Protein AF-0000000083258641 (afdb_homodimer)

Organism: NCBI:txid94136

pLDDT: mean 94.97, std 6.14, range [57.84, 98.94]

Solvent-accessible surface area (backbone atoms only — not comparable to full-atom values): 43032 Å² total; per-residue (Å²): 120,83,40,76,45,72,62,49,78,90,45,39,58,60,50,49,53,38,41,35,68,48,48,63,89,75,48,71,87,46,71,68,48,45,52,50,50,36,51,49,49,52,53,47,54,74,60,33,81,53,48,47,50,34,28,32,27,50,96,89,34,81,43,25,35,32,33,39,34,64,39,39,26,16,57,82,71,40,71,39,57,28,37,34,49,31,72,75,25,49,28,83,92,47,65,92,65,58,49,67,53,53,50,52,50,46,53,55,50,56,37,41,76,70,70,32,21,35,34,35,35,62,42,98,45,61,52,62,44,36,73,55,30,30,7,62,45,52,56,40,36,37,32,34,22,41,24,65,16,32,50,71,66,83,48,52,87,46,56,41,78,59,53,68,90,48,41,60,46,55,33,52,36,48,41,58,43,27,59,74,33,33,39,20,54,63,67,57,57,67,82,48,48,63,54,62,70,36,85,62,37,43,42,42,27,29,46,54,98,91,36,47,41,19,38,37,34,30,29,74,37,76,43,82,90,48,99,39,92,71,35,27,26,36,41,48,77,45,80,49,54,72,46,56,67,30,46,37,25,53,27,22,55,48,20,69,39,43,88,43,31,60,35,33,37,44,65,44,67,61,91,61,52,58,76,55,30,61,38,40,51,42,78,76,82,44,65,44,88,90,49,14,41,34,25,34,39,29,15,47,26,52,25,31,23,56,60,25,62,62,55,39,43,53,74,40,39,82,41,65,32,69,56,27,77,48,29,39,26,35,39,31,46,34,91,65,48,61,89,46,36,44,78,45,34,37,37,24,56,66,8,26,39,40,72,53,77,92,70,86,51,79,35,40,36,40,34,39,35,13,60,47,32,17,28,74,53,25,57,46,53,52,57,55,36,45,58,58,65,57,42,47,60,76,46,78,86,45,46,65,58,55,24,52,32,49,59,59,95,59,51,35,40,79,86,80,86,114,121,84,41,76,46,71,60,50,79,89,43,39,57,59,50,48,53,38,41,35,70,50,48,61,90,76,48,70,87,44,72,66,50,46,51,50,48,34,52,49,50,52,52,47,54,73,61,34,81,53,48,47,50,33,26,32,26,50,96,88,35,82,45,26,36,32,34,38,34,64,39,39,27,16,57,79,70,39,72,38,59,27,38,33,49,31,72,74,24,49,29,83,90,48,63,93,65,57,50,67,54,52,50,53,50,46,53,54,49,56,37,42,76,71,68,31,23,36,33,36,35,62,44,98,46,60,51,62,43,34,74,56,30,30,8,61,46,50,55,40,36,38,32,35,22,41,24,67,16,32,50,70,67,85,46,52,88,45,57,41,77,60,51,69,90,48,40,62,47,55,34,52,35,48,39,59,43,27,59,74,34,34,39,20,54,64,67,56,56,69,82,48,46,62,54,61,71,36,84,63,37,42,42,40,29,30,47,56,99,91,38,46,40,18,37,37,33,30,30,72,38,76,44,82,92,47,98,39,93,71,35,27,26,36,42,48,76,44,79,50,55,72,46,58,65,29,47,37,24,53,26,21,52,48,20,69,39,45,88,42,32,59,35,34,36,44,63,43,71,62,92,61,54,58,76,54,30,60,40,41,51,42,79,76,82,45,64,45,88,91,48,14,41,36,25,34,39,30,15,49,24,50,26,32,22,56,60,25,62,63,56,38,42,52,74,39,39,83,40,67,32,70,56,28,76,46,30,39,28,36,38,30,44,35,90,67,49,61,89,45,34,45,79,45,34,38,36,25,57,65,7,27,38,40,73,52,77,93,69,85,51,79,36,41,34,40,34,38,36,14,59,48,32,17,28,74,53,25,57,45,54,51,56,54,37,44,58,61,65,57,42,48,61,75,46,78,86,44,46,66,57,56,24,51,34,49,58,58,94,60,49,35,41,77,86,79,87,113

Nearest PDB structures (foldseek):
  3n7z-assembly1_D  TM=8.815E-01  e=1.428E-33  Bacillus anthracis str. Sterne
  3n7z-assembly1_A  TM=8.718E-01  e=1.428E-33  Bacillus anthracis str. Sterne
  3n7z-assembly1_B  TM=8.649E-01  e=2.625E-33  Bacillus anthracis str. Sterne
  3n7z-assembly1_E  TM=8.563E-01  e=6.953E-33  Bacillus anthracis str. Sterne
  2ozg-assembly1_A  TM=8.378E-01  e=2.884E-30  Trichormus variabilis

Secondary structure (DSSP, 8-state):
--EEEEPPGGGHHHHHHHHHHH-TTS---SHHHHHHHHHHHHHHHHH-TTEEEEEEEETTEEEEEEEEEEEEEEETTEEEEEEEEEEEEE-GGGTTSSHHHHHHHHHHHHHHHTT--EEEEE-SSHHHHHHTTPEE---EEEEEE-GGGS---S--TTEEEPPGGGHHHHHHHHHHHHTTSTTPBP--GGGGHHHHH-TTEEEEEEEETTEEEEEEEEEEEE-SS-S-TT-EEEEEEEEEESSHHHHHHHHHHHHTTTTTEEEEEEEE--TTGGGTSS----SS--EETTTEEEEEEEEE-EEEEES-HHHHHHHTTT---TT--EEEEEEEE-SS-GGG-EEEEEEEETTEEEEESSPPPSEEEEEEHHHHHHHHTTSS-HHHHHHTT-EEES-GGGHHHHHHHH--S---------/--EEEEPPGGGHHHHHHHHHHH-TTS---SHHHHHHHHHHHHHHHHH-TTEEEEEEEETTEEEEEEEEEEEEEEETTEEEEEEEEEEEEE-GGGTTSSHHHHHHHHHHHHHHHTT--EEEEE-SSHHHHHHTTPEE---EEEEEE-GGGS---S--TTEEEPPGGGHHHHHHHHHHHHTTSTTPBP--GGGGHHHHH-TTEEEEEEEETTEEEEEEEEEEEE-SS-S-TT-EEEEEEEEEESSHHHHHHHHHHHHTTTTTEEEEEEEE--TTGGGTSS----SS--EETTTEEEEEEEEE-EEEEES-HHHHHHHTTTS--TT--EEEEEEEE-SS-GGG-EEEEEEEETTEEEEESSPPPSEEEEEEHHHHHHHHTTSS-HHHHHHTT-EEES-GGGHHHHHHHH--S---------

Sequence (836 aa):
MHEVRQIREEEYRDNVILHEQAYTSNPASSEEEIEKLVKQEKEFLSQAEGVVPYGVFKNNKLIGSMKLFDFEMNVFGQFLPTGGLSSVGVDLLHKKERVAKSLVDFYLDYFDQRGYALAALYAFRPDFYYQMGFGYGLKKDVYTVAPHAFPNFKHKENLEFITQEEGQTIVDCYNSFAAQKHGLMKKSFFQYKRAFEKFDIKVVGVKKKDKLTGYAIFSFRARQETNNFLSSNIIVHEFVYTDKDALQQLSTFFHSQKDQVHRISFPTQDETIHHFFTDARDGSDELINFVYHQTNRSGLGLMYRIINVKRFFEQLSKHNFNNANYTITFQVTDSMYSNNAGDVTVKFTNGKPTVIQGAKADSTVTIDISDLSSLVLGVIDFKKLHLYDKVAISNEEHVSTINEIFYTRHKPISMTNFMHEVRQIREEEYRDNVILHEQAYTSNPASSEEEIEKLVKQEKEFLSQAEGVVPYGVFKNNKLIGSMKLFDFEMNVFGQFLPTGGLSSVGVDLLHKKERVAKSLVDFYLDYFDQRGYALAALYAFRPDFYYQMGFGYGLKKDVYTVAPHAFPNFKHKENLEFITQEEGQTIVDCYNSFAAQKHGLMKKSFFQYKRAFEKFDIKVVGVKKKDKLTGYAIFSFRARQETNNFLSSNIIVHEFVYTDKDALQQLSTFFHSQKDQVHRISFPTQDETIHHFFTDARDGSDELINFVYHQTNRSGLGLMYRIINVKRFFEQLSKHNFNNANYTITFQVTDSMYSNNAGDVTVKFTNGKPTVIQGAKADSTVTIDISDLSSLVLGVIDFKKLHLYDKVAISNEEHVSTINEIFYTRHKPISMTNF

Radius of gyration: 28.77 Å; Cα contacts (8 Å, |Δi|>4): 1889; chains: 2; bounding box: 66×82×76 Å

Structure (mmCIF, N/CA/C/O backbone):
data_AF-0000000083258641-model_v1
#
loop_
_entity.id
_entity.type
_entity.pdbx_description
1 polymer 'N-acetyltransferase domain-containing protein'
#
loop_
_atom_site.group_PDB
_atom_site.id
_atom_site.type_symbol
_atom_site.label_atom_id
_atom_site.label_alt_id
_atom_site.label_comp_id
_atom_site.label_asym_id
_atom_site.label_entity_id
_atom_site.label_seq_id
_atom_site.pdbx_PDB_ins_code
_atom_site.Cartn_x
_atom_site.Cartn_y
_atom_site.Cartn_z
_atom_site.occupancy
_atom_site.B_iso_or_equiv
_atom_site.auth_seq_id
_atom_site.auth_comp_id
_atom_site.auth_asym_id
_atom_site.auth_atom_id
_atom_site.pdbx_PDB_model_num
ATOM 1 N N . MET A 1 1 ? -18.062 31.938 28.578 1 81.81 1 MET A N 1
ATOM 2 C CA . MET A 1 1 ? -17.859 31.938 27.141 1 81.81 1 MET A CA 1
ATOM 3 C C . MET A 1 1 ? -16.391 31.703 26.797 1 81.81 1 MET A C 1
ATOM 5 O O . MET A 1 1 ? -15.5 32.188 27.5 1 81.81 1 MET A O 1
ATOM 9 N N . HIS A 1 2 ? -16.016 30.812 25.906 1 91.38 2 HIS A N 1
ATOM 10 C CA . HIS A 1 2 ? -14.648 30.531 25.484 1 91.38 2 HIS A CA 1
ATOM 11 C C . HIS A 1 2 ? -14.047 31.703 24.719 1 91.38 2 HIS A C 1
ATOM 13 O O . HIS A 1 2 ? -14.703 32.281 23.844 1 91.38 2 HIS A O 1
ATOM 19 N N . GLU A 1 3 ? -12.977 32.188 25.188 1 95.56 3 GLU A N 1
ATOM 20 C CA . GLU A 1 3 ? -12.188 33.125 24.438 1 95.56 3 GLU A CA 1
ATOM 21 C C . GLU A 1 3 ? -10.945 32.469 23.828 1 95.56 3 GLU A C 1
ATOM 23 O O . GLU A 1 3 ? -10.172 31.828 24.547 1 95.56 3 GLU A O 1
ATOM 28 N N . VAL A 1 4 ? -10.852 32.594 22.531 1 97.62 4 VAL A N 1
ATOM 29 C CA . VAL A 1 4 ? -9.656 32.031 21.875 1 97.62 4 VAL A CA 1
ATOM 30 C C . VAL A 1 4 ? -8.727 33.188 21.469 1 97.62 4 VAL A C 1
ATOM 32 O O . VAL A 1 4 ? -9.133 34.094 20.734 1 97.62 4 VAL A O 1
ATOM 35 N N . ARG A 1 5 ? -7.523 33.156 21.906 1 97.56 5 ARG A N 1
ATOM 36 C CA . ARG A 1 5 ? -6.547 34.188 21.547 1 97.56 5 ARG A CA 1
ATOM 37 C C . ARG A 1 5 ? -5.125 33.656 21.656 1 97.56 5 ARG A C 1
ATOM 39 O O . ARG A 1 5 ? -4.906 32.562 22.172 1 97.56 5 ARG A O 1
ATOM 46 N N . GLN A 1 6 ? -4.215 34.438 21.141 1 97.75 6 GLN A N 1
ATOM 47 C CA . GLN A 1 6 ? -2.805 34.062 21.203 1 97.75 6 GLN A CA 1
ATOM 48 C C . GLN A 1 6 ? -2.307 34 22.641 1 97.75 6 GLN A C 1
ATOM 50 O O . GLN A 1 6 ? -2.67 34.844 23.469 1 97.75 6 GLN A O 1
ATOM 55 N N . ILE A 1 7 ? -1.55 33.031 22.906 1 97.69 7 ILE A N 1
ATOM 56 C CA . ILE A 1 7 ? -0.953 32.875 24.234 1 97.69 7 ILE A CA 1
ATOM 57 C C . ILE A 1 7 ? 0.224 33.844 24.375 1 97.69 7 ILE A C 1
ATOM 59 O O . ILE A 1 7 ? 1.103 33.906 23.5 1 97.69 7 ILE A O 1
ATOM 63 N N . ARG A 1 8 ? 0.27 34.562 25.453 1 95.94 8 ARG A N 1
ATOM 64 C CA . ARG A 1 8 ? 1.342 35.531 25.719 1 95.94 8 ARG A CA 1
ATOM 65 C C . ARG A 1 8 ? 2.518 34.844 26.422 1 95.94 8 ARG A C 1
ATOM 67 O O . ARG A 1 8 ? 2.355 33.812 27.031 1 95.94 8 ARG A O 1
ATOM 74 N N . GLU A 1 9 ? 3.637 35.5 26.25 1 94.75 9 GLU A N 1
ATOM 75 C CA . GLU A 1 9 ? 4.859 34.906 26.797 1 94.75 9 GLU A CA 1
ATOM 76 C C . GLU A 1 9 ? 4.715 34.625 28.281 1 94.75 9 GLU A C 1
ATOM 78 O O . GLU A 1 9 ? 5.215 33.594 28.766 1 94.75 9 GLU A O 1
ATOM 83 N N . GLU A 1 10 ? 4.051 35.5 29.016 1 94.25 10 GLU A N 1
ATOM 84 C CA . GLU A 1 10 ? 3.881 35.344 30.453 1 94.25 10 GLU A CA 1
ATOM 85 C C . GLU A 1 10 ? 3.012 34.125 30.781 1 94.25 10 GLU A C 1
ATOM 87 O O . GLU A 1 10 ? 2.977 33.688 31.922 1 94.25 10 GLU A O 1
ATOM 92 N N . GLU A 1 11 ? 2.312 33.625 29.797 1 96.44 11 GLU A N 1
ATOM 93 C CA . GLU A 1 11 ? 1.386 32.5 29.984 1 96.44 11 GLU A CA 1
ATOM 94 C C . GLU A 1 11 ? 1.999 31.188 29.516 1 96.44 11 GLU A C 1
ATOM 96 O O . GLU A 1 11 ? 1.343 30.141 29.562 1 96.44 11 GLU A O 1
ATOM 101 N N . TYR A 1 12 ? 3.232 31.172 29.094 1 96.44 12 TYR A N 1
ATOM 102 C CA . TYR A 1 12 ? 3.881 29.984 28.547 1 96.44 12 TYR A CA 1
ATOM 103 C C . TYR A 1 12 ? 4.008 28.891 29.609 1 96.44 12 TYR A C 1
ATOM 105 O O . TYR A 1 12 ? 3.928 27.703 29.312 1 96.44 12 TYR A O 1
ATOM 113 N N . ARG A 1 13 ? 4.277 29.297 30.812 1 95.31 13 ARG A N 1
ATOM 114 C CA . ARG A 1 13 ? 4.352 28.328 31.891 1 95.31 13 ARG A CA 1
ATOM 115 C C . ARG A 1 13 ? 3.041 27.562 32.031 1 95.31 13 ARG A C 1
ATOM 117 O O . ARG A 1 13 ? 3.039 26.328 32.125 1 95.31 13 ARG A O 1
ATOM 124 N N . ASP A 1 14 ? 1.938 28.281 32.062 1 95.19 14 ASP A N 1
ATOM 125 C CA . ASP A 1 14 ? 0.624 27.656 32.156 1 95.19 14 ASP A CA 1
ATOM 126 C C . ASP A 1 14 ? 0.399 26.719 30.953 1 95.19 14 ASP A C 1
ATOM 128 O O . ASP A 1 14 ? -0.189 25.641 31.109 1 95.19 14 ASP A O 1
ATOM 132 N N . ASN A 1 15 ? 0.787 27.172 29.812 1 96.06 15 ASN A N 1
ATOM 133 C CA . ASN A 1 15 ? 0.654 26.375 28.594 1 96.06 15 ASN A CA 1
ATOM 134 C C . ASN A 1 15 ? 1.445 25.078 28.703 1 96.06 15 ASN A C 1
ATOM 136 O O . ASN A 1 15 ? 0.958 24.016 28.297 1 96.06 15 ASN A O 1
ATOM 140 N N . VAL A 1 16 ? 2.686 25.156 29.156 1 94.81 16 VAL A N 1
ATOM 141 C CA . VAL A 1 16 ? 3.533 23.969 29.312 1 94.81 16 VAL A CA 1
ATOM 142 C C . VAL A 1 16 ? 2.879 23 30.297 1 94.81 16 VAL A C 1
ATOM 144 O O . VAL A 1 16 ? 2.822 21.797 30.031 1 94.81 16 VAL A O 1
ATOM 147 N N . ILE A 1 17 ? 2.393 23.5 31.375 1 93 17 ILE A N 1
ATOM 148 C CA . ILE A 1 17 ? 1.742 22.672 32.375 1 93 17 ILE A CA 1
ATOM 149 C C . ILE A 1 17 ? 0.52 21.984 31.766 1 93 17 ILE A C 1
ATOM 151 O O . ILE A 1 17 ? 0.32 20.781 31.953 1 93 17 ILE A O 1
ATOM 155 N N . LEU A 1 18 ? -0.275 22.766 31.094 1 93.75 18 LEU A N 1
ATOM 156 C CA . LEU A 1 18 ? -1.451 22.219 30.422 1 93.75 18 LEU A CA 1
ATOM 157 C C . LEU A 1 18 ? -1.065 21.094 29.469 1 93.75 18 LEU A C 1
ATOM 159 O O . LEU A 1 18 ? -1.713 20.047 29.453 1 93.75 18 LEU A O 1
ATOM 163 N N . HIS A 1 19 ? -0.051 21.312 28.719 1 91.69 19 HIS A N 1
ATOM 164 C CA . HIS A 1 19 ? 0.397 20.312 27.734 1 91.69 19 HIS A CA 1
ATOM 165 C C . HIS A 1 19 ? 0.865 19.047 28.422 1 91.69 19 HIS A C 1
ATOM 167 O O . HIS A 1 19 ? 0.573 17.938 27.969 1 91.69 19 HIS A O 1
ATOM 173 N N . GLU A 1 20 ? 1.601 19.234 29.5 1 88.81 20 GLU A N 1
ATOM 174 C CA . GLU A 1 20 ? 2.09 18.078 30.25 1 88.81 20 GLU A CA 1
ATOM 175 C C . GLU A 1 20 ? 0.935 17.266 30.828 1 88.81 20 GLU A C 1
ATOM 177 O O . GLU A 1 20 ? 1.03 16.047 30.953 1 88.81 20 GLU A O 1
ATOM 182 N N . GLN A 1 21 ? -0.081 17.953 31.156 1 86.38 21 GLN A N 1
ATOM 183 C CA . GLN A 1 21 ? -1.247 17.281 31.719 1 86.38 21 GLN A CA 1
ATOM 184 C C . GLN A 1 21 ? -2.09 16.609 30.641 1 86.38 21 GLN A C 1
ATOM 186 O O . GLN A 1 21 ? -2.777 15.625 30.906 1 86.38 21 GLN A O 1
ATOM 191 N N . ALA A 1 22 ? -2.068 17.172 29.516 1 87.06 22 ALA A N 1
ATOM 192 C CA . ALA A 1 22 ? -2.84 16.641 28.391 1 87.06 22 ALA A CA 1
ATOM 193 C C . ALA A 1 22 ? -2.131 15.453 27.766 1 87.06 22 ALA A C 1
ATOM 195 O O . ALA A 1 22 ? -2.781 14.508 27.297 1 87.06 22 ALA A O 1
ATOM 196 N N . TYR A 1 23 ? -0.836 15.5 27.688 1 82.5 23 TYR A N 1
ATOM 197 C CA . TYR A 1 23 ? -0.007 14.438 27.141 1 82.5 23 TYR A CA 1
ATOM 198 C C . TYR A 1 23 ? 0.801 13.758 28.25 1 82.5 23 TYR A C 1
ATOM 200 O O . TYR A 1 23 ? 1.944 14.133 28.5 1 82.5 23 TYR A O 1
ATOM 208 N N . THR A 1 24 ? 0.355 12.711 28.766 1 74.19 24 THR A N 1
ATOM 209 C CA . THR A 1 24 ? 0.8 12.203 30.047 1 74.19 24 THR A CA 1
ATOM 210 C C . THR A 1 24 ? 1.831 11.094 29.875 1 74.19 24 THR A C 1
ATOM 212 O O . THR A 1 24 ? 2.264 10.477 30.844 1 74.19 24 THR A O 1
ATOM 215 N N . SER A 1 25 ? 2.211 10.859 28.641 1 69.94 25 SER A N 1
ATOM 216 C CA . SER A 1 25 ? 3.105 9.719 28.438 1 69.94 25 SER A CA 1
ATOM 217 C C . SER A 1 25 ? 4.445 9.945 29.125 1 69.94 25 SER A C 1
ATOM 219 O O . SER A 1 25 ? 5.02 9.016 29.703 1 69.94 25 SER A O 1
ATOM 221 N N . ASN A 1 26 ? 5.031 11.234 29.109 1 69.25 26 ASN A N 1
ATOM 222 C CA . ASN A 1 26 ? 6.277 11.594 29.781 1 69.25 26 ASN A CA 1
ATOM 223 C C . ASN A 1 26 ? 6.168 12.953 30.469 1 69.25 26 ASN A C 1
ATOM 225 O O . ASN A 1 26 ? 6.82 13.914 30.047 1 69.25 26 ASN A O 1
ATOM 229 N N . PRO A 1 27 ? 5.457 12.898 31.594 1 73.81 27 PRO A N 1
ATOM 230 C CA . PRO A 1 27 ? 5.23 14.203 32.219 1 73.81 27 PRO A CA 1
ATOM 231 C C . PRO A 1 27 ? 6.426 14.672 33.031 1 73.81 27 PRO A C 1
ATOM 233 O O . PRO A 1 27 ? 7.184 13.852 33.562 1 73.81 27 PRO A O 1
ATOM 236 N N . ALA A 1 28 ? 6.551 15.961 32.938 1 82.75 28 ALA A N 1
ATOM 237 C CA . ALA A 1 28 ? 7.52 16.578 33.844 1 82.75 28 ALA A CA 1
ATOM 238 C C . ALA A 1 28 ? 7.23 16.203 35.312 1 82.75 28 ALA A C 1
ATOM 240 O O . ALA A 1 28 ? 6.07 16.125 35.719 1 82.75 28 ALA A O 1
ATOM 241 N N . SER A 1 29 ? 8.32 15.906 36 1 84.62 29 SER A N 1
ATOM 242 C CA . SER A 1 29 ? 8.141 15.398 37.375 1 84.62 29 SER A CA 1
ATOM 243 C C . SER A 1 29 ? 8.555 16.438 38.406 1 84.62 29 SER A C 1
ATOM 245 O O . SER A 1 29 ? 8.398 16.219 39.594 1 84.62 29 SER A O 1
ATOM 247 N N . SER A 1 30 ? 9.125 17.547 37.906 1 89.44 30 SER A N 1
ATOM 248 C CA . SER A 1 30 ? 9.625 18.547 38.844 1 89.44 30 SER A CA 1
ATOM 249 C C . SER A 1 30 ? 9.445 19.953 38.281 1 89.44 30 SER A C 1
ATOM 251 O O . SER A 1 30 ? 9.219 20.141 37.094 1 89.44 30 SER A O 1
ATOM 253 N N . GLU A 1 31 ? 9.578 20.875 39.219 1 91.62 31 GLU A N 1
ATOM 254 C CA . GLU A 1 31 ? 9.523 22.281 38.844 1 91.62 31 GLU A CA 1
ATOM 255 C C . GLU A 1 31 ? 10.68 22.656 37.938 1 91.62 31 GLU A C 1
ATOM 257 O O . GLU A 1 31 ? 10.516 23.484 37.031 1 91.62 31 GLU A O 1
ATOM 262 N N . GLU A 1 32 ? 11.773 22.062 38.188 1 92.31 32 GLU A N 1
ATOM 263 C CA . GLU A 1 32 ? 12.945 22.328 37.344 1 92.31 32 GLU A CA 1
ATOM 264 C C . GLU A 1 32 ? 12.711 21.875 35.906 1 92.31 32 GLU A C 1
ATOM 266 O O . GLU A 1 32 ? 13.117 22.547 34.969 1 92.31 32 GLU A O 1
ATOM 271 N N . GLU A 1 33 ? 12.07 20.781 35.781 1 92.44 33 GLU A N 1
ATOM 272 C CA . GLU A 1 33 ? 11.758 20.266 34.438 1 92.44 33 GLU A CA 1
ATOM 273 C C . GLU A 1 33 ? 10.766 21.172 33.719 1 92.44 33 GLU A C 1
ATOM 275 O O . GLU A 1 33 ? 10.891 21.406 32.531 1 92.44 33 GLU A O 1
ATOM 280 N N . ILE A 1 34 ? 9.844 21.641 34.5 1 93.38 34 ILE A N 1
ATOM 281 C CA . ILE A 1 34 ? 8.852 22.547 33.938 1 93.38 34 ILE A CA 1
ATOM 282 C C . ILE A 1 34 ? 9.539 23.812 33.438 1 93.38 34 ILE A C 1
ATOM 284 O O . ILE A 1 34 ? 9.266 24.297 32.344 1 93.38 34 ILE A O 1
ATOM 288 N N . GLU A 1 35 ? 10.414 24.328 34.25 1 94.31 35 GLU A N 1
ATOM 289 C CA . GLU A 1 35 ? 11.133 25.531 33.844 1 94.31 35 GLU A CA 1
ATOM 290 C C . GLU A 1 35 ? 11.969 25.297 32.594 1 94.31 35 GLU A C 1
ATOM 292 O O . GLU A 1 35 ? 12.07 26.188 31.75 1 94.31 35 GLU A O 1
ATOM 297 N N . LYS A 1 36 ? 12.562 24.188 32.562 1 93.69 36 LYS A N 1
ATOM 298 C CA . LYS A 1 36 ? 13.336 23.828 31.391 1 93.69 36 LYS A CA 1
ATOM 299 C C . LYS A 1 36 ? 12.453 23.781 30.141 1 93.69 36 LYS A C 1
ATOM 301 O O . LYS A 1 36 ? 12.828 24.266 29.078 1 93.69 36 LYS A O 1
ATOM 306 N N . LEU A 1 37 ? 11.344 23.203 30.297 1 93.75 37 LEU A N 1
ATOM 307 C CA . LEU A 1 37 ? 10.398 23.078 29.188 1 93.75 37 LEU A CA 1
ATOM 308 C C . LEU A 1 37 ? 9.898 24.453 28.75 1 93.75 37 LEU A C 1
ATOM 310 O O . LEU A 1 37 ? 9.703 24.688 27.562 1 93.75 37 LEU A O 1
ATOM 314 N N . VAL A 1 38 ? 9.633 25.297 29.703 1 95.5 38 VAL A N 1
ATOM 315 C CA . VAL A 1 38 ? 9.195 26.641 29.391 1 95.5 38 VAL A CA 1
ATOM 316 C C . VAL A 1 38 ? 10.266 27.359 28.578 1 95.5 38 VAL A C 1
ATOM 318 O O . VAL A 1 38 ? 9.961 28.047 27.594 1 95.5 38 VAL A O 1
ATOM 321 N N . LYS A 1 39 ? 11.508 27.219 28.984 1 94.38 39 LYS A N 1
ATOM 322 C CA . LYS A 1 39 ? 12.617 27.828 28.25 1 94.38 39 LYS A CA 1
ATOM 323 C C . LYS A 1 39 ? 12.719 27.266 26.844 1 94.38 39 LYS A C 1
ATOM 325 O O . LYS A 1 39 ? 12.945 28.016 25.891 1 94.38 39 LYS A O 1
ATOM 330 N N . GLN A 1 40 ? 12.555 26.031 26.734 1 91.25 40 GLN A N 1
ATOM 331 C CA . GLN A 1 40 ? 12.602 25.375 25.422 1 91.25 40 GLN A CA 1
ATOM 332 C C . GLN A 1 40 ? 11.477 25.891 24.516 1 91.25 40 GLN A C 1
ATOM 334 O O . GLN A 1 40 ? 11.68 26.109 23.328 1 91.25 40 GLN A O 1
ATOM 339 N N . GLU A 1 41 ? 10.32 26 25.109 1 92.38 41 GLU A N 1
ATOM 340 C CA . GLU A 1 41 ? 9.164 26.5 24.359 1 92.38 41 GLU A CA 1
ATOM 341 C C . GLU A 1 41 ? 9.414 27.922 23.859 1 92.38 41 GLU A C 1
ATOM 343 O O . GLU A 1 41 ? 9.109 28.234 22.703 1 92.38 41 GLU A O 1
ATOM 348 N N . LYS A 1 42 ? 9.93 28.719 24.703 1 93.88 42 LYS A N 1
ATOM 349 C CA . LYS A 1 42 ? 10.258 30.094 24.328 1 93.88 42 LYS A CA 1
ATOM 350 C C . LYS A 1 42 ? 11.273 30.125 23.188 1 93.88 42 LYS A C 1
ATOM 352 O O . LYS A 1 42 ? 11.117 30.891 22.219 1 93.88 42 LYS A O 1
ATOM 357 N N . GLU A 1 43 ? 12.242 29.328 23.328 1 91.25 43 GLU A N 1
ATOM 358 C CA . GLU A 1 43 ? 13.281 29.25 22.312 1 91.25 43 GLU A CA 1
ATOM 359 C C . GLU A 1 43 ? 12.711 28.766 20.969 1 91.25 43 GLU A C 1
ATOM 361 O O . GLU A 1 43 ? 13.016 29.328 19.922 1 91.25 43 GLU A O 1
ATOM 366 N N . PHE A 1 44 ? 11.969 27.781 21.078 1 90.44 44 PHE A N 1
ATOM 367 C CA . PHE A 1 44 ? 11.344 27.219 19.891 1 90.44 44 PHE A CA 1
ATOM 368 C C . PHE A 1 44 ? 10.5 28.266 19.172 1 90.44 44 PHE A C 1
ATOM 370 O O . PHE A 1 44 ? 10.664 28.5 17.969 1 90.44 44 PHE A O 1
ATOM 377 N N . LEU A 1 45 ? 9.617 28.938 19.891 1 92.62 45 LEU A N 1
ATOM 378 C CA . LEU A 1 45 ? 8.68 29.891 19.312 1 92.62 45 LEU A CA 1
ATOM 379 C C . LEU A 1 45 ? 9.406 31.125 18.781 1 92.62 45 LEU A C 1
ATOM 381 O O . LEU A 1 45 ? 8.945 31.766 17.844 1 92.62 45 LEU A O 1
ATOM 385 N N . SER A 1 46 ? 10.555 31.391 19.375 1 90.94 46 SER A N 1
ATOM 386 C CA . SER A 1 46 ? 11.336 32.531 18.922 1 90.94 46 SER A CA 1
ATOM 387 C C . SER A 1 46 ? 12.023 32.25 17.594 1 90.94 46 SER A C 1
ATOM 389 O O . SER A 1 46 ? 12.328 33.156 16.828 1 90.94 46 SER A O 1
ATOM 391 N N . GLN A 1 47 ? 12.227 30.984 17.312 1 89 47 GLN A N 1
ATOM 392 C CA . GLN A 1 47 ? 12.992 30.594 16.141 1 89 47 GLN A CA 1
ATOM 393 C C . GLN A 1 47 ? 12.07 30.109 15.016 1 89 47 GLN A C 1
ATOM 395 O O . GLN A 1 47 ? 12.445 30.141 13.844 1 89 47 GLN A O 1
ATOM 400 N N . ALA A 1 48 ? 11 29.625 15.438 1 90.38 48 ALA A N 1
ATOM 401 C CA . ALA A 1 48 ? 10.109 28.984 14.477 1 90.38 48 ALA A CA 1
ATOM 402 C C . ALA A 1 48 ? 9.188 30 13.82 1 90.38 48 ALA A C 1
ATOM 404 O O . ALA A 1 48 ? 8.047 30.203 14.258 1 90.38 48 ALA A O 1
ATOM 405 N N . GLU A 1 49 ? 9.633 30.484 12.727 1 88.25 49 GLU A N 1
ATOM 406 C CA . GLU A 1 49 ? 8.781 31.406 11.984 1 88.25 49 GLU A CA 1
ATOM 407 C C . GLU A 1 49 ? 7.52 30.719 11.477 1 88.25 49 GLU A C 1
ATOM 409 O O . GLU A 1 49 ? 7.582 29.594 10.961 1 88.25 49 GLU A O 1
ATOM 414 N N . GLY A 1 50 ? 6.414 31.328 11.672 1 92.44 50 GLY A N 1
ATOM 415 C CA . GLY A 1 50 ? 5.16 30.797 11.172 1 92.44 50 GLY A CA 1
ATOM 416 C C . GLY A 1 50 ? 4.484 29.859 12.148 1 92.44 50 GLY A C 1
ATOM 417 O O . GLY A 1 50 ? 3.596 29.094 11.766 1 92.44 50 GLY A O 1
ATOM 418 N N . VAL A 1 51 ? 4.977 29.766 13.391 1 96.06 51 VAL A N 1
ATOM 419 C CA . VAL A 1 51 ? 4.34 28.984 14.445 1 96.06 51 VAL A CA 1
ATOM 420 C C . VAL A 1 51 ? 3.793 29.906 15.523 1 96.06 51 VAL A C 1
ATOM 422 O O . VAL A 1 51 ? 4.535 30.703 16.109 1 96.06 51 VAL A O 1
ATOM 425 N N . VAL A 1 52 ? 2.553 29.812 15.828 1 96.81 52 VAL A N 1
ATOM 426 C CA . VAL A 1 52 ? 1.931 30.688 16.812 1 96.81 52 VAL A CA 1
ATOM 427 C C . VAL A 1 52 ? 1.069 29.875 17.766 1 96.81 52 VAL A C 1
ATOM 429 O O . VAL A 1 52 ? 0.205 29.094 17.328 1 96.81 52 VAL A O 1
ATOM 432 N N . PRO A 1 53 ? 1.332 29.984 19.031 1 97.75 53 PRO A N 1
ATOM 433 C CA . PRO A 1 53 ? 0.476 29.297 20 1 97.75 53 PRO A CA 1
ATOM 434 C C . PRO A 1 53 ? -0.813 30.062 20.297 1 97.75 53 PRO A C 1
ATOM 436 O O . PRO A 1 53 ? -0.792 31.297 20.406 1 97.75 53 PRO A O 1
ATOM 439 N N . TYR A 1 54 ? -1.893 29.391 20.344 1 98.25 54 TYR A N 1
ATOM 440 C CA . TYR A 1 54 ? -3.191 29.938 20.719 1 98.25 54 TYR A CA 1
ATOM 441 C C . TYR A 1 54 ? -3.805 29.156 21.875 1 98.25 54 TYR A C 1
ATOM 443 O O . TYR A 1 54 ? -3.494 27.969 22.062 1 98.25 54 TYR A O 1
ATOM 451 N N . GLY A 1 55 ? -4.629 29.812 22.672 1 98 55 GLY A N 1
ATOM 452 C CA . GLY A 1 55 ? -5.285 29.188 23.812 1 98 55 GLY A CA 1
ATOM 453 C C . GLY A 1 55 ? -6.762 29.531 23.891 1 98 55 GLY A C 1
ATOM 454 O O . GLY A 1 55 ? -7.223 30.5 23.297 1 98 55 GLY A O 1
ATOM 455 N N . VAL A 1 56 ? -7.469 28.609 24.516 1 98 56 VAL A N 1
ATOM 456 C CA . VAL A 1 56 ? -8.828 28.891 24.969 1 98 56 VAL A CA 1
ATOM 457 C C . VAL A 1 56 ? -8.805 29.328 26.422 1 98 56 VAL A C 1
ATOM 459 O O . VAL A 1 56 ? -8.227 28.656 27.281 1 98 56 VAL A O 1
ATOM 462 N N . PHE A 1 57 ? -9.453 30.484 26.688 1 97.19 57 PHE A N 1
ATOM 463 C CA . PHE A 1 57 ? -9.477 31.047 28.031 1 97.19 57 PHE A CA 1
ATOM 464 C C . PHE A 1 57 ? -10.906 31.125 28.562 1 97.19 57 PHE A C 1
ATOM 466 O O . PHE A 1 57 ? -11.828 31.469 27.828 1 97.19 57 PHE A O 1
ATOM 473 N N . LYS A 1 58 ? -11.102 30.672 29.719 1 95.25 58 LYS A N 1
ATOM 474 C CA . LYS A 1 58 ? -12.32 30.844 30.5 1 95.25 58 LYS A CA 1
ATOM 475 C C . LYS A 1 58 ? -12.047 31.594 31.797 1 95.25 58 LYS A C 1
ATOM 477 O O . LYS A 1 58 ? -11.266 31.125 32.625 1 95.25 58 LYS A O 1
ATOM 482 N N . ASN A 1 59 ? -12.68 32.75 32.094 1 92.25 59 ASN A N 1
ATOM 483 C CA . ASN A 1 59 ? -12.406 33.594 33.25 1 92.25 59 ASN A CA 1
ATOM 484 C C . ASN A 1 59 ? -10.914 33.875 33.406 1 92.25 59 ASN A C 1
ATOM 486 O O . ASN A 1 59 ? -10.359 33.688 34.5 1 92.25 59 ASN A O 1
ATOM 490 N N . ASN A 1 60 ? -10.219 34.094 32.312 1 92 60 ASN A N 1
ATOM 491 C CA . ASN A 1 60 ? -8.812 34.469 32.219 1 92 60 ASN A CA 1
ATOM 492 C C . ASN A 1 60 ? -7.887 33.312 32.562 1 92 60 ASN A C 1
ATOM 494 O O . ASN A 1 60 ? -6.695 33.531 32.812 1 92 60 ASN A O 1
ATOM 498 N N . LYS A 1 61 ? -8.438 32.156 32.594 1 94.75 61 LYS A N 1
ATOM 499 C CA . LYS A 1 61 ? -7.621 30.969 32.812 1 94.75 61 LYS A CA 1
ATOM 500 C C . LYS A 1 61 ? -7.488 30.141 31.562 1 94.75 61 LYS A C 1
ATOM 502 O O . LYS A 1 61 ? -8.469 29.906 30.859 1 94.75 61 LYS A O 1
ATOM 507 N N . LEU A 1 62 ? -6.242 29.734 31.266 1 97.38 62 LEU A N 1
ATOM 508 C CA . LEU A 1 62 ? -5.98 28.891 30.094 1 97.38 62 LEU A CA 1
ATOM 509 C C . LEU A 1 62 ? -6.543 27.484 30.312 1 97.38 62 LEU A C 1
ATOM 511 O O . LEU A 1 62 ? -6.125 26.781 31.234 1 97.38 62 LEU A O 1
ATOM 515 N N . ILE A 1 63 ? -7.52 27.031 29.453 1 97.44 63 ILE A N 1
ATOM 516 C CA . ILE A 1 63 ? -8.141 25.734 29.672 1 97.44 63 ILE A CA 1
ATOM 517 C C . ILE A 1 63 ? -7.922 24.844 28.453 1 97.44 63 ILE A C 1
ATOM 519 O O . ILE A 1 63 ? -8.297 23.672 28.469 1 97.44 63 ILE A O 1
ATOM 523 N N . GLY A 1 64 ? -7.375 25.281 27.438 1 97.69 64 GLY A N 1
ATOM 524 C CA . GLY A 1 64 ? -6.977 24.562 26.234 1 97.69 64 GLY A CA 1
ATOM 525 C C . GLY A 1 64 ? -5.945 25.297 25.406 1 97.69 64 GLY A C 1
ATOM 526 O O . GLY A 1 64 ? -5.809 26.516 25.531 1 97.69 64 GLY A O 1
ATOM 527 N N . SER A 1 65 ? -5.207 24.625 24.609 1 97.75 65 SER A N 1
ATOM 528 C CA . SER A 1 65 ? -4.191 25.281 23.797 1 97.75 65 SER A CA 1
ATOM 529 C C . SER A 1 65 ? -3.906 24.5 22.516 1 97.75 65 SER A C 1
ATOM 531 O O . SER A 1 65 ? -4.301 23.328 22.406 1 97.75 65 SER A O 1
ATOM 533 N N . MET A 1 66 ? -3.322 25.125 21.531 1 97.88 66 MET A N 1
ATOM 534 C CA . MET A 1 66 ? -2.854 24.547 20.266 1 97.88 66 MET A CA 1
ATOM 535 C C . MET A 1 66 ? -1.715 25.375 19.688 1 97.88 66 MET A C 1
ATOM 537 O O . MET A 1 66 ? -1.41 26.469 20.188 1 97.88 66 MET A O 1
ATOM 541 N N . LYS A 1 67 ? -1.074 24.844 18.75 1 97.81 67 LYS A N 1
ATOM 542 C CA . LYS A 1 67 ? -0.122 25.578 17.922 1 97.81 67 LYS A CA 1
ATOM 543 C C . LYS A 1 67 ? -0.544 25.562 16.453 1 97.81 67 LYS A C 1
ATOM 545 O O . LYS A 1 67 ? -0.973 24.531 15.938 1 97.81 67 LYS A O 1
ATOM 550 N N . LEU A 1 68 ? -0.512 26.703 15.828 1 98.56 68 LEU A N 1
ATOM 551 C CA . LEU A 1 68 ? -0.798 26.844 14.406 1 98.56 68 LEU A CA 1
ATOM 552 C C . LEU A 1 68 ? 0.49 27 13.602 1 98.56 68 LEU A C 1
ATOM 554 O O . LEU A 1 68 ? 1.416 27.688 14.047 1 98.56 68 LEU A O 1
ATOM 558 N N . PHE A 1 69 ? 0.596 26.297 12.547 1 98.06 69 PHE A N 1
ATOM 559 C CA . PHE A 1 69 ? 1.761 26.328 11.672 1 98.06 69 PHE A CA 1
ATOM 560 C C . PHE A 1 69 ? 1.394 26.875 10.305 1 98.06 69 PHE A C 1
ATOM 562 O O . PHE A 1 69 ? 0.382 26.484 9.719 1 98.06 69 PHE A O 1
ATOM 569 N N . ASP A 1 70 ? 2.215 27.797 9.812 1 97.69 70 ASP A N 1
ATOM 570 C CA . ASP A 1 70 ? 2.102 28.328 8.453 1 97.69 70 ASP A CA 1
ATOM 571 C C . ASP A 1 70 ? 3.018 27.562 7.496 1 97.69 70 ASP A C 1
ATOM 573 O O . ASP A 1 70 ? 4.203 27.891 7.383 1 97.69 70 ASP A O 1
ATOM 577 N N . PHE A 1 71 ? 2.443 26.656 6.684 1 98.06 71 PHE A N 1
ATOM 578 C CA . PHE A 1 71 ? 3.236 25.844 5.77 1 98.06 71 PHE A CA 1
ATOM 579 C C . PHE A 1 71 ? 2.986 26.25 4.324 1 98.06 71 PHE A C 1
ATOM 581 O O . PHE A 1 71 ? 2.014 26.953 4.027 1 98.06 71 PHE A O 1
ATOM 588 N N . GLU A 1 72 ? 3.91 25.969 3.488 1 98.31 72 GLU A N 1
ATOM 589 C CA . GLU A 1 72 ? 3.734 25.906 2.039 1 98.31 72 GLU A CA 1
ATOM 590 C C . GLU A 1 72 ? 3.865 24.484 1.529 1 98.31 72 GLU A C 1
ATOM 592 O O . GLU A 1 72 ? 4.941 23.875 1.613 1 98.31 72 GLU A O 1
ATOM 597 N N . MET A 1 73 ? 2.852 23.938 1.023 1 98.69 73 MET A N 1
ATOM 598 C CA . MET A 1 73 ? 2.836 22.562 0.559 1 98.69 73 MET A CA 1
ATOM 599 C C . MET A 1 73 ? 2.816 22.5 -0.965 1 98.69 73 MET A C 1
ATOM 601 O O . MET A 1 73 ? 2.068 23.234 -1.611 1 98.69 73 MET A O 1
ATOM 605 N N . ASN A 1 74 ? 3.68 21.656 -1.562 1 98.75 74 ASN A N 1
ATOM 606 C CA . ASN A 1 74 ? 3.619 21.406 -3 1 98.75 74 ASN A CA 1
ATOM 607 C C . ASN A 1 74 ? 2.352 20.641 -3.387 1 98.75 74 ASN A C 1
ATOM 609 O O . ASN A 1 74 ? 2.18 19.484 -3.014 1 98.75 74 ASN A O 1
ATOM 613 N N . VAL A 1 75 ? 1.459 21.297 -4.066 1 98.56 75 VAL A N 1
ATOM 614 C CA . VAL A 1 75 ? 0.254 20.672 -4.602 1 98.56 75 VAL A CA 1
ATOM 615 C C . VAL A 1 75 ? 0.323 20.641 -6.129 1 98.56 75 VAL A C 1
ATOM 617 O O . VAL A 1 75 ? 0.06 21.656 -6.789 1 98.56 75 VAL A O 1
ATOM 620 N N . PHE A 1 76 ? 0.656 19.469 -6.664 1 97.38 76 PHE A N 1
ATOM 621 C CA . PHE A 1 76 ? 0.774 19.234 -8.094 1 97.38 76 PHE A CA 1
ATOM 622 C C . PHE A 1 76 ? 1.743 20.219 -8.734 1 97.38 76 PHE A C 1
ATOM 624 O O . PHE A 1 76 ? 1.466 20.766 -9.805 1 97.38 76 PHE A O 1
ATOM 631 N N . GLY A 1 77 ? 2.826 20.562 -8.023 1 96.25 77 GLY A N 1
ATOM 632 C CA . GLY A 1 77 ? 3.898 21.344 -8.609 1 96.25 77 GLY A CA 1
ATOM 633 C C . GLY A 1 77 ? 3.871 22.812 -8.18 1 96.25 77 GLY A C 1
ATOM 634 O O . GLY A 1 77 ? 4.793 23.562 -8.484 1 96.25 77 GLY A O 1
ATOM 635 N N . GLN A 1 78 ? 2.824 23.156 -7.426 1 96.12 78 GLN A N 1
ATOM 636 C CA . GLN A 1 78 ? 2.701 24.531 -6.918 1 96.12 78 GLN A CA 1
ATOM 637 C C . GLN A 1 78 ? 2.621 24.531 -5.395 1 96.12 78 GLN A C 1
ATOM 639 O O . GLN A 1 78 ? 1.868 23.766 -4.801 1 96.12 78 GLN A O 1
ATOM 644 N N . PHE A 1 79 ? 3.432 25.422 -4.828 1 97.81 79 PHE A N 1
ATOM 645 C CA . PHE A 1 79 ? 3.354 25.516 -3.375 1 97.81 79 PHE A CA 1
ATOM 646 C C . PHE A 1 79 ? 2.16 26.375 -2.957 1 97.81 79 PHE A C 1
ATOM 648 O O . PHE A 1 79 ? 2.053 27.531 -3.35 1 97.81 79 PHE A O 1
ATOM 655 N N . LEU A 1 80 ? 1.273 25.828 -2.193 1 98 80 LEU A N 1
ATOM 656 C CA . LEU A 1 80 ? 0.107 26.516 -1.649 1 98 80 LEU A CA 1
ATOM 657 C C . LEU A 1 80 ? 0.242 26.703 -0.143 1 98 80 LEU A C 1
ATOM 659 O O . LEU A 1 80 ? 0.743 25.828 0.557 1 98 80 LEU A O 1
ATOM 663 N N . PRO A 1 81 ? -0.241 27.875 0.294 1 98.19 81 PRO A N 1
ATOM 664 C CA . PRO A 1 81 ? -0.307 28.016 1.751 1 98.19 81 PRO A CA 1
ATOM 665 C C . PRO A 1 81 ? -1.195 26.953 2.398 1 98.19 81 PRO A C 1
ATOM 667 O O . PRO A 1 81 ? -2.291 26.672 1.906 1 98.19 81 PRO A O 1
ATOM 670 N N . THR A 1 82 ? -0.701 26.297 3.447 1 98.62 82 THR A N 1
ATOM 671 C CA . THR A 1 82 ? -1.384 25.219 4.145 1 98.62 82 THR A CA 1
ATOM 672 C C . THR A 1 82 ? -1.268 25.391 5.656 1 98.62 82 THR A C 1
ATOM 674 O O . THR A 1 82 ? -0.161 25.469 6.191 1 98.62 82 THR A O 1
ATOM 677 N N . GLY A 1 83 ? -2.402 25.484 6.301 1 98.75 83 GLY A N 1
ATOM 678 C CA . GLY A 1 83 ? -2.404 25.672 7.742 1 98.75 83 GLY A CA 1
ATOM 679 C C . GLY A 1 83 ? -2.287 24.359 8.516 1 98.75 83 GLY A C 1
ATOM 680 O O . GLY A 1 83 ? -3.057 23.438 8.281 1 98.75 83 GLY A O 1
ATOM 681 N N . GLY A 1 84 ? -1.325 24.312 9.398 1 98.62 84 GLY A N 1
ATOM 682 C CA . GLY A 1 84 ? -1.145 23.141 10.242 1 98.62 84 GLY A CA 1
ATOM 683 C C . GLY A 1 84 ? -1.647 23.344 11.656 1 98.62 84 GLY A C 1
ATOM 684 O O . GLY A 1 84 ? -1.536 24.438 12.211 1 98.62 84 GLY A O 1
ATOM 685 N N . LEU A 1 85 ? -2.16 22.297 12.234 1 98.38 85 LEU A N 1
ATOM 686 C CA . LEU A 1 85 ? -2.617 22.281 13.625 1 98.38 85 LEU A CA 1
ATOM 687 C C . LEU A 1 85 ? -1.85 21.234 14.438 1 98.38 85 LEU A C 1
ATOM 689 O O . LEU A 1 85 ? -1.704 20.094 14.008 1 98.38 85 LEU A O 1
ATOM 693 N N . SER A 1 86 ? -1.334 21.641 15.555 1 96.5 86 SER A N 1
ATOM 694 C CA . SER A 1 86 ? -0.607 20.719 16.422 1 96.5 86 SER A CA 1
ATOM 695 C C . SER A 1 86 ? -0.849 21.031 17.891 1 96.5 86 SER A C 1
ATOM 697 O O . SER A 1 86 ? -1.415 22.078 18.219 1 96.5 86 SER A O 1
ATOM 699 N N . SER A 1 87 ? -0.506 20.078 18.766 1 94.88 87 SER A N 1
ATOM 700 C CA . SER A 1 87 ? -0.403 20.25 20.203 1 94.88 87 SER A CA 1
ATOM 701 C C . SER A 1 87 ? -1.736 20.672 20.812 1 94.88 87 SER A C 1
ATOM 703 O O . SER A 1 87 ? -1.784 21.594 21.641 1 94.88 87 SER A O 1
ATOM 705 N N . VAL A 1 88 ? -2.766 20.062 20.312 1 95.12 88 VAL A N 1
ATOM 706 C CA . VAL A 1 88 ? -4.074 20.359 20.891 1 95.12 88 VAL A CA 1
ATOM 707 C C . VAL A 1 88 ? -4.172 19.75 22.297 1 95.12 88 VAL A C 1
ATOM 709 O O . VAL A 1 88 ? -4.051 18.531 22.453 1 95.12 88 VAL A O 1
ATOM 712 N N . GLY A 1 89 ? -4.277 20.547 23.281 1 94.88 89 GLY A N 1
ATOM 713 C CA . GLY A 1 89 ? -4.434 20.125 24.656 1 94.88 89 GLY A CA 1
ATOM 714 C C . GLY A 1 89 ? -5.613 20.766 25.359 1 94.88 89 GLY A C 1
ATOM 715 O O . GLY A 1 89 ? -5.898 21.938 25.156 1 94.88 89 GLY A O 1
ATOM 716 N N . VAL A 1 90 ? -6.301 19.969 26.109 1 94.88 90 VAL A N 1
ATOM 717 C CA . VAL A 1 90 ? -7.434 20.438 26.891 1 94.88 90 VAL A CA 1
ATOM 718 C C . VAL A 1 90 ? -7.199 20.125 28.375 1 94.88 90 VAL A C 1
ATOM 720 O O . VAL A 1 90 ? -6.727 19.047 28.719 1 94.88 90 VAL A O 1
ATOM 723 N N . ASP A 1 91 ? -7.469 21.094 29.125 1 94.06 91 ASP A N 1
ATOM 724 C CA . ASP A 1 91 ? -7.363 20.922 30.562 1 94.06 91 ASP A CA 1
ATOM 725 C C . ASP A 1 91 ? -8.258 19.781 31.062 1 94.06 91 ASP A C 1
ATOM 727 O O . ASP A 1 91 ? -9.406 19.656 30.625 1 94.06 91 ASP A O 1
ATOM 731 N N . LEU A 1 92 ? -7.738 19.062 32.031 1 90.88 92 LEU A N 1
ATOM 732 C CA . LEU A 1 92 ? -8.391 17.844 32.5 1 90.88 92 LEU A CA 1
ATOM 733 C C . LEU A 1 92 ? -9.758 18.172 33.094 1 90.88 92 LEU A C 1
ATOM 735 O O . LEU A 1 92 ? -10.688 17.375 32.969 1 90.88 92 LEU A O 1
ATOM 739 N N . LEU A 1 93 ? -9.891 19.25 33.688 1 91.75 93 LEU A N 1
ATOM 740 C CA . LEU A 1 93 ? -11.117 19.625 34.406 1 91.75 93 LEU A CA 1
ATOM 741 C C . LEU A 1 93 ? -12.156 20.141 33.406 1 91.75 93 LEU A C 1
ATOM 743 O O . LEU A 1 93 ? -13.328 20.297 33.781 1 91.75 93 LEU A O 1
ATOM 747 N N . HIS A 1 94 ? -11.742 20.375 32.219 1 92.38 94 HIS A N 1
ATOM 748 C CA . HIS A 1 94 ? -12.648 21.031 31.281 1 92.38 94 HIS A CA 1
ATOM 749 C C . HIS A 1 94 ? -12.898 20.156 30.047 1 92.38 94 HIS A C 1
ATOM 751 O O . HIS A 1 94 ? -13.281 20.656 29 1 92.38 94 HIS A O 1
ATOM 757 N N . LYS A 1 95 ? -12.633 18.906 30.203 1 89.94 95 LYS A N 1
ATOM 758 C CA . LYS A 1 95 ? -12.953 17.938 29.156 1 89.94 95 LYS A CA 1
ATOM 759 C C . LYS A 1 95 ? -14.453 17.891 28.891 1 89.94 95 LYS A C 1
ATOM 761 O O . LYS A 1 95 ? -15.258 18.047 29.812 1 89.94 95 LYS A O 1
ATOM 766 N N . LYS A 1 96 ? -14.859 17.719 27.672 1 89.75 96 LYS A N 1
ATOM 767 C CA . LYS A 1 96 ? -16.25 17.609 27.234 1 89.75 96 LYS A CA 1
ATOM 768 C C . LYS A 1 96 ? -16.984 18.938 27.391 1 89.75 96 LYS A C 1
ATOM 770 O O . LYS A 1 96 ? -18.203 18.953 27.484 1 89.75 96 LYS A O 1
ATOM 775 N N . GLU A 1 97 ? -16.266 19.984 27.5 1 93.25 97 GLU A N 1
ATOM 776 C CA . GLU A 1 97 ? -16.859 21.312 27.547 1 93.25 97 GLU A CA 1
ATOM 777 C C . GLU A 1 97 ? -16.656 22.031 26.219 1 93.25 97 GLU A C 1
ATOM 779 O O . GLU A 1 97 ? -16.625 23.266 26.172 1 93.25 97 GLU A O 1
ATOM 784 N N . ARG A 1 98 ? -16.375 21.312 25.109 1 93 98 ARG A N 1
ATOM 785 C CA . ARG A 1 98 ? -16.25 21.812 23.75 1 93 98 ARG A CA 1
ATOM 786 C C . ARG A 1 98 ? -15.031 22.703 23.594 1 93 98 ARG A C 1
ATOM 788 O O . ARG A 1 98 ? -15.039 23.641 22.797 1 93 98 ARG A O 1
ATOM 795 N N . VAL A 1 99 ? -14.062 22.5 24.453 1 95.25 99 VAL A N 1
ATOM 796 C CA . VAL A 1 99 ? -12.828 23.281 24.375 1 95.25 99 VAL A CA 1
ATOM 797 C C . VAL A 1 99 ? -12.086 22.953 23.078 1 95.25 99 VAL A C 1
ATOM 799 O O . VAL A 1 99 ? -11.711 23.844 22.328 1 95.25 99 VAL A O 1
ATOM 802 N N . ALA A 1 100 ? -11.898 21.672 22.766 1 93.5 100 ALA A N 1
ATOM 803 C CA . ALA A 1 100 ? -11.227 21.25 21.531 1 93.5 100 ALA A CA 1
ATOM 804 C C . ALA A 1 100 ? -11.961 21.75 20.297 1 93.5 100 ALA A C 1
ATOM 806 O O . ALA A 1 100 ? -11.344 22.156 19.312 1 93.5 100 ALA A O 1
ATOM 807 N N . LYS A 1 101 ? -13.227 21.703 20.359 1 93.5 101 LYS A N 1
ATOM 808 C CA . LYS A 1 101 ? -14.023 22.203 19.25 1 93.5 101 LYS A CA 1
ATOM 809 C C . LYS A 1 101 ? -13.758 23.688 19 1 93.5 101 LYS A C 1
ATOM 811 O O . LYS A 1 101 ? -13.625 24.125 17.859 1 93.5 101 LYS A O 1
ATOM 816 N N . SER A 1 102 ? -13.719 24.438 20.109 1 95.62 102 SER A N 1
ATOM 817 C CA . SER A 1 102 ? -13.422 25.859 20 1 95.62 102 SER A CA 1
ATOM 818 C C . SER A 1 102 ? -12.07 26.094 19.328 1 95.62 102 SER A C 1
ATOM 820 O O . SER A 1 102 ? -11.922 27.016 18.531 1 95.62 102 SER A O 1
ATOM 822 N N . LEU A 1 103 ? -11.141 25.281 19.688 1 97.12 103 LEU A N 1
ATOM 823 C CA . LEU A 1 103 ? -9.812 25.406 19.109 1 97.12 103 LEU A CA 1
ATOM 824 C C . LEU A 1 103 ? -9.844 25.109 17.609 1 97.12 103 LEU A C 1
ATOM 826 O O . LEU A 1 103 ? -9.328 25.891 16.812 1 97.12 103 LEU A O 1
ATOM 830 N N . VAL A 1 104 ? -10.484 24.047 17.172 1 96.5 104 VAL A N 1
ATOM 831 C CA . VAL A 1 104 ? -10.508 23.641 15.766 1 96.5 104 VAL A CA 1
ATOM 832 C C . VAL A 1 104 ? -11.312 24.625 14.945 1 96.5 104 VAL A C 1
ATOM 834 O O . VAL A 1 104 ? -10.93 24.969 13.82 1 96.5 104 VAL A O 1
ATOM 837 N N . ASP A 1 105 ? -12.438 25.094 15.531 1 96.19 105 ASP A N 1
ATOM 838 C CA . ASP A 1 105 ? -13.219 26.125 14.852 1 96.19 105 ASP A CA 1
ATOM 839 C C . ASP A 1 105 ? -12.367 27.359 14.57 1 96.19 105 ASP A C 1
ATOM 841 O O . ASP A 1 105 ? -12.398 27.906 13.469 1 96.19 105 ASP A O 1
ATOM 845 N N . PHE A 1 106 ? -11.68 27.781 15.586 1 97.56 106 PHE A N 1
ATOM 846 C CA . PHE A 1 106 ? -10.82 28.953 15.43 1 97.56 106 PHE A CA 1
ATOM 847 C C . PHE A 1 106 ? -9.742 28.703 14.391 1 97.56 106 PHE A C 1
ATOM 849 O O . PHE A 1 106 ? -9.492 29.547 13.523 1 97.56 106 PHE A O 1
ATOM 856 N N . TYR A 1 107 ? -9.086 27.547 14.508 1 98.31 107 TYR A N 1
ATOM 857 C CA . TYR A 1 107 ? -8.047 27.109 13.586 1 98.31 107 TYR A CA 1
ATOM 858 C C . TYR A 1 107 ? -8.516 27.234 12.141 1 98.31 107 TYR A C 1
ATOM 860 O O . TYR A 1 107 ? -7.82 27.812 11.297 1 98.31 107 TYR A O 1
ATOM 868 N N . LEU A 1 108 ? -9.703 26.703 11.773 1 98.31 108 LEU A N 1
ATOM 869 C CA . LEU A 1 108 ? -10.242 26.734 10.422 1 98.31 108 LEU A CA 1
ATOM 870 C C . LEU A 1 108 ? -10.562 28.172 9.992 1 98.31 108 LEU A C 1
ATOM 872 O O . LEU A 1 108 ? -10.188 28.594 8.898 1 98.31 108 LEU A O 1
ATOM 876 N N . ASP A 1 109 ? -11.219 28.891 10.867 1 97.94 109 ASP A N 1
ATOM 877 C CA . ASP A 1 109 ? -11.57 30.266 10.578 1 97.94 109 ASP A CA 1
ATOM 878 C C . ASP A 1 109 ? -10.32 31.125 10.398 1 97.94 109 ASP A C 1
ATOM 880 O O . ASP A 1 109 ? -10.266 31.969 9.492 1 97.94 109 ASP A O 1
ATOM 884 N N . TYR A 1 110 ? -9.336 30.953 11.266 1 98.19 110 TYR A N 1
ATOM 885 C CA . TYR A 1 110 ? -8.078 31.688 11.258 1 98.19 110 TYR A CA 1
ATOM 886 C C . TYR A 1 110 ? -7.41 31.625 9.891 1 98.19 110 TYR A C 1
ATOM 888 O O . TYR A 1 110 ? -7.039 32.656 9.32 1 98.19 110 TYR A O 1
ATOM 896 N N . PHE A 1 111 ? -7.285 30.469 9.359 1 98.56 111 PHE A N 1
ATOM 897 C CA . PHE A 1 111 ? -6.582 30.297 8.094 1 98.56 111 PHE A CA 1
ATOM 898 C C . PHE A 1 111 ? -7.473 30.688 6.922 1 98.56 111 PHE A C 1
ATOM 900 O O . PHE A 1 111 ? -6.992 31.203 5.914 1 98.56 111 PHE A O 1
ATOM 907 N N . ASP A 1 112 ? -8.781 30.406 7.02 1 98.5 112 ASP A N 1
ATOM 908 C CA . ASP A 1 112 ? -9.703 30.844 5.98 1 98.5 112 ASP A CA 1
ATOM 909 C C . ASP A 1 112 ? -9.633 32.344 5.789 1 98.5 112 ASP A C 1
ATOM 911 O O . ASP A 1 112 ? -9.516 32.844 4.66 1 98.5 112 ASP A O 1
ATOM 915 N N . GLN A 1 113 ? -9.664 33.094 6.871 1 98.06 113 GLN A N 1
ATOM 916 C CA . GLN A 1 113 ? -9.633 34.562 6.828 1 98.06 113 GLN A CA 1
ATOM 917 C C . GLN A 1 113 ? -8.32 35.062 6.242 1 98.06 113 GLN A C 1
ATOM 919 O O . GLN A 1 113 ? -8.258 36.188 5.73 1 98.06 113 GLN A O 1
ATOM 924 N N . ARG A 1 114 ? -7.348 34.312 6.316 1 97.75 114 ARG A N 1
ATOM 925 C CA . ARG A 1 114 ? -6.027 34.688 5.828 1 97.75 114 ARG A CA 1
ATOM 926 C C . ARG A 1 114 ? -5.824 34.219 4.387 1 97.75 114 ARG A C 1
ATOM 928 O O . ARG A 1 114 ? -4.727 34.375 3.84 1 97.75 114 ARG A O 1
ATOM 935 N N . GLY A 1 115 ? -6.77 33.625 3.824 1 97.94 115 GLY A N 1
ATOM 936 C CA . GLY A 1 115 ? -6.746 33.281 2.406 1 97.94 115 GLY A CA 1
ATOM 937 C C . GLY A 1 115 ? -6.234 31.891 2.121 1 97.94 115 GLY A C 1
ATOM 938 O O . GLY A 1 115 ? -5.941 31.547 0.973 1 97.94 115 GLY A O 1
ATOM 939 N N . TYR A 1 116 ? -6.098 31.078 3.154 1 98.38 116 TYR A N 1
ATOM 940 C CA . TYR A 1 116 ? -5.68 29.688 2.936 1 98.38 116 TYR A CA 1
ATOM 941 C C . TYR A 1 116 ? -6.84 28.844 2.424 1 98.38 116 TYR A C 1
ATOM 943 O O . TYR A 1 116 ? -8 29.125 2.744 1 98.38 116 TYR A O 1
ATOM 951 N N . ALA A 1 117 ? -6.547 27.844 1.591 1 98.12 117 ALA A N 1
ATOM 952 C CA . ALA A 1 117 ? -7.586 26.922 1.136 1 98.12 117 ALA A CA 1
ATOM 953 C C . ALA A 1 117 ? -7.391 25.531 1.744 1 98.12 117 ALA A C 1
ATOM 955 O O . ALA A 1 117 ? -8.305 24.703 1.729 1 98.12 117 ALA A O 1
ATOM 956 N N . LEU A 1 118 ? -6.176 25.281 2.295 1 98.5 118 LEU A N 1
ATOM 957 C CA . LEU A 1 118 ? -5.836 23.938 2.77 1 98.5 118 LEU A CA 1
ATOM 958 C C . LEU A 1 118 ? -5.379 23.984 4.227 1 98.5 118 LEU A C 1
ATOM 960 O O . LEU A 1 118 ? -4.715 24.922 4.645 1 98.5 118 LEU A O 1
ATOM 964 N N . ALA A 1 119 ? -5.766 22.969 4.918 1 98.62 119 ALA A N 1
ATOM 965 C CA . ALA A 1 119 ? -5.352 22.719 6.293 1 98.62 119 ALA A CA 1
ATOM 966 C C . ALA A 1 119 ? -4.891 21.266 6.477 1 98.62 119 ALA A C 1
ATOM 968 O O . ALA A 1 119 ? -5.223 20.406 5.664 1 98.62 119 ALA A O 1
ATOM 969 N N . ALA A 1 120 ? -4.047 21.031 7.461 1 98.69 120 ALA A N 1
ATOM 970 C CA . ALA A 1 120 ? -3.518 19.703 7.707 1 98.69 120 ALA A CA 1
ATOM 971 C C . ALA A 1 120 ? -3.264 19.469 9.195 1 98.69 120 ALA A C 1
ATOM 973 O O . ALA A 1 120 ? -2.998 20.422 9.938 1 98.69 120 ALA A O 1
ATOM 974 N N . LEU A 1 121 ? -3.34 18.266 9.633 1 98.38 121 LEU A N 1
ATOM 975 C CA . LEU A 1 121 ? -2.996 17.891 11 1 98.38 121 LEU A CA 1
ATOM 976 C C . LEU A 1 121 ? -2.676 16.406 11.094 1 98.38 121 LEU A C 1
ATOM 978 O O . LEU A 1 121 ? -2.986 15.641 10.172 1 98.38 121 LEU A O 1
ATOM 982 N N . TYR A 1 122 ? -1.915 16.016 12.117 1 96.94 122 TYR A N 1
ATOM 983 C CA . TYR A 1 122 ? -1.826 14.625 12.531 1 96.94 122 TYR A CA 1
ATOM 984 C C . TYR A 1 122 ? -2.898 14.289 13.562 1 96.94 122 TYR A C 1
ATOM 986 O O . TYR A 1 122 ? -3.039 14.992 14.562 1 96.94 122 TYR A O 1
ATOM 994 N N . ALA A 1 123 ? -3.604 13.234 13.328 1 94 123 ALA A N 1
ATOM 995 C CA . ALA A 1 123 ? -4.766 12.914 14.156 1 94 123 ALA A CA 1
ATOM 996 C C . ALA A 1 123 ? -4.391 11.961 15.289 1 94 123 ALA A C 1
ATOM 998 O O . ALA A 1 123 ? -3.729 10.945 15.055 1 94 123 ALA A O 1
ATOM 999 N N . PHE A 1 124 ? -4.758 12.258 16.531 1 89.56 124 PHE A N 1
ATOM 1000 C CA . PHE A 1 124 ? -4.641 11.281 17.609 1 89.56 124 PHE A CA 1
ATOM 1001 C C . PHE A 1 124 ? -5.598 10.117 17.391 1 89.56 124 PHE A C 1
ATOM 1003 O O . PHE A 1 124 ? -5.352 9.008 17.859 1 89.56 124 PHE A O 1
ATOM 1010 N N . ARG A 1 125 ? -6.613 10.398 16.609 1 91.81 125 ARG A N 1
ATOM 1011 C CA . ARG A 1 125 ? -7.633 9.445 16.203 1 91.81 125 ARG A CA 1
ATOM 1012 C C . ARG A 1 125 ? -8.188 9.805 14.82 1 91.81 125 ARG A C 1
ATOM 1014 O O . ARG A 1 125 ? -9.086 10.633 14.711 1 91.81 125 ARG A O 1
ATOM 1021 N N . PRO A 1 126 ? -7.801 9.062 13.789 1 95.88 126 PRO A N 1
ATOM 1022 C CA . PRO A 1 126 ? -8.148 9.445 12.414 1 95.88 126 PRO A CA 1
ATOM 1023 C C . PRO A 1 126 ? -9.656 9.453 12.172 1 95.88 126 PRO A C 1
ATOM 1025 O O . PRO A 1 126 ? -10.164 10.352 11.492 1 95.88 126 PRO A O 1
ATOM 1028 N N . ASP A 1 127 ? -10.438 8.477 12.695 1 94.69 127 ASP A N 1
ATOM 1029 C CA . ASP A 1 127 ? -11.875 8.398 12.469 1 94.69 127 ASP A CA 1
ATOM 1030 C C . ASP A 1 127 ? -12.586 9.609 13.062 1 94.69 127 ASP A C 1
ATOM 1032 O O . ASP A 1 127 ? -13.555 10.109 12.477 1 94.69 127 ASP A O 1
ATOM 1036 N N . PHE A 1 128 ? -12.078 10.102 14.188 1 93.56 128 PHE A N 1
ATOM 1037 C CA . PHE A 1 128 ? -12.641 11.266 14.852 1 93.56 128 PHE A CA 1
ATOM 1038 C C . PHE A 1 128 ? -12.492 12.508 13.984 1 93.56 128 PHE A C 1
ATOM 1040 O O . PHE A 1 128 ? -13.461 13.234 13.758 1 93.56 128 PHE A O 1
ATOM 1047 N N . TYR A 1 129 ? -11.32 12.734 13.5 1 96.19 129 TYR A N 1
ATOM 1048 C CA . TYR A 1 129 ? -11.07 13.938 12.711 1 96.19 129 TYR A CA 1
ATOM 1049 C C . TYR A 1 129 ? -11.703 13.828 11.336 1 96.19 129 TYR A C 1
ATOM 1051 O O . TYR A 1 129 ? -12.039 14.836 10.711 1 96.19 129 TYR A O 1
ATOM 1059 N N . TYR A 1 130 ? -11.852 12.57 10.844 1 97.62 130 TYR A N 1
ATOM 1060 C CA . TYR A 1 130 ? -12.609 12.375 9.609 1 97.62 130 TYR A CA 1
ATOM 1061 C C . TYR A 1 130 ? -14.016 12.938 9.734 1 97.62 130 TYR A C 1
ATOM 1063 O O . TYR A 1 130 ? -14.508 13.602 8.812 1 97.62 130 TYR A O 1
ATOM 1071 N N . GLN A 1 131 ? -14.633 12.773 10.891 1 95 131 GLN A N 1
ATOM 1072 C CA . GLN A 1 131 ? -15.977 13.289 11.141 1 95 131 GLN A CA 1
ATOM 1073 C C . GLN A 1 131 ? -15.969 14.812 11.227 1 95 131 GLN A C 1
ATOM 1075 O O . GLN A 1 131 ? -17 15.461 11.039 1 95 131 GLN A O 1
ATOM 1080 N N . MET A 1 132 ? -14.805 15.352 11.477 1 95.75 132 MET A N 1
ATOM 1081 C CA . MET A 1 132 ? -14.672 16.812 11.531 1 95.75 132 MET A CA 1
ATOM 1082 C C . MET A 1 132 ? -14.359 17.375 10.156 1 95.75 132 MET A C 1
ATOM 1084 O O . MET A 1 132 ? -14.156 18.594 10.016 1 95.75 132 MET A O 1
ATOM 1088 N N . GLY A 1 133 ? -14.273 16.547 9.188 1 97.88 133 GLY A N 1
ATOM 1089 C CA . GLY A 1 133 ? -14.117 17 7.812 1 97.88 133 GLY A CA 1
ATOM 1090 C C . G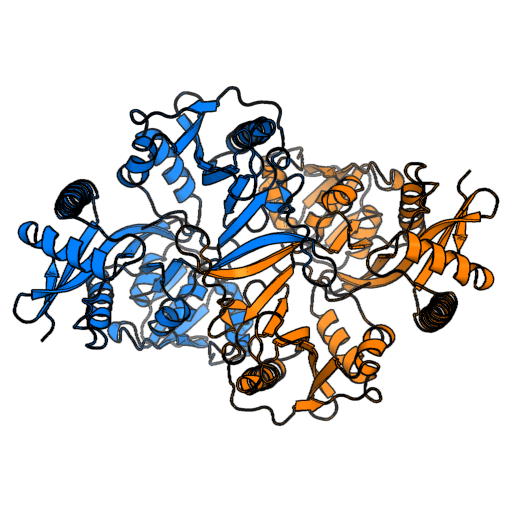LY A 1 133 ? -12.703 16.828 7.285 1 97.88 133 GLY A C 1
ATOM 1091 O O . GLY A 1 133 ? -12.398 17.281 6.176 1 97.88 133 GLY A O 1
ATOM 1092 N N . PHE A 1 134 ? -11.805 16.234 8.055 1 98.56 134 PHE A N 1
ATOM 1093 C CA . PHE A 1 134 ? -10.445 16 7.574 1 98.56 134 PHE A CA 1
ATOM 1094 C C . PHE A 1 134 ? -10.367 14.688 6.801 1 98.56 134 PHE A C 1
ATOM 1096 O O . PHE A 1 134 ? -10.766 13.641 7.309 1 98.56 134 PHE A O 1
ATOM 1103 N N . GLY A 1 135 ? -9.891 14.758 5.562 1 98.75 135 GLY A N 1
ATOM 1104 C CA . GLY A 1 135 ? -9.711 13.562 4.746 1 98.75 135 GLY A CA 1
ATOM 1105 C C . GLY A 1 135 ? -8.375 12.883 4.973 1 98.75 135 GLY A C 1
ATOM 1106 O O . GLY A 1 135 ? -7.418 13.516 5.418 1 98.75 135 GLY A O 1
ATOM 1107 N N . TYR A 1 136 ? -8.336 11.625 4.684 1 98.69 136 TYR A N 1
ATOM 1108 C CA . TYR A 1 136 ? -7.105 10.859 4.855 1 98.69 136 TYR A CA 1
ATOM 1109 C C . TYR A 1 136 ? -6.051 11.289 3.842 1 98.69 136 TYR A C 1
ATOM 1111 O O . TYR A 1 136 ? -6.371 11.586 2.691 1 98.69 136 TYR A O 1
ATOM 1119 N N . GLY A 1 137 ? -4.824 11.383 4.27 1 98.38 137 GLY A N 1
ATOM 1120 C CA . GLY A 1 137 ? -3.686 11.391 3.365 1 98.38 137 GLY A CA 1
ATOM 1121 C C . GLY A 1 137 ? -3.203 9.992 3.01 1 98.38 137 GLY A C 1
ATOM 1122 O O . GLY A 1 137 ? -3.875 9 3.307 1 98.38 137 GLY A O 1
ATOM 1123 N N . LEU A 1 138 ? -2.109 9.977 2.312 1 98 138 LEU A N 1
ATOM 1124 C CA . LEU A 1 138 ? -1.521 8.688 1.939 1 98 138 LEU A CA 1
ATOM 1125 C C . LEU A 1 138 ? -1 7.953 3.17 1 98 138 LEU A C 1
ATOM 1127 O O . LEU A 1 138 ? -0.409 8.57 4.062 1 98 138 LEU A O 1
ATOM 1131 N N . LYS A 1 139 ? -1.228 6.664 3.225 1 97.75 139 LYS A N 1
ATOM 1132 C CA . LYS A 1 139 ? -0.649 5.859 4.297 1 97.75 139 LYS A CA 1
ATOM 1133 C C . LYS A 1 139 ? 0.876 5.898 4.254 1 97.75 139 LYS A C 1
ATOM 1135 O O . LYS A 1 139 ? 1.464 6.172 3.205 1 97.75 139 LYS A O 1
ATOM 1140 N N . LYS A 1 140 ? 1.439 5.648 5.402 1 97.81 140 LYS A N 1
ATOM 1141 C CA . LYS A 1 140 ? 2.889 5.508 5.508 1 97.81 140 LYS A CA 1
ATOM 1142 C C . LYS A 1 140 ? 3.273 4.078 5.883 1 97.81 140 LYS A C 1
ATOM 1144 O O . LYS A 1 140 ? 2.633 3.461 6.734 1 97.81 140 LYS A O 1
ATOM 1149 N N . ASP A 1 141 ? 4.309 3.559 5.191 1 97.88 141 ASP A N 1
ATOM 1150 C CA . ASP A 1 141 ? 4.859 2.242 5.492 1 97.88 141 ASP A CA 1
ATOM 1151 C C . ASP A 1 141 ? 6.121 2.355 6.344 1 97.88 141 ASP A C 1
ATOM 1153 O O . ASP A 1 141 ? 6.852 3.346 6.254 1 97.88 141 ASP A O 1
ATOM 1157 N N . VAL A 1 142 ? 6.34 1.379 7.156 1 97.94 142 VAL A N 1
ATOM 1158 C CA . VAL A 1 142 ? 7.637 1.22 7.801 1 97.94 142 VAL A CA 1
ATOM 1159 C C . VAL A 1 142 ? 8.18 -0.182 7.531 1 97.94 142 VAL A C 1
ATOM 1161 O O . VAL A 1 142 ? 7.551 -1.179 7.891 1 97.94 142 VAL A O 1
ATOM 1164 N N . TYR A 1 143 ? 9.289 -0.233 6.852 1 98.25 143 TYR A N 1
ATOM 1165 C CA . TYR A 1 143 ? 10.031 -1.469 6.637 1 98.25 143 TYR A CA 1
ATOM 1166 C C . TYR A 1 143 ? 11.078 -1.676 7.727 1 98.25 143 TYR A C 1
ATOM 1168 O O . TYR A 1 143 ? 11.594 -0.709 8.289 1 98.25 143 TYR A O 1
ATOM 1176 N N . THR A 1 144 ? 11.336 -2.85 8.117 1 97.44 144 THR A N 1
ATOM 1177 C CA . THR A 1 144 ? 12.438 -3.264 8.977 1 97.44 144 THR A CA 1
ATOM 1178 C C . THR A 1 144 ? 13.305 -4.312 8.281 1 97.44 144 THR A C 1
ATOM 1180 O O . THR A 1 144 ? 12.969 -5.5 8.281 1 97.44 144 THR A O 1
ATOM 1183 N N . VAL A 1 145 ? 14.398 -3.883 7.715 1 98.06 145 VAL A N 1
ATOM 1184 C CA . VAL A 1 145 ? 15.172 -4.754 6.84 1 98.06 145 VAL A CA 1
ATOM 1185 C C . VAL A 1 145 ? 16.578 -4.918 7.398 1 98.06 145 VAL A C 1
ATOM 1187 O O . VAL A 1 145 ? 17.031 -4.113 8.211 1 98.06 145 VAL A O 1
ATOM 1190 N N . ALA A 1 146 ? 17.234 -5.98 7.008 1 97.56 146 ALA A N 1
ATOM 1191 C CA . ALA A 1 146 ? 18.656 -6.121 7.301 1 97.56 146 ALA A CA 1
ATOM 1192 C C . ALA A 1 146 ? 19.484 -5.113 6.508 1 97.56 146 ALA A C 1
ATOM 1194 O O . ALA A 1 146 ? 19.109 -4.738 5.391 1 97.56 146 ALA A O 1
ATOM 1195 N N . PRO A 1 147 ? 20.594 -4.688 7.066 1 97.62 147 PRO A N 1
ATOM 1196 C CA . PRO A 1 147 ? 21.422 -3.717 6.34 1 97.62 147 PRO A CA 1
ATOM 1197 C C . PRO A 1 147 ? 21.812 -4.207 4.949 1 97.62 147 PRO A C 1
ATOM 1199 O O . PRO A 1 147 ? 21.828 -3.428 3.994 1 97.62 147 PRO A O 1
ATOM 1202 N N . HIS A 1 148 ? 22.109 -5.492 4.824 1 97 148 HIS A N 1
ATOM 1203 C CA . HIS A 1 148 ? 22.562 -6.016 3.547 1 97 148 HIS A CA 1
ATOM 1204 C C . HIS A 1 148 ? 21.438 -6.07 2.527 1 97 148 HIS A C 1
ATOM 1206 O O . HIS A 1 148 ? 21.656 -6.398 1.359 1 97 148 HIS A O 1
ATOM 1212 N N . ALA A 1 149 ? 20.172 -5.816 2.986 1 97.94 149 ALA A N 1
ATOM 1213 C CA . ALA A 1 149 ? 19.062 -5.688 2.041 1 97.94 149 ALA A CA 1
ATOM 1214 C C . ALA A 1 149 ? 19.234 -4.449 1.168 1 97.94 149 ALA A C 1
ATOM 1216 O O . ALA A 1 149 ? 18.672 -4.379 0.07 1 97.94 149 ALA A O 1
ATOM 1217 N N . PHE A 1 150 ? 19.875 -3.387 1.713 1 98.5 150 PHE A N 1
ATOM 1218 C CA . PHE A 1 150 ? 20.25 -2.268 0.853 1 98.5 150 PHE A CA 1
ATOM 1219 C C . PHE A 1 150 ? 21.266 -2.699 -0.19 1 98.5 150 PHE A C 1
ATOM 1221 O O . PHE A 1 150 ? 22.312 -3.26 0.152 1 98.5 150 PHE A O 1
ATOM 1228 N N . PRO A 1 151 ? 21 -2.428 -1.444 1 98.44 151 PRO A N 1
ATOM 1229 C CA . PRO A 1 151 ? 21.984 -2.793 -2.465 1 98.44 151 PRO A CA 1
ATOM 1230 C C . PRO A 1 151 ? 23.328 -2.102 -2.262 1 98.44 151 PRO A C 1
ATOM 1232 O O . PRO A 1 151 ? 23.375 -0.929 -1.878 1 98.44 151 PRO A O 1
ATOM 1235 N N . ASN A 1 152 ? 24.375 -2.855 -2.48 1 98.31 152 ASN A N 1
ATOM 1236 C CA . ASN A 1 152 ? 25.734 -2.312 -2.496 1 98.31 152 ASN A CA 1
ATOM 1237 C C . ASN A 1 152 ? 26.141 -1.872 -3.898 1 98.31 152 ASN A C 1
ATOM 1239 O O . ASN A 1 152 ? 26.375 -2.709 -4.77 1 98.31 152 ASN A O 1
ATOM 1243 N N . PHE A 1 153 ? 26.219 -0.604 -4.145 1 98 153 PHE A N 1
ATOM 1244 C CA . PHE A 1 153 ? 26.562 -0.091 -5.461 1 98 153 PHE A CA 1
ATOM 1245 C C . PHE A 1 153 ? 28.062 0.162 -5.566 1 98 153 PHE A C 1
ATOM 1247 O O . PHE A 1 153 ? 28.531 0.76 -6.539 1 98 153 PHE A O 1
ATOM 1254 N N . LYS A 1 154 ? 28.781 -0.174 -4.523 1 97.06 154 LYS A N 1
ATOM 1255 C CA . LYS A 1 154 ? 30.234 -0.277 -4.473 1 97.06 154 LYS A CA 1
ATOM 1256 C C . LYS A 1 154 ? 30.891 1.101 -4.551 1 97.06 154 LYS A C 1
ATOM 1258 O O . LYS A 1 154 ? 32 1.235 -5.055 1 97.06 154 LYS A O 1
ATOM 1263 N N . HIS A 1 155 ? 30.188 2.158 -4.227 1 95.62 155 HIS A N 1
ATOM 1264 C CA . HIS A 1 155 ? 30.812 3.479 -4.145 1 95.62 155 HIS A CA 1
ATOM 1265 C C . HIS A 1 155 ? 30.094 4.359 -3.129 1 95.62 155 HIS A C 1
ATOM 1267 O O . HIS A 1 155 ? 28.875 4.234 -2.939 1 95.62 155 HIS A O 1
ATOM 1273 N N . LYS A 1 156 ? 30.766 5.109 -2.381 1 95.25 156 LYS A N 1
ATOM 1274 C CA . LYS A 1 156 ? 30.281 6.055 -1.384 1 95.25 156 LYS A CA 1
ATOM 1275 C C . LYS A 1 156 ? 31.281 7.168 -1.131 1 95.25 156 LYS A C 1
ATOM 1277 O O . LYS A 1 156 ? 31.469 7.605 0.008 1 95.25 156 LYS A O 1
ATOM 1282 N N . GLU A 1 157 ? 32 7.59 -2.166 1 95.06 157 GLU A N 1
ATOM 1283 C CA . GLU A 1 157 ? 33.156 8.477 -2.066 1 95.06 157 GLU A CA 1
ATOM 1284 C C . GLU A 1 157 ? 32.719 9.898 -1.689 1 95.06 157 GLU A C 1
ATOM 1286 O O . GLU A 1 157 ? 33.531 10.68 -1.181 1 95.06 157 GLU A O 1
ATOM 1291 N N . ASN A 1 158 ? 31.484 10.242 -1.941 1 96.31 158 ASN A N 1
ATOM 1292 C CA . ASN A 1 158 ? 31.047 11.617 -1.698 1 96.31 158 ASN A CA 1
ATOM 1293 C C . ASN A 1 158 ? 30.266 11.727 -0.39 1 96.31 158 ASN A C 1
ATOM 1295 O O . ASN A 1 158 ? 29.688 12.773 -0.101 1 96.31 158 ASN A O 1
ATOM 1299 N N . LEU A 1 159 ? 30.234 10.656 0.396 1 96.88 159 LEU A N 1
ATOM 1300 C CA . LEU A 1 159 ? 29.5 10.656 1.66 1 96.88 159 LEU A CA 1
ATOM 1301 C C . LEU A 1 159 ? 30.281 11.414 2.734 1 96.88 159 LEU A C 1
ATOM 1303 O O . LEU A 1 159 ? 31.484 11.242 2.861 1 96.88 159 LEU A O 1
ATOM 1307 N N . GLU A 1 160 ? 29.609 12.242 3.445 1 96 160 GLU A N 1
ATOM 1308 C CA . GLU A 1 160 ? 30.188 12.945 4.586 1 96 160 GLU A CA 1
ATOM 1309 C C . GLU A 1 160 ? 29.156 13.156 5.688 1 96 160 GLU A C 1
ATOM 1311 O O . GLU A 1 160 ? 27.953 13.141 5.422 1 96 160 GLU A O 1
ATOM 1316 N N . PHE A 1 161 ? 29.688 13.266 6.895 1 95.69 161 PHE A N 1
ATOM 1317 C CA . PHE A 1 161 ? 28.812 13.734 7.965 1 95.69 161 PHE A CA 1
ATOM 1318 C C . PHE A 1 161 ? 28.5 15.219 7.801 1 95.69 161 PHE A C 1
ATOM 1320 O O . PHE A 1 161 ? 29.391 16.016 7.48 1 95.69 161 PHE A O 1
ATOM 1327 N N . ILE A 1 162 ? 27.281 15.531 7.934 1 95.06 162 ILE A N 1
ATOM 1328 C CA . ILE A 1 162 ? 26.875 16.922 7.836 1 95.06 162 ILE A CA 1
ATOM 1329 C C . ILE A 1 162 ? 26.812 17.547 9.227 1 95.06 162 ILE A C 1
ATOM 1331 O O . ILE A 1 162 ? 26.203 16.969 10.141 1 95.06 162 ILE A O 1
ATOM 1335 N N . THR A 1 163 ? 27.422 18.688 9.383 1 91.44 163 THR A N 1
ATOM 1336 C CA . THR A 1 163 ? 27.469 19.375 10.68 1 91.44 163 THR A CA 1
ATOM 1337 C C . THR A 1 163 ? 26.391 20.453 10.758 1 91.44 163 THR A C 1
ATOM 1339 O O . THR A 1 163 ? 25.75 20.781 9.758 1 91.44 163 THR A O 1
ATOM 1342 N N . GLN A 1 164 ? 26.203 20.953 11.945 1 91.69 164 GLN A N 1
ATOM 1343 C CA . GLN A 1 164 ? 25.203 21.984 12.188 1 91.69 164 GLN A CA 1
ATOM 1344 C C . GLN A 1 164 ? 25.484 23.234 11.344 1 91.69 164 GLN A C 1
ATOM 1346 O O . GLN A 1 164 ? 24.562 23.891 10.875 1 91.69 164 GLN A O 1
ATOM 1351 N N . GLU A 1 165 ? 26.766 23.516 11.125 1 91.38 165 GLU A N 1
ATOM 1352 C CA . GLU A 1 165 ? 27.172 24.672 10.336 1 91.38 165 GLU A CA 1
ATOM 1353 C C . GLU A 1 165 ? 26.688 24.547 8.891 1 91.38 165 GLU A C 1
ATOM 1355 O O . GLU A 1 165 ? 26.469 25.562 8.219 1 91.38 165 GLU A O 1
ATOM 1360 N N . GLU A 1 166 ? 26.484 23.391 8.492 1 90.69 166 GLU A N 1
ATOM 1361 C CA . GLU A 1 166 ? 26.047 23.141 7.121 1 90.69 166 GLU A CA 1
ATOM 1362 C C . GLU A 1 166 ? 24.547 22.875 7.066 1 90.69 166 GLU A C 1
ATOM 1364 O O . GLU A 1 166 ? 24.047 22.297 6.094 1 90.69 166 GLU A O 1
ATOM 1369 N N . GLY A 1 167 ? 23.922 23.219 8.109 1 90.81 167 GLY A N 1
ATOM 1370 C CA . GLY A 1 167 ? 22.5 22.922 8.242 1 90.81 167 GLY A CA 1
ATOM 1371 C C . GLY A 1 167 ? 21.672 23.469 7.094 1 90.81 167 GLY A C 1
ATOM 1372 O O . GLY A 1 167 ? 20.703 22.828 6.672 1 90.81 167 GLY A O 1
ATOM 1373 N N . GLN A 1 168 ? 22.078 24.578 6.523 1 93.56 168 GLN A N 1
ATOM 1374 C CA . GLN A 1 168 ? 21.328 25.188 5.438 1 93.56 168 GLN A CA 1
ATOM 1375 C C . GLN A 1 168 ? 21.359 24.328 4.184 1 93.56 168 GLN A C 1
ATOM 1377 O O . GLN A 1 168 ? 20.391 24.297 3.414 1 93.56 168 GLN A O 1
ATOM 1382 N N . THR A 1 169 ? 22.422 23.594 3.971 1 95.44 169 THR A N 1
ATOM 1383 C CA . THR A 1 169 ? 22.531 22.75 2.787 1 95.44 169 THR A CA 1
ATOM 1384 C C . THR A 1 169 ? 21.484 21.641 2.822 1 95.44 169 THR A C 1
ATOM 1386 O O . THR A 1 169 ? 20.984 21.203 1.776 1 95.44 169 THR A O 1
ATOM 1389 N N . ILE A 1 170 ? 21.109 21.172 4.039 1 96.62 170 ILE A N 1
ATOM 1390 C CA . ILE A 1 170 ? 20.062 20.156 4.18 1 96.62 170 ILE A CA 1
ATOM 1391 C C . ILE A 1 170 ? 18.719 20.75 3.787 1 96.62 170 ILE A C 1
ATOM 1393 O O . ILE A 1 170 ? 17.938 20.125 3.07 1 96.62 170 ILE A O 1
ATOM 1397 N N . VAL A 1 171 ? 18.469 21.984 4.199 1 97.06 171 VAL A N 1
ATOM 1398 C CA . VAL A 1 171 ? 17.234 22.672 3.887 1 97.06 171 VAL A CA 1
ATOM 1399 C C . VAL A 1 171 ? 17.109 22.844 2.375 1 97.06 171 VAL A C 1
ATOM 1401 O O . VAL A 1 171 ? 16.047 22.578 1.804 1 97.06 171 VAL A O 1
ATOM 1404 N N . ASP A 1 172 ? 18.203 23.25 1.753 1 97.88 172 ASP A N 1
ATOM 1405 C CA . ASP A 1 172 ? 18.203 23.469 0.309 1 97.88 172 ASP A CA 1
ATOM 1406 C C . ASP A 1 172 ? 17.938 22.156 -0.439 1 97.88 172 ASP A C 1
ATOM 1408 O O . ASP A 1 172 ? 17.156 22.125 -1.386 1 97.88 172 ASP A O 1
ATOM 1412 N N . CYS A 1 173 ? 18.625 21.125 0.029 1 98.19 173 CYS A N 1
ATOM 1413 C CA . CYS A 1 173 ? 18.438 19.812 -0.585 1 98.19 173 CYS A CA 1
ATOM 1414 C C . CYS A 1 173 ? 17 19.344 -0.449 1 98.19 173 CYS A C 1
ATOM 1416 O O . CYS A 1 173 ? 16.375 18.953 -1.436 1 98.19 173 CYS A O 1
ATOM 1418 N N . TYR A 1 174 ? 16.484 19.453 0.729 1 98.44 174 TYR A N 1
ATOM 1419 C CA . TYR A 1 174 ? 15.109 19.016 0.989 1 98.44 174 TYR A CA 1
ATOM 1420 C C . TYR A 1 174 ? 14.125 19.812 0.148 1 98.44 174 TYR A C 1
ATOM 1422 O O . TYR A 1 174 ? 13.227 19.25 -0.473 1 98.44 174 TYR A O 1
ATOM 1430 N N . ASN A 1 175 ? 14.25 21.094 0.146 1 98.44 175 ASN A N 1
ATOM 1431 C CA . ASN A 1 175 ? 13.273 21.938 -0.546 1 98.44 175 ASN A CA 1
ATOM 1432 C C . ASN A 1 175 ? 13.352 21.75 -2.059 1 98.44 175 ASN A C 1
ATOM 1434 O O . ASN A 1 175 ? 12.336 21.875 -2.752 1 98.44 175 ASN A O 1
ATOM 1438 N N . SER A 1 176 ? 14.57 21.453 -2.572 1 97.94 176 SER A N 1
ATOM 1439 C CA . SER A 1 176 ? 14.68 21.062 -3.973 1 97.94 176 SER A CA 1
ATOM 1440 C C . SER A 1 176 ? 13.922 19.766 -4.242 1 97.94 176 SER A C 1
ATOM 1442 O O . SER A 1 176 ? 13.234 19.656 -5.258 1 97.94 176 SER A O 1
ATOM 1444 N N . PHE A 1 177 ? 14.07 18.859 -3.369 1 98.06 177 PHE A N 1
ATOM 1445 C CA . PHE A 1 177 ? 13.328 17.594 -3.428 1 98.06 177 PHE A CA 1
ATOM 1446 C C . PHE A 1 177 ? 11.828 17.844 -3.322 1 98.06 177 PHE A C 1
ATOM 1448 O O . PHE A 1 177 ? 11.055 17.312 -4.117 1 98.06 177 PHE A O 1
ATOM 1455 N N . ALA A 1 178 ? 11.406 18.656 -2.379 1 98.56 178 ALA A N 1
ATOM 1456 C CA . ALA A 1 178 ? 10.008 18.969 -2.107 1 98.56 178 ALA A CA 1
ATOM 1457 C C . ALA A 1 178 ? 9.352 19.641 -3.309 1 98.56 178 ALA A C 1
ATOM 1459 O O . ALA A 1 178 ? 8.164 19.438 -3.568 1 98.56 178 ALA A O 1
ATOM 1460 N N . ALA A 1 179 ? 10.102 20.391 -4.055 1 98.06 179 ALA A N 1
ATOM 1461 C CA . ALA A 1 179 ? 9.578 21.109 -5.215 1 98.06 179 ALA A CA 1
ATOM 1462 C C . ALA A 1 179 ? 9.148 20.141 -6.309 1 98.06 179 ALA A C 1
ATOM 1464 O O . ALA A 1 179 ? 8.336 20.484 -7.172 1 98.06 179 ALA A O 1
ATOM 1465 N N . GLN A 1 180 ? 9.625 18.922 -6.191 1 96.81 180 GLN A N 1
ATOM 1466 C CA . GLN A 1 180 ? 9.352 17.953 -7.25 1 96.81 180 GLN A CA 1
ATOM 1467 C C . GLN A 1 180 ? 8.367 16.891 -6.781 1 96.81 180 GLN A C 1
ATOM 1469 O O . GLN A 1 180 ? 8.055 15.961 -7.527 1 96.81 180 GLN A O 1
ATOM 1474 N N . LYS A 1 181 ? 7.922 17.016 -5.578 1 97.69 181 LYS A N 1
ATOM 1475 C CA . LYS A 1 181 ? 7.086 15.953 -5.016 1 97.69 181 LYS A CA 1
ATOM 1476 C C . LYS A 1 181 ? 5.773 16.516 -4.484 1 97.69 181 LYS A C 1
ATOM 1478 O O . LYS A 1 181 ? 5.77 17.344 -3.578 1 97.69 181 LYS A O 1
ATOM 1483 N N . HIS A 1 182 ? 4.676 16 -5.008 1 98.19 182 HIS A N 1
ATOM 1484 C CA . HIS A 1 182 ? 3.332 16.344 -4.551 1 98.19 182 HIS A CA 1
ATOM 1485 C C . HIS A 1 182 ? 3.141 15.984 -3.082 1 98.19 182 HIS A C 1
ATOM 1487 O O . HIS A 1 182 ? 3.498 14.875 -2.658 1 98.19 182 HIS A O 1
ATOM 1493 N N . GLY A 1 183 ? 2.736 16.953 -2.254 1 98.62 183 GLY A N 1
ATOM 1494 C CA . GLY A 1 183 ? 2.367 16.734 -0.867 1 98.62 183 GLY A CA 1
ATOM 1495 C C . GLY A 1 183 ? 3.408 17.219 0.119 1 98.62 183 GLY A C 1
ATOM 1496 O O . GLY A 1 183 ? 3.111 17.406 1.301 1 98.62 183 GLY A O 1
ATOM 1497 N N . LEU A 1 184 ? 4.652 17.406 -0.284 1 98.69 184 LEU A N 1
ATOM 1498 C CA . LEU A 1 184 ? 5.703 17.812 0.651 1 98.69 184 LEU A CA 1
ATOM 1499 C C . LEU A 1 184 ? 5.598 19.281 0.993 1 98.69 184 LEU A C 1
ATOM 1501 O O . LEU A 1 184 ? 5.301 20.109 0.123 1 98.69 184 LEU A O 1
ATOM 1505 N N . MET A 1 185 ? 5.836 19.609 2.215 1 98.56 185 MET A N 1
ATOM 1506 C CA . MET A 1 185 ? 5.863 20.984 2.709 1 98.56 185 MET A CA 1
ATOM 1507 C C . MET A 1 185 ? 7.297 21.5 2.818 1 98.56 185 MET A C 1
ATOM 1509 O O . MET A 1 185 ? 8.195 20.75 3.217 1 98.56 185 MET A O 1
ATOM 1513 N N . LYS A 1 186 ? 7.492 22.734 2.504 1 98 186 LYS A N 1
ATOM 1514 C CA . LYS A 1 186 ? 8.812 23.344 2.693 1 98 186 LYS A CA 1
ATOM 1515 C C . LYS A 1 186 ? 9.242 23.266 4.156 1 98 186 LYS A C 1
ATOM 1517 O O . LYS A 1 186 ? 8.398 23.281 5.059 1 98 186 LYS A O 1
ATOM 1522 N N . LYS A 1 187 ? 10.531 23.188 4.277 1 97 187 LYS A N 1
ATOM 1523 C CA . LYS A 1 187 ? 11.102 23.203 5.621 1 97 187 LYS A CA 1
ATOM 1524 C C . LYS A 1 187 ? 12.102 24.344 5.777 1 97 187 LYS A C 1
ATOM 1526 O O . LYS A 1 187 ? 12.617 24.875 4.789 1 97 187 LYS A O 1
ATOM 1531 N N . SER A 1 188 ? 12.25 24.812 6.98 1 94.69 188 SER A N 1
ATOM 1532 C CA . SER A 1 188 ? 13.305 25.75 7.387 1 94.69 188 SER A CA 1
ATOM 1533 C C . SER A 1 188 ? 14.289 25.078 8.344 1 94.69 188 SER A C 1
ATOM 1535 O O . SER A 1 188 ? 14.086 23.922 8.742 1 94.69 188 SER A O 1
ATOM 1537 N N . PHE A 1 189 ? 15.312 25.75 8.602 1 92.81 189 PHE A N 1
ATOM 1538 C CA . PHE A 1 189 ? 16.406 25.156 9.367 1 92.81 189 PHE A CA 1
ATOM 1539 C C . PHE A 1 189 ? 15.93 24.766 10.766 1 92.81 189 PHE A C 1
ATOM 1541 O O . PHE A 1 189 ? 16.438 23.812 11.352 1 92.81 189 PHE A O 1
ATOM 1548 N N . PHE A 1 190 ? 14.977 25.453 11.328 1 90.06 190 PHE A N 1
ATOM 1549 C CA . PHE A 1 190 ? 14.555 25.172 12.695 1 90.06 190 PHE A CA 1
ATOM 1550 C C . PHE A 1 190 ? 14.062 23.75 12.836 1 90.06 190 PHE A C 1
ATOM 1552 O O . PHE A 1 190 ? 14.188 23.141 13.906 1 90.06 190 PHE A O 1
ATOM 1559 N N . GLN A 1 191 ? 13.547 23.156 11.758 1 92.06 191 GLN A N 1
ATOM 1560 C CA . GLN A 1 191 ? 13.031 21.781 11.797 1 92.06 191 GLN A CA 1
ATOM 1561 C C . GLN A 1 191 ? 14.164 20.766 11.852 1 92.06 191 GLN A C 1
ATOM 1563 O O . GLN A 1 191 ? 13.93 19.578 12.102 1 92.06 191 GLN A O 1
ATOM 1568 N N . TYR A 1 192 ? 15.398 21.188 11.602 1 93.25 192 TYR A N 1
ATOM 1569 C CA . TYR A 1 192 ? 16.547 20.281 11.586 1 93.25 192 TYR A CA 1
ATOM 1570 C C . TYR A 1 192 ? 17.422 20.5 12.812 1 93.25 192 TYR A C 1
ATOM 1572 O O . TYR A 1 192 ? 18.359 19.719 13.062 1 93.25 192 TYR A O 1
ATOM 1580 N N . LYS A 1 193 ? 17.141 21.531 13.57 1 89.94 193 LYS A N 1
ATOM 1581 C CA . LYS A 1 193 ? 18 21.906 14.695 1 89.94 193 LYS A CA 1
ATOM 1582 C C . LYS A 1 193 ? 18.188 20.734 15.656 1 89.94 193 LYS A C 1
ATOM 1584 O O . LYS A 1 193 ? 19.312 20.453 16.078 1 89.94 193 LYS A O 1
ATOM 1589 N N . ARG A 1 194 ? 17.109 20.094 15.961 1 87.19 194 ARG A N 1
ATOM 1590 C CA . ARG A 1 194 ? 17.156 19 16.922 1 87.19 194 ARG A CA 1
ATOM 1591 C C . ARG A 1 194 ? 18.078 17.891 16.438 1 87.19 194 ARG A C 1
ATOM 1593 O O . ARG A 1 194 ? 18.75 17.234 17.25 1 87.19 194 ARG A O 1
ATOM 1600 N N . ALA A 1 195 ? 18.094 17.656 15.172 1 90.81 195 ALA A N 1
ATOM 1601 C CA . ALA A 1 195 ? 18.922 16.578 14.602 1 90.81 195 ALA A CA 1
ATOM 1602 C C . ALA A 1 195 ? 20.391 16.844 14.859 1 90.81 195 ALA A C 1
ATOM 1604 O O . ALA A 1 195 ? 21.188 15.891 14.977 1 90.81 195 ALA A O 1
ATOM 1605 N N . PHE A 1 196 ? 20.75 18.078 15.062 1 91 196 PHE A N 1
ATOM 1606 C CA . PHE A 1 196 ? 22.156 18.422 15.25 1 91 196 PHE A CA 1
ATOM 1607 C C . PHE A 1 196 ? 22.484 18.609 16.734 1 91 196 PHE A C 1
ATOM 1609 O O . PHE A 1 196 ? 23.641 18.625 17.125 1 91 196 PHE A O 1
ATOM 1616 N N . GLU A 1 197 ? 21.438 18.734 17.5 1 88.25 197 GLU A N 1
ATOM 1617 C CA . GLU A 1 197 ? 21.641 18.938 18.922 1 88.25 197 GLU A CA 1
ATOM 1618 C C . GLU A 1 197 ? 21.781 17.594 19.656 1 88.25 197 GLU A C 1
ATOM 1620 O O . GLU A 1 197 ? 22.406 17.531 20.719 1 88.25 197 GLU A O 1
ATOM 1625 N N . LYS A 1 198 ? 21.234 16.625 19.125 1 87.81 198 LYS A N 1
ATOM 1626 C CA . LYS A 1 198 ? 21.297 15.32 19.766 1 87.81 198 LYS A CA 1
ATOM 1627 C C . LYS A 1 198 ? 22.453 14.492 19.234 1 87.81 198 LYS A C 1
ATOM 1629 O O . LYS A 1 198 ? 22.578 14.289 18.031 1 87.81 198 LYS A O 1
ATOM 1634 N N . PHE A 1 199 ? 23.156 13.906 20.141 1 84.94 199 PHE A N 1
ATOM 1635 C CA . PHE A 1 199 ? 24.359 13.188 19.781 1 84.94 199 PHE A CA 1
ATOM 1636 C C . PHE A 1 199 ? 24.016 11.828 19.172 1 84.94 199 PHE A C 1
ATOM 1638 O O . PHE A 1 199 ? 24.812 11.258 18.422 1 84.94 199 PHE A O 1
ATOM 1645 N N . ASP A 1 200 ? 22.906 11.352 19.484 1 88 200 ASP A N 1
ATOM 1646 C CA . ASP A 1 200 ? 22.547 10.016 19.016 1 88 200 ASP A CA 1
ATOM 1647 C C . ASP A 1 200 ? 21.953 10.07 17.609 1 88 200 ASP A C 1
ATOM 1649 O O . ASP A 1 200 ? 21.766 9.039 16.969 1 88 200 ASP A O 1
ATOM 1653 N N . ILE A 1 201 ? 21.688 11.234 17.141 1 94.56 201 ILE A N 1
ATOM 1654 C CA . ILE A 1 201 ? 21.203 11.391 15.781 1 94.56 201 ILE A CA 1
ATOM 1655 C C . ILE A 1 201 ? 22.359 11.711 14.844 1 94.56 201 ILE A C 1
ATOM 1657 O O . ILE A 1 201 ? 23.219 12.531 15.172 1 94.56 201 ILE A O 1
ATOM 1661 N N . LYS A 1 202 ? 22.406 11 13.789 1 95.56 202 LYS A N 1
ATOM 1662 C CA . LYS A 1 202 ? 23.438 11.195 12.781 1 95.56 202 LYS A CA 1
ATOM 1663 C C . LYS A 1 202 ? 22.859 11.719 11.477 1 95.56 202 LYS A C 1
ATOM 1665 O O . LYS A 1 202 ? 21.734 11.359 11.109 1 95.56 202 LYS A O 1
ATOM 1670 N N . VAL A 1 203 ? 23.578 12.609 10.867 1 96.81 203 VAL A N 1
ATOM 1671 C CA . VAL A 1 203 ? 23.219 13.141 9.555 1 96.81 203 VAL A CA 1
ATOM 1672 C C . VAL A 1 203 ? 24.344 12.852 8.562 1 96.81 203 VAL A C 1
ATOM 1674 O O . VAL A 1 203 ? 25.453 13.367 8.703 1 96.81 203 VAL A O 1
ATOM 1677 N N . VAL A 1 204 ? 24.047 11.984 7.609 1 97.5 204 VAL A N 1
ATOM 1678 C CA . VAL A 1 204 ? 25 11.672 6.551 1 97.5 204 VAL A CA 1
ATOM 1679 C C . VAL A 1 204 ? 24.484 12.18 5.211 1 97.5 204 VAL A C 1
ATOM 1681 O O . VAL A 1 204 ? 23.281 12.086 4.93 1 97.5 204 VAL A O 1
ATOM 1684 N N . GLY A 1 205 ? 25.328 12.82 4.391 1 97.88 205 GLY A N 1
ATOM 1685 C CA . GLY A 1 205 ? 24.906 13.391 3.121 1 97.88 205 GLY A CA 1
ATOM 1686 C C . GLY A 1 205 ? 25.875 13.109 1.991 1 97.88 205 GLY A C 1
ATOM 1687 O O . GLY A 1 205 ? 27.031 12.758 2.232 1 97.88 205 GLY A O 1
ATOM 1688 N N . VAL A 1 206 ? 25.328 13.094 0.812 1 98.38 206 VAL A N 1
ATOM 1689 C CA . VAL A 1 206 ? 26.109 13.008 -0.417 1 98.38 206 VAL A CA 1
ATOM 1690 C C . VAL A 1 206 ? 26.328 14.406 -0.981 1 98.38 206 VAL A C 1
ATOM 1692 O O . VAL A 1 206 ? 25.391 15.086 -1.379 1 98.38 206 VAL A O 1
ATOM 1695 N N . LYS A 1 207 ? 27.578 14.812 -1.031 1 95.94 207 LYS A N 1
ATOM 1696 C CA . LYS A 1 207 ? 27.922 16.156 -1.463 1 95.94 207 LYS A CA 1
ATOM 1697 C C . LYS A 1 207 ? 28.719 16.125 -2.768 1 95.94 207 LYS A C 1
ATOM 1699 O O . LYS A 1 207 ? 29.719 15.406 -2.881 1 95.94 207 LYS A O 1
ATOM 1704 N N . LYS A 1 208 ? 28.188 16.797 -3.793 1 91.44 208 LYS A N 1
ATOM 1705 C CA . LYS A 1 208 ? 28.859 17 -5.07 1 91.44 208 LYS A CA 1
ATOM 1706 C C . LYS A 1 208 ? 29.125 18.484 -5.324 1 91.44 208 LYS A C 1
ATOM 1708 O O . LYS A 1 208 ? 28.188 19.281 -5.43 1 91.44 208 LYS A O 1
ATOM 1713 N N . LYS A 1 209 ? 30.406 18.891 -5.609 1 87.75 209 LYS A N 1
ATOM 1714 C CA . LYS A 1 209 ? 30.797 20.266 -5.879 1 87.75 209 LYS A CA 1
ATOM 1715 C C . LYS A 1 209 ? 30.141 21.234 -4.887 1 87.75 209 LYS A C 1
ATOM 1717 O O . LYS A 1 209 ? 29.516 22.203 -5.285 1 87.75 209 LYS A O 1
ATOM 1722 N N . ASP A 1 210 ? 30.016 20.969 -3.582 1 85.06 210 ASP A N 1
ATOM 1723 C CA . ASP A 1 210 ? 29.562 21.781 -2.457 1 85.06 210 ASP A CA 1
ATOM 1724 C C . ASP A 1 210 ? 28.047 21.812 -2.381 1 85.06 210 ASP A C 1
ATOM 1726 O O . ASP A 1 210 ? 27.469 22.656 -1.686 1 85.06 210 ASP A O 1
ATOM 1730 N N . LYS A 1 211 ? 27.406 21 -3.17 1 94.75 211 LYS A N 1
ATOM 1731 C CA . LYS A 1 211 ? 25.953 20.875 -3.115 1 94.75 211 LYS A CA 1
ATOM 1732 C C . LYS A 1 211 ? 25.547 19.516 -2.574 1 94.75 211 LYS A C 1
ATOM 1734 O O . LYS A 1 211 ? 26.062 18.484 -3.014 1 94.75 211 LYS A O 1
ATOM 1739 N N . LEU A 1 212 ? 24.719 19.578 -1.584 1 97.5 212 LEU A N 1
ATOM 1740 C CA . LEU A 1 212 ? 24.156 18.344 -1.051 1 97.5 212 LEU A CA 1
ATOM 1741 C C . LEU A 1 212 ? 23.062 17.797 -1.973 1 97.5 212 LEU A C 1
ATOM 1743 O O . LEU A 1 212 ? 22.109 18.5 -2.291 1 97.5 212 LEU A O 1
ATOM 1747 N N . THR A 1 213 ? 23.172 16.531 -2.479 1 97.81 213 THR A N 1
ATOM 1748 C CA . THR A 1 213 ? 22.219 15.961 -3.42 1 97.81 213 THR A CA 1
ATOM 1749 C C . THR A 1 213 ? 21.391 14.867 -2.754 1 97.81 213 THR A C 1
ATOM 1751 O O . THR A 1 213 ? 20.422 14.367 -3.336 1 97.81 213 THR A O 1
ATOM 1754 N N . GLY A 1 214 ? 21.703 14.453 -1.588 1 98.31 214 GLY A N 1
ATOM 1755 C CA . GLY A 1 214 ? 20.953 13.5 -0.777 1 98.31 214 GLY A CA 1
ATOM 1756 C C . GLY A 1 214 ? 21.469 13.414 0.649 1 98.31 214 GLY A C 1
ATOM 1757 O O . GLY A 1 214 ? 22.594 13.828 0.942 1 98.31 214 GLY A O 1
ATOM 1758 N N . TYR A 1 215 ? 20.656 12.945 1.52 1 98.56 215 TYR A N 1
ATOM 1759 C CA . TYR A 1 215 ? 21.078 12.773 2.906 1 98.56 215 TYR A CA 1
ATOM 1760 C C . TYR A 1 215 ? 20.156 11.797 3.635 1 98.56 215 TYR A C 1
ATOM 1762 O O . TYR A 1 215 ? 19.078 11.477 3.148 1 98.56 215 TYR A O 1
ATOM 1770 N N . ALA A 1 216 ? 20.641 11.297 4.734 1 98.5 216 ALA A N 1
ATOM 1771 C CA . ALA A 1 216 ? 19.859 10.492 5.676 1 98.5 216 ALA A CA 1
ATOM 1772 C C . ALA A 1 216 ? 20.062 10.984 7.105 1 98.5 216 ALA A C 1
ATOM 1774 O O . ALA A 1 216 ? 21.188 11.312 7.508 1 98.5 216 ALA A O 1
ATOM 1775 N N . ILE A 1 217 ? 19.016 11.156 7.785 1 97.81 217 ILE A N 1
ATOM 1776 C CA . ILE A 1 217 ? 19.016 11.391 9.227 1 97.81 217 ILE A CA 1
ATOM 1777 C C . ILE A 1 217 ? 18.578 10.117 9.953 1 97.81 217 ILE A C 1
ATOM 1779 O O . ILE A 1 217 ? 17.531 9.555 9.648 1 97.81 217 ILE A O 1
ATOM 1783 N N . PHE A 1 218 ? 19.391 9.633 10.844 1 97 218 PHE A N 1
ATOM 1784 C CA . PHE A 1 218 ? 19.094 8.359 11.5 1 97 218 PHE A CA 1
ATOM 1785 C C . PHE A 1 218 ? 19.703 8.305 12.891 1 97 218 PHE A C 1
ATOM 1787 O O . PHE A 1 218 ? 20.531 9.156 13.25 1 97 218 PHE A O 1
ATOM 1794 N N . SER A 1 219 ? 19.266 7.398 13.711 1 95.56 219 SER A N 1
ATOM 1795 C CA . SER A 1 219 ? 19.812 7.145 15.031 1 95.56 219 SER A CA 1
ATOM 1796 C C . SER A 1 219 ? 20 5.652 15.281 1 95.56 219 SER A C 1
ATOM 1798 O O . SER A 1 219 ? 19.422 4.824 14.578 1 95.56 219 SER A O 1
ATOM 1800 N N . PHE A 1 220 ? 20.844 5.34 16.203 1 91.75 220 PHE A N 1
ATOM 1801 C CA . PHE A 1 220 ? 21.047 3.965 16.656 1 91.75 220 PHE A CA 1
ATOM 1802 C C . PHE A 1 220 ? 20.156 3.654 17.859 1 91.75 220 PHE A C 1
ATOM 1804 O O . PHE A 1 220 ? 19.922 4.52 18.703 1 91.75 220 PHE A O 1
ATOM 1811 N N . ARG A 1 221 ? 19.609 2.533 17.812 1 88.44 221 ARG A N 1
ATOM 1812 C CA . ARG A 1 221 ? 18.812 2.057 18.938 1 88.44 221 ARG A CA 1
ATOM 1813 C C . ARG A 1 221 ? 19.281 0.673 19.391 1 88.44 221 ARG A C 1
ATOM 1815 O O . ARG A 1 221 ? 19.609 -0.176 18.547 1 88.44 221 ARG A O 1
ATOM 1822 N N . ALA A 1 222 ? 19.297 0.489 20.672 1 80.94 222 ALA A N 1
ATOM 1823 C CA . ALA A 1 222 ? 19.656 -0.812 21.234 1 80.94 222 ALA A CA 1
ATOM 1824 C C . ALA A 1 222 ? 18.594 -1.861 20.906 1 80.94 222 ALA A C 1
ATOM 1826 O O . ALA A 1 222 ? 17.406 -1.542 20.797 1 80.94 222 ALA A O 1
ATOM 1827 N N . ARG A 1 223 ? 19.125 -3.064 20.719 1 77 223 ARG A N 1
ATOM 1828 C CA . ARG A 1 223 ? 18.219 -4.18 20.516 1 77 223 ARG A CA 1
ATOM 1829 C C . ARG A 1 223 ? 17.562 -4.602 21.828 1 77 223 ARG A C 1
ATOM 1831 O O . ARG A 1 223 ? 18.266 -4.957 22.781 1 77 223 ARG A O 1
ATOM 1838 N N . GLN A 1 224 ? 16.422 -4.277 21.984 1 64.25 224 GLN A N 1
ATOM 1839 C CA . GLN A 1 224 ? 15.781 -4.566 23.266 1 64.25 224 GLN A CA 1
ATOM 1840 C C . GLN A 1 224 ? 15.664 -6.07 23.484 1 64.25 224 GLN A C 1
ATOM 1842 O O . GLN A 1 224 ? 15.734 -6.539 24.625 1 64.25 224 GLN A O 1
ATOM 1847 N N . GLU A 1 225 ? 15.562 -6.82 22.484 1 58.53 225 GLU A N 1
ATOM 1848 C CA . GLU A 1 225 ? 15.188 -8.227 22.609 1 58.53 225 GLU A CA 1
ATOM 1849 C C . GLU A 1 225 ? 16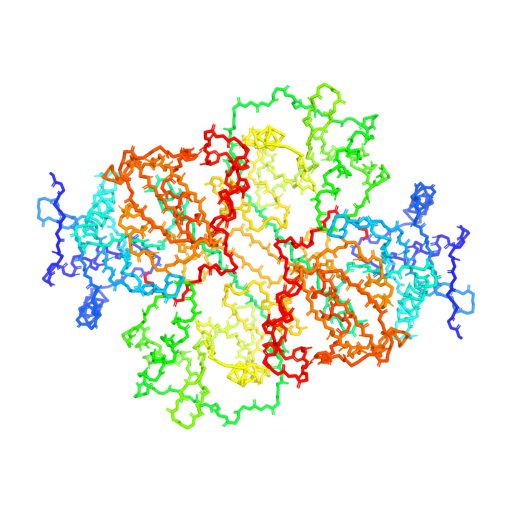.422 -9.102 22.828 1 58.53 225 GLU A C 1
ATOM 1851 O O . GLU A 1 225 ? 16.297 -10.281 23.172 1 58.53 225 GLU A O 1
ATOM 1856 N N . THR A 1 226 ? 17.656 -8.438 22.672 1 61 226 THR A N 1
ATOM 1857 C CA . THR A 1 226 ? 18.844 -9.297 22.75 1 61 226 THR A CA 1
ATOM 1858 C C . THR A 1 226 ? 19.875 -8.703 23.703 1 61 226 THR A C 1
ATOM 1860 O O . THR A 1 226 ? 19.969 -7.484 23.859 1 61 226 THR A O 1
ATOM 1863 N N . ASN A 1 227 ? 20.406 -9.547 24.406 1 60.78 227 ASN A N 1
ATOM 1864 C CA . ASN A 1 227 ? 21.531 -9.172 25.266 1 60.78 227 ASN A CA 1
ATOM 1865 C C . ASN A 1 227 ? 22.828 -9.031 24.469 1 60.78 227 ASN A C 1
ATOM 1867 O O . ASN A 1 227 ? 23.781 -9.789 24.688 1 60.78 227 ASN A O 1
ATOM 1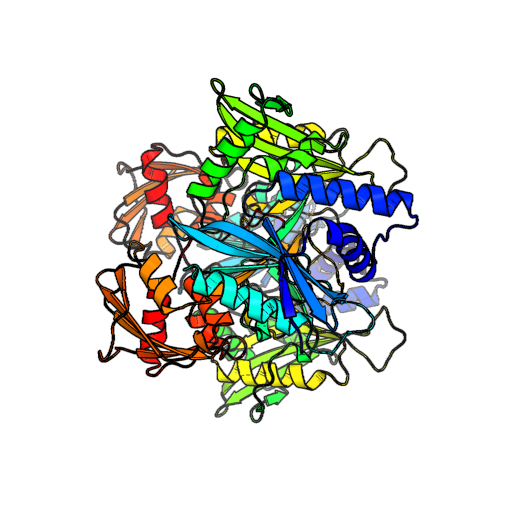871 N N . ASN A 1 228 ? 22.734 -8.383 23.391 1 61.62 228 ASN A N 1
ATOM 1872 C CA . ASN A 1 228 ? 23.891 -8.141 22.531 1 61.62 228 ASN A CA 1
ATOM 1873 C C . ASN A 1 228 ? 24.141 -6.652 22.328 1 61.62 228 ASN A C 1
ATOM 1875 O O . ASN A 1 228 ? 23.578 -6.035 21.422 1 61.62 228 ASN A O 1
ATOM 1879 N N . PHE A 1 229 ? 24.984 -6.141 23.203 1 66.94 229 PHE A N 1
ATOM 1880 C CA . PHE A 1 229 ? 25.281 -4.711 23.172 1 66.94 229 PHE A CA 1
ATOM 1881 C C . PHE A 1 229 ? 26.094 -4.344 21.938 1 66.94 229 PHE A C 1
ATOM 1883 O O . PHE A 1 229 ? 26.25 -3.164 21.625 1 66.94 229 PHE A O 1
ATOM 1890 N N . LEU A 1 230 ? 26.516 -5.367 21.25 1 68.25 230 LEU A N 1
ATOM 1891 C CA . LEU A 1 230 ? 27.328 -5.121 20.062 1 68.25 230 LEU A CA 1
ATOM 1892 C C . LEU A 1 230 ? 26.453 -4.992 18.812 1 68.25 230 LEU A C 1
ATOM 1894 O O . LEU A 1 230 ? 26.953 -4.684 17.734 1 68.25 230 LEU A O 1
ATOM 1898 N N . SER A 1 231 ? 25.219 -5.258 19.031 1 75.19 231 SER A N 1
ATOM 1899 C CA . SER A 1 231 ? 24.297 -5.211 17.906 1 75.19 231 SER A CA 1
ATOM 1900 C C . SER A 1 231 ? 23.203 -4.184 18.141 1 75.19 231 SER A C 1
ATOM 1902 O O . SER A 1 231 ? 22.578 -4.164 19.203 1 75.19 231 SER A O 1
ATOM 1904 N N . SER A 1 232 ? 23.156 -3.234 17.234 1 89.31 232 SER A N 1
ATOM 1905 C CA . SER A 1 232 ? 22.172 -2.17 17.344 1 89.31 232 SER A CA 1
ATOM 1906 C C . SER A 1 232 ? 21.219 -2.16 16.141 1 89.31 232 SER A C 1
ATOM 1908 O O . SER A 1 232 ? 21.391 -2.951 15.211 1 89.31 232 SER A O 1
ATOM 1910 N N . ASN A 1 233 ? 20.203 -1.502 16.266 1 94.06 233 ASN A N 1
ATOM 1911 C CA . ASN A 1 233 ? 19.312 -1.199 15.156 1 94.06 233 ASN A CA 1
ATOM 1912 C C . ASN A 1 233 ? 19.438 0.256 14.719 1 94.06 233 ASN A C 1
ATOM 1914 O O . ASN A 1 233 ? 19.906 1.103 15.484 1 94.06 233 ASN A O 1
ATOM 1918 N N . ILE A 1 234 ? 19.203 0.498 13.492 1 95.81 234 ILE A N 1
ATOM 1919 C CA . ILE A 1 234 ? 19.141 1.864 12.984 1 95.81 234 ILE A CA 1
ATOM 1920 C C . ILE A 1 234 ? 17.688 2.246 12.727 1 95.81 234 ILE A C 1
ATOM 1922 O O . ILE A 1 234 ? 16.906 1.445 12.203 1 95.81 234 ILE A O 1
ATOM 1926 N N . ILE A 1 235 ? 17.297 3.395 13.172 1 96.38 235 ILE A N 1
ATOM 1927 C CA . ILE A 1 235 ? 16.031 4.012 12.82 1 96.38 235 ILE A CA 1
ATOM 1928 C C . ILE A 1 235 ? 16.281 5.191 11.875 1 96.38 235 ILE A C 1
ATOM 1930 O O . ILE A 1 235 ? 16.922 6.168 12.25 1 96.38 235 ILE A O 1
ATOM 1934 N N . VAL A 1 236 ? 15.797 5.102 10.68 1 97.75 236 VAL A N 1
ATOM 1935 C CA . VAL A 1 236 ? 15.891 6.215 9.742 1 97.75 236 VAL A CA 1
ATOM 1936 C C . VAL A 1 236 ? 14.758 7.203 9.992 1 97.75 236 VAL A C 1
ATOM 1938 O O . VAL A 1 236 ? 13.586 6.812 10.047 1 97.75 236 VAL A O 1
ATOM 1941 N N . HIS A 1 237 ? 15.094 8.461 10.133 1 96.94 237 HIS A N 1
ATOM 1942 C CA . HIS A 1 237 ? 14.102 9.5 10.383 1 96.94 237 HIS A CA 1
ATOM 1943 C C . HIS A 1 237 ? 13.734 10.227 9.094 1 96.94 237 HIS A C 1
ATOM 1945 O O . HIS A 1 237 ? 12.594 10.664 8.922 1 96.94 237 HIS A O 1
ATOM 1951 N N . GLU A 1 238 ? 14.656 10.414 8.273 1 97.75 238 GLU A N 1
ATOM 1952 C CA . GLU A 1 238 ? 14.453 11.086 6.992 1 97.75 238 GLU A CA 1
ATOM 1953 C C . GLU A 1 238 ? 15.438 10.578 5.945 1 97.75 238 GLU A C 1
ATOM 1955 O O . GLU A 1 238 ? 16.609 10.344 6.25 1 97.75 238 GLU A O 1
ATOM 1960 N N . PHE A 1 239 ? 15.055 10.344 4.762 1 98.38 239 PHE A N 1
ATOM 1961 C CA . PHE A 1 239 ? 15.828 9.812 3.646 1 98.38 239 PHE A CA 1
ATOM 1962 C C . PHE A 1 239 ? 15.484 10.539 2.354 1 98.38 239 PHE A C 1
ATOM 1964 O O . PHE A 1 239 ? 14.406 10.352 1.797 1 98.38 239 PHE A O 1
ATOM 1971 N N . VAL A 1 240 ? 16.359 11.422 1.863 1 98.5 240 VAL A N 1
ATOM 1972 C CA . VAL A 1 240 ? 16.109 12.297 0.723 1 98.5 240 VAL A CA 1
ATOM 1973 C C . VAL A 1 240 ? 17.219 12.117 -0.319 1 98.5 240 VAL A C 1
ATOM 1975 O O . VAL A 1 240 ? 18.391 12.008 0.028 1 98.5 240 VAL A O 1
ATOM 1978 N N . TYR A 1 241 ? 16.891 12 -1.58 1 98.12 241 TYR A N 1
ATOM 1979 C CA . TYR A 1 241 ? 17.844 11.977 -2.691 1 98.12 241 TYR A CA 1
ATOM 1980 C C . TYR A 1 241 ? 17.266 12.703 -3.906 1 98.12 241 TYR A C 1
ATOM 1982 O O . TYR A 1 241 ? 16.094 12.539 -4.238 1 98.12 241 TYR A O 1
ATOM 1990 N N . THR A 1 242 ? 18.031 13.562 -4.559 1 96.81 242 THR A N 1
ATOM 1991 C CA . THR A 1 242 ? 17.578 14.336 -5.707 1 96.81 242 THR A CA 1
ATOM 1992 C C . THR A 1 242 ? 18.047 13.695 -7.012 1 96.81 242 THR A C 1
ATOM 1994 O O . THR A 1 242 ? 17.625 14.109 -8.094 1 96.81 242 THR A O 1
ATOM 1997 N N . ASP A 1 243 ? 18.906 12.68 -6.934 1 95 243 ASP A N 1
ATOM 1998 C CA . ASP A 1 243 ? 19.344 11.977 -8.133 1 95 243 ASP A CA 1
ATOM 1999 C C . ASP A 1 243 ? 19.734 10.531 -7.816 1 95 243 ASP A C 1
ATOM 2001 O O . ASP A 1 243 ? 19.781 10.141 -6.648 1 95 243 ASP A O 1
ATOM 2005 N N . LYS A 1 244 ? 19.969 9.766 -8.836 1 96.44 244 LYS A N 1
ATOM 2006 C CA . LYS A 1 244 ? 20.25 8.336 -8.758 1 96.44 244 LYS A CA 1
ATOM 2007 C C . LYS A 1 244 ? 21.547 8.086 -7.988 1 96.44 244 LYS A C 1
ATOM 2009 O O . LYS A 1 244 ? 21.625 7.16 -7.172 1 96.44 244 LYS A O 1
ATOM 2014 N N . ASP A 1 245 ? 22.531 8.867 -8.219 1 97.31 245 ASP A N 1
ATOM 2015 C CA . ASP A 1 245 ? 23.844 8.711 -7.578 1 97.31 245 ASP A CA 1
ATOM 2016 C C . ASP A 1 245 ? 23.719 8.859 -6.062 1 97.31 245 ASP A C 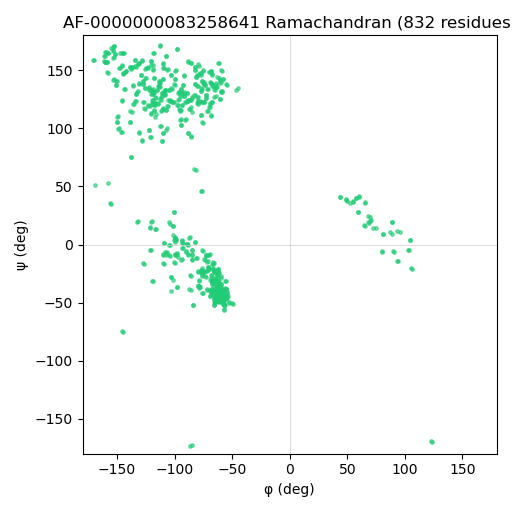1
ATOM 2018 O O . ASP A 1 245 ? 24.344 8.094 -5.312 1 97.31 245 ASP A O 1
ATOM 2022 N N . ALA A 1 246 ? 22.984 9.867 -5.582 1 98.19 246 ALA A N 1
ATOM 2023 C CA . ALA A 1 246 ? 22.766 10.062 -4.152 1 98.19 246 ALA A CA 1
ATOM 2024 C C . ALA A 1 246 ? 22.109 8.844 -3.52 1 98.19 246 ALA A C 1
ATOM 2026 O O . ALA A 1 246 ? 22.531 8.375 -2.461 1 98.19 246 ALA A O 1
ATOM 2027 N N . LEU A 1 247 ? 21.094 8.281 -4.168 1 98.56 247 LEU A N 1
ATOM 2028 C CA . LEU A 1 247 ? 20.422 7.074 -3.68 1 98.56 247 LEU A CA 1
ATOM 2029 C C . LEU A 1 247 ? 21.406 5.918 -3.574 1 98.56 247 LEU A C 1
ATOM 2031 O O . LEU A 1 247 ? 21.438 5.203 -2.568 1 98.56 247 LEU A O 1
ATOM 2035 N N . GLN A 1 248 ? 22.25 5.754 -4.559 1 98.62 248 GLN A N 1
ATOM 2036 C CA . GLN A 1 248 ? 23.203 4.648 -4.613 1 98.62 248 GLN A CA 1
ATOM 2037 C C . GLN A 1 248 ? 24.219 4.742 -3.479 1 98.62 248 GLN A C 1
ATOM 2039 O O . GLN A 1 248 ? 24.484 3.754 -2.789 1 98.62 248 GLN A O 1
ATOM 2044 N N . GLN A 1 249 ? 24.766 5.934 -3.287 1 98.56 249 GLN A N 1
ATOM 2045 C CA . GLN A 1 249 ? 25.781 6.105 -2.262 1 98.56 249 GLN A CA 1
ATOM 2046 C C . GLN A 1 249 ? 25.188 5.934 -0.864 1 98.56 249 GLN A C 1
ATOM 2048 O O . GLN A 1 249 ? 25.812 5.309 0.003 1 98.56 249 GLN A O 1
ATOM 2053 N N . LEU A 1 250 ? 24.016 6.461 -0.649 1 98.75 250 LEU A N 1
ATOM 2054 C CA . LEU A 1 250 ? 23.344 6.277 0.635 1 98.75 250 LEU A CA 1
ATOM 2055 C C . LEU A 1 250 ? 23.016 4.805 0.873 1 98.75 250 LEU A C 1
ATOM 2057 O O . LEU A 1 250 ? 23.141 4.312 1.996 1 98.75 250 LEU A O 1
ATOM 2061 N N . SER A 1 251 ? 22.609 4.105 -0.182 1 98.81 251 SER A N 1
ATOM 2062 C CA . SER A 1 251 ? 22.344 2.674 -0.083 1 98.81 251 SER A CA 1
ATOM 2063 C C . SER A 1 251 ? 23.594 1.912 0.34 1 98.81 251 SER A C 1
ATOM 2065 O O . SER A 1 251 ? 23.547 1.08 1.249 1 98.81 251 SER A O 1
ATOM 2067 N N . THR A 1 252 ? 24.672 2.199 -0.322 1 98.62 252 THR A N 1
ATOM 2068 C CA . THR A 1 252 ? 25.953 1.56 0.003 1 98.62 252 THR A CA 1
ATOM 2069 C C . THR A 1 252 ? 26.344 1.842 1.45 1 98.62 252 THR A C 1
ATOM 2071 O O . THR A 1 252 ? 26.859 0.961 2.143 1 98.62 252 THR A O 1
ATOM 2074 N N . PHE A 1 253 ? 26.125 3.059 1.923 1 98.31 253 PHE A N 1
ATOM 2075 C CA . PHE A 1 253 ? 26.391 3.416 3.311 1 98.31 253 PHE A CA 1
ATOM 2076 C C . PHE A 1 253 ? 25.641 2.5 4.262 1 98.31 253 PHE A C 1
ATOM 2078 O O . PHE A 1 253 ? 26.234 1.892 5.156 1 98.31 253 PHE A O 1
ATOM 2085 N N . PHE A 1 254 ? 24.297 2.336 4.09 1 98.44 254 PHE A N 1
ATOM 2086 C CA . PHE A 1 254 ? 23.5 1.51 4.984 1 98.44 254 PHE A CA 1
ATOM 2087 C C . PHE A 1 254 ? 23.875 0.04 4.852 1 98.44 254 PHE A C 1
ATOM 2089 O O . PHE A 1 254 ? 23.938 -0.686 5.848 1 98.44 254 PHE A O 1
ATOM 2096 N N . HIS A 1 255 ? 24.156 -0.393 3.631 1 98.5 255 HIS A N 1
ATOM 2097 C CA . HIS A 1 255 ? 24.641 -1.753 3.406 1 98.5 255 HIS A CA 1
ATOM 2098 C C . HIS A 1 255 ? 25.875 -2.053 4.258 1 98.5 255 HIS A C 1
ATOM 2100 O O . HIS A 1 255 ? 25.984 -3.139 4.824 1 98.5 255 HIS A O 1
ATOM 2106 N N . SER A 1 256 ? 26.734 -1.112 4.348 1 96.94 256 SER A N 1
ATOM 2107 C CA . SER A 1 256 ? 28.047 -1.298 4.969 1 96.94 256 SER A CA 1
ATOM 2108 C C . SER A 1 256 ? 27.938 -1.337 6.488 1 96.94 256 SER A C 1
ATOM 2110 O O . SER A 1 256 ? 28.922 -1.599 7.18 1 96.94 256 SER A O 1
ATOM 2112 N N . GLN A 1 257 ? 26.703 -1.101 7.004 1 95.38 257 GLN A N 1
ATOM 2113 C CA . GLN A 1 257 ? 26.547 -1.129 8.453 1 95.38 257 GLN A CA 1
ATOM 2114 C C . GLN A 1 257 ? 26.266 -2.545 8.945 1 95.38 257 GLN A C 1
ATOM 2116 O O . GLN A 1 257 ? 25.969 -2.748 10.125 1 95.38 257 GLN A O 1
ATOM 2121 N N . LYS A 1 258 ? 26.297 -3.564 8.172 1 92.88 258 LYS A N 1
ATOM 2122 C CA . LYS A 1 258 ? 25.797 -4.918 8.414 1 92.88 258 LYS A CA 1
ATOM 2123 C C . LYS A 1 258 ? 26.578 -5.598 9.531 1 92.88 258 LYS A C 1
ATOM 2125 O O . LYS A 1 258 ? 26.078 -6.52 10.172 1 92.88 258 LYS A O 1
ATOM 2130 N N . ASP A 1 259 ? 27.797 -5.191 9.82 1 89.5 259 ASP A N 1
ATOM 2131 C CA . ASP A 1 259 ? 28.625 -5.852 10.828 1 89.5 259 ASP A CA 1
ATOM 2132 C C . ASP A 1 259 ? 28.172 -5.477 12.234 1 89.5 259 ASP A C 1
ATOM 2134 O O . ASP A 1 259 ? 28.422 -6.223 13.188 1 89.5 259 ASP A O 1
ATOM 2138 N N . GLN A 1 260 ? 27.469 -4.344 12.359 1 88.81 260 GLN A N 1
ATOM 2139 C CA . GLN A 1 260 ? 27.141 -3.859 13.695 1 88.81 260 GLN A CA 1
ATOM 2140 C C . GLN A 1 260 ? 25.641 -3.617 13.844 1 88.81 260 GLN A C 1
ATOM 2142 O O . GLN A 1 260 ? 25.141 -3.43 14.953 1 88.81 260 GLN A O 1
ATOM 2147 N N . VAL A 1 261 ? 24.969 -3.543 12.781 1 93.62 261 VAL A N 1
ATOM 2148 C CA . VAL A 1 261 ? 23.547 -3.223 12.805 1 93.62 261 VAL A CA 1
ATOM 2149 C C . VAL A 1 261 ? 22.734 -4.465 12.445 1 93.62 261 VAL A C 1
ATOM 2151 O O . VAL A 1 261 ? 23.031 -5.152 11.469 1 93.62 261 VAL A O 1
ATOM 2154 N N . HIS A 1 262 ? 21.734 -4.797 13.25 1 94.06 262 HIS A N 1
ATOM 2155 C CA . HIS A 1 262 ? 20.891 -5.957 13.031 1 94.06 262 HIS A CA 1
ATOM 2156 C C . HIS A 1 262 ? 19.766 -5.637 12.047 1 94.06 262 HIS A C 1
ATOM 2158 O O . HIS A 1 262 ? 19.562 -6.363 11.07 1 94.06 262 HIS A O 1
ATOM 2164 N N . ARG A 1 263 ? 19.031 -4.578 12.305 1 96.31 263 ARG A N 1
ATOM 2165 C CA . ARG A 1 263 ? 17.938 -4.176 11.438 1 96.31 263 ARG A CA 1
ATOM 2166 C C . ARG A 1 263 ? 17.906 -2.66 11.25 1 96.31 263 ARG A C 1
ATOM 2168 O O . ARG A 1 263 ? 18.391 -1.917 12.109 1 96.31 263 ARG A O 1
ATOM 2175 N N . ILE A 1 264 ? 17.391 -2.25 10.156 1 97.62 264 ILE A N 1
ATOM 2176 C CA . ILE A 1 264 ? 17.156 -0.843 9.852 1 97.62 264 ILE A CA 1
ATOM 2177 C C . ILE A 1 264 ? 15.664 -0.596 9.656 1 97.62 264 ILE A C 1
ATOM 2179 O O . ILE A 1 264 ? 15.039 -1.184 8.773 1 97.62 264 ILE A O 1
ATOM 2183 N N . SER A 1 265 ? 15.078 0.207 10.547 1 97.31 265 SER A N 1
ATOM 2184 C CA . SER A 1 265 ? 13.711 0.679 10.391 1 97.31 265 SER A CA 1
ATOM 2185 C C . SER A 1 265 ? 13.625 1.82 9.383 1 97.31 265 SER A C 1
ATOM 2187 O O . SER A 1 265 ? 14.297 2.846 9.539 1 97.31 265 SER A O 1
ATOM 2189 N N . PHE A 1 266 ? 12.836 1.693 8.359 1 97.81 266 PHE A N 1
ATOM 2190 C CA . PHE A 1 266 ? 12.82 2.605 7.223 1 97.81 266 PHE A CA 1
ATOM 2191 C C . PHE A 1 266 ? 11.398 3.047 6.902 1 97.81 266 PHE A C 1
ATOM 2193 O O . PHE A 1 266 ? 10.688 2.367 6.16 1 97.81 266 PHE A O 1
ATOM 2200 N N . PRO A 1 267 ? 10.938 4.219 7.375 1 97.69 267 PRO A N 1
ATOM 2201 C CA . PRO A 1 267 ? 9.633 4.77 7.004 1 97.69 267 PRO A CA 1
ATOM 2202 C C . PRO A 1 267 ? 9.617 5.348 5.594 1 97.69 267 PRO A C 1
ATOM 2204 O O . PRO A 1 267 ? 10.586 5.984 5.172 1 97.69 267 PRO A O 1
ATOM 2207 N N . THR A 1 268 ? 8.562 5.098 4.855 1 97.81 268 THR A N 1
ATOM 2208 C CA . THR A 1 268 ? 8.5 5.602 3.488 1 97.81 268 THR A CA 1
ATOM 2209 C C . THR A 1 268 ? 7.062 5.629 2.982 1 97.81 268 THR A C 1
ATOM 2211 O O . THR A 1 268 ? 6.188 4.969 3.547 1 97.81 268 THR A O 1
ATOM 2214 N N . GLN A 1 269 ? 6.758 6.426 2.012 1 97.5 269 GLN A N 1
ATOM 2215 C CA . GLN A 1 269 ? 5.496 6.414 1.277 1 97.5 269 GLN A CA 1
ATOM 2216 C C . GLN A 1 269 ? 5.719 6.074 -0.194 1 97.5 269 GLN A C 1
ATOM 2218 O O . GLN A 1 269 ? 4.867 6.355 -1.037 1 97.5 269 GLN A O 1
ATOM 2223 N N . ASP A 1 270 ? 6.969 5.582 -0.475 1 96.69 270 ASP A N 1
ATOM 2224 C CA . ASP A 1 270 ? 7.215 4.938 -1.763 1 96.69 270 ASP A CA 1
ATOM 2225 C C . ASP A 1 270 ? 6.637 3.525 -1.791 1 96.69 270 ASP A C 1
ATOM 2227 O O . ASP A 1 270 ? 7.18 2.615 -1.16 1 96.69 270 ASP A O 1
ATOM 2231 N N . GLU A 1 271 ? 5.613 3.297 -2.57 1 95.12 271 GLU A N 1
ATOM 2232 C CA . GLU A 1 271 ? 4.852 2.053 -2.562 1 95.12 271 GLU A CA 1
ATOM 2233 C C . GLU A 1 271 ? 5.645 0.912 -3.191 1 95.12 271 GLU A C 1
ATOM 2235 O O . GLU A 1 271 ? 5.254 -0.253 -3.094 1 95.12 271 GLU A O 1
ATOM 2240 N N . THR A 1 272 ? 6.793 1.179 -3.82 1 97.12 272 THR A N 1
ATOM 2241 C CA . THR A 1 272 ? 7.496 0.14 -4.562 1 97.12 272 THR A CA 1
ATOM 2242 C C . THR A 1 272 ? 8.914 -0.048 -4.016 1 97.12 272 THR A C 1
ATOM 2244 O O . THR A 1 272 ? 9.758 -0.67 -4.664 1 97.12 272 THR A O 1
ATOM 2247 N N . ILE A 1 273 ? 9.195 0.49 -2.803 1 98.25 273 ILE A N 1
ATOM 2248 C CA . ILE A 1 273 ? 10.547 0.509 -2.256 1 98.25 273 ILE A CA 1
ATOM 2249 C C . ILE A 1 273 ? 11.039 -0.92 -2.047 1 98.25 273 ILE A C 1
ATOM 2251 O O . ILE A 1 273 ? 12.25 -1.171 -2.029 1 98.25 273 ILE A O 1
ATOM 2255 N N . HIS A 1 274 ? 10.125 -1.893 -1.907 1 98.38 274 HIS A N 1
ATOM 2256 C CA . HIS A 1 274 ? 10.531 -3.279 -1.703 1 98.38 274 HIS A CA 1
ATOM 2257 C C . HIS A 1 274 ? 11.227 -3.838 -2.939 1 98.38 274 HIS A C 1
ATOM 2259 O O . HIS A 1 274 ? 11.969 -4.82 -2.85 1 98.38 274 HIS A O 1
ATOM 2265 N N . HIS A 1 275 ? 11.047 -3.26 -4.129 1 98.44 275 HIS A N 1
ATOM 2266 C CA . HIS A 1 275 ? 11.773 -3.648 -5.336 1 98.44 275 HIS A CA 1
ATOM 2267 C C . HIS A 1 275 ? 13.227 -3.186 -5.277 1 98.44 275 HIS A C 1
ATOM 2269 O O . HIS A 1 275 ? 14.062 -3.672 -6.035 1 98.44 275 HIS A O 1
ATOM 2275 N N . PHE A 1 276 ? 13.508 -2.15 -4.449 1 98.38 276 PHE A N 1
ATOM 2276 C CA . PHE A 1 276 ? 14.859 -1.625 -4.289 1 98.38 276 PHE A CA 1
ATOM 2277 C C . PHE A 1 276 ? 15.703 -2.553 -3.42 1 98.38 276 PHE A C 1
ATOM 2279 O O . PHE A 1 276 ? 16.859 -2.828 -3.738 1 98.38 276 PHE A O 1
ATOM 2286 N N . PHE A 1 277 ? 15.086 -3.07 -2.318 1 98.44 277 PHE A N 1
ATOM 2287 C CA . PHE A 1 277 ? 15.797 -3.938 -1.383 1 98.44 277 PHE A CA 1
ATOM 2288 C C . PHE A 1 277 ? 16.094 -5.289 -2.018 1 98.44 277 PHE A C 1
ATOM 2290 O O . PHE A 1 277 ? 15.273 -5.82 -2.775 1 98.44 277 PHE A O 1
ATOM 2297 N N . THR A 1 278 ? 17.188 -5.906 -1.633 1 97.56 278 THR A N 1
ATOM 2298 C CA . THR A 1 278 ? 17.484 -7.258 -2.088 1 97.56 278 THR A CA 1
ATOM 2299 C C . THR A 1 278 ? 16.641 -8.281 -1.349 1 97.56 278 THR A C 1
ATOM 2301 O O . THR A 1 278 ? 16.391 -9.375 -1.86 1 97.56 278 THR A O 1
ATOM 2304 N N . ASP A 1 279 ? 16.25 -7.949 -0.186 1 97.44 279 ASP A N 1
ATOM 2305 C CA . ASP A 1 279 ? 15.352 -8.734 0.653 1 97.44 279 ASP A CA 1
ATOM 2306 C C . ASP A 1 279 ? 14.516 -7.836 1.563 1 97.44 279 ASP A C 1
ATOM 2308 O O . ASP A 1 279 ? 15.031 -7.285 2.539 1 97.44 279 ASP A O 1
ATOM 2312 N N . ALA A 1 280 ? 13.234 -7.73 1.317 1 97.62 280 ALA A N 1
ATOM 2313 C CA . ALA A 1 280 ? 12.398 -6.773 2.031 1 97.62 280 ALA A CA 1
ATOM 2314 C C . ALA A 1 280 ? 11.75 -7.414 3.256 1 97.62 280 ALA A C 1
ATOM 2316 O O . ALA A 1 280 ? 11.039 -6.75 4.012 1 97.62 280 ALA A O 1
ATOM 2317 N N . ARG A 1 281 ? 11.945 -8.789 3.529 1 96.75 281 ARG A N 1
ATOM 2318 C CA . ARG A 1 281 ? 11.352 -9.445 4.684 1 96.75 281 ARG A CA 1
ATOM 2319 C C . ARG A 1 281 ? 11.828 -8.812 5.984 1 96.75 281 ARG A C 1
ATOM 2321 O O . ARG A 1 281 ? 13 -8.469 6.117 1 96.75 281 ARG A O 1
ATOM 2328 N N . ASP A 1 282 ? 11 -8.672 6.934 1 95.25 282 ASP A N 1
ATOM 2329 C CA . ASP A 1 282 ? 11.297 -7.887 8.125 1 95.25 282 ASP A CA 1
ATOM 2330 C C . ASP A 1 282 ? 11.953 -8.742 9.203 1 95.25 282 ASP A C 1
ATOM 2332 O O . ASP A 1 282 ? 12.203 -8.273 10.312 1 95.25 282 ASP A O 1
ATOM 2336 N N . GLY A 1 283 ? 12.172 -10 8.961 1 91.31 283 GLY A N 1
ATOM 2337 C CA . GLY A 1 283 ? 12.859 -10.875 9.898 1 91.31 283 GLY A CA 1
ATOM 2338 C C . GLY A 1 283 ? 11.922 -11.562 10.875 1 91.31 283 GLY A C 1
ATOM 2339 O O . GLY A 1 283 ? 12.344 -12.43 11.641 1 91.31 283 GLY A O 1
ATOM 2340 N N . SER A 1 284 ? 10.594 -11.211 10.859 1 89.75 284 SER A N 1
ATOM 2341 C CA . SER A 1 284 ? 9.633 -11.805 11.789 1 89.75 284 SER A CA 1
ATOM 2342 C C . SER A 1 284 ? 9.266 -13.227 11.375 1 89.75 284 SER A C 1
ATOM 2344 O O . SER A 1 284 ? 8.758 -14 12.188 1 89.75 284 SER A O 1
ATOM 2346 N N . ASP A 1 285 ? 9.438 -13.508 10.109 1 87.75 285 ASP A N 1
ATOM 2347 C CA . ASP A 1 285 ? 9.039 -14.781 9.508 1 87.75 285 ASP A CA 1
ATOM 2348 C C . ASP A 1 285 ? 7.52 -14.953 9.555 1 87.75 285 ASP A C 1
ATOM 2350 O O . ASP A 1 285 ? 7.008 -16.062 9.398 1 87.75 285 ASP A O 1
ATOM 2354 N N . GLU A 1 286 ? 6.863 -13.859 9.773 1 90.25 286 GLU A N 1
ATOM 2355 C CA . GLU A 1 286 ? 5.402 -13.898 9.773 1 90.25 286 GLU A CA 1
ATOM 2356 C C . GLU A 1 286 ? 4.855 -13.992 8.352 1 90.25 286 GLU A C 1
ATOM 2358 O O . GLU A 1 286 ? 5.363 -13.328 7.441 1 90.25 286 GLU A O 1
ATOM 2363 N N . LEU A 1 287 ? 3.838 -14.82 8.25 1 90.56 287 LEU A N 1
ATOM 2364 C CA . LEU A 1 287 ? 3.162 -14.953 6.965 1 90.56 287 LEU A CA 1
ATOM 2365 C C . LEU A 1 287 ? 1.76 -14.359 7.023 1 90.56 287 LEU A C 1
ATOM 2367 O O . LEU A 1 287 ? 1.021 -14.586 7.984 1 90.56 287 LEU A O 1
ATOM 2371 N N . ILE A 1 288 ? 1.442 -13.562 6.109 1 88.31 288 ILE A N 1
ATOM 2372 C CA . ILE A 1 288 ? 0.076 -13.148 5.812 1 88.31 288 ILE A CA 1
ATOM 2373 C C . ILE A 1 288 ? -0.581 -14.164 4.883 1 88.31 288 ILE A C 1
ATOM 2375 O O . ILE A 1 288 ? -0.022 -14.508 3.84 1 88.31 288 ILE A O 1
ATOM 2379 N N . ASN A 1 289 ? -1.701 -14.805 5.406 1 86.06 289 ASN A N 1
ATOM 2380 C CA . ASN A 1 289 ? -2.354 -15.828 4.598 1 86.06 289 ASN A CA 1
ATOM 2381 C C . ASN A 1 289 ? -2.566 -15.359 3.164 1 86.06 289 ASN A C 1
ATOM 2383 O O . ASN A 1 289 ? -2.969 -14.219 2.932 1 86.06 289 ASN A O 1
ATOM 2387 N N . PHE A 1 290 ? -2.18 -16.297 2.451 1 86.25 290 PHE A N 1
ATOM 2388 C CA . PHE A 1 290 ? -1.844 -17.719 2.348 1 86.25 290 PHE A CA 1
ATOM 2389 C C . PHE A 1 290 ? -0.332 -17.906 2.334 1 86.25 290 PHE A C 1
ATOM 2391 O O . PHE A 1 290 ? 0.2 -18.719 3.098 1 86.25 290 PHE A O 1
ATOM 2398 N N . VAL A 1 291 ? 0.55 -17.188 1.725 1 92.06 291 VAL A N 1
ATOM 2399 C CA . VAL A 1 291 ? 2.004 -17.297 1.675 1 92.06 291 VAL A CA 1
ATOM 2400 C C . VAL A 1 291 ? 2.609 -15.938 1.293 1 92.06 291 VAL A C 1
ATOM 2402 O O . VAL A 1 291 ? 3.428 -15.859 0.373 1 92.06 291 VAL A O 1
ATOM 2405 N N . TYR A 1 292 ? 2.236 -14.977 2.012 1 96.12 292 TYR A N 1
ATOM 2406 C CA . TYR A 1 292 ? 2.844 -13.656 1.871 1 96.12 292 TYR A CA 1
ATOM 2407 C C . TYR A 1 292 ? 3.764 -13.352 3.049 1 96.12 292 TYR A C 1
ATOM 2409 O O . TYR A 1 292 ? 3.324 -13.344 4.199 1 96.12 292 TYR A O 1
ATOM 2417 N N . HIS A 1 293 ? 4.988 -13.156 2.74 1 97 293 HIS A N 1
ATOM 2418 C CA . HIS A 1 293 ? 5.977 -12.859 3.771 1 97 293 HIS A CA 1
ATOM 2419 C C . HIS A 1 293 ? 5.898 -11.391 4.191 1 97 293 HIS A C 1
ATOM 2421 O O . HIS A 1 293 ? 6.016 -10.492 3.355 1 97 293 HIS A O 1
ATOM 2427 N N . GLN A 1 294 ? 5.703 -11.172 5.453 1 97.75 294 GLN A N 1
ATOM 2428 C CA . GLN A 1 294 ? 5.543 -9.805 5.941 1 97.75 294 GLN A CA 1
ATOM 2429 C C . GLN A 1 294 ? 6.77 -8.961 5.617 1 97.75 294 GLN A C 1
ATOM 2431 O O . GLN A 1 294 ? 7.902 -9.391 5.844 1 97.75 294 GLN A O 1
ATOM 2436 N N . THR A 1 295 ? 6.543 -7.758 5.066 1 97.94 295 THR A N 1
ATOM 2437 C CA . THR A 1 295 ? 7.637 -6.859 4.699 1 97.94 295 THR A CA 1
ATOM 2438 C C . THR A 1 295 ? 7.535 -5.543 5.461 1 97.94 295 THR A C 1
ATOM 2440 O O . THR A 1 295 ? 8.547 -4.887 5.715 1 97.94 295 THR A O 1
ATOM 2443 N N . ASN A 1 296 ? 6.367 -5.105 5.77 1 97.88 296 ASN A N 1
ATOM 2444 C CA . ASN A 1 296 ? 6.199 -3.799 6.395 1 97.88 296 ASN A CA 1
ATOM 2445 C C . ASN A 1 296 ? 4.855 -3.693 7.113 1 97.88 296 ASN A C 1
ATOM 2447 O O . ASN A 1 296 ? 3.99 -4.555 6.949 1 97.88 296 ASN A O 1
ATOM 2451 N N . ARG A 1 297 ? 4.762 -2.717 7.91 1 97.44 297 ARG A N 1
ATOM 2452 C CA . ARG A 1 297 ? 3.521 -2.24 8.516 1 97.44 297 ARG A CA 1
ATOM 2453 C C . ARG A 1 297 ? 3.115 -0.887 7.941 1 97.44 297 ARG A C 1
ATOM 2455 O O . ARG A 1 297 ? 3.967 -0.12 7.484 1 97.44 297 ARG A O 1
ATOM 2462 N N . SER A 1 298 ? 1.819 -0.646 7.949 1 97.44 298 SER A N 1
ATOM 2463 C CA . SER A 1 298 ? 1.313 0.597 7.375 1 97.44 298 SER A CA 1
ATOM 2464 C C . SER A 1 298 ? 0.344 1.29 8.328 1 97.44 298 SER A C 1
ATOM 2466 O O . SER A 1 298 ? -0.224 0.652 9.219 1 97.44 298 SER A O 1
ATOM 2468 N N . GLY A 1 299 ? 0.205 2.615 8.156 1 97.5 299 GLY A N 1
ATOM 2469 C CA . GLY A 1 299 ? -0.705 3.346 9.023 1 97.5 299 GLY A CA 1
ATOM 2470 C C . GLY A 1 299 ? -1.178 4.656 8.43 1 97.5 299 GLY A C 1
ATOM 2471 O O . GLY A 1 299 ? -0.618 5.129 7.438 1 97.5 299 GLY A O 1
ATOM 2472 N N . LEU A 1 300 ? -2.223 5.215 9.016 1 97 300 LEU A N 1
ATOM 2473 C CA . LEU A 1 300 ? -2.787 6.52 8.688 1 97 300 LEU A CA 1
ATOM 2474 C C . LEU A 1 300 ? -2.328 7.574 9.695 1 97 300 LEU A C 1
ATOM 2476 O O . LEU A 1 300 ? -2.248 7.301 10.891 1 97 300 LEU A O 1
ATOM 2480 N N . GLY A 1 301 ? -1.982 8.75 9.188 1 95.94 301 GLY A N 1
ATOM 2481 C CA . GLY A 1 301 ? -1.526 9.781 10.109 1 95.94 301 GLY A CA 1
ATOM 2482 C C . GLY A 1 301 ? -1.926 11.18 9.68 1 95.94 301 GLY A C 1
ATOM 2483 O O . GLY A 1 301 ? -2.941 11.711 10.141 1 95.94 301 GLY A O 1
ATOM 2484 N N . LEU A 1 302 ? -1.263 11.68 8.688 1 97.81 302 LEU A N 1
ATOM 2485 C CA . LEU A 1 302 ? -1.527 13.039 8.227 1 97.81 302 LEU A CA 1
ATOM 2486 C C . LEU A 1 302 ? -2.855 13.109 7.48 1 97.81 302 LEU A C 1
ATOM 2488 O O . LEU A 1 302 ? -3.145 12.258 6.641 1 97.81 302 LEU A O 1
ATOM 2492 N N . MET A 1 303 ? -3.693 14.016 7.863 1 98.62 303 MET A N 1
ATOM 2493 C CA . MET A 1 303 ? -4.98 14.266 7.219 1 98.62 303 MET A CA 1
ATOM 2494 C C . MET A 1 303 ? -5.039 15.68 6.66 1 98.62 303 MET A C 1
ATOM 2496 O O . MET A 1 303 ? -4.352 16.578 7.156 1 98.62 303 MET A O 1
ATOM 2500 N N . TYR A 1 304 ? -5.793 15.852 5.637 1 98.75 304 TYR A N 1
ATOM 2501 C CA . TYR A 1 304 ? -5.938 17.141 4.953 1 98.75 304 TYR A CA 1
ATOM 2502 C C . TYR A 1 304 ? -7.391 17.609 4.973 1 98.75 304 TYR A C 1
ATOM 2504 O O . TYR A 1 304 ? -8.312 16.781 5.039 1 98.75 304 TYR A O 1
ATOM 2512 N N . ARG A 1 305 ? -7.527 18.875 4.883 1 98.69 305 ARG A N 1
ATOM 2513 C CA . ARG A 1 305 ? -8.867 19.453 4.801 1 98.69 305 ARG A CA 1
ATOM 2514 C C . ARG A 1 305 ? -8.875 20.703 3.918 1 98.69 305 ARG A C 1
ATOM 2516 O O . ARG A 1 305 ? -8.102 21.625 4.145 1 98.69 305 ARG A O 1
ATOM 2523 N N . ILE A 1 306 ? -9.703 20.672 2.934 1 98.81 306 ILE A N 1
ATOM 2524 C CA . ILE A 1 306 ? -10.008 21.906 2.217 1 98.81 306 ILE A CA 1
ATOM 2525 C C . ILE A 1 306 ? -10.922 22.781 3.064 1 98.81 306 ILE A C 1
ATOM 2527 O O . ILE A 1 306 ? -12 22.344 3.477 1 98.81 306 ILE A O 1
ATOM 2531 N N . ILE A 1 307 ? -10.508 23.953 3.33 1 98.31 307 ILE A N 1
ATOM 2532 C CA . ILE A 1 307 ? -11.32 24.781 4.219 1 98.31 307 ILE A CA 1
ATOM 2533 C C . ILE A 1 307 ? -12.062 25.844 3.404 1 98.31 307 ILE A C 1
ATOM 2535 O O . ILE A 1 307 ? -12.93 26.531 3.928 1 98.31 307 ILE A O 1
ATOM 2539 N N . ASN A 1 308 ? -11.758 25.984 2.168 1 98.62 308 ASN A N 1
ATOM 2540 C CA . ASN A 1 308 ? -12.43 26.828 1.19 1 98.62 308 ASN A CA 1
ATOM 2541 C C . ASN A 1 308 ? -12.352 26.25 -0.214 1 98.62 308 ASN A C 1
ATOM 2543 O O . ASN A 1 308 ? -11.344 26.406 -0.902 1 98.62 308 ASN A O 1
ATOM 2547 N N . VAL A 1 309 ? -13.422 25.594 -0.66 1 98.69 309 VAL A N 1
ATOM 2548 C CA . VAL A 1 309 ? -13.422 24.812 -1.892 1 98.69 309 VAL A CA 1
ATOM 2549 C C . VAL A 1 309 ? -13.242 25.734 -3.092 1 98.69 309 VAL A C 1
ATOM 2551 O O . VAL A 1 309 ? -12.445 25.453 -3.992 1 98.69 309 VAL A O 1
ATOM 2554 N N . LYS A 1 310 ? -13.938 26.875 -3.094 1 98.19 310 LYS A N 1
ATOM 2555 C CA . LYS A 1 310 ? -13.812 27.844 -4.176 1 98.19 310 LYS A CA 1
ATOM 2556 C C . LYS A 1 310 ? -12.367 28.297 -4.336 1 98.19 310 LYS A C 1
ATOM 2558 O O . LYS A 1 310 ? -11.805 28.219 -5.426 1 98.19 310 LYS A O 1
ATOM 2563 N N . ARG A 1 311 ? -11.828 28.797 -3.266 1 98.5 311 ARG A N 1
ATOM 2564 C CA . ARG A 1 311 ? -10.461 29.312 -3.273 1 98.5 311 ARG A CA 1
ATOM 2565 C C . ARG A 1 311 ? -9.469 28.219 -3.668 1 98.5 311 ARG A C 1
ATOM 2567 O O . ARG A 1 311 ? -8.469 28.5 -4.336 1 98.5 311 ARG A O 1
ATOM 2574 N N . PHE A 1 312 ? -9.695 27 -3.236 1 98.5 312 PHE A N 1
ATOM 2575 C CA . PHE A 1 312 ? -8.805 25.891 -3.564 1 98.5 312 PHE A CA 1
ATOM 2576 C C . PHE A 1 312 ? -8.664 25.734 -5.074 1 98.5 312 PHE A C 1
ATOM 2578 O O . PHE A 1 312 ? -7.547 25.688 -5.594 1 98.5 312 PHE A O 1
ATOM 2585 N N . PHE A 1 313 ? -9.789 25.656 -5.766 1 98.44 313 PHE A N 1
ATOM 2586 C CA . PHE A 1 313 ? -9.75 25.484 -7.211 1 98.44 313 PHE A CA 1
ATOM 2587 C C . PHE A 1 313 ? -9.195 26.719 -7.895 1 98.44 313 PHE A C 1
ATOM 2589 O O . PHE A 1 313 ? -8.523 26.625 -8.922 1 98.44 313 PHE A O 1
ATOM 2596 N N . GLU A 1 314 ? -9.461 27.891 -7.312 1 98.12 314 GLU A N 1
ATOM 2597 C CA . GLU A 1 314 ? -8.883 29.109 -7.852 1 98.12 314 GLU A CA 1
ATOM 2598 C C . GLU A 1 314 ? -7.363 29.109 -7.746 1 98.12 314 GLU A C 1
ATOM 2600 O O . GLU A 1 314 ? -6.668 29.531 -8.672 1 98.12 314 GLU A O 1
ATOM 2605 N N . GLN A 1 315 ? -6.883 28.641 -6.629 1 97.75 315 GLN A N 1
ATOM 2606 C CA . GLN A 1 315 ? -5.441 28.609 -6.395 1 97.75 315 GLN A CA 1
ATOM 2607 C C . GLN A 1 315 ? -4.77 27.547 -7.266 1 97.75 315 GLN A C 1
ATOM 2609 O O . GLN A 1 315 ? -3.559 27.609 -7.492 1 97.75 315 GLN A O 1
ATOM 2614 N N . LEU A 1 316 ? -5.531 26.594 -7.773 1 97.25 316 LEU A N 1
ATOM 2615 C CA . LEU A 1 316 ? -4.996 25.562 -8.648 1 97.25 316 LEU A CA 1
ATOM 2616 C C . LEU A 1 316 ? -5.297 25.875 -10.109 1 97.25 316 LEU A C 1
ATOM 2618 O O . LEU A 1 316 ? -5.363 24.969 -10.938 1 97.25 316 LEU A O 1
ATOM 2622 N N . SER A 1 317 ? -5.426 27.094 -10.438 1 96.19 317 SER A N 1
ATOM 2623 C CA . SER A 1 317 ? -5.867 27.516 -11.766 1 96.19 317 SER A CA 1
ATOM 2624 C C . SER A 1 317 ? -4.879 27.078 -12.844 1 96.19 317 SER A C 1
ATOM 2626 O O . SER A 1 317 ? -5.25 26.938 -14.008 1 96.19 317 SER A O 1
ATOM 2628 N N . LYS A 1 318 ? -3.619 26.828 -12.461 1 95.5 318 LYS A N 1
ATOM 2629 C CA . LYS A 1 318 ? -2.598 26.469 -13.445 1 95.5 318 LYS A CA 1
ATOM 2630 C C . LYS A 1 318 ? -2.475 24.953 -13.578 1 95.5 318 LYS A C 1
ATOM 2632 O O . LYS A 1 318 ? -1.81 24.469 -14.492 1 95.5 318 LYS A O 1
ATOM 2637 N N . HIS A 1 319 ? -3.064 24.234 -12.664 1 96.88 319 HIS A N 1
ATOM 2638 C CA . HIS A 1 319 ? -2.994 22.781 -12.734 1 96.88 319 HIS A CA 1
ATOM 2639 C C . HIS A 1 319 ? -3.885 22.234 -13.852 1 96.88 319 HIS A C 1
ATOM 2641 O O . HIS A 1 319 ? -4.996 22.719 -14.055 1 96.88 319 HIS A O 1
ATOM 2647 N N . ASN A 1 320 ? -3.379 21.281 -14.586 1 98.12 320 ASN A N 1
ATOM 2648 C CA . ASN A 1 320 ? -4.148 20.641 -15.648 1 98.12 320 ASN A CA 1
ATOM 2649 C C . ASN A 1 320 ? -4.824 19.375 -15.148 1 98.12 320 ASN A C 1
ATOM 2651 O O . ASN A 1 320 ? -4.156 18.359 -14.906 1 98.12 320 ASN A O 1
ATOM 2655 N N . PHE A 1 321 ? -6.09 19.391 -14.984 1 98.25 321 PHE A N 1
ATOM 2656 C CA . PHE A 1 321 ? -6.883 18.234 -14.586 1 98.25 321 PHE A CA 1
ATOM 2657 C C . PHE A 1 321 ? -7.203 17.375 -15.797 1 98.25 321 PHE A C 1
ATOM 2659 O O . PHE A 1 321 ? -8.367 17.234 -16.172 1 98.25 321 PHE A O 1
ATOM 2666 N N . ASN A 1 322 ? -6.18 16.781 -16.422 1 97.88 322 ASN A N 1
ATOM 2667 C CA . ASN A 1 322 ? -6.199 15.789 -17.484 1 97.88 322 ASN A CA 1
ATOM 2668 C C . ASN A 1 322 ? -6.961 16.281 -18.703 1 97.88 322 ASN A C 1
ATOM 2670 O O . ASN A 1 322 ? -7.797 15.57 -19.25 1 97.88 322 ASN A O 1
ATOM 2674 N N . ASN A 1 323 ? -6.797 17.547 -19.062 1 98.25 323 ASN A N 1
ATOM 2675 C CA . ASN A 1 323 ? -7.324 18.188 -20.266 1 98.25 323 ASN A CA 1
ATOM 2676 C C . ASN A 1 323 ? -8.844 18.109 -20.328 1 98.25 323 ASN A C 1
ATOM 2678 O O . ASN A 1 323 ? -9.43 18.062 -21.406 1 98.25 323 ASN A O 1
ATOM 2682 N N . ALA A 1 324 ? -9.477 18.047 -19.172 1 98.38 324 ALA A N 1
ATOM 2683 C CA . ALA A 1 324 ? -10.922 17.875 -19.094 1 98.38 324 ALA A CA 1
ATOM 2684 C C . ALA A 1 324 ? -11.648 19.109 -19.641 1 98.38 324 ALA A C 1
ATOM 2686 O O . ALA A 1 324 ? -11.188 20.234 -19.469 1 98.38 324 ALA A O 1
ATOM 2687 N N . ASN A 1 325 ? -12.688 18.938 -20.438 1 98.56 325 ASN A N 1
ATOM 2688 C CA . ASN A 1 325 ? -13.727 19.906 -20.75 1 98.56 325 ASN A CA 1
ATOM 2689 C C . ASN A 1 325 ? -15.07 19.5 -20.156 1 98.56 325 ASN A C 1
ATOM 2691 O O . ASN A 1 325 ? -15.828 18.75 -20.766 1 98.56 325 ASN A O 1
ATOM 2695 N N . TYR A 1 326 ? -15.234 19.953 -18.953 1 98.12 326 TYR A N 1
ATOM 2696 C CA . TYR A 1 326 ? -16.344 19.453 -18.141 1 98.12 326 TYR A CA 1
ATOM 2697 C C . TYR A 1 326 ? -16.703 20.422 -17.031 1 98.12 326 TYR A C 1
ATOM 2699 O O . TYR A 1 326 ? -15.844 21.172 -16.547 1 98.12 326 TYR A O 1
ATOM 2707 N N . THR A 1 327 ? -17.938 20.516 -16.641 1 98.44 327 THR A N 1
ATOM 2708 C CA . THR A 1 327 ? -18.391 21.359 -15.539 1 98.44 327 THR A CA 1
ATOM 2709 C C . THR A 1 327 ? -19.016 20.516 -14.438 1 98.44 327 THR A C 1
ATOM 2711 O O . THR A 1 327 ? -19.953 19.75 -14.688 1 98.44 327 THR A O 1
ATOM 2714 N N . ILE A 1 328 ? -18.531 20.625 -13.242 1 98.5 328 ILE A N 1
ATOM 2715 C CA . ILE A 1 328 ? -19.047 19.891 -12.094 1 98.5 328 ILE A CA 1
ATOM 2716 C C . ILE A 1 328 ? -19.562 20.875 -11.039 1 98.5 328 ILE A C 1
ATOM 2718 O O . ILE A 1 328 ? -18.875 21.844 -10.695 1 98.5 328 ILE A O 1
ATOM 2722 N N . THR A 1 329 ? -20.75 20.703 -10.547 1 98.62 329 THR A N 1
ATOM 2723 C CA . THR A 1 329 ? -21.188 21.328 -9.312 1 98.62 329 THR A CA 1
ATOM 2724 C C . THR A 1 329 ? -20.984 20.391 -8.125 1 98.62 329 THR A C 1
ATOM 2726 O O . THR A 1 329 ? -21.609 19.328 -8.047 1 98.62 329 THR A O 1
ATOM 2729 N N . PHE A 1 330 ? -20.125 20.797 -7.242 1 98.56 330 PHE A N 1
ATOM 2730 C CA . PHE A 1 330 ? -19.969 20.078 -5.98 1 98.56 330 PHE A CA 1
ATOM 2731 C C . PHE A 1 330 ? -20.938 20.594 -4.938 1 98.56 330 PHE A C 1
ATOM 2733 O O . PHE A 1 330 ? -20.938 21.766 -4.598 1 98.56 330 PHE A O 1
ATOM 2740 N N . GLN A 1 331 ? -21.812 19.766 -4.52 1 98.44 331 GLN A N 1
ATOM 2741 C CA . GLN A 1 331 ? -22.609 20.031 -3.324 1 98.44 331 GLN A CA 1
ATOM 2742 C C . GLN A 1 331 ? -21.891 19.531 -2.07 1 98.44 331 GLN A 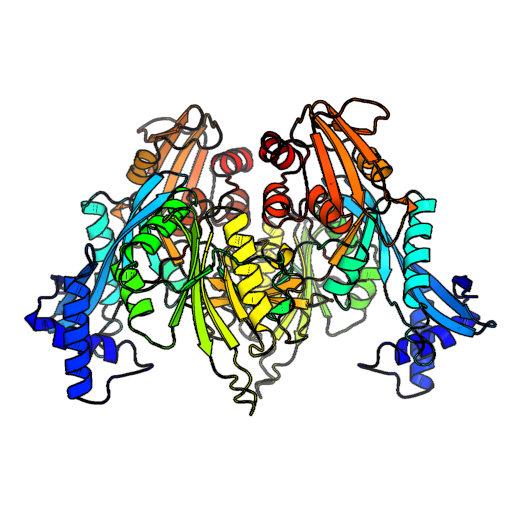C 1
ATOM 2744 O O . GLN A 1 331 ? -22.047 18.375 -1.688 1 98.44 331 GLN A O 1
ATOM 2749 N N . VAL A 1 332 ? -21.203 20.438 -1.438 1 98.75 332 VAL A N 1
ATOM 2750 C CA . VAL A 1 332 ? -20.266 20.094 -0.374 1 98.75 332 VAL A CA 1
ATOM 2751 C C . VAL A 1 332 ? -20.984 20.109 0.974 1 98.75 332 VAL A C 1
ATOM 2753 O O . VAL A 1 332 ? -21.609 21.109 1.336 1 98.75 332 VAL A O 1
ATOM 2756 N N . THR A 1 333 ? -20.938 19 1.652 1 98.44 333 THR A N 1
ATOM 2757 C CA . THR A 1 333 ? -21.359 18.953 3.051 1 98.44 333 THR A CA 1
ATOM 2758 C C . THR A 1 333 ? -20.156 19.188 3.975 1 98.44 333 THR A C 1
ATOM 2760 O O . THR A 1 333 ? -19.109 18.562 3.801 1 98.44 333 THR A O 1
ATOM 2763 N N . ASP A 1 334 ? -20.312 20.078 4.91 1 97.75 334 ASP A N 1
ATOM 2764 C CA . ASP A 1 334 ? -19.297 20.406 5.91 1 97.75 334 ASP A CA 1
ATOM 2765 C C . ASP A 1 334 ? -19.953 20.75 7.25 1 97.75 334 ASP A C 1
ATOM 2767 O O . ASP A 1 334 ? -20.297 21.906 7.496 1 97.75 334 ASP A O 1
ATOM 2771 N N . SER A 1 335 ? -20.016 19.797 8.109 1 94.12 335 SER A N 1
ATOM 2772 C CA . SER A 1 335 ? -20.75 19.984 9.359 1 94.12 335 SER A CA 1
ATOM 2773 C C . SER A 1 335 ? -19.938 20.766 10.375 1 94.12 335 SER A C 1
ATOM 2775 O O . SER A 1 335 ? -20.484 21.391 11.273 1 94.12 335 SER A O 1
ATOM 2777 N N . MET A 1 336 ? -18.656 20.766 10.266 1 95.12 336 MET A N 1
ATOM 2778 C CA . MET A 1 336 ? -17.781 21.422 11.227 1 95.12 336 MET A CA 1
ATOM 2779 C C . MET A 1 336 ? -17.594 22.891 10.883 1 95.12 336 MET A C 1
ATOM 2781 O O . MET A 1 336 ? -17.5 23.734 11.773 1 95.12 336 MET A O 1
ATOM 2785 N N . TYR A 1 337 ? -17.484 23.188 9.625 1 97.06 337 TYR A N 1
ATOM 2786 C CA . TYR A 1 337 ? -17.219 24.547 9.148 1 97.06 337 TYR A CA 1
ATOM 2787 C C . TYR A 1 337 ? -18.234 24.953 8.086 1 97.06 337 TYR A C 1
ATOM 2789 O O . TYR A 1 337 ? -17.953 24.859 6.891 1 97.06 337 TYR A O 1
ATOM 2797 N N . SER A 1 338 ? -19.297 25.516 8.484 1 95.88 338 SER A N 1
ATOM 2798 C CA . SER A 1 338 ? -20.453 25.781 7.641 1 95.88 338 SER A CA 1
ATOM 2799 C C . SER A 1 338 ? -20.109 26.75 6.516 1 95.88 338 SER A C 1
ATOM 2801 O O . SER A 1 338 ? -20.734 26.719 5.449 1 95.88 338 SER A O 1
ATOM 2803 N N . ASN A 1 339 ? -19.109 27.578 6.75 1 95.56 339 ASN A N 1
ATOM 2804 C CA . ASN A 1 339 ? -18.703 28.547 5.734 1 95.56 339 ASN A CA 1
ATOM 2805 C C . ASN A 1 339 ? -18.203 27.859 4.465 1 95.56 339 ASN A C 1
ATOM 2807 O O . ASN A 1 339 ? -18.141 28.469 3.4 1 95.56 339 ASN A O 1
ATOM 2811 N N . ASN A 1 340 ? -17.812 26.656 4.598 1 97 340 ASN A N 1
ATOM 2812 C CA . ASN A 1 340 ? -17.266 25.906 3.477 1 97 340 ASN A CA 1
ATOM 2813 C C . ASN A 1 340 ? -18.312 25 2.832 1 97 340 ASN A C 1
ATOM 2815 O O . ASN A 1 340 ? -18.047 24.359 1.815 1 97 340 ASN A O 1
ATOM 2819 N N . ALA A 1 341 ? -19.484 24.859 3.402 1 97.69 341 ALA A N 1
ATOM 2820 C CA . ALA A 1 341 ? -20.578 24.047 2.871 1 97.69 341 ALA A CA 1
ATOM 2821 C C . ALA A 1 341 ? -21.312 24.766 1.741 1 97.69 341 ALA A C 1
ATOM 2823 O O . ALA A 1 341 ? -21.297 26 1.68 1 97.69 341 ALA A O 1
ATOM 2824 N N . GLY A 1 342 ? -21.922 24 0.859 1 96.81 342 GLY A N 1
ATOM 2825 C CA . GLY A 1 342 ? -22.719 24.594 -0.204 1 96.81 342 GLY A CA 1
ATOM 2826 C C . GLY A 1 342 ? -22.266 24.172 -1.591 1 96.81 342 GLY A C 1
ATOM 2827 O O . GLY A 1 342 ? -21.484 23.234 -1.735 1 96.81 342 GLY A O 1
ATOM 2828 N N . ASP A 1 343 ? -22.812 24.844 -2.557 1 97.38 343 ASP A N 1
ATOM 2829 C CA . ASP A 1 343 ? -22.547 24.484 -3.947 1 97.38 343 ASP A CA 1
ATOM 2830 C C . ASP A 1 343 ? -21.359 25.266 -4.496 1 97.38 343 ASP A C 1
ATOM 2832 O O . ASP A 1 343 ? -21.266 26.484 -4.305 1 97.38 343 ASP A O 1
ATOM 2836 N N . VAL A 1 344 ? -20.422 24.609 -5.039 1 98.12 344 VAL A N 1
ATOM 2837 C CA . VAL A 1 344 ? -19.328 25.203 -5.805 1 98.12 344 VAL A CA 1
ATOM 2838 C C . VAL A 1 344 ? -19.297 24.594 -7.207 1 98.12 344 VAL A C 1
ATOM 2840 O O . VAL A 1 344 ? -19.141 23.391 -7.363 1 98.12 344 VAL A O 1
ATOM 2843 N N . THR A 1 345 ? -19.453 25.406 -8.172 1 98.5 345 THR A N 1
ATOM 2844 C CA . THR A 1 345 ? -19.406 24.938 -9.555 1 98.5 345 THR A CA 1
ATOM 2845 C C . THR A 1 345 ? -18.047 25.25 -10.18 1 98.5 345 THR A C 1
ATOM 2847 O O . THR A 1 345 ? -17.609 26.391 -10.195 1 98.5 345 THR A O 1
ATOM 2850 N N . VAL A 1 346 ? -17.375 24.219 -10.656 1 98.56 346 VAL A N 1
ATOM 2851 C CA . VAL A 1 346 ? -16.062 24.344 -11.273 1 98.56 346 VAL A CA 1
ATOM 2852 C C . VAL A 1 346 ? -16.125 23.922 -12.734 1 98.56 346 VAL A C 1
ATOM 2854 O O . VAL A 1 346 ? -16.547 22.797 -13.047 1 98.56 346 VAL A O 1
ATOM 2857 N N . LYS A 1 347 ? -15.773 24.797 -13.602 1 98.19 347 LYS A N 1
ATOM 2858 C CA . LYS A 1 347 ? -15.648 24.5 -15.031 1 98.19 347 LYS A CA 1
ATOM 2859 C C . LYS A 1 347 ? -14.195 24.203 -15.406 1 98.19 347 LYS A C 1
ATOM 2861 O O . LYS A 1 347 ? -13.305 25.016 -15.141 1 98.19 347 LYS A O 1
ATOM 2866 N N . PHE A 1 348 ? -14.016 23.031 -15.898 1 98.25 348 PHE A N 1
ATOM 2867 C CA . PHE A 1 348 ? -12.703 22.672 -16.438 1 98.25 348 PHE A CA 1
ATOM 2868 C C . PHE A 1 348 ? -12.648 22.938 -17.938 1 98.25 348 PHE A C 1
ATOM 2870 O O . PHE A 1 348 ? -13.492 22.438 -18.703 1 98.25 348 PHE A O 1
ATOM 2877 N N . THR A 1 349 ? -11.789 23.75 -18.344 1 98.25 349 THR A N 1
ATOM 2878 C CA . THR A 1 349 ? -11.539 24.031 -19.766 1 98.25 349 THR A CA 1
ATOM 2879 C C . THR A 1 349 ? -10.117 23.609 -20.141 1 98.25 349 THR A C 1
ATOM 2881 O O . THR A 1 349 ? -9.148 24.234 -19.719 1 98.25 349 THR A O 1
ATOM 2884 N N . ASN A 1 350 ? -9.984 22.578 -20.969 1 98.25 350 ASN A N 1
ATOM 2885 C CA . ASN A 1 350 ? -8.68 21.984 -21.281 1 98.25 350 ASN A CA 1
ATOM 2886 C C . ASN A 1 350 ? -7.887 21.688 -20.016 1 98.25 350 ASN A C 1
ATOM 2888 O O . ASN A 1 350 ? -6.707 22.016 -19.922 1 98.25 350 ASN A O 1
ATOM 2892 N N . GLY A 1 351 ? -8.602 21.266 -19.016 1 98.44 351 GLY A N 1
ATOM 2893 C CA . GLY A 1 351 ? -7.992 20.812 -17.781 1 98.44 351 GLY A CA 1
ATOM 2894 C C . GLY A 1 351 ? -7.887 21.922 -16.734 1 98.44 351 GLY A C 1
ATOM 2895 O O . GLY A 1 351 ? -7.656 21.641 -15.555 1 98.44 351 GLY A O 1
ATOM 2896 N N . LYS A 1 352 ? -8.07 23.219 -17.109 1 98.44 352 LYS A N 1
ATOM 2897 C CA . LYS A 1 352 ? -7.895 24.328 -16.188 1 98.44 352 LYS A CA 1
ATOM 2898 C C . LYS A 1 352 ? -9.195 24.641 -15.445 1 98.44 352 LYS A C 1
ATOM 2900 O O . LYS A 1 352 ? -10.227 24.891 -16.062 1 98.44 352 LYS A O 1
ATOM 2905 N N . PRO A 1 353 ? -9.109 24.625 -14.141 1 98.38 353 PRO A N 1
ATOM 2906 C CA . PRO A 1 353 ? -10.336 24.844 -13.367 1 98.38 353 PRO A CA 1
ATOM 2907 C C . PRO A 1 353 ? -10.672 26.328 -13.219 1 98.38 353 PRO A C 1
ATOM 2909 O O . PRO A 1 353 ? -9.766 27.156 -13.023 1 98.38 353 PRO A O 1
ATOM 2912 N N . THR A 1 354 ? -11.906 26.703 -13.352 1 97.94 354 THR A N 1
ATOM 2913 C CA . THR A 1 354 ? -12.453 28.016 -13.047 1 97.94 354 THR A CA 1
ATOM 2914 C C . THR A 1 354 ? -13.75 27.891 -12.25 1 97.94 354 THR A C 1
ATOM 2916 O O . THR A 1 354 ? -14.648 27.125 -12.625 1 97.94 354 THR A O 1
ATOM 2919 N N . VAL A 1 355 ? -13.805 28.594 -11.18 1 98.12 355 VAL A N 1
ATOM 2920 C CA . VAL A 1 355 ? -15.047 28.609 -10.406 1 98.12 355 VAL A CA 1
ATOM 2921 C C . VAL A 1 355 ? -16.047 29.562 -11.07 1 98.12 355 VAL A C 1
ATOM 2923 O O . VAL A 1 355 ? -15.719 30.719 -11.352 1 98.12 355 VAL A O 1
ATOM 2926 N N . ILE A 1 356 ? -17.188 29 -11.297 1 96.19 356 ILE A N 1
ATOM 2927 C CA . ILE A 1 356 ? -18.188 29.828 -11.984 1 96.19 356 ILE A CA 1
ATOM 2928 C C . ILE A 1 356 ? -19.5 29.812 -11.203 1 96.19 356 ILE A C 1
ATOM 2930 O O . ILE A 1 356 ? -19.703 28.969 -10.344 1 96.19 356 ILE A O 1
ATOM 2934 N N . GLN A 1 357 ? -20.297 30.828 -11.461 1 90.56 357 GLN A N 1
ATOM 2935 C CA . GLN A 1 357 ? -21.609 30.953 -10.828 1 90.56 357 GLN A CA 1
ATOM 2936 C C . GLN A 1 357 ? -22.719 30.812 -11.852 1 90.56 357 GLN A C 1
ATOM 2938 O O . GLN A 1 357 ? -22.609 31.312 -12.977 1 90.56 357 GLN A O 1
ATOM 2943 N N . GLY A 1 358 ? -23.734 30.125 -11.508 1 81.06 358 GLY A N 1
ATOM 2944 C CA . GLY A 1 358 ? -24.984 30.125 -12.25 1 81.06 358 GLY A CA 1
ATOM 2945 C C . GLY A 1 358 ? -24.953 29.234 -13.469 1 81.06 358 GLY A C 1
ATOM 2946 O O . GLY A 1 358 ? -25.953 29.078 -14.164 1 81.06 358 GLY A O 1
ATOM 2947 N N . ALA A 1 359 ? -23.797 28.625 -13.875 1 80.38 359 ALA A N 1
ATOM 2948 C CA . ALA A 1 359 ? -23.719 27.797 -15.086 1 80.38 359 ALA A CA 1
ATOM 2949 C C . ALA A 1 359 ? -24.328 26.422 -14.844 1 80.38 359 ALA A C 1
ATOM 2951 O O . ALA A 1 359 ? -24.344 25.938 -13.711 1 80.38 359 ALA A O 1
ATOM 2952 N N . LYS A 1 360 ? -24.938 25.953 -15.953 1 90.81 360 LYS A N 1
ATOM 2953 C CA . LYS A 1 360 ? -25.438 24.578 -15.891 1 90.81 360 LYS A CA 1
ATOM 2954 C C . LYS A 1 360 ? -24.297 23.578 -15.852 1 90.81 360 LYS A C 1
ATOM 2956 O O . LYS A 1 360 ? -23.406 23.609 -16.703 1 90.81 360 LYS A O 1
ATOM 2961 N N . ALA A 1 361 ? -24.234 22.781 -14.836 1 96.31 361 ALA A N 1
ATOM 2962 C CA . ALA A 1 361 ? -23.188 21.781 -14.688 1 96.31 361 ALA A CA 1
ATOM 2963 C C . ALA A 1 361 ? -23.5 20.531 -15.508 1 96.31 361 ALA A C 1
ATOM 2965 O O . ALA A 1 361 ? -24.672 20.203 -15.719 1 96.31 361 ALA A O 1
ATOM 2966 N N . ASP A 1 362 ? -22.469 19.891 -16.078 1 97.88 362 ASP A N 1
ATOM 2967 C CA . ASP A 1 362 ? -22.609 18.594 -16.719 1 97.88 362 ASP A CA 1
ATOM 2968 C C . ASP A 1 362 ? -23.031 17.531 -15.703 1 97.88 362 ASP A C 1
ATOM 2970 O O . ASP A 1 362 ? -23.797 16.625 -16.031 1 97.88 362 ASP A O 1
ATOM 2974 N N . SER A 1 363 ? -22.5 17.594 -14.461 1 97.94 363 SER A N 1
ATOM 2975 C CA . SER A 1 363 ? -22.844 16.703 -13.359 1 97.94 363 SER A CA 1
ATOM 2976 C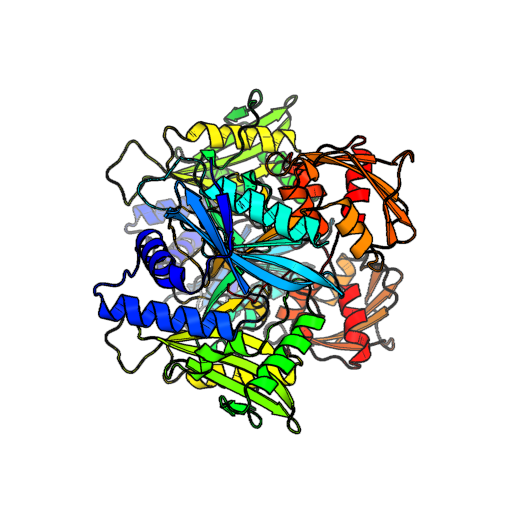 C . SER A 1 363 ? -22.828 17.422 -12.023 1 97.94 363 SER A C 1
ATOM 2978 O O . SER A 1 363 ? -22.094 18.406 -11.859 1 97.94 363 SER A O 1
ATOM 2980 N N . THR A 1 364 ? -23.641 17.031 -11.18 1 98.31 364 THR A N 1
ATOM 2981 C CA . THR A 1 364 ? -23.625 17.453 -9.781 1 98.31 364 THR A CA 1
ATOM 2982 C C . THR A 1 364 ? -23.172 16.312 -8.867 1 98.31 364 THR A C 1
ATOM 2984 O O . THR A 1 364 ? -23.641 15.188 -8.984 1 98.31 364 THR A O 1
ATOM 2987 N N . VAL A 1 365 ? -22.219 16.609 -8.055 1 98.69 365 VAL A N 1
ATOM 2988 C CA . VAL A 1 365 ? -21.688 15.625 -7.113 1 98.69 365 VAL A CA 1
ATOM 2989 C C . VAL A 1 365 ? -21.938 16.078 -5.68 1 98.69 365 VAL A C 1
ATOM 2991 O O . VAL A 1 365 ? -21.547 17.188 -5.293 1 98.69 365 VAL A O 1
ATOM 2994 N N . THR A 1 366 ? -22.672 15.297 -4.891 1 98.81 366 THR A N 1
ATOM 2995 C CA . THR A 1 366 ? -22.812 15.516 -3.455 1 98.81 366 THR A CA 1
ATOM 2996 C C . THR A 1 366 ? -21.703 14.789 -2.689 1 98.81 366 THR A C 1
ATOM 2998 O O . THR A 1 366 ? -21.547 13.578 -2.824 1 98.81 366 THR A O 1
ATOM 3001 N N . ILE A 1 367 ? -20.953 15.531 -1.906 1 98.81 367 ILE A N 1
ATOM 3002 C CA . ILE A 1 367 ? -19.766 14.938 -1.317 1 98.81 367 ILE A CA 1
ATOM 3003 C C . ILE A 1 367 ? -19.422 15.648 -0.01 1 98.81 367 ILE A C 1
ATOM 3005 O O . ILE A 1 367 ? -19.625 16.859 0.116 1 98.81 367 ILE A O 1
ATOM 3009 N N . ASP A 1 368 ? -18.969 14.859 0.97 1 98.81 368 ASP A N 1
ATOM 3010 C CA . ASP A 1 368 ? -18.453 15.438 2.211 1 98.81 368 ASP A CA 1
ATOM 3011 C C . ASP A 1 368 ? -17.062 16.031 2.008 1 98.81 368 ASP A C 1
ATOM 3013 O O . ASP A 1 368 ? -16.281 15.516 1.215 1 98.81 368 ASP A O 1
ATOM 3017 N N . ILE A 1 369 ? -16.734 17.047 2.756 1 98.88 369 ILE A N 1
ATOM 3018 C CA . ILE A 1 369 ? -15.484 17.781 2.58 1 98.88 369 ILE A CA 1
ATOM 3019 C C . ILE A 1 369 ? -14.297 16.859 2.844 1 98.88 369 ILE A C 1
ATOM 3021 O O . ILE A 1 369 ? -13.25 16.984 2.207 1 98.88 369 ILE A O 1
ATOM 3025 N N . SER A 1 370 ? -14.398 15.844 3.799 1 98.75 370 SER A N 1
ATOM 3026 C CA . SER A 1 370 ? -13.328 14.891 4.062 1 98.75 370 SER A CA 1
ATOM 3027 C C . SER A 1 370 ? -12.977 14.094 2.812 1 98.75 370 SER A C 1
ATOM 3029 O O . SER A 1 370 ? -11.812 14.008 2.426 1 98.75 370 SER A O 1
ATOM 3031 N N . ASP A 1 371 ? -14 13.578 2.143 1 98.81 371 ASP A N 1
ATOM 3032 C CA . ASP A 1 371 ? -13.797 12.766 0.943 1 98.81 371 ASP A CA 1
ATOM 3033 C C . ASP A 1 371 ? -13.352 13.633 -0.234 1 98.81 371 ASP A C 1
ATOM 3035 O O . ASP A 1 371 ? -12.523 13.219 -1.045 1 98.81 371 ASP A O 1
ATOM 3039 N N . LEU A 1 372 ? -13.93 14.844 -0.33 1 98.94 372 LEU A N 1
ATOM 3040 C CA . LEU A 1 372 ? -13.516 15.75 -1.397 1 98.94 372 LEU A CA 1
ATOM 3041 C C . LEU A 1 372 ? -12.031 16.078 -1.291 1 98.94 372 LEU A C 1
ATOM 3043 O O . LEU A 1 372 ? -11.32 16.094 -2.299 1 98.94 372 LEU A O 1
ATOM 3047 N N . SER A 1 373 ? -11.578 16.344 -0.063 1 98.88 373 SER A N 1
ATOM 3048 C CA . SER A 1 373 ? -10.172 16.672 0.151 1 98.88 373 SER A CA 1
ATOM 3049 C C . SER A 1 373 ? -9.266 15.539 -0.329 1 98.88 373 SER A C 1
ATOM 3051 O O . SER A 1 373 ? -8.305 15.773 -1.06 1 98.88 373 SER A O 1
ATOM 3053 N N . SER A 1 374 ? -9.57 14.297 0.064 1 98.81 374 SER A N 1
ATOM 3054 C CA . SER A 1 374 ? -8.781 13.141 -0.354 1 98.81 374 SER A CA 1
ATOM 3055 C C . SER A 1 374 ? -8.844 12.945 -1.865 1 98.81 374 SER A C 1
ATOM 3057 O O . SER A 1 374 ? -7.84 12.602 -2.494 1 98.81 374 SER A O 1
ATOM 3059 N N . LEU A 1 375 ? -10.016 13.203 -2.449 1 98.81 375 LEU A N 1
ATOM 3060 C CA . LEU A 1 375 ? -10.211 13.016 -3.883 1 98.81 375 LEU A CA 1
ATOM 3061 C C . LEU A 1 375 ? -9.359 13.992 -4.684 1 98.81 375 LEU A C 1
ATOM 3063 O O . LEU A 1 375 ? -8.562 13.578 -5.535 1 98.81 375 LEU A O 1
ATOM 3067 N N . VAL A 1 376 ? -9.445 15.273 -4.387 1 98.5 376 VAL A N 1
ATOM 3068 C CA . VAL A 1 376 ? -8.844 16.281 -5.246 1 98.5 376 VAL A CA 1
ATOM 3069 C C . VAL A 1 376 ? -7.328 16.297 -5.047 1 98.5 376 VAL A C 1
ATOM 3071 O O . VAL A 1 376 ? -6.582 16.734 -5.934 1 98.5 376 VAL A O 1
ATOM 3074 N N . LEU A 1 377 ? -6.898 15.805 -3.891 1 98.56 377 LEU A N 1
ATOM 3075 C CA . LEU A 1 377 ? -5.461 15.711 -3.666 1 98.56 377 LEU A CA 1
ATOM 3076 C C . LEU A 1 377 ? -4.902 14.422 -4.258 1 98.56 377 LEU A C 1
ATOM 3078 O O . LEU A 1 377 ? -3.689 14.195 -4.227 1 98.56 377 LEU A O 1
ATOM 3082 N N . GLY A 1 378 ? -5.715 13.578 -4.762 1 98.06 378 GLY A N 1
ATOM 3083 C CA . GLY A 1 378 ? -5.262 12.398 -5.484 1 98.06 378 GLY A CA 1
ATOM 3084 C C . GLY A 1 378 ? -5.039 11.195 -4.582 1 98.06 378 GLY A C 1
ATOM 3085 O O . GLY A 1 378 ? -4.348 10.25 -4.961 1 98.06 378 GLY A O 1
ATOM 3086 N N . VAL A 1 379 ? -5.617 11.164 -3.373 1 98.44 379 VAL A N 1
ATOM 3087 C CA . VAL A 1 379 ? -5.398 10.078 -2.42 1 98.44 379 VAL A CA 1
ATOM 3088 C C . VAL A 1 379 ? -6.266 8.883 -2.793 1 98.44 379 VAL A C 1
ATOM 3090 O O . VAL A 1 379 ? -5.836 7.73 -2.664 1 98.44 379 VAL A O 1
ATOM 3093 N N . ILE A 1 380 ? -7.465 9.141 -3.301 1 98.38 380 ILE A N 1
ATOM 3094 C CA . ILE A 1 380 ? -8.414 8.094 -3.66 1 98.38 380 ILE A CA 1
ATOM 3095 C C . ILE A 1 380 ? -9.148 8.477 -4.938 1 98.38 380 ILE A C 1
ATOM 3097 O O . ILE A 1 380 ? -9.406 9.656 -5.184 1 98.38 380 ILE A O 1
ATOM 3101 N N . ASP A 1 381 ? -9.539 7.516 -5.719 1 98.06 381 ASP A N 1
ATOM 3102 C CA . ASP A 1 381 ? -10.234 7.727 -6.984 1 98.06 381 ASP A CA 1
ATOM 3103 C C . ASP A 1 381 ? -11.727 7.957 -6.762 1 98.06 381 ASP A C 1
ATOM 3105 O O . ASP A 1 381 ? -12.312 7.41 -5.824 1 98.06 381 ASP A O 1
ATOM 3109 N N . PHE A 1 382 ? -12.328 8.695 -7.691 1 98.75 382 PHE A N 1
ATOM 3110 C CA . PHE A 1 382 ? -13.758 8.969 -7.621 1 98.75 382 PHE A CA 1
ATOM 3111 C C . PHE A 1 382 ? -14.562 7.68 -7.715 1 98.75 382 PHE A C 1
ATOM 3113 O O . PHE A 1 382 ? -15.57 7.516 -7.023 1 98.75 382 PHE A O 1
ATOM 3120 N N . LYS A 1 383 ? -14.148 6.758 -8.547 1 98.19 383 LYS A N 1
ATOM 3121 C CA . LYS A 1 383 ? -14.844 5.488 -8.711 1 98.19 383 LYS A CA 1
ATOM 3122 C C . LYS A 1 383 ? -14.914 4.723 -7.391 1 98.19 383 LYS A C 1
ATOM 3124 O O . LYS A 1 383 ? -15.93 4.102 -7.078 1 98.19 383 LYS A O 1
ATOM 3129 N N . LYS A 1 384 ? -13.844 4.762 -6.637 1 98.25 384 LYS A N 1
ATOM 3130 C CA . LYS A 1 384 ? -13.812 4.082 -5.344 1 98.25 384 LYS A CA 1
ATOM 3131 C C . LYS A 1 384 ? -14.727 4.77 -4.34 1 98.25 384 LYS A C 1
ATOM 3133 O O . LYS A 1 384 ? -15.453 4.102 -3.6 1 98.25 384 LYS A O 1
ATOM 3138 N N . LEU A 1 385 ? -14.656 6.059 -4.309 1 98.75 385 LEU A N 1
ATOM 3139 C CA . LEU A 1 385 ? -15.57 6.781 -3.43 1 98.75 385 LEU A CA 1
ATOM 3140 C C . LEU A 1 385 ? -17.016 6.445 -3.762 1 98.75 385 LEU A C 1
ATOM 3142 O O . LEU A 1 385 ? -17.844 6.258 -2.859 1 98.75 385 LEU A O 1
ATOM 3146 N N . HIS A 1 386 ? -17.312 6.438 -5.078 1 98.69 386 HIS A N 1
ATOM 3147 C CA . HIS A 1 386 ? -18.656 6.082 -5.531 1 98.69 386 HIS A CA 1
ATOM 3148 C C . HIS A 1 386 ? -19.016 4.668 -5.086 1 98.69 386 HIS A C 1
ATOM 3150 O O . HIS A 1 386 ? -20.109 4.453 -4.535 1 98.69 386 HIS A O 1
ATOM 3156 N N . LEU A 1 387 ? -18.094 3.754 -5.262 1 97.94 387 LEU A N 1
ATOM 3157 C CA . LEU A 1 387 ? -18.297 2.363 -4.871 1 97.94 387 LEU A CA 1
ATOM 3158 C C . LEU A 1 387 ? -18.547 2.25 -3.371 1 97.94 387 LEU A C 1
ATOM 3160 O O . LEU A 1 387 ? -19.391 1.455 -2.936 1 97.94 387 LEU A O 1
ATOM 3164 N N . TYR A 1 388 ? -17.828 3.027 -2.559 1 98.12 388 TYR A N 1
ATOM 3165 C CA . TYR A 1 388 ? -17.906 2.965 -1.104 1 98.12 388 TYR A CA 1
ATOM 3166 C C . TYR A 1 388 ? -19.094 3.779 -0.588 1 98.12 388 TYR A C 1
ATOM 3168 O O . TYR A 1 388 ? -19.266 3.938 0.623 1 98.12 388 TYR A O 1
ATOM 3176 N N . ASP A 1 389 ? -19.891 4.363 -1.508 1 97.75 389 ASP A N 1
ATOM 3177 C CA . ASP A 1 389 ? -21.094 5.121 -1.188 1 97.75 389 ASP A CA 1
ATOM 3178 C C . ASP A 1 389 ? -20.75 6.395 -0.417 1 97.75 389 ASP A C 1
ATOM 3180 O O . ASP A 1 389 ? -21.5 6.797 0.482 1 97.75 389 ASP A O 1
ATOM 3184 N N . LYS A 1 390 ? -19.625 6.973 -0.798 1 98.06 390 LYS A N 1
ATOM 3185 C CA . LYS A 1 390 ? -19.188 8.195 -0.136 1 98.06 390 LYS A CA 1
ATOM 3186 C C . LYS A 1 390 ? -19.562 9.43 -0.947 1 98.06 390 LYS A C 1
ATOM 3188 O O . LYS A 1 390 ? -19.422 10.555 -0.472 1 98.06 390 LYS A O 1
ATOM 3193 N N . VAL A 1 391 ? -20.031 9.227 -2.174 1 98.38 391 VAL A N 1
ATOM 3194 C CA . VAL A 1 391 ? -20.438 10.328 -3.037 1 98.38 391 VAL A CA 1
ATOM 3195 C C . VAL A 1 391 ? -21.734 9.961 -3.766 1 98.38 391 VAL A C 1
ATOM 3197 O O . VAL A 1 391 ? -22.016 8.781 -3.959 1 98.38 391 VAL A O 1
ATOM 3200 N N . ALA A 1 392 ? -22.5 10.93 -4.094 1 98.19 392 ALA A N 1
ATOM 3201 C CA . ALA A 1 392 ? -23.641 10.805 -4.992 1 98.19 392 ALA A CA 1
ATOM 3202 C C . ALA A 1 392 ? -23.453 11.672 -6.234 1 98.19 392 ALA A C 1
ATOM 3204 O O . ALA A 1 392 ? -22.875 12.758 -6.16 1 98.19 392 ALA A O 1
ATOM 3205 N N . ILE A 1 393 ? -23.875 11.211 -7.355 1 98.38 393 ILE A N 1
ATOM 3206 C CA . ILE A 1 393 ? -23.719 11.922 -8.617 1 98.38 393 ILE A CA 1
ATOM 3207 C C . ILE A 1 393 ? -25.062 12 -9.336 1 98.38 393 ILE A C 1
ATOM 3209 O O . ILE A 1 393 ? -25.875 11.078 -9.258 1 98.38 393 ILE A O 1
ATOM 3213 N N . SER A 1 394 ? -25.297 13.07 -10.031 1 97.81 394 SER A N 1
ATOM 3214 C CA . SER A 1 394 ? -26.578 13.328 -10.695 1 97.81 394 SER A CA 1
ATOM 3215 C C . SER A 1 394 ? -26.797 12.367 -11.859 1 97.81 394 SER A C 1
ATOM 3217 O O . SER A 1 394 ? -27.938 12.07 -12.227 1 97.81 394 SER A O 1
ATOM 3219 N N . ASN A 1 395 ? -25.703 11.953 -12.461 1 96.94 395 ASN A N 1
ATOM 3220 C CA . ASN A 1 395 ? -25.766 11.023 -13.586 1 96.94 395 ASN A CA 1
ATOM 3221 C C . ASN A 1 395 ? -24.703 9.945 -13.484 1 96.94 395 ASN A C 1
ATOM 3223 O O . ASN A 1 395 ? -23.516 10.211 -13.727 1 96.94 395 ASN A O 1
ATOM 3227 N N . GLU A 1 396 ? -25.109 8.695 -13.305 1 96.75 396 GLU A N 1
ATOM 3228 C CA . GLU A 1 396 ? -24.219 7.559 -13.078 1 96.75 396 GLU A CA 1
ATOM 3229 C C . GLU A 1 396 ? -23.312 7.324 -14.281 1 96.75 396 GLU A C 1
ATOM 3231 O O . GLU A 1 396 ? -22.203 6.805 -14.141 1 96.75 396 GLU A O 1
ATOM 3236 N N . GLU A 1 397 ? -23.719 7.762 -15.414 1 97.12 397 GLU A N 1
ATOM 3237 C CA . GLU A 1 397 ? -22.953 7.531 -16.641 1 97.12 397 GLU A CA 1
ATOM 3238 C C . GLU A 1 397 ? -21.688 8.375 -16.656 1 97.12 397 GLU A C 1
ATOM 3240 O O . GLU A 1 397 ? -20.781 8.133 -17.469 1 97.12 397 GLU A O 1
ATOM 3245 N N . HIS A 1 398 ? -21.625 9.367 -15.766 1 98.06 398 HIS A N 1
ATOM 3246 C CA . HIS A 1 398 ? -20.516 10.305 -15.789 1 98.06 398 HIS A CA 1
ATOM 3247 C C . HIS A 1 398 ? -19.469 9.938 -14.75 1 98.06 398 HIS A C 1
ATOM 3249 O O . HIS A 1 398 ? -18.453 10.633 -14.602 1 98.06 398 HIS A O 1
ATOM 3255 N N . VAL A 1 399 ? -19.609 8.812 -14.023 1 98.44 399 VAL A N 1
ATOM 3256 C CA . VAL A 1 399 ? -18.672 8.398 -12.984 1 98.44 399 VAL A CA 1
ATOM 3257 C C . VAL A 1 399 ? -17.266 8.258 -13.562 1 98.44 399 VAL A C 1
ATOM 3259 O O . VAL A 1 399 ? -16.297 8.773 -13 1 98.44 399 VAL A O 1
ATOM 3262 N N . SER A 1 400 ? -17.141 7.617 -14.68 1 98 400 SER A N 1
ATOM 3263 C CA . SER A 1 400 ? -15.844 7.402 -15.305 1 98 400 SER A CA 1
ATOM 3264 C C . SER A 1 400 ? -15.211 8.719 -15.734 1 98 400 SER A C 1
ATOM 3266 O O . SER A 1 400 ? -14 8.898 -15.625 1 98 400 SER A O 1
ATOM 3268 N N . THR A 1 401 ? -16.062 9.625 -16.234 1 98.38 401 THR A N 1
ATOM 3269 C CA . THR A 1 401 ? -15.578 10.922 -16.672 1 98.38 401 THR A CA 1
ATOM 3270 C C . THR A 1 401 ? -14.977 11.695 -15.508 1 98.38 401 THR A C 1
ATOM 3272 O O . THR A 1 401 ? -13.852 12.203 -15.594 1 98.38 401 THR A O 1
ATOM 3275 N N . ILE A 1 402 ? -15.68 11.75 -14.414 1 98.69 402 ILE A N 1
ATOM 3276 C CA . ILE A 1 402 ? -15.203 12.492 -13.25 1 98.69 402 ILE A CA 1
ATOM 3277 C C . ILE A 1 402 ? -13.961 11.812 -12.688 1 98.69 402 ILE A C 1
ATOM 3279 O O . ILE A 1 402 ? -13.016 12.484 -12.258 1 98.69 402 ILE A O 1
ATOM 3283 N N . ASN A 1 403 ? -13.984 10.492 -12.68 1 98.69 403 ASN A N 1
ATOM 3284 C CA . ASN A 1 403 ? -12.805 9.75 -12.25 1 98.69 403 ASN A CA 1
ATOM 3285 C C . ASN A 1 403 ? -11.562 10.172 -13.031 1 98.69 403 ASN A C 1
ATOM 3287 O O . ASN A 1 403 ? -10.5 10.398 -12.445 1 98.69 403 ASN A O 1
ATOM 3291 N N . GLU A 1 404 ? -11.664 10.32 -14.336 1 98.25 404 GLU A N 1
ATOM 3292 C CA . GLU A 1 404 ? -10.539 10.695 -15.188 1 98.25 404 GLU A CA 1
ATOM 3293 C C . GLU A 1 404 ? -10.078 12.117 -14.898 1 98.25 404 GLU A C 1
ATOM 3295 O O . GLU A 1 404 ? -8.875 12.406 -14.953 1 98.25 404 GLU A O 1
ATOM 3300 N N . ILE A 1 405 ? -10.992 12.953 -14.57 1 98.69 405 ILE A N 1
ATOM 3301 C CA . ILE A 1 405 ? -10.664 14.352 -14.32 1 98.69 405 ILE A CA 1
ATOM 3302 C C . ILE A 1 405 ? -9.695 14.453 -13.141 1 98.69 405 ILE A C 1
ATOM 3304 O O . ILE A 1 405 ? -8.695 15.172 -13.211 1 98.69 405 ILE A O 1
ATOM 3308 N N . PHE A 1 406 ? -9.875 13.672 -12.086 1 98.38 406 PHE A N 1
ATOM 3309 C CA . PHE A 1 406 ? -9.117 13.859 -10.859 1 98.38 406 PHE A CA 1
ATOM 3310 C C . PHE A 1 406 ? -8.023 12.805 -10.734 1 98.38 406 PHE A C 1
ATOM 3312 O O . PHE A 1 406 ? -7.254 12.82 -9.766 1 98.38 406 PHE A O 1
ATOM 3319 N N . TYR A 1 407 ? -7.945 11.922 -11.695 1 97.31 407 TYR A N 1
ATOM 3320 C CA . TYR A 1 407 ? -6.934 10.875 -11.617 1 97.31 407 TYR A CA 1
ATOM 3321 C C . TYR A 1 407 ? -5.531 11.461 -11.656 1 97.31 407 TYR A C 1
ATOM 3323 O O . TYR A 1 407 ? -5.262 12.391 -12.43 1 97.31 407 TYR A O 1
ATOM 3331 N N . THR A 1 408 ? -4.66 10.992 -10.797 1 96.31 408 THR A N 1
ATOM 3332 C CA . THR A 1 408 ? -3.252 11.367 -10.812 1 96.31 408 THR A CA 1
ATOM 3333 C C . THR A 1 408 ? -2.371 10.18 -10.438 1 96.31 408 THR A C 1
ATOM 3335 O O . THR A 1 408 ? -2.789 9.312 -9.664 1 96.31 408 THR A O 1
ATOM 3338 N N . ARG A 1 409 ? -1.147 10.102 -10.992 1 92.88 409 ARG A N 1
ATOM 3339 C CA . ARG A 1 409 ? -0.142 9.094 -10.672 1 92.88 409 ARG A CA 1
ATOM 3340 C C . ARG A 1 409 ? 0.673 9.5 -9.445 1 92.88 409 ARG A C 1
ATOM 3342 O O . ARG A 1 409 ? 1.393 8.688 -8.867 1 92.88 409 ARG A O 1
ATOM 3349 N N . HIS A 1 410 ? 0.52 10.742 -9.094 1 93.38 410 HIS A N 1
ATOM 3350 C CA . HIS A 1 410 ? 1.322 11.312 -8.008 1 93.38 410 HIS A CA 1
ATOM 3351 C C . HIS A 1 410 ? 0.484 11.523 -6.754 1 93.38 410 HIS A C 1
ATOM 3353 O O . HIS A 1 410 ? -0.218 12.531 -6.633 1 93.38 410 HIS A O 1
ATOM 3359 N N . LYS A 1 411 ? 0.621 10.609 -5.84 1 97.06 411 LYS A N 1
ATOM 3360 C CA . LYS A 1 411 ? -0.075 10.75 -4.566 1 97.06 411 LYS A CA 1
ATOM 3361 C C . LYS A 1 411 ? 0.699 11.664 -3.615 1 97.06 411 LYS A C 1
ATOM 3363 O O . LYS A 1 411 ? 1.926 11.75 -3.695 1 97.06 411 LYS A O 1
ATOM 3368 N N . PRO A 1 412 ? 0.007 12.352 -2.738 1 98.31 412 PRO A N 1
ATOM 3369 C CA . PRO A 1 412 ? 0.713 13.258 -1.828 1 98.31 412 PRO A CA 1
ATOM 3370 C C . PRO A 1 412 ? 1.493 12.516 -0.746 1 98.31 412 PRO A C 1
ATOM 3372 O O . PRO A 1 412 ? 0.934 11.664 -0.051 1 98.31 412 PRO A O 1
ATOM 3375 N N . ILE A 1 413 ? 2.771 12.812 -0.636 1 98.12 413 ILE A N 1
ATOM 3376 C CA . ILE A 1 413 ? 3.57 12.25 0.445 1 98.12 413 ILE A CA 1
ATOM 3377 C C . ILE A 1 413 ? 3.883 13.328 1.476 1 98.12 413 ILE A C 1
ATOM 3379 O O . ILE A 1 413 ? 3.656 14.516 1.226 1 98.12 413 ILE A O 1
ATOM 3383 N N . SER A 1 414 ? 4.281 12.938 2.666 1 97.5 414 SER A N 1
ATOM 3384 C CA . SER A 1 414 ? 4.609 13.883 3.727 1 97.5 414 SER A CA 1
ATOM 3385 C C . SER A 1 414 ? 5.891 13.484 4.449 1 97.5 414 SER A C 1
ATOM 3387 O O . SER A 1 414 ? 6.125 12.305 4.695 1 97.5 414 SER A O 1
ATOM 3389 N N . MET A 1 415 ? 6.773 14.469 4.75 1 97.06 415 MET A N 1
ATOM 3390 C CA . MET A 1 415 ? 8 14.266 5.516 1 97.06 415 MET A CA 1
ATOM 3391 C C . MET A 1 415 ? 8.148 15.328 6.598 1 97.06 415 MET A C 1
ATOM 3393 O O . MET A 1 415 ? 9.258 15.578 7.078 1 97.06 415 MET A O 1
ATOM 3397 N N . THR A 1 416 ? 6.992 15.969 6.926 1 96.31 416 THR A N 1
ATOM 3398 C CA . THR A 1 416 ? 7.012 17.031 7.93 1 96.31 416 THR A CA 1
ATOM 3399 C C . THR A 1 416 ? 6.297 16.578 9.203 1 96.31 416 THR A C 1
ATOM 3401 O O . THR A 1 416 ? 5.098 16.297 9.18 1 96.31 416 THR A O 1
ATOM 3404 N N . ASN A 1 417 ? 7.09 16.531 10.211 1 94 417 ASN A N 1
ATOM 3405 C CA . ASN A 1 417 ? 6.531 16.25 11.523 1 94 417 ASN A CA 1
ATOM 3406 C C . ASN A 1 417 ? 6.262 17.516 12.312 1 94 417 ASN A C 1
ATOM 3408 O O . ASN A 1 417 ? 7.152 18.359 12.461 1 94 417 ASN A O 1
ATOM 3412 N N . PHE A 1 418 ? 5.059 17.703 12.773 1 93.31 418 PHE A N 1
ATOM 3413 C CA . PHE A 1 418 ? 4.758 18.891 13.562 1 93.31 418 PHE A CA 1
ATOM 3414 C C . PHE A 1 418 ? 3.676 18.594 14.594 1 93.31 418 PHE A C 1
ATOM 3416 O O . PHE A 1 418 ? 2.943 17.609 14.469 1 93.31 418 PHE A O 1
ATOM 3423 N N . MET B 1 1 ? 22.062 -39.469 -12.398 1 81.44 1 MET B N 1
ATOM 3424 C CA . MET B 1 1 ? 21.391 -38.438 -13.188 1 81.44 1 MET B CA 1
ATOM 3425 C C . MET B 1 1 ? 19.938 -38.25 -12.75 1 81.44 1 MET B C 1
ATOM 3427 O O . MET B 1 1 ? 19.266 -39.25 -12.414 1 81.44 1 MET B O 1
ATOM 3431 N N . HIS B 1 2 ? 19.453 -37.062 -12.477 1 90.88 2 HIS B N 1
ATOM 3432 C CA . HIS B 1 2 ? 18.078 -36.781 -12.07 1 90.88 2 HIS B CA 1
ATOM 3433 C C . HIS B 1 2 ? 17.094 -37.062 -13.211 1 90.88 2 HIS B C 1
ATOM 3435 O O . HIS B 1 2 ? 17.344 -36.688 -14.352 1 90.88 2 HIS B O 1
ATOM 3441 N N . GLU B 1 3 ? 16.188 -37.906 -12.945 1 95.25 3 GLU B N 1
ATOM 3442 C CA . GLU B 1 3 ? 15.062 -38.094 -13.859 1 95.25 3 GLU B CA 1
ATOM 3443 C C . GLU B 1 3 ? 13.812 -37.406 -13.336 1 95.25 3 GLU B C 1
ATOM 3445 O O . GLU B 1 3 ? 13.398 -37.625 -12.195 1 95.25 3 GLU B O 1
ATOM 3450 N N . VAL B 1 4 ? 13.289 -36.5 -14.164 1 97.5 4 VAL B N 1
ATOM 3451 C CA . VAL B 1 4 ? 12.039 -35.875 -13.781 1 97.5 4 VAL B CA 1
ATOM 3452 C C . VAL B 1 4 ? 10.883 -36.438 -14.578 1 97.5 4 VAL B C 1
ATOM 3454 O O . VAL B 1 4 ? 10.898 -36.438 -15.812 1 97.5 4 VAL B O 1
ATOM 3457 N N . ARG B 1 5 ? 9.891 -36.938 -13.922 1 97.56 5 ARG B N 1
ATOM 3458 C CA . ARG B 1 5 ? 8.711 -37.5 -14.594 1 97.56 5 ARG B CA 1
ATOM 3459 C C . ARG B 1 5 ? 7.488 -37.406 -13.688 1 97.56 5 ARG B C 1
ATOM 3461 O O . ARG B 1 5 ? 7.605 -37.125 -12.492 1 97.56 5 ARG B O 1
ATOM 3468 N N . GLN B 1 6 ? 6.359 -37.688 -14.273 1 97.69 6 GLN B N 1
ATOM 3469 C CA . GLN B 1 6 ? 5.105 -37.719 -13.531 1 97.69 6 GLN B CA 1
ATOM 3470 C C . GLN B 1 6 ? 5.098 -38.812 -12.477 1 97.69 6 GLN B C 1
ATOM 3472 O O . GLN B 1 6 ? 5.574 -39.906 -12.719 1 97.69 6 GLN B O 1
ATOM 3477 N N . ILE B 1 7 ? 4.605 -38.469 -11.352 1 97.69 7 ILE B N 1
ATOM 3478 C CA . ILE B 1 7 ? 4.477 -39.438 -10.273 1 97.69 7 ILE B CA 1
ATOM 3479 C C . ILE B 1 7 ? 3.273 -40.344 -10.539 1 97.69 7 ILE B C 1
ATOM 3481 O O . ILE B 1 7 ? 2.176 -39.844 -10.82 1 97.69 7 ILE B O 1
ATOM 3485 N N . ARG B 1 8 ? 3.469 -41.625 -10.414 1 95.94 8 ARG B N 1
ATOM 3486 C CA . ARG B 1 8 ? 2.404 -42.594 -10.633 1 95.94 8 ARG B CA 1
ATOM 3487 C C . ARG B 1 8 ? 1.618 -42.844 -9.352 1 95.94 8 ARG B C 1
ATOM 3489 O O . ARG B 1 8 ? 2.115 -42.594 -8.25 1 95.94 8 ARG B O 1
ATOM 3496 N N . GLU B 1 9 ? 0.426 -43.312 -9.555 1 94.62 9 GLU B N 1
ATOM 3497 C CA . GLU B 1 9 ? -0.469 -43.5 -8.414 1 94.62 9 GLU B CA 1
ATOM 3498 C C . GLU B 1 9 ? 0.175 -44.375 -7.355 1 94.62 9 GLU B C 1
ATOM 3500 O O . GLU B 1 9 ? 0.003 -44.156 -6.156 1 94.62 9 GLU B O 1
ATOM 3505 N N . GLU B 1 10 ? 0.913 -45.406 -7.781 1 94.19 10 GLU B N 1
ATOM 3506 C CA . GLU B 1 10 ? 1.546 -46.344 -6.855 1 94.19 10 GLU B CA 1
ATOM 3507 C C . GLU B 1 10 ? 2.637 -45.656 -6.039 1 94.19 10 GLU B C 1
ATOM 3509 O O . GLU B 1 10 ? 3.1 -46.219 -5.035 1 94.19 10 GLU B O 1
ATOM 3514 N N . GLU B 1 11 ? 3.055 -44.5 -6.469 1 96.44 11 GLU B N 1
ATOM 3515 C CA . GLU B 1 11 ? 4.148 -43.75 -5.824 1 96.44 11 GLU B CA 1
ATOM 3516 C C . GLU B 1 11 ? 3.619 -42.656 -4.934 1 96.44 11 GLU B C 1
ATOM 3518 O O . GLU B 1 11 ? 4.398 -41.906 -4.344 1 96.44 11 GLU B O 1
ATOM 3523 N N . TYR B 1 12 ? 2.32 -42.5 -4.789 1 96.44 12 TYR B N 1
ATOM 3524 C CA . TYR B 1 12 ? 1.715 -41.406 -4.035 1 96.44 12 TYR B CA 1
ATOM 3525 C C . TYR B 1 12 ? 2.084 -41.5 -2.557 1 96.44 12 TYR B C 1
ATOM 3527 O O . TYR B 1 12 ? 2.236 -40.469 -1.887 1 96.44 12 TYR B O 1
ATOM 3535 N N . ARG B 1 13 ? 2.152 -42.688 -2.062 1 95.31 13 ARG B N 1
ATOM 3536 C CA . ARG B 1 13 ? 2.559 -42.844 -0.67 1 95.31 13 ARG B CA 1
ATOM 3537 C C . ARG B 1 13 ? 3.945 -42.25 -0.435 1 95.31 13 ARG B C 1
ATOM 3539 O O . ARG B 1 13 ? 4.152 -41.5 0.527 1 95.31 13 ARG B O 1
ATOM 3546 N N . ASP B 1 14 ? 4.887 -42.625 -1.283 1 95.19 14 ASP B N 1
ATOM 3547 C CA . ASP B 1 14 ? 6.234 -42.062 -1.187 1 95.19 14 ASP B CA 1
ATOM 3548 C C . ASP B 1 14 ? 6.207 -40.531 -1.281 1 95.19 14 ASP B C 1
ATOM 3550 O O . ASP B 1 14 ? 6.961 -39.844 -0.584 1 95.19 14 ASP B O 1
ATOM 3554 N N . ASN B 1 15 ? 5.426 -40.062 -2.184 1 96.12 15 ASN B N 1
ATOM 3555 C CA . ASN B 1 15 ? 5.289 -38.594 -2.357 1 96.12 15 ASN B CA 1
ATOM 3556 C C . ASN B 1 15 ? 4.762 -37.938 -1.092 1 96.12 15 ASN B C 1
ATOM 3558 O O . ASN B 1 15 ? 5.25 -36.875 -0.699 1 96.12 15 ASN B O 1
ATOM 3562 N N . VAL B 1 16 ? 3.727 -38.5 -0.489 1 94.88 16 VAL B N 1
ATOM 3563 C CA . VAL B 1 16 ? 3.154 -37.969 0.744 1 94.88 16 VAL B CA 1
ATOM 3564 C C . VAL B 1 16 ? 4.215 -37.969 1.843 1 94.88 16 VAL B C 1
ATOM 3566 O O . VAL B 1 16 ? 4.363 -36.969 2.559 1 94.88 16 VAL B O 1
ATOM 3569 N N . ILE B 1 17 ? 4.934 -39.031 1.958 1 93.12 17 ILE B N 1
ATOM 3570 C CA . ILE B 1 17 ? 5.98 -39.125 2.969 1 93.12 17 ILE B CA 1
ATOM 3571 C C . ILE B 1 17 ? 7.035 -38.031 2.727 1 93.12 17 ILE B C 1
ATOM 3573 O O . ILE B 1 17 ? 7.453 -37.344 3.66 1 93.12 17 ILE B O 1
ATOM 3577 N N . LEU B 1 18 ? 7.461 -37.938 1.504 1 93.81 18 LEU B N 1
ATOM 3578 C CA . LEU B 1 18 ? 8.43 -36.906 1.13 1 93.81 18 LEU B CA 1
ATOM 3579 C C . LEU B 1 18 ? 7.938 -35.531 1.521 1 93.81 18 LEU B C 1
ATOM 3581 O O . LEU B 1 18 ? 8.695 -34.719 2.086 1 93.81 18 LEU B O 1
ATOM 3585 N N . HIS B 1 19 ? 6.715 -35.25 1.23 1 91.88 19 HIS B N 1
ATOM 3586 C CA . HIS B 1 19 ? 6.133 -33.938 1.519 1 91.88 19 HIS B CA 1
ATOM 3587 C C . HIS B 1 19 ? 6.09 -33.688 3.02 1 91.88 19 HIS B C 1
ATOM 3589 O O . HIS B 1 19 ? 6.375 -32.562 3.467 1 91.88 19 HIS B O 1
ATOM 3595 N N . GLU B 1 20 ? 5.703 -34.719 3.746 1 89.06 20 GLU B N 1
ATOM 3596 C CA . GLU B 1 20 ? 5.645 -34.594 5.199 1 89.06 20 GLU B CA 1
ATOM 3597 C C . GLU B 1 20 ? 7.023 -34.312 5.785 1 89.06 20 GLU B C 1
ATOM 3599 O O . GLU B 1 20 ? 7.148 -33.594 6.793 1 89.06 20 GLU B O 1
ATOM 3604 N N . GLN B 1 21 ? 7.988 -34.844 5.16 1 86.5 21 GLN B N 1
ATOM 3605 C CA . GLN B 1 21 ? 9.359 -34.656 5.629 1 86.5 21 GLN B CA 1
ATOM 3606 C C . GLN B 1 21 ? 9.906 -33.281 5.207 1 86.5 21 GLN B C 1
ATOM 3608 O O . GLN B 1 21 ? 10.773 -32.719 5.883 1 86.5 21 GLN B O 1
ATOM 3613 N N . ALA B 1 22 ? 9.453 -32.844 4.121 1 87.31 22 ALA B N 1
ATOM 3614 C CA . ALA B 1 22 ? 9.906 -31.547 3.602 1 87.31 22 ALA B CA 1
ATOM 3615 C C . ALA B 1 22 ? 9.219 -30.391 4.324 1 87.31 22 ALA B C 1
ATOM 3617 O O . ALA B 1 22 ? 9.82 -29.344 4.547 1 87.31 22 ALA B O 1
ATOM 3618 N N . TYR B 1 23 ? 7.973 -30.562 4.652 1 83.06 23 TYR B N 1
ATOM 3619 C CA . TYR B 1 23 ? 7.176 -29.578 5.379 1 83.06 23 TYR B CA 1
ATOM 3620 C C . TYR B 1 23 ? 6.863 -30.047 6.789 1 83.06 23 TYR B C 1
ATOM 3622 O O . TYR B 1 23 ? 5.824 -30.672 7.023 1 83.06 23 TYR B O 1
ATOM 3630 N N . THR B 1 24 ? 7.594 -29.672 7.734 1 74.38 24 THR B N 1
ATOM 3631 C CA . THR B 1 24 ? 7.656 -30.359 9.023 1 74.38 24 THR B CA 1
ATOM 3632 C C . THR B 1 24 ? 6.793 -29.641 10.055 1 74.38 24 THR B C 1
ATOM 3634 O O . THR B 1 24 ? 6.789 -30.016 11.234 1 74.38 24 THR B O 1
ATOM 3637 N N . SER B 1 25 ? 6.07 -28.625 9.609 1 70.19 25 SER B N 1
ATOM 3638 C CA . SER B 1 25 ? 5.332 -27.859 10.609 1 70.19 25 SER B CA 1
ATOM 3639 C C . SER B 1 25 ? 4.266 -28.719 11.281 1 70.19 25 SER B C 1
ATOM 3641 O O . SER B 1 25 ? 4.051 -28.609 12.492 1 70.19 25 SER B O 1
ATOM 3643 N N . ASN B 1 26 ? 3.51 -29.641 10.508 1 69.25 26 ASN B N 1
ATOM 3644 C CA . ASN B 1 26 ? 2.506 -30.547 11.039 1 69.25 26 ASN B CA 1
ATOM 3645 C C . ASN B 1 26 ? 2.623 -31.938 10.406 1 69.25 26 ASN B C 1
ATOM 3647 O O . ASN B 1 26 ? 1.737 -32.375 9.664 1 69.25 26 ASN B O 1
ATOM 3651 N N . PRO B 1 27 ? 3.66 -32.625 10.883 1 73.88 27 PRO B N 1
ATOM 3652 C CA . PRO B 1 27 ? 3.877 -33.906 10.227 1 73.88 27 PRO B CA 1
ATOM 3653 C C . PRO B 1 27 ? 2.939 -35 10.75 1 73.88 27 PRO B C 1
ATOM 3655 O O . PRO B 1 27 ? 2.506 -34.969 11.898 1 73.88 27 PRO B O 1
ATOM 3658 N N . ALA B 1 28 ? 2.621 -35.812 9.781 1 82.69 28 ALA B N 1
ATOM 3659 C CA . ALA B 1 28 ? 1.893 -37 10.172 1 82.69 28 ALA B CA 1
ATOM 3660 C C . ALA B 1 28 ? 2.652 -37.781 11.242 1 82.69 28 ALA B C 1
ATOM 3662 O O . ALA B 1 28 ? 3.879 -37.875 11.195 1 82.69 28 ALA B O 1
ATOM 3663 N N . SER B 1 29 ? 1.877 -38.25 12.219 1 84.5 29 SER B N 1
ATOM 3664 C CA . SER B 1 29 ? 2.516 -38.906 13.367 1 84.5 29 SER B CA 1
ATOM 3665 C C . SER B 1 29 ? 2.326 -40.406 13.344 1 84.5 29 SER B C 1
ATOM 3667 O O . SER B 1 29 ? 2.857 -41.125 14.195 1 84.5 29 SER B O 1
ATOM 3669 N N . SER B 1 30 ? 1.505 -40.875 12.383 1 89.25 30 SER B N 1
ATOM 3670 C CA . SER B 1 30 ? 1.199 -42.281 12.359 1 89.25 30 SER B CA 1
ATOM 3671 C C . SER B 1 30 ? 0.998 -42.781 10.93 1 89.25 30 SER B C 1
ATOM 3673 O O . SER B 1 30 ? 0.824 -42 10.008 1 89.25 30 SER B O 1
ATOM 3675 N N . GLU B 1 31 ? 1.045 -44.125 10.852 1 91.56 31 GLU B N 1
ATOM 3676 C CA . GLU B 1 31 ? 0.785 -44.75 9.562 1 91.56 31 GLU B CA 1
ATOM 3677 C C . GLU B 1 31 ? -0.644 -44.5 9.094 1 91.56 31 GLU B C 1
ATOM 3679 O O . GLU B 1 31 ? -0.894 -44.344 7.898 1 91.56 31 GLU B O 1
ATOM 3684 N N . GLU B 1 32 ? -1.519 -44.438 10.016 1 92.25 32 GLU B N 1
ATOM 3685 C CA . GLU B 1 32 ? -2.918 -44.188 9.695 1 92.25 32 GLU B CA 1
ATOM 3686 C C . GLU B 1 32 ? -3.088 -42.781 9.094 1 92.25 32 GLU B C 1
ATOM 3688 O O . GLU B 1 32 ? -3.859 -42.594 8.156 1 92.25 32 GLU B O 1
ATOM 3693 N N . GLU B 1 33 ? -2.373 -41.875 9.625 1 92.44 33 GLU B N 1
ATOM 3694 C CA . GLU B 1 33 ? -2.426 -40.531 9.109 1 92.44 33 GLU B CA 1
ATOM 3695 C C . GLU B 1 33 ? -1.847 -40.438 7.703 1 92.44 33 GLU B C 1
ATOM 3697 O O . GLU B 1 33 ? -2.373 -39.719 6.852 1 92.44 33 GLU B O 1
ATOM 3702 N N . ILE B 1 34 ? -0.802 -41.156 7.539 1 93.38 34 ILE B N 1
ATOM 3703 C CA . ILE B 1 34 ? -0.179 -41.188 6.219 1 93.38 34 ILE B CA 1
ATOM 3704 C C . ILE B 1 34 ? -1.156 -41.781 5.199 1 93.38 34 ILE B C 1
ATOM 3706 O O . ILE B 1 34 ? -1.316 -41.219 4.105 1 93.38 34 ILE B O 1
ATOM 3710 N N . GLU B 1 35 ? -1.804 -42.812 5.578 1 94.38 35 GLU B N 1
ATOM 3711 C CA . GLU B 1 35 ? -2.773 -43.438 4.68 1 94.38 35 GLU B CA 1
ATOM 3712 C C . GLU B 1 35 ? -3.922 -42.5 4.359 1 94.38 35 GLU B C 1
ATOM 3714 O O . GLU B 1 35 ? -4.406 -42.469 3.229 1 94.38 35 GLU B O 1
ATOM 3719 N N . LYS B 1 36 ? -4.328 -41.812 5.352 1 93.81 36 LYS B N 1
ATOM 3720 C CA . LYS B 1 36 ? -5.379 -40.844 5.156 1 93.81 36 LYS B CA 1
ATOM 3721 C C . LYS B 1 36 ? -4.926 -39.75 4.184 1 93.81 36 LYS B C 1
ATOM 3723 O O . LYS B 1 36 ? -5.688 -39.344 3.301 1 93.81 36 LYS B O 1
ATOM 3728 N N . LEU B 1 37 ? -3.754 -39.312 4.352 1 93.81 37 LEU B N 1
ATOM 3729 C CA . LEU B 1 37 ? -3.197 -38.281 3.486 1 93.81 37 LEU B CA 1
ATOM 3730 C C . LEU B 1 37 ? -3.061 -38.781 2.053 1 93.81 37 LEU B C 1
ATOM 3732 O O . LEU B 1 37 ? -3.283 -38.031 1.103 1 93.81 37 LEU B O 1
ATOM 3736 N N . VAL B 1 38 ? -2.637 -40 1.917 1 95.62 38 VAL B N 1
ATOM 3737 C CA . VAL B 1 38 ? -2.516 -40.594 0.594 1 95.62 38 VAL B CA 1
ATOM 3738 C C . VAL B 1 38 ? -3.883 -40.625 -0.088 1 95.62 38 VAL B C 1
ATOM 3740 O O . VAL B 1 38 ? -4 -40.312 -1.272 1 95.62 38 VAL B O 1
ATOM 3743 N N . LYS B 1 39 ? -4.895 -41 0.644 1 94.44 39 LYS B N 1
ATOM 3744 C CA . LYS B 1 39 ? -6.254 -41.031 0.11 1 94.44 39 LYS B CA 1
ATOM 3745 C C . LYS B 1 39 ? -6.711 -39.625 -0.297 1 94.44 39 LYS B C 1
ATOM 3747 O O . LYS B 1 39 ? -7.332 -39.469 -1.348 1 94.44 39 LYS B O 1
ATOM 3752 N N . GLN B 1 40 ? -6.422 -38.719 0.501 1 91.25 40 GLN B N 1
ATOM 3753 C CA . GLN B 1 40 ? -6.773 -37.344 0.217 1 91.25 40 GLN B CA 1
ATOM 3754 C C . GLN B 1 40 ? -6.07 -36.844 -1.041 1 91.25 40 GLN B C 1
ATOM 3756 O O . GLN B 1 40 ? -6.668 -36.125 -1.853 1 91.25 40 GLN B O 1
ATOM 3761 N N . GLU B 1 41 ? -4.82 -37.188 -1.136 1 92.56 41 GLU B N 1
ATOM 3762 C CA . GLU B 1 41 ? -4.039 -36.781 -2.309 1 92.56 41 GLU B CA 1
ATOM 3763 C C . GLU B 1 41 ? -4.629 -37.375 -3.584 1 92.56 41 GLU B C 1
ATOM 3765 O O . GLU B 1 41 ? -4.754 -36.688 -4.598 1 92.56 41 GLU B O 1
ATOM 3770 N N . LYS B 1 42 ? -4.973 -38.625 -3.51 1 94 42 LYS B N 1
ATOM 3771 C CA . LYS B 1 42 ? -5.594 -39.281 -4.645 1 94 42 LYS B CA 1
ATOM 3772 C C . LYS B 1 42 ? -6.91 -38.625 -5.031 1 94 42 LYS B C 1
ATOM 3774 O O . LYS B 1 42 ? -7.168 -38.375 -6.215 1 94 42 LYS B O 1
ATOM 3779 N N . GLU B 1 43 ? -7.664 -38.344 -4.055 1 91.31 43 GLU B N 1
ATOM 3780 C CA . GLU B 1 43 ? -8.945 -37.688 -4.289 1 91.31 43 GLU B CA 1
ATOM 3781 C C . GLU B 1 43 ? -8.758 -36.312 -4.906 1 91.31 43 GLU B C 1
ATOM 3783 O O . GLU B 1 43 ? -9.453 -35.938 -5.859 1 91.31 43 GLU B O 1
ATOM 3788 N N . PHE B 1 44 ? -7.887 -35.625 -4.34 1 90.5 44 PHE B N 1
ATOM 3789 C CA . PHE B 1 44 ? -7.586 -34.281 -4.836 1 90.5 44 PHE B CA 1
ATOM 3790 C C . PHE B 1 44 ? -7.172 -34.312 -6.301 1 90.5 44 PHE B C 1
ATOM 3792 O O . PHE B 1 44 ? -7.734 -33.594 -7.133 1 90.5 44 PHE B O 1
ATOM 3799 N N . LEU B 1 45 ? -6.211 -35.156 -6.645 1 92.69 45 LEU B N 1
ATOM 3800 C CA . LEU B 1 45 ? -5.645 -35.219 -7.984 1 92.69 45 LEU B CA 1
ATOM 3801 C C . LEU B 1 45 ? -6.668 -35.75 -8.984 1 92.69 45 LEU B C 1
ATOM 3803 O O . LEU B 1 45 ? -6.613 -35.438 -10.172 1 92.69 45 LEU B O 1
ATOM 3807 N N . SER B 1 46 ? -7.602 -36.531 -8.477 1 91 46 SER B N 1
ATOM 3808 C CA . SER B 1 46 ? -8.641 -37.062 -9.352 1 91 46 SER B CA 1
ATOM 3809 C C . SER B 1 46 ? -9.664 -36 -9.703 1 91 46 SER B C 1
ATOM 3811 O O . SER B 1 46 ? -10.32 -36.062 -10.75 1 91 46 SER B O 1
ATOM 3813 N N . GLN B 1 47 ? -9.758 -35 -8.883 1 89 47 GLN B N 1
ATOM 3814 C CA . GLN B 1 47 ? -10.797 -33.969 -9.055 1 89 47 GLN B CA 1
ATOM 3815 C C . GLN B 1 47 ? -10.211 -32.688 -9.648 1 89 47 GLN B C 1
ATOM 3817 O O . GLN B 1 47 ? -10.93 -31.906 -10.266 1 89 47 GLN B O 1
ATOM 3822 N N . ALA B 1 48 ? -9 -32.531 -9.367 1 90.44 48 ALA B N 1
ATOM 3823 C CA . ALA B 1 48 ? -8.375 -31.25 -9.742 1 90.44 48 ALA B CA 1
ATOM 3824 C C . ALA B 1 48 ? -7.871 -31.297 -11.18 1 90.44 48 ALA B C 1
ATOM 3826 O O . ALA B 1 48 ? -6.711 -31.625 -11.43 1 90.44 48 ALA B O 1
ATOM 3827 N N . GLU B 1 49 ? -8.703 -30.859 -12.039 1 88.44 49 GLU B N 1
ATOM 3828 C CA . GLU B 1 49 ? -8.281 -30.797 -13.438 1 88.44 49 GLU B CA 1
ATOM 3829 C C . GLU B 1 49 ? -7.145 -29.781 -13.617 1 88.44 49 GLU B C 1
ATOM 3831 O O . GLU B 1 49 ? -7.195 -28.672 -13.078 1 88.44 49 GLU B O 1
ATOM 3836 N N . GLY B 1 50 ? -6.148 -30.172 -14.32 1 92.5 50 GLY B N 1
ATOM 3837 C CA . GLY B 1 50 ? -5.047 -29.281 -14.617 1 92.5 50 GLY B CA 1
ATOM 3838 C C . GLY B 1 50 ? -3.967 -29.281 -13.547 1 92.5 50 GLY B C 1
ATOM 3839 O O . GLY B 1 50 ? -3.141 -28.375 -13.484 1 92.5 50 GLY B O 1
ATOM 3840 N N . VAL B 1 51 ? -4.027 -30.219 -12.594 1 96.12 51 VAL B N 1
ATOM 3841 C CA . VAL B 1 51 ? -2.988 -30.391 -11.586 1 96.12 51 VAL B CA 1
ATOM 3842 C C . VAL B 1 51 ? -2.271 -31.719 -11.797 1 96.12 51 VAL B C 1
ATOM 3844 O O . VAL B 1 51 ? -2.904 -32.781 -11.812 1 96.12 51 VAL B O 1
ATOM 3847 N N . VAL B 1 52 ? -1.003 -31.688 -11.93 1 96.88 52 VAL B N 1
ATOM 3848 C CA . VAL B 1 52 ? -0.24 -32.906 -12.188 1 96.88 52 VAL B CA 1
ATOM 3849 C C . VAL B 1 52 ? 0.987 -32.969 -11.281 1 96.88 52 VAL B C 1
ATOM 3851 O O . VAL B 1 52 ? 1.775 -32 -11.242 1 96.88 52 VAL B O 1
ATOM 3854 N N . PRO B 1 53 ? 1.119 -34 -10.523 1 97.75 53 PRO B N 1
ATOM 3855 C CA . PRO B 1 53 ? 2.326 -34.156 -9.703 1 97.75 53 PRO B CA 1
ATOM 3856 C C . PRO B 1 53 ? 3.516 -34.688 -10.508 1 97.75 53 PRO B C 1
ATOM 3858 O O . PRO B 1 53 ? 3.355 -35.562 -11.336 1 97.75 53 PRO B O 1
ATOM 3861 N N . TYR B 1 54 ? 4.648 -34.125 -10.305 1 98.25 54 TYR B N 1
ATOM 3862 C CA . TYR B 1 54 ? 5.902 -34.562 -10.898 1 98.25 54 TYR B CA 1
ATOM 3863 C C . TYR B 1 54 ? 6.953 -34.812 -9.82 1 98.25 54 TYR B C 1
ATOM 3865 O O . TYR B 1 54 ? 6.891 -34.219 -8.734 1 98.25 54 TYR B O 1
ATOM 3873 N N . GLY B 1 55 ? 7.879 -35.719 -10.086 1 97.94 55 GLY B N 1
ATOM 3874 C CA . GLY B 1 55 ? 8.945 -36.062 -9.156 1 97.94 55 GLY B CA 1
ATOM 3875 C C . GLY B 1 55 ? 10.312 -36.125 -9.805 1 97.94 55 GLY B C 1
ATOM 3876 O O . GLY B 1 55 ? 10.414 -36.25 -11.031 1 97.94 55 GLY B O 1
ATOM 3877 N N . VAL B 1 56 ? 11.305 -35.875 -8.992 1 98 56 VAL B N 1
ATOM 3878 C CA . VAL B 1 56 ? 12.688 -36.188 -9.344 1 98 56 VAL B CA 1
ATOM 3879 C C . VAL B 1 56 ? 13.055 -37.562 -8.797 1 98 56 VAL B C 1
ATOM 3881 O O . VAL B 1 56 ? 12.875 -37.844 -7.609 1 98 56 VAL B O 1
ATOM 3884 N N . PHE B 1 57 ? 13.578 -38.438 -9.688 1 97.06 57 PHE B N 1
ATOM 3885 C CA . PHE B 1 57 ? 13.945 -39.781 -9.312 1 97.06 57 PHE B CA 1
ATOM 3886 C C . PHE B 1 57 ? 15.438 -40.031 -9.5 1 97.06 57 PHE B C 1
ATOM 3888 O O . PHE B 1 57 ? 16.016 -39.594 -10.484 1 97.06 57 PHE B O 1
ATOM 3895 N N . LYS B 1 58 ? 16.047 -40.562 -8.531 1 95 58 LYS B N 1
ATOM 3896 C CA . LYS B 1 58 ? 17.406 -41.062 -8.57 1 95 58 LYS B CA 1
ATOM 3897 C C . LYS B 1 58 ? 17.438 -42.562 -8.258 1 95 58 LYS B C 1
ATOM 3899 O O . LYS B 1 58 ? 17.047 -42.969 -7.168 1 95 58 LYS B O 1
ATOM 3904 N N . ASN B 1 59 ? 17.969 -43.469 -9.148 1 91.94 59 ASN B N 1
ATOM 3905 C CA . ASN B 1 59 ? 17.953 -44.906 -8.992 1 91.94 59 ASN B CA 1
ATOM 3906 C C . ASN B 1 59 ? 16.562 -45.438 -8.633 1 91.94 59 ASN B C 1
ATOM 3908 O O . ASN B 1 59 ? 16.406 -46.156 -7.668 1 91.94 59 ASN B O 1
ATOM 3912 N N . ASN B 1 60 ? 15.539 -44.844 -9.227 1 91.75 60 ASN B N 1
ATOM 3913 C CA . ASN B 1 60 ? 14.133 -45.25 -9.133 1 91.75 60 ASN B CA 1
ATOM 3914 C C . ASN B 1 60 ? 13.539 -44.875 -7.773 1 91.75 60 ASN B C 1
ATOM 3916 O O . ASN B 1 60 ? 12.469 -45.375 -7.41 1 91.75 60 ASN B O 1
ATOM 3920 N N . LYS B 1 61 ? 14.219 -44.062 -7.086 1 94.62 61 LYS B N 1
ATOM 3921 C CA . LYS B 1 61 ? 13.703 -43.562 -5.809 1 94.62 61 LYS B CA 1
ATOM 3922 C C . LYS B 1 61 ? 13.305 -42.094 -5.91 1 94.62 61 LYS B C 1
ATOM 3924 O O . LYS B 1 61 ? 14.039 -41.281 -6.465 1 94.62 61 LYS B O 1
ATOM 3929 N N . LEU B 1 62 ? 12.094 -41.781 -5.41 1 97.38 62 LEU B N 1
ATOM 3930 C CA . LEU B 1 62 ? 11.609 -40.406 -5.398 1 97.38 62 LEU B CA 1
ATOM 3931 C C . LEU B 1 62 ? 12.398 -39.562 -4.41 1 97.38 62 LEU B C 1
ATOM 3933 O O . LEU B 1 62 ? 12.398 -39.844 -3.207 1 97.38 62 LEU B O 1
ATOM 3937 N N . ILE B 1 63 ? 13.125 -38.469 -4.887 1 97.38 63 ILE B N 1
ATOM 3938 C CA . ILE B 1 63 ? 13.961 -37.719 -3.986 1 97.38 63 ILE B CA 1
ATOM 3939 C C . ILE B 1 63 ? 13.508 -36.25 -3.984 1 97.38 63 ILE B C 1
ATOM 3941 O O . ILE B 1 63 ? 14.031 -35.438 -3.229 1 97.38 63 ILE B O 1
ATOM 3945 N N . GLY B 1 64 ? 12.609 -35.875 -4.758 1 97.69 64 GLY B N 1
ATOM 3946 C CA . GLY B 1 64 ? 11.969 -34.562 -4.812 1 97.69 64 GLY B CA 1
ATOM 3947 C C . GLY B 1 64 ? 10.633 -34.594 -5.539 1 97.69 64 GLY B C 1
ATOM 3948 O O . GLY B 1 64 ? 10.367 -35.5 -6.328 1 97.69 64 GLY B O 1
ATOM 3949 N N . SER B 1 65 ? 9.797 -33.656 -5.289 1 97.75 65 SER B N 1
ATOM 3950 C CA . SER B 1 65 ? 8.492 -33.625 -5.945 1 97.75 65 SER B CA 1
ATOM 3951 C C . SER B 1 65 ? 7.941 -32.219 -6.035 1 97.75 65 SER B C 1
ATOM 3953 O O . SER B 1 65 ? 8.453 -31.297 -5.383 1 97.75 65 SER B O 1
ATOM 3955 N N . MET B 1 66 ? 6.996 -31.984 -6.914 1 97.94 66 MET B N 1
ATOM 3956 C CA . MET B 1 66 ? 6.246 -30.734 -7.094 1 97.94 66 MET B CA 1
ATOM 3957 C C . MET B 1 66 ? 4.875 -31.016 -7.699 1 97.94 66 MET B C 1
ATOM 3959 O O . MET B 1 66 ? 4.59 -32.156 -8.109 1 97.94 66 MET B O 1
ATOM 3963 N N . LYS B 1 67 ? 4.051 -30.062 -7.652 1 97.88 67 LYS B N 1
ATOM 3964 C CA . LYS B 1 67 ? 2.791 -30.078 -8.391 1 97.88 67 LYS B CA 1
ATOM 3965 C C . LYS B 1 67 ? 2.73 -28.922 -9.398 1 97.88 67 LYS B C 1
ATOM 3967 O O . LYS B 1 67 ? 3.119 -27.797 -9.086 1 97.88 67 LYS B O 1
ATOM 3972 N N . LEU B 1 68 ? 2.332 -29.219 -10.594 1 98.56 68 LEU B N 1
ATOM 3973 C CA . LEU B 1 68 ? 2.135 -28.219 -11.641 1 98.56 68 LEU B CA 1
ATOM 3974 C C . LEU B 1 68 ? 0.651 -27.922 -11.828 1 98.56 68 LEU B C 1
ATOM 3976 O O . LEU B 1 68 ? -0.181 -28.828 -11.789 1 98.56 68 LEU B O 1
ATOM 3980 N N . PHE B 1 69 ? 0.316 -26.672 -11.914 1 98.06 69 PHE B N 1
ATOM 3981 C CA . PHE B 1 69 ? -1.056 -26.219 -12.086 1 98.06 69 PHE B CA 1
ATOM 3982 C C . PHE B 1 69 ? -1.221 -25.516 -13.43 1 98.06 69 PHE B C 1
ATOM 3984 O O . PHE B 1 69 ? -0.395 -24.688 -13.812 1 98.06 69 PHE B O 1
ATOM 3991 N N . ASP B 1 70 ? -2.27 -25.875 -14.148 1 97.69 70 ASP B N 1
ATOM 3992 C CA . ASP B 1 70 ? -2.666 -25.203 -15.375 1 97.69 70 ASP B CA 1
ATOM 3993 C C . ASP B 1 70 ? -3.717 -24.125 -15.102 1 97.69 70 ASP B C 1
ATOM 3995 O O . ASP B 1 70 ? -4.91 -24.422 -15.023 1 97.69 70 ASP B O 1
ATOM 3999 N N . PHE B 1 71 ? -3.297 -22.844 -15.094 1 98.06 71 PHE B N 1
ATOM 4000 C CA . PHE B 1 71 ? -4.211 -21.75 -14.789 1 98.06 71 PHE B CA 1
ATOM 4001 C C . PHE B 1 71 ? -4.492 -20.922 -16.031 1 98.06 71 PHE B C 1
ATOM 4003 O O . PHE B 1 71 ? -3.768 -21.016 -17.031 1 98.06 71 PHE B O 1
ATOM 4010 N N . GLU B 1 72 ? -5.586 -20.266 -16.047 1 98.31 72 GLU B N 1
ATOM 4011 C CA . GLU B 1 72 ? -5.867 -19.125 -16.922 1 98.31 72 GLU B CA 1
ATOM 4012 C C . GLU B 1 72 ? -5.945 -17.828 -16.125 1 98.31 72 GLU B C 1
ATOM 4014 O O . GLU B 1 72 ? -6.84 -17.641 -15.305 1 98.31 72 GLU B O 1
ATOM 4019 N N . MET B 1 73 ? -5.078 -16.953 -16.359 1 98.69 73 MET B N 1
ATOM 4020 C CA . MET B 1 73 ? -5 -15.688 -15.617 1 98.69 73 MET B CA 1
ATOM 4021 C C . MET B 1 73 ? -5.449 -14.523 -16.484 1 98.69 73 MET B C 1
ATOM 4023 O O . MET B 1 73 ? -5.047 -14.414 -17.641 1 98.69 73 MET B O 1
ATOM 4027 N N . ASN B 1 74 ? -6.328 -13.641 -15.938 1 98.69 74 ASN B N 1
ATOM 4028 C CA . ASN B 1 74 ? -6.68 -12.414 -16.641 1 98.69 74 ASN B CA 1
ATOM 4029 C C . ASN B 1 74 ? -5.5 -11.445 -16.703 1 98.69 74 ASN B C 1
ATOM 4031 O O . ASN B 1 74 ? -5.055 -10.938 -15.672 1 98.69 74 ASN B O 1
ATOM 4035 N N . VAL B 1 75 ? -4.961 -11.242 -17.875 1 98.56 75 VAL B N 1
ATOM 4036 C CA . VAL B 1 75 ? -3.906 -10.266 -18.094 1 98.56 75 VAL B CA 1
ATOM 4037 C C . VAL B 1 75 ? -4.438 -9.125 -18.969 1 98.56 75 VAL B C 1
ATOM 4039 O O . VAL B 1 75 ? -4.551 -9.266 -20.188 1 98.56 75 VAL B O 1
ATOM 4042 N N . PHE B 1 76 ? -4.746 -8 -18.312 1 97.38 76 PHE B N 1
ATOM 4043 C CA . PHE B 1 76 ? -5.266 -6.797 -18.953 1 97.38 76 PHE B CA 1
ATOM 4044 C C . PHE B 1 76 ? -6.516 -7.109 -19.766 1 97.38 76 PHE B C 1
ATOM 4046 O O . PHE B 1 76 ? -6.668 -6.629 -20.891 1 97.38 76 PHE B O 1
ATOM 4053 N N . GLY B 1 77 ? -7.367 -8.023 -19.266 1 96.19 77 GLY B N 1
ATOM 4054 C CA . GLY B 1 77 ? -8.672 -8.258 -19.859 1 96.19 77 GLY B CA 1
ATOM 4055 C C . GLY B 1 77 ? -8.727 -9.531 -20.688 1 96.19 77 GLY B C 1
ATOM 4056 O O . GLY B 1 77 ? -9.797 -9.938 -21.141 1 96.19 77 GLY B O 1
ATOM 4057 N N . GLN B 1 78 ? -7.559 -10.172 -20.828 1 96.12 78 GLN B N 1
ATOM 4058 C CA . GLN B 1 78 ? -7.488 -11.43 -21.562 1 96.12 78 GLN B CA 1
ATOM 4059 C C . GLN B 1 78 ? -6.938 -12.555 -20.688 1 96.12 78 GLN B C 1
ATOM 4061 O O . GLN B 1 78 ? -5.934 -12.375 -20 1 96.12 78 GLN B O 1
ATOM 4066 N N . PHE B 1 79 ? -7.648 -13.68 -20.75 1 97.81 79 PHE B N 1
ATOM 4067 C CA . PHE B 1 79 ? -7.141 -14.812 -19.984 1 97.81 79 PHE B CA 1
ATOM 4068 C C . PHE B 1 79 ? -6.012 -15.508 -20.734 1 97.81 79 PHE B C 1
ATOM 4070 O O . PHE B 1 79 ? -6.199 -15.969 -21.875 1 97.81 79 PHE B O 1
ATOM 4077 N N . LEU B 1 80 ? -4.852 -15.586 -20.156 1 98 80 LEU B N 1
ATOM 4078 C CA . LEU B 1 80 ? -3.686 -16.266 -20.703 1 98 80 LEU B CA 1
ATOM 4079 C C . LEU B 1 80 ? -3.373 -17.531 -19.906 1 98 80 LEU B C 1
ATOM 4081 O O . LEU B 1 80 ? -3.504 -17.531 -18.672 1 98 80 LEU B O 1
ATOM 4085 N N . PRO B 1 81 ? -2.953 -18.562 -20.656 1 98.19 81 PRO B N 1
ATOM 4086 C CA . PRO B 1 81 ? -2.453 -19.703 -19.906 1 98.19 81 PRO B CA 1
ATOM 4087 C C . PRO B 1 81 ? -1.265 -19.359 -19.016 1 98.19 81 PRO B C 1
ATOM 4089 O O . PRO B 1 81 ? -0.348 -18.656 -19.453 1 98.19 81 PRO B O 1
ATOM 4092 N N . THR B 1 82 ? -1.304 -19.781 -17.75 1 98.62 82 THR B N 1
ATOM 4093 C CA . THR B 1 82 ? -0.287 -19.469 -16.75 1 98.62 82 THR B CA 1
ATOM 4094 C C . THR B 1 82 ? 0.052 -20.719 -15.938 1 98.62 82 THR B C 1
ATOM 4096 O O . THR B 1 82 ? -0.83 -21.328 -15.328 1 98.62 82 THR B O 1
ATOM 4099 N N . GLY B 1 83 ? 1.309 -21.094 -15.977 1 98.75 83 GLY B N 1
ATOM 4100 C CA . GLY B 1 83 ? 1.733 -22.281 -15.258 1 98.75 83 GLY B CA 1
ATOM 4101 C C . GLY B 1 83 ? 2.059 -22.031 -13.805 1 98.75 83 GLY B C 1
ATOM 4102 O O . GLY B 1 83 ? 2.854 -21.141 -13.492 1 98.75 83 GLY B O 1
ATOM 4103 N N . GLY B 1 84 ? 1.435 -22.781 -12.93 1 98.62 84 GLY B N 1
ATOM 4104 C CA . GLY B 1 84 ? 1.699 -22.656 -11.508 1 98.62 84 GLY B CA 1
ATOM 4105 C C . GLY B 1 84 ? 2.586 -23.766 -10.969 1 98.62 84 GLY B C 1
ATOM 4106 O O . GLY B 1 84 ? 2.502 -24.906 -11.414 1 98.62 84 GLY B O 1
ATOM 4107 N N . LEU B 1 85 ? 3.4 -23.422 -10.008 1 98.38 85 LEU B N 1
ATOM 4108 C CA . LEU B 1 85 ? 4.266 -24.359 -9.312 1 98.38 85 LEU B CA 1
ATOM 4109 C C . LEU B 1 85 ? 3.953 -24.391 -7.816 1 98.38 85 LEU B C 1
ATOM 4111 O O . LEU B 1 85 ? 3.842 -23.344 -7.188 1 98.38 85 LEU B O 1
ATOM 4115 N N . SER B 1 86 ? 3.762 -25.562 -7.273 1 96.56 86 SER B N 1
ATOM 4116 C CA . SER B 1 86 ? 3.49 -25.688 -5.848 1 96.56 86 SER B CA 1
ATOM 4117 C C . SER B 1 86 ? 4.125 -26.953 -5.273 1 96.56 86 SER B C 1
ATOM 4119 O O . SER B 1 86 ? 4.605 -27.812 -6.023 1 96.56 86 SER B O 1
ATOM 4121 N N . SER B 1 87 ? 4.215 -27.016 -3.945 1 94.94 87 SER B N 1
ATOM 4122 C CA . SER B 1 87 ? 4.543 -28.203 -3.174 1 94.94 87 SER B CA 1
ATOM 4123 C C . SER B 1 87 ? 5.918 -28.75 -3.547 1 94.94 87 SER B C 1
ATOM 4125 O O . SER B 1 87 ? 6.086 -29.953 -3.744 1 94.94 87 SER B O 1
ATOM 4127 N N . VAL B 1 88 ? 6.824 -27.828 -3.717 1 95.25 88 VAL B N 1
ATOM 4128 C CA . VAL B 1 88 ? 8.188 -28.266 -4 1 95.25 88 VAL B CA 1
ATOM 4129 C C . VAL B 1 88 ? 8.805 -28.875 -2.746 1 95.25 88 VAL B C 1
ATOM 4131 O O . VAL B 1 88 ? 8.914 -28.219 -1.712 1 95.25 88 VAL B O 1
ATOM 4134 N N . GLY B 1 89 ? 9.094 -30.125 -2.789 1 95 89 GLY B N 1
ATOM 4135 C CA . GLY B 1 89 ? 9.734 -30.844 -1.692 1 95 89 GLY B CA 1
ATOM 4136 C C . GLY B 1 89 ? 10.969 -31.609 -2.117 1 95 89 GLY B C 1
ATOM 4137 O O . GLY B 1 89 ? 11 -32.188 -3.201 1 95 89 GLY B O 1
ATOM 4138 N N . VAL B 1 90 ? 11.961 -31.531 -1.288 1 94.94 90 VAL B N 1
ATOM 4139 C CA . VAL B 1 90 ? 13.203 -32.281 -1.519 1 94.94 90 VAL B CA 1
ATOM 4140 C C . VAL B 1 90 ? 13.492 -33.188 -0.338 1 94.94 90 VAL B C 1
ATOM 4142 O O . VAL B 1 90 ? 13.32 -32.812 0.82 1 94.94 90 VAL B O 1
ATOM 4145 N N . ASP B 1 91 ? 13.844 -34.344 -0.673 1 94.06 91 ASP B N 1
ATOM 4146 C CA . ASP B 1 91 ? 14.219 -35.312 0.343 1 94.06 91 ASP B CA 1
ATOM 4147 C C . ASP B 1 91 ? 15.367 -34.812 1.2 1 94.06 91 ASP B C 1
ATOM 4149 O O . ASP B 1 91 ? 16.328 -34.219 0.68 1 94.06 91 ASP B O 1
ATOM 4153 N N . LEU B 1 92 ? 15.289 -35.125 2.469 1 91 92 LEU B N 1
ATOM 4154 C CA . LEU B 1 92 ? 16.234 -34.594 3.455 1 91 92 LEU B CA 1
ATOM 4155 C C . LEU B 1 92 ? 17.656 -35.031 3.143 1 91 92 LEU B C 1
ATOM 4157 O O . LEU B 1 92 ? 18.609 -34.281 3.371 1 91 92 LEU B O 1
ATOM 4161 N N . LEU B 1 93 ? 17.812 -36.156 2.65 1 91.94 93 LEU B N 1
ATOM 4162 C CA . LEU B 1 93 ? 19.125 -36.75 2.412 1 91.94 93 LEU B CA 1
ATOM 4163 C C . LEU B 1 93 ? 19.719 -36.219 1.112 1 91.94 93 LEU B C 1
ATOM 4165 O O . LEU B 1 93 ? 20.906 -36.406 0.843 1 91.94 93 LEU B O 1
ATOM 4169 N N . HIS B 1 94 ? 18.922 -35.562 0.354 1 92.44 94 HIS B N 1
ATOM 4170 C CA . HIS B 1 94 ? 19.375 -35.156 -0.973 1 92.44 94 HIS B CA 1
ATOM 4171 C C . HIS B 1 94 ? 19.344 -33.625 -1.128 1 92.44 94 HIS B C 1
ATOM 4173 O O . HIS B 1 94 ? 19.297 -33.125 -2.248 1 92.44 94 HIS B O 1
ATOM 4179 N N . LYS B 1 95 ? 19.344 -32.938 -0.028 1 90.06 95 LYS B N 1
ATOM 4180 C CA . LYS B 1 95 ? 19.453 -31.5 -0.04 1 90.06 95 LYS B CA 1
ATOM 4181 C C . LYS B 1 95 ? 20.781 -31.047 -0.63 1 90.06 95 LYS B C 1
ATOM 4183 O O . LYS B 1 95 ? 21.812 -31.719 -0.452 1 90.06 95 LYS B O 1
ATOM 4188 N N . LYS B 1 96 ? 20.797 -29.969 -1.338 1 90.06 96 LYS B N 1
ATOM 4189 C CA . LYS B 1 96 ? 21.969 -29.359 -1.953 1 90.06 96 LYS B CA 1
ATOM 4190 C C . LYS B 1 96 ? 22.516 -30.234 -3.07 1 90.06 96 LYS B C 1
ATOM 4192 O O . LYS B 1 96 ? 23.703 -30.156 -3.408 1 90.06 96 LYS B O 1
ATOM 4197 N N . GLU B 1 97 ? 21.734 -31.109 -3.564 1 93.19 97 GLU B N 1
ATOM 4198 C CA . GLU B 1 97 ? 22.109 -31.938 -4.715 1 93.19 97 GLU B CA 1
ATOM 4199 C C . GLU B 1 97 ? 21.406 -31.453 -5.984 1 93.19 97 GLU B C 1
ATOM 4201 O O . GLU B 1 97 ? 21.188 -32.25 -6.906 1 93.19 97 GLU B O 1
ATOM 4206 N N . ARG B 1 98 ? 20.875 -30.219 -6.012 1 92.94 98 ARG B N 1
ATOM 4207 C CA . ARG B 1 98 ? 20.266 -29.547 -7.16 1 92.94 98 ARG B CA 1
ATOM 4208 C C . ARG B 1 98 ? 18.938 -30.203 -7.531 1 92.94 98 ARG B C 1
ATOM 4210 O O . ARG B 1 98 ? 18.562 -30.234 -8.703 1 92.94 98 ARG B O 1
ATOM 4217 N N . VAL B 1 99 ? 18.359 -30.844 -6.574 1 95.19 99 VAL B N 1
ATOM 4218 C CA . VAL B 1 99 ? 17.062 -31.484 -6.797 1 95.19 99 VAL B CA 1
ATOM 4219 C C . VAL B 1 99 ? 16 -30.422 -7.094 1 95.19 99 VAL B C 1
ATOM 4221 O O . VAL B 1 99 ? 15.289 -30.516 -8.094 1 95.19 99 VAL B O 1
ATOM 4224 N N . ALA B 1 100 ? 15.906 -29.375 -6.289 1 93.5 100 ALA B N 1
ATOM 4225 C CA . ALA B 1 100 ? 14.953 -28.297 -6.5 1 93.5 100 ALA B CA 1
ATOM 4226 C C . ALA B 1 100 ? 15.188 -27.609 -7.836 1 93.5 100 ALA B C 1
ATOM 4228 O O . ALA B 1 100 ? 14.234 -27.234 -8.523 1 93.5 100 ALA B O 1
ATOM 4229 N N . LYS B 1 101 ? 16.391 -27.422 -8.164 1 93.5 101 LYS B N 1
ATOM 4230 C CA . LYS B 1 101 ? 16.719 -26.812 -9.445 1 93.5 101 LYS B CA 1
ATOM 4231 C C . LYS B 1 101 ? 16.188 -27.641 -10.602 1 93.5 101 LYS B C 1
ATOM 4233 O O . LYS B 1 101 ? 15.641 -27.094 -11.57 1 93.5 101 LYS B O 1
ATOM 4238 N N . SER B 1 102 ? 16.391 -28.953 -10.477 1 95.56 102 SER B N 1
ATOM 4239 C CA . SER B 1 102 ? 15.883 -29.859 -11.508 1 95.56 102 SER B CA 1
ATOM 4240 C C . SER B 1 102 ? 14.367 -29.719 -11.656 1 95.56 102 SER B C 1
ATOM 4242 O O . SER B 1 102 ? 13.844 -29.766 -12.773 1 95.56 102 SER B O 1
ATOM 4244 N N . LEU B 1 103 ? 13.727 -29.594 -10.562 1 97.12 103 LEU B N 1
ATOM 4245 C CA . LEU B 1 103 ? 12.273 -29.438 -10.578 1 97.12 103 LEU B CA 1
ATOM 4246 C C . LEU B 1 103 ? 11.883 -28.125 -11.273 1 97.12 103 LEU B C 1
ATOM 4248 O O . LEU B 1 103 ? 11.031 -28.141 -12.164 1 97.12 103 LEU B O 1
ATOM 4252 N N . VAL B 1 104 ? 12.5 -27.016 -10.945 1 96.44 104 VAL B N 1
ATOM 4253 C CA . VAL B 1 104 ? 12.141 -25.703 -11.477 1 96.44 104 VAL B CA 1
ATOM 4254 C C . VAL B 1 104 ? 12.5 -25.625 -12.961 1 96.44 104 VAL B C 1
ATOM 4256 O O . VAL B 1 104 ? 11.734 -25.094 -13.766 1 96.44 104 VAL B O 1
ATOM 4259 N N . ASP B 1 105 ? 13.656 -26.219 -13.305 1 96.06 105 ASP B N 1
ATOM 4260 C CA . ASP B 1 105 ? 14.031 -26.281 -14.711 1 96.06 105 ASP B CA 1
ATOM 4261 C C . ASP B 1 105 ? 12.969 -27 -15.531 1 96.06 105 ASP B C 1
ATOM 4263 O O . ASP B 1 105 ? 12.578 -26.547 -16.609 1 96.06 105 ASP B O 1
ATOM 4267 N N . PHE B 1 106 ? 12.586 -28.141 -15.031 1 97.5 106 PHE B N 1
ATOM 4268 C CA . PHE B 1 106 ? 11.562 -28.922 -15.719 1 97.5 106 PHE B CA 1
ATOM 4269 C C . PHE B 1 106 ? 10.258 -28.141 -15.812 1 97.5 106 PHE B C 1
ATOM 4271 O O . PHE B 1 106 ? 9.633 -28.094 -16.875 1 97.5 106 PHE B O 1
ATOM 4278 N N . TYR B 1 107 ? 9.852 -27.562 -14.688 1 98.31 107 TYR B N 1
ATOM 4279 C CA . TYR B 1 107 ? 8.648 -26.75 -14.594 1 98.31 107 TYR B CA 1
ATOM 4280 C C . TYR B 1 107 ? 8.617 -25.688 -15.688 1 98.31 107 TYR B C 1
ATOM 4282 O O . TYR B 1 107 ? 7.621 -25.547 -16.406 1 98.31 107 TYR B O 1
ATOM 4290 N N . LEU B 1 108 ? 9.695 -24.891 -15.891 1 98.31 108 LEU B N 1
ATOM 4291 C CA . LEU B 1 108 ? 9.773 -23.844 -16.891 1 98.31 108 LEU B CA 1
ATOM 4292 C C . LEU B 1 108 ? 9.734 -24.422 -18.297 1 98.31 108 LEU B C 1
ATOM 4294 O O . LEU B 1 108 ? 8.977 -23.938 -19.156 1 98.31 108 LEU B O 1
ATOM 4298 N N . ASP B 1 109 ? 10.516 -25.438 -18.516 1 97.94 109 ASP B N 1
ATOM 4299 C CA . ASP B 1 109 ? 10.555 -26.094 -19.812 1 97.94 109 ASP B CA 1
ATOM 4300 C C . ASP B 1 109 ? 9.203 -26.703 -20.172 1 97.94 109 ASP B C 1
ATOM 4302 O O . ASP B 1 109 ? 8.75 -26.594 -21.312 1 97.94 109 ASP B O 1
ATOM 4306 N N . TYR B 1 110 ? 8.586 -27.359 -19.219 1 98.19 110 TYR B N 1
ATOM 4307 C CA . TYR B 1 110 ? 7.297 -28.031 -19.375 1 98.19 110 TYR B CA 1
ATOM 4308 C C . TYR B 1 110 ? 6.25 -27.078 -19.938 1 98.19 110 TYR B C 1
ATOM 4310 O O . TYR B 1 110 ? 5.578 -27.391 -20.922 1 98.19 110 TYR B O 1
ATOM 4318 N N . PHE B 1 111 ? 6.133 -25.938 -19.359 1 98.56 111 PHE B N 1
ATOM 4319 C CA . PHE B 1 111 ? 5.102 -24.984 -19.766 1 98.56 111 PHE B CA 1
ATOM 4320 C C . PHE B 1 111 ? 5.52 -24.25 -21.031 1 98.56 111 PHE B C 1
ATOM 4322 O O . PHE B 1 111 ? 4.68 -23.922 -21.875 1 98.56 111 PHE B O 1
ATOM 4329 N N . ASP B 1 112 ? 6.82 -23.953 -21.188 1 98.5 112 ASP B N 1
ATOM 4330 C CA . ASP B 1 112 ? 7.305 -23.344 -22.422 1 98.5 112 ASP B CA 1
ATOM 4331 C C . ASP B 1 112 ? 6.957 -24.203 -23.625 1 98.5 112 ASP B C 1
ATOM 4333 O O . ASP B 1 112 ? 6.418 -23.703 -24.625 1 98.5 112 ASP B O 1
ATOM 4337 N N . GLN B 1 113 ? 7.211 -25.5 -23.531 1 98.12 113 GLN B N 1
ATOM 4338 C CA . GLN B 1 113 ? 6.961 -26.438 -24.625 1 98.12 113 GLN B CA 1
ATOM 4339 C C . GLN B 1 113 ? 5.473 -26.531 -24.953 1 98.12 113 GLN B C 1
ATOM 4341 O O . GLN B 1 113 ? 5.09 -26.906 -26.062 1 98.12 113 GLN B O 1
ATOM 4346 N N . ARG B 1 114 ? 4.695 -26.203 -24.016 1 97.75 114 ARG B N 1
ATOM 4347 C CA . ARG B 1 114 ? 3.246 -26.281 -24.188 1 97.75 114 ARG B CA 1
ATOM 4348 C C . ARG B 1 114 ? 2.668 -24.953 -24.641 1 97.75 114 ARG B C 1
ATOM 4350 O O . ARG B 1 114 ? 1.448 -24.781 -24.719 1 97.75 114 ARG B O 1
ATOM 4357 N N . GLY B 1 115 ? 3.469 -23.984 -24.828 1 97.94 115 GLY B N 1
ATOM 4358 C CA . GLY B 1 115 ? 3.047 -22.734 -25.438 1 97.94 115 GLY B CA 1
ATOM 4359 C C . GLY B 1 115 ? 2.68 -21.672 -24.406 1 97.94 115 GLY B C 1
ATOM 4360 O O . GLY B 1 115 ? 2.094 -20.641 -24.75 1 97.94 115 GLY B O 1
ATOM 4361 N N . TYR B 1 116 ? 2.994 -21.922 -23.141 1 98.44 116 TYR B N 1
ATOM 4362 C CA . TYR B 1 116 ? 2.734 -20.906 -22.125 1 98.44 116 TYR B CA 1
ATOM 4363 C C . TYR B 1 116 ? 3.787 -19.812 -22.156 1 98.44 116 TYR B C 1
ATOM 4365 O O . TYR B 1 116 ? 4.941 -20.062 -22.516 1 98.44 116 TYR B O 1
ATOM 4373 N N . ALA B 1 117 ? 3.391 -18.562 -21.828 1 98.19 117 ALA B N 1
ATOM 4374 C CA . ALA B 1 117 ? 4.355 -17.469 -21.734 1 98.19 117 ALA B CA 1
ATOM 4375 C C . ALA B 1 117 ? 4.562 -17.047 -20.281 1 98.19 117 ALA B C 1
ATOM 4377 O O . ALA B 1 117 ? 5.535 -16.359 -19.969 1 98.19 117 ALA B O 1
ATOM 4378 N N . LEU B 1 118 ? 3.631 -17.453 -19.391 1 98.5 118 LEU B N 1
ATOM 4379 C CA . LEU B 1 118 ? 3.65 -16.984 -18.016 1 98.5 118 LEU B CA 1
ATOM 4380 C C . LEU B 1 118 ? 3.672 -18.141 -17.031 1 98.5 118 LEU B C 1
ATOM 4382 O O . LEU B 1 118 ? 3.043 -19.172 -17.266 1 98.5 118 LEU B O 1
ATOM 4386 N N . ALA B 1 119 ? 4.395 -17.922 -15.992 1 98.56 119 ALA B N 1
ATOM 4387 C CA . ALA B 1 119 ? 4.473 -18.844 -14.852 1 98.56 119 ALA B CA 1
ATOM 4388 C C . ALA B 1 119 ? 4.301 -18.094 -13.539 1 98.56 119 ALA B C 1
ATOM 4390 O O . ALA B 1 119 ? 4.465 -16.875 -13.484 1 98.56 119 ALA B O 1
ATOM 4391 N N . ALA B 1 120 ? 3.85 -18.797 -12.5 1 98.69 120 ALA B N 1
ATOM 4392 C CA . ALA B 1 120 ? 3.621 -18.172 -11.203 1 98.69 120 ALA B CA 1
ATOM 4393 C C . ALA B 1 120 ? 3.873 -19.172 -10.07 1 98.69 120 ALA B C 1
ATOM 4395 O O . ALA B 1 120 ? 3.705 -20.375 -10.242 1 98.69 120 ALA B O 1
ATOM 4396 N N . LEU B 1 121 ? 4.262 -18.672 -8.938 1 98.38 121 LEU B N 1
ATOM 4397 C CA . LEU B 1 121 ? 4.418 -19.484 -7.738 1 98.38 121 LEU B CA 1
ATOM 4398 C C . LEU B 1 121 ? 4.363 -18.625 -6.484 1 98.38 121 LEU B C 1
ATOM 4400 O O . LEU B 1 121 ? 4.477 -17.391 -6.562 1 98.38 121 LEU B O 1
ATOM 4404 N N . TYR B 1 122 ? 4.016 -19.234 -5.355 1 97.06 122 TYR B N 1
ATOM 4405 C CA . TYR B 1 122 ? 4.27 -18.641 -4.047 1 97.06 122 TYR B CA 1
ATOM 4406 C C . TYR B 1 122 ? 5.641 -19.047 -3.521 1 97.06 122 TYR B C 1
ATOM 4408 O O . TYR B 1 122 ? 5.98 -20.234 -3.494 1 97.06 122 TYR B O 1
ATOM 4416 N N . ALA B 1 123 ? 6.395 -18.078 -3.088 1 94.12 123 ALA B N 1
ATOM 4417 C CA . ALA B 1 123 ? 7.789 -18.328 -2.723 1 94.12 123 ALA B CA 1
ATOM 4418 C C . ALA B 1 123 ? 7.926 -18.578 -1.226 1 94.12 123 ALA B C 1
ATOM 4420 O O . ALA B 1 123 ? 7.367 -17.844 -0.408 1 94.12 123 ALA B O 1
ATOM 4421 N N . PHE B 1 124 ? 8.617 -19.641 -0.817 1 89.75 124 PHE B N 1
ATOM 4422 C CA . PHE B 1 124 ? 8.984 -19.812 0.583 1 89.75 124 PHE B CA 1
ATOM 4423 C C . PHE B 1 124 ? 9.977 -18.734 1.017 1 89.75 124 PHE B C 1
ATOM 4425 O O . PHE B 1 124 ? 10.047 -18.391 2.197 1 89.75 124 PHE B O 1
ATOM 4432 N N . ARG B 1 125 ? 10.641 -18.203 0.032 1 91.94 125 ARG B N 1
ATOM 4433 C CA . ARG B 1 125 ? 11.602 -17.109 0.172 1 91.94 125 ARG B CA 1
ATOM 4434 C C . ARG B 1 125 ? 11.641 -16.25 -1.089 1 91.94 125 ARG B C 1
ATOM 4436 O O . ARG B 1 125 ? 12.344 -16.594 -2.051 1 91.94 125 ARG B O 1
ATOM 4443 N N . PRO B 1 126 ? 11.062 -15.062 -1.052 1 95.88 126 PRO B N 1
ATOM 4444 C CA . PRO B 1 126 ? 10.906 -14.25 -2.262 1 95.88 126 PRO B CA 1
ATOM 4445 C C . PRO B 1 126 ? 12.25 -13.859 -2.881 1 95.88 126 PRO B C 1
ATOM 4447 O O . PRO B 1 126 ? 12.391 -13.875 -4.105 1 95.88 126 PRO B O 1
ATOM 4450 N N . ASP B 1 127 ? 13.273 -13.477 -2.084 1 94.75 127 ASP B N 1
ATOM 4451 C CA . ASP B 1 127 ? 14.57 -13.055 -2.602 1 94.75 127 ASP B CA 1
ATOM 4452 C C . ASP B 1 127 ? 15.258 -14.188 -3.369 1 94.75 127 ASP B C 1
ATOM 4454 O O . ASP B 1 127 ? 15.914 -13.945 -4.383 1 94.75 127 ASP B O 1
ATOM 4458 N N . PHE B 1 128 ? 15.055 -15.414 -2.898 1 93.56 128 PHE B N 1
ATOM 4459 C CA . PHE B 1 128 ? 15.617 -16.594 -3.539 1 93.56 128 PHE B CA 1
ATOM 4460 C C . PHE B 1 128 ? 15.039 -16.797 -4.934 1 93.56 128 PHE B C 1
ATOM 4462 O O . PHE B 1 128 ? 15.773 -16.969 -5.902 1 93.56 128 PHE B O 1
ATOM 4469 N N . TYR B 1 129 ? 13.758 -16.766 -5.023 1 96.19 129 TYR B N 1
ATOM 4470 C CA . TYR B 1 129 ? 13.102 -17 -6.305 1 96.19 129 TYR B CA 1
ATOM 4471 C C . TYR B 1 129 ? 13.289 -15.812 -7.242 1 96.19 129 TYR B C 1
ATOM 4473 O O . TYR B 1 129 ? 13.258 -15.969 -8.469 1 96.19 129 TYR B O 1
ATOM 4481 N N . TYR B 1 130 ? 13.453 -14.602 -6.66 1 97.62 130 TYR B N 1
ATOM 4482 C CA . TYR B 1 130 ? 13.805 -13.453 -7.48 1 97.62 130 TYR B CA 1
ATOM 4483 C C . TYR B 1 130 ? 15.086 -13.711 -8.266 1 97.62 130 TYR B C 1
ATOM 4485 O O . TYR B 1 130 ? 15.164 -13.398 -9.461 1 97.62 130 TYR B O 1
ATOM 4493 N N . GLN B 1 131 ? 16.047 -14.375 -7.645 1 94.94 131 GLN B N 1
ATOM 4494 C CA . GLN B 1 131 ? 17.312 -14.703 -8.297 1 94.94 131 GLN B CA 1
ATOM 4495 C C . GLN B 1 131 ? 17.125 -15.766 -9.367 1 94.94 131 GLN B C 1
ATOM 4497 O O . GLN B 1 131 ? 17.938 -15.898 -10.281 1 94.94 131 GLN B O 1
ATOM 4502 N N . MET B 1 132 ? 16.031 -16.484 -9.258 1 95.75 132 MET B N 1
ATOM 4503 C CA . MET B 1 132 ? 15.711 -17.5 -10.258 1 95.75 132 MET B CA 1
ATOM 4504 C C . MET B 1 132 ? 14.906 -16.891 -11.414 1 95.75 132 MET B C 1
ATOM 4506 O O . MET B 1 132 ? 14.508 -17.609 -12.328 1 95.75 132 MET B O 1
ATOM 4510 N N . GLY B 1 133 ? 14.641 -15.633 -11.336 1 97.88 133 GLY B N 1
ATOM 4511 C CA . GLY B 1 133 ? 14 -14.945 -12.445 1 97.88 133 GLY B CA 1
ATOM 4512 C C . GLY B 1 133 ? 12.539 -14.648 -12.195 1 97.88 133 GLY B C 1
ATOM 4513 O O . GLY B 1 133 ? 11.836 -14.156 -13.086 1 97.88 133 GLY B O 1
ATOM 4514 N N . PHE B 1 134 ? 12.008 -14.953 -11.016 1 98.56 134 PHE B N 1
ATOM 4515 C CA . PHE B 1 134 ? 10.617 -14.641 -10.711 1 98.56 134 PHE B CA 1
ATOM 4516 C C . PHE B 1 134 ? 10.492 -13.219 -10.172 1 98.56 134 PHE B C 1
ATOM 4518 O O . PHE B 1 134 ? 11.18 -12.844 -9.219 1 98.56 134 PHE B O 1
ATOM 4525 N N . GLY B 1 135 ? 9.656 -12.406 -10.812 1 98.75 135 GLY B N 1
ATOM 4526 C CA . GLY B 1 135 ? 9.406 -11.047 -10.359 1 98.75 135 GLY B CA 1
ATOM 4527 C C . GLY B 1 135 ? 8.312 -10.961 -9.312 1 98.75 135 GLY B C 1
ATOM 4528 O O . GLY B 1 135 ? 7.457 -11.844 -9.219 1 98.75 135 GLY B O 1
ATOM 4529 N N . TYR B 1 136 ? 8.359 -9.93 -8.531 1 98.69 136 TYR B N 1
ATOM 4530 C CA . TYR B 1 136 ? 7.367 -9.734 -7.484 1 98.69 136 TYR B CA 1
ATOM 4531 C C . TYR B 1 136 ? 6 -9.422 -8.086 1 98.69 136 TYR B C 1
ATOM 4533 O O . TYR B 1 136 ? 5.898 -8.719 -9.086 1 98.69 136 TYR B O 1
ATOM 4541 N N . GLY B 1 137 ? 4.965 -9.992 -7.523 1 98.38 137 GLY B N 1
ATOM 4542 C CA . GLY B 1 137 ? 3.615 -9.484 -7.703 1 98.38 137 GLY B CA 1
ATOM 4543 C C . GLY B 1 137 ? 3.26 -8.375 -6.738 1 98.38 137 GLY B C 1
ATOM 4544 O O . GLY B 1 137 ? 4.133 -7.836 -6.055 1 98.38 137 GLY B O 1
ATOM 4545 N N . LEU B 1 138 ? 2.016 -8.008 -6.777 1 98 138 LEU B N 1
ATOM 4546 C CA . LEU B 1 138 ? 1.536 -6.969 -5.875 1 98 138 LEU B CA 1
ATOM 4547 C C . LEU B 1 138 ? 1.539 -7.461 -4.43 1 98 138 LEU B C 1
ATOM 4549 O O . LEU B 1 138 ? 1.176 -8.609 -4.16 1 98 138 LEU B O 1
ATOM 4553 N N . LYS B 1 139 ? 1.947 -6.613 -3.512 1 97.81 139 LYS B N 1
ATOM 4554 C CA . LYS B 1 139 ? 1.849 -6.957 -2.096 1 97.81 139 LYS B CA 1
ATOM 4555 C C . LYS B 1 139 ? 0.395 -7.172 -1.681 1 97.81 139 LYS B C 1
ATOM 4557 O O . LYS B 1 139 ? -0.522 -6.668 -2.334 1 97.81 139 LYS B O 1
ATOM 4562 N N . LYS B 1 140 ? 0.258 -7.93 -0.641 1 97.88 140 LYS B N 1
ATOM 4563 C CA . LYS B 1 140 ? -1.051 -8.117 -0.021 1 97.88 140 LYS B CA 1
ATOM 4564 C C . LYS B 1 140 ? -1.088 -7.52 1.381 1 97.88 140 LYS B C 1
ATOM 4566 O O . LYS B 1 140 ? -0.131 -7.652 2.146 1 97.88 140 LYS B O 1
ATOM 4571 N N . ASP B 1 141 ? -2.197 -6.82 1.674 1 97.88 141 ASP B N 1
ATOM 4572 C CA . ASP B 1 141 ? -2.434 -6.258 3 1 97.88 141 ASP B CA 1
ATOM 4573 C C . ASP B 1 141 ? -3.363 -7.148 3.816 1 97.88 141 ASP B C 1
ATOM 4575 O O . ASP B 1 141 ? -4.211 -7.848 3.258 1 97.88 141 ASP B O 1
ATOM 4579 N N . VAL B 1 142 ? -3.184 -7.129 5.094 1 98 142 VAL B N 1
ATOM 4580 C CA . VAL B 1 142 ? -4.184 -7.691 6 1 98 142 VAL B CA 1
ATOM 4581 C C . VAL B 1 142 ? -4.574 -6.648 7.043 1 98 142 VAL B C 1
ATOM 4583 O O . VAL B 1 142 ? -3.729 -6.168 7.801 1 98 142 VAL B O 1
ATOM 4586 N N . TYR B 1 143 ? -5.82 -6.27 7.02 1 98.31 143 TYR B N 1
ATOM 4587 C CA . TYR B 1 143 ? -6.41 -5.406 8.039 1 98.31 143 TYR B CA 1
ATOM 4588 C C . TYR B 1 143 ? -7.027 -6.227 9.164 1 98.31 143 TYR B C 1
ATOM 4590 O O . TYR B 1 143 ? -7.477 -7.355 8.945 1 98.31 143 TYR B O 1
ATOM 4598 N N . THR B 1 144 ? -6.98 -5.781 10.344 1 97.56 144 THR B N 1
ATOM 4599 C CA . THR B 1 144 ? -7.688 -6.309 11.508 1 97.56 144 THR B CA 1
ATOM 4600 C C . THR B 1 144 ? -8.57 -5.23 12.133 1 97.56 144 THR B C 1
ATOM 4602 O O . THR B 1 144 ? -8.086 -4.426 12.938 1 97.56 144 THR B O 1
ATOM 4605 N N . VAL B 1 145 ? -9.836 -5.254 11.805 1 98.12 145 VAL B N 1
ATOM 4606 C CA . VAL B 1 145 ? -10.703 -4.141 12.172 1 98.12 145 VAL B CA 1
ATOM 4607 C C . VAL B 1 145 ? -11.836 -4.648 13.062 1 98.12 145 VAL B C 1
ATOM 4609 O O . VAL B 1 145 ? -12.125 -5.848 13.086 1 98.12 145 VAL B O 1
ATOM 4612 N N . ALA B 1 146 ? -12.406 -3.748 13.82 1 97.56 146 ALA B N 1
ATOM 4613 C CA . ALA B 1 146 ? -13.641 -4.078 14.539 1 97.56 146 ALA B CA 1
ATOM 4614 C C . ALA B 1 146 ? -14.805 -4.273 13.57 1 97.56 146 ALA B C 1
ATOM 4616 O O . ALA B 1 146 ? -14.859 -3.637 12.516 1 97.56 146 ALA B O 1
ATOM 4617 N N . PRO B 1 147 ? -15.75 -5.125 13.93 1 97.56 147 PRO B N 1
ATOM 4618 C CA . PRO B 1 147 ? -16.891 -5.344 13.039 1 97.56 147 PRO B CA 1
ATOM 4619 C C . PRO B 1 147 ? -17.625 -4.051 12.695 1 97.56 147 PRO B C 1
ATOM 4621 O O . PRO B 1 147 ? -18.047 -3.857 11.555 1 97.56 147 PRO B O 1
ATOM 4624 N N . HIS B 1 148 ? -17.734 -3.154 13.664 1 97 148 HIS B N 1
ATOM 4625 C CA . HIS B 1 148 ? -18.5 -1.931 13.43 1 97 148 HIS B CA 1
ATOM 4626 C C . HIS B 1 148 ? -17.75 -0.981 12.508 1 97 148 HIS B C 1
ATOM 4628 O O . HIS B 1 148 ? -18.281 0.059 12.109 1 97 148 HIS B O 1
ATOM 4634 N N . ALA B 1 149 ? -16.453 -1.311 12.203 1 97.94 149 ALA B N 1
ATOM 4635 C CA . ALA B 1 149 ? -15.727 -0.535 11.203 1 97.94 149 ALA B CA 1
ATOM 4636 C C . ALA B 1 149 ? -16.328 -0.73 9.812 1 97.94 149 ALA B C 1
ATOM 4638 O O . ALA B 1 149 ? -16.156 0.115 8.93 1 97.94 149 ALA B O 1
ATOM 4639 N N . PHE B 1 150 ? -16.922 -1.922 9.555 1 98.5 150 PHE B N 1
ATOM 4640 C CA . PHE B 1 150 ? -17.688 -2.076 8.328 1 98.5 150 PHE B CA 1
ATOM 4641 C C . PHE B 1 150 ? -18.922 -1.168 8.344 1 98.5 150 PHE B C 1
ATOM 4643 O O . PHE B 1 150 ? -19.719 -1.205 9.281 1 98.5 150 PHE B O 1
ATOM 4650 N N . PRO B 1 151 ? -19.078 -0.375 7.309 1 98.44 151 PRO B N 1
ATOM 4651 C CA . PRO B 1 151 ? -20.266 0.48 7.277 1 98.44 151 PRO B CA 1
ATOM 4652 C C . PRO B 1 151 ? -21.578 -0.317 7.305 1 98.44 151 PRO B C 1
ATOM 4654 O O . PRO B 1 151 ? -21.656 -1.378 6.68 1 98.44 151 PRO B O 1
ATOM 4657 N N . ASN B 1 152 ? -22.516 0.192 8.055 1 98.38 152 ASN B N 1
ATOM 4658 C CA . ASN B 1 152 ? -23.875 -0.347 8.07 1 98.38 152 ASN B CA 1
ATOM 4659 C C . ASN B 1 152 ? -24.766 0.34 7.035 1 98.38 152 ASN B C 1
ATOM 4661 O O . ASN B 1 152 ? -25.125 1.503 7.203 1 98.38 152 ASN B O 1
ATOM 4665 N N . PHE B 1 153 ? -25.094 -0.33 5.977 1 98.06 153 PHE B N 1
ATOM 4666 C CA . PHE B 1 153 ? -25.906 0.258 4.918 1 98.06 153 PHE B CA 1
ATOM 4667 C C . PHE B 1 153 ? -27.391 -0.043 5.133 1 98.06 153 PHE B C 1
ATOM 4669 O O . PHE B 1 153 ? -28.203 0.208 4.254 1 98.06 153 PHE B O 1
ATOM 4676 N N . LYS B 1 154 ? -27.688 -0.688 6.23 1 97.06 154 LYS B N 1
ATOM 4677 C CA . LYS B 1 154 ? -29.031 -0.866 6.793 1 97.06 154 LYS B CA 1
ATOM 4678 C C . LYS B 1 154 ? -29.875 -1.811 5.934 1 97.06 154 LYS B C 1
ATOM 4680 O O . LYS B 1 154 ? -31.094 -1.697 5.891 1 97.06 154 LYS B O 1
ATOM 4685 N N . HIS B 1 155 ? -29.266 -2.637 5.117 1 95.62 155 HIS B N 1
ATOM 4686 C CA . HIS B 1 155 ? -30.016 -3.656 4.387 1 95.62 155 HIS B CA 1
ATOM 4687 C C . HIS B 1 155 ? -29.141 -4.883 4.117 1 95.62 155 HIS B C 1
ATOM 4689 O O . HIS B 1 155 ? -27.922 -4.762 3.938 1 95.62 155 HIS B O 1
ATOM 4695 N N . LYS B 1 156 ? -29.656 -6.043 4.211 1 95.25 156 LYS B N 1
ATOM 4696 C CA . LYS B 1 156 ? -29 -7.324 3.951 1 95.25 156 LYS B CA 1
ATOM 4697 C C . LYS B 1 156 ? -30.031 -8.398 3.598 1 95.25 156 LYS B C 1
ATOM 4699 O O . LYS B 1 156 ? -29.906 -9.547 4.016 1 95.25 156 LYS B O 1
ATOM 4704 N N . GLU B 1 157 ? -31.078 -8.008 2.889 1 95.12 157 GLU B N 1
ATOM 4705 C CA . GLU B 1 157 ? -32.25 -8.844 2.656 1 95.12 157 GLU B CA 1
ATOM 4706 C C . GLU B 1 157 ? -31.938 -9.992 1.703 1 95.12 157 GLU B C 1
ATOM 4708 O O . GLU B 1 157 ? -32.656 -11 1.684 1 95.12 157 GLU B O 1
ATOM 4713 N N . ASN B 1 158 ? -30.922 -9.852 0.915 1 96.38 158 ASN B N 1
ATOM 4714 C CA . ASN B 1 158 ? -30.625 -10.867 -0.09 1 96.38 158 ASN B CA 1
ATOM 4715 C C . ASN B 1 158 ? -29.516 -11.805 0.366 1 96.38 158 ASN B C 1
ATOM 4717 O O . ASN B 1 158 ? -29.031 -12.625 -0.415 1 96.38 158 ASN B O 1
ATOM 4721 N N . LEU B 1 159 ? -29.078 -11.672 1.615 1 96.94 159 LEU B N 1
ATOM 4722 C CA . LEU B 1 159 ? -28 -12.5 2.141 1 96.94 159 LEU B CA 1
ATOM 4723 C C . LEU B 1 159 ? -28.5 -13.898 2.469 1 96.94 159 LEU B C 1
ATOM 4725 O O . LEU B 1 159 ? -29.578 -14.055 3.049 1 96.94 159 LEU B O 1
ATOM 4729 N N . GLU B 1 160 ? -27.781 -14.875 2.076 1 96 160 GLU B N 1
ATOM 4730 C CA . GLU B 1 160 ? -28.062 -16.266 2.42 1 96 160 GLU B CA 1
ATOM 4731 C C . GLU B 1 160 ? -26.781 -17.062 2.594 1 96 160 GLU B C 1
ATOM 4733 O O . GLU B 1 160 ? -25.734 -16.688 2.068 1 96 160 GLU B O 1
ATOM 4738 N N . PHE B 1 161 ? -26.922 -18.109 3.398 1 95.62 161 PHE B N 1
ATOM 4739 C CA . PHE B 1 161 ? -25.844 -19.094 3.42 1 95.62 161 PHE B CA 1
ATOM 4740 C C . PHE B 1 161 ? -25.812 -19.891 2.129 1 95.62 161 PHE B C 1
ATOM 4742 O O . PHE B 1 161 ? -26.859 -20.312 1.626 1 95.62 161 PHE B O 1
ATOM 4749 N N . ILE B 1 162 ? -24.656 -20.031 1.597 1 95.06 162 ILE B N 1
ATOM 4750 C CA . ILE B 1 162 ? -24.516 -20.812 0.376 1 95.06 162 ILE B CA 1
ATOM 4751 C C . ILE B 1 162 ? -24.109 -22.234 0.729 1 95.06 162 ILE B C 1
ATOM 4753 O O . ILE B 1 162 ? -23.172 -22.453 1.512 1 95.06 162 ILE B O 1
ATOM 4757 N N . THR B 1 163 ? -24.797 -23.188 0.171 1 91.38 163 THR B N 1
ATOM 4758 C CA . THR B 1 163 ? -24.547 -24.594 0.455 1 91.38 163 THR B CA 1
ATOM 4759 C C . THR B 1 163 ? -23.656 -25.219 -0.629 1 91.38 163 THR B C 1
ATOM 4761 O O . THR B 1 163 ? -23.422 -24.609 -1.671 1 91.38 163 THR B O 1
ATOM 4764 N N . GLN B 1 164 ? -23.188 -26.406 -0.344 1 91.62 164 GLN B N 1
ATOM 4765 C CA . GLN B 1 164 ? -22.328 -27.109 -1.281 1 91.62 164 GLN B CA 1
ATOM 4766 C C . GLN B 1 164 ? -23.031 -27.344 -2.613 1 91.62 164 GLN B C 1
ATOM 4768 O O . GLN B 1 164 ? -22.406 -27.312 -3.672 1 91.62 164 GLN B O 1
ATOM 4773 N N . GLU B 1 165 ? -24.344 -27.562 -2.551 1 91.31 165 GLU B N 1
ATOM 4774 C CA . GLU B 1 165 ? -25.141 -27.797 -3.758 1 91.31 165 GLU B CA 1
ATOM 4775 C C . GLU B 1 165 ? -25.125 -26.578 -4.676 1 91.31 165 GLU B C 1
ATOM 4777 O O . GLU B 1 165 ? -25.266 -26.703 -5.895 1 91.31 165 GLU B O 1
ATOM 4782 N N . GLU B 1 166 ? -24.875 -25.484 -4.121 1 90.62 166 GLU B N 1
ATOM 4783 C CA . GLU B 1 166 ? -24.859 -24.234 -4.887 1 90.62 166 GLU B CA 1
ATOM 4784 C C . GLU B 1 166 ? -23.422 -23.812 -5.188 1 90.62 166 GLU B C 1
ATOM 4786 O O . GLU B 1 166 ? -23.172 -22.641 -5.512 1 90.62 166 GLU B O 1
ATOM 4791 N N . GLY B 1 167 ? -22.562 -24.719 -5.023 1 90.75 167 GLY B N 1
ATOM 4792 C CA . GLY B 1 167 ? -21.156 -24.422 -5.16 1 90.75 167 GLY B CA 1
ATOM 4793 C C . GLY B 1 167 ? -20.797 -23.812 -6.504 1 90.75 167 GLY B C 1
ATOM 4794 O O . GLY B 1 167 ? -19.938 -22.938 -6.594 1 90.75 167 GLY B O 1
ATOM 4795 N N . GLN B 1 168 ? -21.516 -24.172 -7.543 1 93.62 168 GLN B N 1
ATOM 4796 C CA . GLN B 1 168 ? -21.234 -23.672 -8.883 1 93.62 168 GLN B CA 1
ATOM 4797 C C . GLN B 1 168 ? -21.531 -22.172 -8.984 1 93.62 168 GLN B C 1
ATOM 4799 O O . GLN B 1 168 ? -20.859 -21.453 -9.727 1 93.62 168 GLN B O 1
ATOM 4804 N N . THR B 1 169 ? -22.5 -21.688 -8.242 1 95.44 169 THR B N 1
ATOM 4805 C CA . THR B 1 169 ? -22.844 -20.266 -8.289 1 95.44 169 THR B CA 1
ATOM 4806 C C . THR B 1 169 ? -21.688 -19.406 -7.773 1 95.44 169 THR B C 1
ATOM 4808 O O . THR B 1 169 ? -21.484 -18.281 -8.234 1 95.44 169 THR B O 1
ATOM 4811 N N . ILE B 1 170 ? -20.891 -19.953 -6.812 1 96.62 170 ILE B N 1
ATOM 4812 C CA . ILE B 1 170 ? -19.719 -19.25 -6.309 1 96.62 170 ILE B CA 1
ATOM 4813 C C . ILE B 1 170 ? -18.656 -19.156 -7.406 1 96.62 170 ILE B C 1
ATOM 4815 O O . ILE B 1 170 ? -18.047 -18.109 -7.613 1 96.62 170 ILE B O 1
ATOM 4819 N N . VAL B 1 171 ? -18.469 -20.25 -8.141 1 97.06 171 VAL B N 1
ATOM 4820 C CA . VAL B 1 171 ? -17.5 -20.297 -9.234 1 97.06 171 VAL B CA 1
ATOM 4821 C C . VAL B 1 171 ? -17.875 -19.266 -10.297 1 97.06 171 VAL B C 1
ATOM 4823 O O . VAL B 1 171 ? -17.016 -18.516 -10.773 1 97.06 171 VAL B O 1
ATOM 4826 N N . ASP B 1 172 ? -19.156 -19.219 -10.625 1 97.81 172 ASP B N 1
ATOM 4827 C CA . ASP B 1 172 ? -19.641 -18.297 -11.648 1 97.81 172 ASP B CA 1
ATOM 4828 C C . ASP B 1 172 ? -19.438 -16.844 -11.211 1 97.81 172 ASP B C 1
ATOM 4830 O O . ASP B 1 172 ? -18.984 -16.016 -12 1 97.81 172 ASP B O 1
ATOM 4834 N N . CYS B 1 173 ? -19.781 -16.609 -9.953 1 98.19 173 CYS B N 1
ATOM 4835 C CA . CYS B 1 173 ? -19.609 -15.258 -9.406 1 98.19 173 CYS B CA 1
ATOM 4836 C C . CYS B 1 173 ? -18.141 -14.844 -9.422 1 98.19 173 CYS B C 1
ATOM 4838 O O . CYS B 1 173 ? -17.812 -13.766 -9.914 1 98.19 173 CYS B O 1
ATOM 4840 N N . TYR B 1 174 ? -17.312 -15.719 -8.953 1 98.44 174 TYR B N 1
ATOM 4841 C CA . TYR B 1 174 ? -15.883 -15.438 -8.914 1 98.44 174 TYR B CA 1
ATOM 4842 C C . TYR B 1 174 ? -15.336 -15.203 -10.312 1 98.44 174 TYR B C 1
ATOM 4844 O O . TYR B 1 174 ? -14.594 -14.242 -10.547 1 98.44 174 TYR B O 1
ATOM 4852 N N . ASN B 1 175 ? -15.633 -16.062 -11.227 1 98.44 175 ASN B N 1
ATOM 4853 C CA . ASN B 1 175 ? -15.062 -15.961 -12.562 1 98.44 175 ASN B CA 1
ATOM 4854 C C . ASN B 1 175 ? -15.57 -14.727 -13.305 1 98.44 175 ASN B C 1
ATOM 4856 O O . ASN B 1 175 ? -14.852 -14.148 -14.117 1 98.44 175 ASN B O 1
ATOM 4860 N N . SER B 1 176 ? -16.828 -14.328 -13.016 1 97.88 176 SER B N 1
ATOM 4861 C CA . SER B 1 176 ? -17.312 -13.047 -13.523 1 97.88 176 SER B CA 1
ATOM 4862 C C . SER B 1 176 ? -16.5 -11.883 -12.969 1 97.88 176 SER B C 1
ATOM 4864 O O . SER B 1 176 ? -16.141 -10.961 -13.695 1 97.88 176 SER B O 1
ATOM 4866 N N . PHE B 1 177 ? -16.234 -11.961 -11.719 1 98.06 177 PHE B N 1
ATOM 4867 C CA . PHE B 1 177 ? -15.367 -10.984 -11.055 1 98.06 177 PHE B CA 1
ATOM 4868 C C . PHE B 1 177 ? -13.961 -11.008 -11.641 1 98.06 177 PHE B C 1
ATOM 4870 O O . PHE B 1 177 ? -13.398 -9.961 -11.969 1 98.06 177 PHE B O 1
ATOM 4877 N N . ALA B 1 178 ? -13.391 -12.18 -11.805 1 98.56 178 ALA B N 1
ATOM 4878 C CA . ALA B 1 178 ? -12.039 -12.383 -12.312 1 98.56 178 ALA B CA 1
ATOM 4879 C C . ALA B 1 178 ? -11.898 -11.852 -13.734 1 98.56 178 ALA B C 1
ATOM 4881 O O . ALA B 1 178 ? -10.828 -11.359 -14.117 1 98.56 178 ALA B O 1
ATOM 4882 N N . ALA B 1 179 ? -12.945 -11.898 -14.5 1 98.06 179 ALA B N 1
ATOM 4883 C CA . ALA B 1 179 ? -12.914 -11.438 -15.891 1 98.06 179 ALA B CA 1
ATOM 4884 C C . ALA B 1 179 ? -12.711 -9.93 -15.961 1 98.06 179 ALA B C 1
ATOM 4886 O O . ALA B 1 179 ? -12.273 -9.398 -16.984 1 98.06 179 ALA B O 1
ATOM 4887 N N . GLN B 1 180 ? -12.945 -9.281 -14.844 1 96.75 180 GLN B N 1
ATOM 4888 C CA . GLN B 1 180 ? -12.891 -7.828 -14.852 1 96.75 180 GLN B CA 1
ATOM 4889 C C . GLN B 1 180 ? -11.664 -7.328 -14.086 1 96.75 180 GLN B C 1
ATOM 4891 O O . GLN B 1 180 ? -11.469 -6.117 -13.945 1 96.75 180 GLN B O 1
ATOM 4896 N N . LYS B 1 181 ? -10.883 -8.234 -13.602 1 97.62 181 LYS B N 1
ATOM 4897 C CA . LYS B 1 181 ? -9.766 -7.828 -12.742 1 97.62 181 LYS B CA 1
ATOM 4898 C C . LYS B 1 181 ? -8.445 -8.406 -13.242 1 97.62 181 LYS B C 1
ATOM 4900 O O . LYS B 1 181 ? -8.289 -9.625 -13.312 1 97.62 181 LYS B O 1
ATOM 4905 N N . HIS B 1 182 ? -7.504 -7.52 -13.516 1 98.19 182 HIS B N 1
ATOM 4906 C CA . HIS B 1 182 ? -6.152 -7.895 -13.914 1 98.19 182 HIS B CA 1
ATOM 4907 C C . HIS B 1 182 ? -5.465 -8.711 -12.828 1 98.19 182 HIS B C 1
ATOM 4909 O O . HIS B 1 182 ? -5.512 -8.352 -11.648 1 98.19 182 HIS B O 1
ATOM 4915 N N . GLY B 1 183 ? -4.969 -9.906 -13.188 1 98.62 183 GLY B N 1
ATOM 4916 C CA . GLY B 1 183 ? -4.16 -10.734 -12.305 1 98.62 183 GLY B CA 1
ATOM 4917 C C . GLY B 1 183 ? -4.902 -11.938 -11.758 1 98.62 183 GLY B C 1
ATOM 4918 O O . GLY B 1 183 ? -4.285 -12.891 -11.289 1 98.62 183 GLY B O 1
ATOM 4919 N N . LEU B 1 184 ? -6.227 -11.938 -11.742 1 98.69 184 LEU B N 1
ATOM 4920 C CA . LEU B 1 184 ? -6.98 -13.039 -11.148 1 98.69 184 LEU B CA 1
ATOM 4921 C C . LEU B 1 184 ? -6.988 -14.25 -12.07 1 98.69 184 LEU B C 1
ATOM 4923 O O . LEU B 1 184 ? -7.098 -14.109 -13.289 1 98.69 184 LEU B O 1
ATOM 4927 N N . MET B 1 185 ? -6.879 -15.406 -11.508 1 98.56 185 MET B N 1
ATOM 4928 C CA . MET B 1 185 ? -6.945 -16.672 -12.219 1 98.56 185 MET B CA 1
ATOM 4929 C C . MET B 1 185 ? -8.328 -17.297 -12.086 1 98.56 185 MET B C 1
ATOM 4931 O O . MET B 1 185 ? -8.945 -17.234 -11.016 1 98.56 185 MET B O 1
ATOM 4935 N N . LYS B 1 186 ? -8.789 -17.922 -13.141 1 98 186 LYS B N 1
ATOM 4936 C CA . LYS B 1 186 ? -10.055 -18.641 -13.062 1 98 186 LYS B CA 1
ATOM 4937 C C . LYS B 1 186 ? -10 -19.734 -12 1 98 186 LYS B C 1
ATOM 4939 O O . LYS B 1 186 ? -8.93 -20.297 -11.742 1 98 186 LYS B O 1
ATOM 4944 N N . LYS B 1 187 ? -11.156 -19.969 -11.469 1 97 187 LYS B N 1
ATOM 4945 C CA . LYS B 1 187 ? -11.281 -21.047 -10.492 1 97 187 LYS B CA 1
ATOM 4946 C C . LYS B 1 187 ? -12.336 -22.062 -10.93 1 97 187 LYS B C 1
ATOM 4948 O O . LYS B 1 187 ? -13.203 -21.75 -11.75 1 97 187 LYS B O 1
ATOM 4953 N N . SER B 1 188 ? -12.18 -23.281 -10.508 1 94.69 188 SER B N 1
ATOM 4954 C CA . SER B 1 188 ? -13.172 -24.328 -10.625 1 94.69 188 SER B CA 1
ATOM 4955 C C . SER B 1 188 ? -13.711 -24.75 -9.258 1 94.69 188 SER B C 1
ATOM 4957 O O . SER B 1 188 ? -13.234 -24.266 -8.227 1 94.69 188 SER B O 1
ATOM 4959 N N . PHE B 1 189 ? -14.695 -25.531 -9.281 1 92.81 189 PHE B N 1
ATOM 4960 C CA . PHE B 1 189 ? -15.391 -25.859 -8.047 1 92.81 189 PHE B CA 1
ATOM 4961 C C . PHE B 1 189 ? -14.461 -26.578 -7.074 1 92.81 189 PHE B C 1
ATOM 4963 O O . PHE B 1 189 ? -14.617 -26.453 -5.859 1 92.81 189 PHE B O 1
ATOM 4970 N N . PHE B 1 190 ? -13.484 -27.297 -7.547 1 90 190 PHE B N 1
ATOM 4971 C CA . PHE B 1 190 ? -12.617 -28.078 -6.664 1 90 190 PHE B CA 1
ATOM 4972 C C . PHE B 1 190 ? -11.914 -27.156 -5.672 1 90 190 PHE B C 1
ATOM 4974 O O . PHE B 1 190 ? -11.617 -27.562 -4.547 1 90 190 PHE B O 1
ATOM 4981 N N . GLN B 1 191 ? -11.672 -25.906 -6.035 1 92.06 191 GLN B N 1
ATOM 4982 C CA . GLN B 1 191 ? -10.977 -24.953 -5.168 1 92.06 191 GLN B CA 1
ATOM 4983 C C . GLN B 1 191 ? -11.875 -24.484 -4.031 1 92.06 191 GLN B C 1
ATOM 4985 O O . GLN B 1 191 ? -11.406 -23.859 -3.082 1 92.06 191 GLN B O 1
ATOM 4990 N N . TYR B 1 192 ? -13.172 -24.75 -4.102 1 93.25 192 TYR B N 1
ATOM 4991 C CA . TYR B 1 192 ? -14.117 -24.312 -3.084 1 93.25 192 TYR B CA 1
ATOM 4992 C C . TYR B 1 192 ? -14.602 -25.484 -2.238 1 93.25 192 TYR B C 1
ATOM 4994 O O . TYR B 1 192 ? -15.289 -25.297 -1.233 1 93.25 192 TYR B O 1
ATOM 5002 N N . LYS B 1 193 ? -14.242 -26.688 -2.627 1 89.88 193 LYS B N 1
ATOM 5003 C CA . LYS B 1 193 ? -14.75 -27.891 -1.964 1 89.88 193 LYS B CA 1
ATOM 5004 C C . LYS B 1 193 ? -14.469 -27.844 -0.465 1 89.88 193 LYS B C 1
ATOM 5006 O O . LYS B 1 193 ? -15.352 -28.125 0.347 1 89.88 193 LYS B O 1
ATOM 5011 N N . ARG B 1 194 ? -13.273 -27.5 -0.157 1 87.06 194 ARG B N 1
ATOM 5012 C CA . ARG B 1 194 ? -12.852 -27.484 1.24 1 87.06 194 ARG B CA 1
ATOM 5013 C C . ARG B 1 194 ? -13.711 -26.531 2.062 1 87.06 194 ARG B C 1
ATOM 5015 O O . ARG B 1 194 ? -13.992 -26.797 3.232 1 87.06 194 ARG B O 1
ATOM 5022 N N . ALA B 1 195 ? -14.086 -25.438 1.484 1 90.69 195 ALA B N 1
ATOM 5023 C CA . ALA B 1 195 ? -14.883 -24.438 2.182 1 90.69 195 ALA B CA 1
ATOM 5024 C C . ALA B 1 195 ? -16.234 -25 2.615 1 90.69 195 ALA B C 1
ATOM 5026 O O . ALA B 1 195 ? -16.797 -24.578 3.623 1 90.69 195 ALA B O 1
ATOM 5027 N N . PHE B 1 196 ? -16.688 -26.016 1.938 1 90.94 196 PHE B N 1
ATOM 5028 C CA . PHE B 1 196 ? -18 -26.594 2.234 1 90.94 196 PHE B CA 1
ATOM 5029 C C . PHE B 1 196 ? -17.859 -27.844 3.086 1 90.94 196 PHE B C 1
ATOM 5031 O O . PHE B 1 196 ? -18.844 -28.312 3.674 1 90.94 196 PHE B O 1
ATOM 5038 N N . GLU B 1 197 ? -16.656 -28.344 3.123 1 88.06 197 GLU B N 1
ATOM 5039 C CA . GLU B 1 197 ? -16.422 -29.578 3.893 1 88.06 197 GLU B CA 1
ATOM 5040 C C . GLU B 1 197 ? -16.156 -29.25 5.359 1 88.06 197 GLU B C 1
ATOM 5042 O O . GLU B 1 197 ? -16.391 -30.094 6.234 1 88.06 197 GLU B O 1
ATOM 5047 N N . LYS B 1 198 ? -15.68 -28.141 5.59 1 87.69 198 LYS B N 1
ATOM 5048 C CA . LYS B 1 198 ? -15.336 -27.766 6.957 1 87.69 198 LYS B CA 1
ATOM 5049 C C . LYS B 1 198 ? -16.469 -27 7.621 1 87.69 198 LYS B C 1
ATOM 5051 O O . LYS B 1 198 ? -16.953 -26 7.086 1 87.69 198 LYS B O 1
ATOM 5056 N N . PHE B 1 199 ? -16.75 -27.391 8.812 1 84.5 199 PHE B N 1
ATOM 5057 C CA . PHE B 1 199 ? -17.891 -26.812 9.508 1 84.5 199 PHE B CA 1
ATOM 5058 C C . PHE B 1 199 ? -17.562 -25.422 10.039 1 84.5 199 PHE B C 1
ATOM 5060 O O . PHE B 1 199 ? -18.453 -24.609 10.273 1 84.5 199 PHE B O 1
ATOM 5067 N N . ASP B 1 200 ? -16.344 -25.188 10.227 1 87.88 200 ASP B N 1
ATOM 5068 C CA . ASP B 1 200 ? -15.953 -23.922 10.82 1 87.88 200 ASP B CA 1
ATOM 5069 C C . ASP B 1 200 ? -15.836 -22.828 9.75 1 87.88 200 ASP B C 1
ATOM 5071 O O . ASP B 1 200 ? -15.695 -21.641 10.078 1 87.88 200 ASP B O 1
ATOM 5075 N N . ILE B 1 201 ? -15.93 -23.203 8.531 1 94.5 201 ILE B N 1
ATOM 5076 C CA . ILE B 1 201 ? -15.914 -22.234 7.449 1 94.5 201 ILE B CA 1
ATOM 5077 C C . ILE B 1 201 ? -17.344 -21.906 7.016 1 94.5 201 ILE B C 1
ATOM 5079 O O . ILE B 1 201 ? -18.172 -22.812 6.875 1 94.5 201 ILE B O 1
ATOM 5083 N N . LYS B 1 202 ? -17.609 -20.672 6.926 1 95.5 202 LYS B N 1
ATOM 5084 C CA . LYS B 1 202 ? -18.922 -20.203 6.504 1 95.5 202 LYS B CA 1
ATOM 5085 C C . LYS B 1 202 ? -18.859 -19.5 5.156 1 95.5 202 LYS B C 1
ATOM 5087 O O . LYS B 1 202 ? -17.859 -18.828 4.848 1 95.5 202 LYS B O 1
ATOM 5092 N N . VAL B 1 203 ? -19.844 -19.75 4.359 1 96.81 203 VAL B N 1
ATOM 5093 C CA . VAL B 1 203 ? -20 -19.062 3.074 1 96.81 203 VAL B CA 1
ATOM 5094 C C . VAL B 1 203 ? -21.328 -18.312 3.043 1 96.81 203 VAL B C 1
ATOM 5096 O O . VAL B 1 203 ? -22.391 -18.906 3.09 1 96.81 203 VAL B O 1
ATOM 5099 N N . VAL B 1 204 ? -21.219 -16.984 3.016 1 97.5 204 VAL B N 1
ATOM 5100 C CA . VAL B 1 204 ? -22.406 -16.141 2.91 1 97.5 204 VAL B CA 1
ATOM 5101 C C . VAL B 1 204 ? -22.391 -15.414 1.567 1 97.5 204 VAL B C 1
ATOM 5103 O O . VAL B 1 204 ? -21.344 -14.969 1.097 1 97.5 204 VAL B O 1
ATOM 5106 N N . GLY B 1 205 ? -23.547 -15.344 0.869 1 97.88 205 GLY B N 1
ATOM 5107 C CA . GLY B 1 205 ? -23.625 -14.719 -0.442 1 97.88 205 GLY B CA 1
ATOM 5108 C C . GLY B 1 205 ? -24.859 -13.836 -0.605 1 97.88 205 GLY B C 1
ATOM 5109 O O . GLY B 1 205 ? -25.812 -13.945 0.163 1 97.88 205 GLY B O 1
ATOM 5110 N N . VAL B 1 206 ? -24.703 -12.875 -1.463 1 98.38 206 VAL B N 1
ATOM 5111 C CA . VAL B 1 206 ? -25.797 -12.016 -1.891 1 98.38 206 VAL B CA 1
ATOM 5112 C C . VAL B 1 206 ? -26.391 -12.555 -3.191 1 98.38 206 VAL B C 1
ATOM 5114 O O . VAL B 1 206 ? -25.734 -12.562 -4.227 1 98.38 206 VAL B O 1
ATOM 5117 N N . LYS B 1 207 ? -27.625 -12.969 -3.133 1 95.94 207 LYS B N 1
ATOM 5118 C CA . LYS B 1 207 ? -28.297 -13.586 -4.277 1 95.94 207 LYS B CA 1
ATOM 5119 C C . LYS B 1 207 ? -29.438 -12.727 -4.781 1 95.94 207 LYS B C 1
ATOM 5121 O O . LYS B 1 207 ? -30.297 -12.312 -4.004 1 95.94 207 LYS B O 1
ATOM 5126 N N . LYS B 1 208 ? -29.359 -12.328 -6.047 1 91.56 208 LYS B N 1
ATOM 5127 C CA . LYS B 1 208 ? -30.438 -11.617 -6.742 1 91.56 208 LYS B CA 1
ATOM 5128 C C . LYS B 1 208 ? -30.969 -12.438 -7.914 1 91.56 208 LYS B C 1
ATOM 5130 O O . LYS B 1 208 ? -30.234 -12.734 -8.859 1 91.56 208 LYS B O 1
ATOM 5135 N N . LYS B 1 209 ? -32.312 -12.688 -8 1 87.75 209 LYS B N 1
ATOM 5136 C CA . LYS B 1 209 ? -32.938 -13.453 -9.062 1 87.75 209 LYS B CA 1
ATOM 5137 C C . LYS B 1 209 ? -32.156 -14.719 -9.391 1 87.75 209 LYS B C 1
ATOM 5139 O O . LYS B 1 209 ? -31.828 -14.969 -10.547 1 87.75 209 LYS B O 1
ATOM 5144 N N . ASP B 1 210 ? -31.594 -15.508 -8.461 1 85.06 210 ASP B N 1
ATOM 5145 C CA . ASP B 1 210 ? -30.938 -16.797 -8.539 1 85.06 210 ASP B CA 1
ATOM 5146 C C . ASP B 1 210 ? -29.484 -16.656 -8.992 1 85.06 210 ASP B C 1
ATOM 5148 O O . ASP B 1 210 ? -28.844 -17.641 -9.383 1 85.06 210 ASP B O 1
ATOM 5152 N N . LYS B 1 211 ? -29.031 -15.445 -9.047 1 94.75 211 LYS B N 1
ATOM 5153 C CA . LYS B 1 211 ? -27.625 -15.188 -9.375 1 94.75 211 LYS B CA 1
ATOM 5154 C C . LYS B 1 211 ? -26.875 -14.625 -8.172 1 94.75 211 LYS B C 1
ATOM 5156 O O . LYS B 1 211 ? -27.359 -13.703 -7.512 1 94.75 211 LYS B O 1
ATOM 5161 N N . LEU B 1 212 ? -25.797 -15.281 -7.879 1 97.5 212 LEU B N 1
ATOM 5162 C CA . LEU B 1 212 ? -24.922 -14.773 -6.824 1 97.5 212 LEU B CA 1
ATOM 5163 C C . LEU B 1 212 ? -24.109 -13.578 -7.312 1 97.5 212 LEU B C 1
ATOM 5165 O O . LEU B 1 212 ? -23.406 -13.672 -8.32 1 97.5 212 LEU B O 1
ATOM 5169 N N . THR B 1 213 ? -24.188 -12.391 -6.648 1 97.81 213 THR B N 1
ATOM 5170 C CA . THR B 1 213 ? -23.5 -11.18 -7.09 1 97.81 213 THR B CA 1
ATOM 5171 C C . THR B 1 213 ? -22.359 -10.828 -6.137 1 97.81 213 THR B C 1
ATOM 5173 O O . THR B 1 213 ? -21.578 -9.93 -6.414 1 97.81 213 THR B O 1
ATOM 5176 N N . GLY B 1 214 ? -22.234 -11.469 -5.047 1 98.31 214 GLY B N 1
ATOM 5177 C CA . GLY B 1 214 ? -21.141 -11.336 -4.09 1 98.31 214 GLY B CA 1
ATOM 5178 C C . GLY B 1 214 ? -21.172 -12.398 -3.008 1 98.31 214 GLY B C 1
ATOM 5179 O O . GLY B 1 214 ? -22.188 -13.055 -2.791 1 98.31 214 GLY B O 1
ATOM 5180 N N . TYR B 1 215 ? -20.062 -12.625 -2.389 1 98.56 215 TYR B N 1
ATOM 5181 C CA . TYR B 1 215 ? -20 -13.594 -1.301 1 98.56 215 TYR B CA 1
ATOM 5182 C C . TYR B 1 215 ? -18.781 -13.359 -0.432 1 98.56 215 TYR B C 1
ATOM 5184 O O . TYR B 1 215 ? -17.859 -12.633 -0.825 1 98.56 215 TYR B O 1
ATOM 5192 N N . ALA B 1 216 ? -18.812 -13.914 0.739 1 98.5 216 ALA B N 1
ATOM 5193 C CA . ALA B 1 216 ? -17.672 -13.969 1.654 1 98.5 216 ALA B CA 1
ATOM 5194 C C . ALA B 1 216 ? -17.484 -15.375 2.213 1 98.5 216 ALA B C 1
ATOM 5196 O O . ALA B 1 216 ? -18.469 -16.047 2.557 1 98.5 216 ALA B O 1
ATOM 5197 N N . ILE B 1 217 ? -16.312 -15.844 2.166 1 97.75 217 ILE B N 1
ATOM 5198 C CA . ILE B 1 217 ? -15.906 -17.062 2.857 1 97.75 217 ILE B CA 1
ATOM 5199 C C . ILE B 1 217 ? -15.086 -16.703 4.094 1 97.75 217 ILE B C 1
ATOM 5201 O O . ILE B 1 217 ? -14.109 -15.953 4.008 1 97.75 217 ILE B O 1
ATOM 5205 N N . PHE B 1 218 ? -15.508 -17.156 5.234 1 96.94 218 PHE B N 1
ATOM 5206 C CA . PHE B 1 218 ? -14.828 -16.766 6.465 1 96.94 218 PHE B CA 1
ATOM 5207 C C . PHE B 1 218 ? -14.969 -17.844 7.531 1 96.94 218 PHE B C 1
ATOM 5209 O O . PHE B 1 218 ? -15.742 -18.781 7.367 1 96.94 218 PHE B O 1
ATOM 5216 N N . SER B 1 219 ? -14.156 -17.781 8.562 1 95.44 219 SER B N 1
ATOM 5217 C CA . SER B 1 219 ? -14.227 -18.688 9.711 1 95.44 219 SER B CA 1
ATOM 5218 C C . SER B 1 219 ? -14.109 -17.906 11.023 1 95.44 219 SER B C 1
ATOM 5220 O O . SER B 1 219 ? -13.664 -16.766 11.039 1 95.44 219 SER B O 1
ATOM 5222 N N . PHE B 1 220 ? -14.578 -18.516 12.062 1 91.62 220 PHE B N 1
ATOM 5223 C CA . PHE B 1 220 ? -14.43 -17.969 13.414 1 91.62 220 PHE B CA 1
ATOM 5224 C C . PHE B 1 220 ? -13.18 -18.531 14.078 1 91.62 220 PHE B C 1
ATOM 5226 O O . PHE B 1 220 ? -12.812 -19.688 13.867 1 91.62 220 PHE B O 1
ATOM 5233 N N . ARG B 1 221 ? -12.516 -17.672 14.711 1 88.25 221 ARG B N 1
ATOM 5234 C CA . ARG B 1 221 ? -11.352 -18.078 15.492 1 88.25 221 ARG B CA 1
ATOM 5235 C C . ARG B 1 221 ? -11.445 -17.562 16.922 1 88.25 221 ARG B C 1
ATOM 5237 O O . ARG B 1 221 ? -11.891 -16.438 17.156 1 88.25 221 ARG B O 1
ATOM 5244 N N . ALA B 1 222 ? -11.039 -18.391 17.828 1 80.19 222 ALA B N 1
ATOM 5245 C CA . ALA B 1 222 ? -11.023 -18 19.234 1 80.19 222 ALA B CA 1
ATOM 5246 C C . ALA B 1 222 ? -9.984 -16.906 19.484 1 80.19 222 ALA B C 1
ATOM 5248 O O . ALA B 1 222 ? -8.945 -16.875 18.828 1 80.19 222 ALA B O 1
ATOM 5249 N N . ARG B 1 223 ? -10.375 -16.062 20.438 1 76.31 223 ARG B N 1
ATOM 5250 C CA . ARG B 1 223 ? -9.414 -15.047 20.859 1 76.31 223 ARG B CA 1
ATOM 5251 C C . ARG B 1 223 ? -8.336 -15.648 21.75 1 76.31 223 ARG B C 1
ATOM 5253 O O . ARG B 1 223 ? -8.641 -16.25 22.781 1 76.31 223 ARG B O 1
ATOM 5260 N N . GLN B 1 224 ? -7.258 -15.797 21.234 1 63.97 224 GLN B N 1
ATOM 5261 C CA . GLN B 1 224 ? -6.211 -16.453 22 1 63.97 224 GLN B CA 1
ATOM 5262 C C . GLN B 1 224 ? -5.82 -15.625 23.219 1 63.97 224 GLN B C 1
ATOM 5264 O O . GLN B 1 224 ? -5.469 -16.172 24.266 1 63.97 224 GLN B O 1
ATOM 5269 N N . GLU B 1 225 ? -5.938 -14.367 23.141 1 57.84 225 GLU B N 1
ATOM 5270 C CA . GLU B 1 225 ? -5.344 -13.492 24.156 1 57.84 225 GLU B CA 1
ATOM 5271 C C . GLU B 1 225 ? -6.305 -13.258 25.312 1 57.84 225 GLU B C 1
ATOM 5273 O O . GLU B 1 225 ? -5.91 -12.727 26.359 1 57.84 225 GLU B O 1
ATOM 5278 N N . THR B 1 226 ? -7.625 -13.758 25.109 1 60.31 226 THR B N 1
ATOM 5279 C CA . THR B 1 226 ? -8.586 -13.43 26.156 1 60.31 226 THR B CA 1
ATOM 5280 C C . THR B 1 226 ? -9.352 -14.664 26.609 1 60.31 226 THR B C 1
ATOM 5282 O O . THR B 1 226 ? -9.586 -15.578 25.812 1 60.31 226 THR B O 1
ATOM 5285 N N . ASN B 1 227 ? -9.5 -14.727 27.812 1 59.78 227 ASN B N 1
ATOM 5286 C CA . ASN B 1 227 ? -10.344 -15.766 28.391 1 59.78 227 ASN B CA 1
ATOM 5287 C C . ASN B 1 227 ? -11.828 -15.438 28.219 1 59.78 227 ASN B C 1
ATOM 5289 O O . ASN B 1 227 ? -12.539 -15.258 29.219 1 59.78 227 ASN B O 1
ATOM 5293 N N . ASN B 1 228 ? -12.172 -15.047 27.078 1 60.69 228 ASN B N 1
ATOM 5294 C CA . ASN B 1 228 ? -13.555 -14.734 26.75 1 60.69 228 ASN B CA 1
ATOM 5295 C C . ASN B 1 228 ? -14.086 -15.602 25.609 1 60.69 228 ASN B C 1
ATOM 5297 O O . ASN B 1 228 ? -13.922 -15.266 24.438 1 60.69 228 ASN B O 1
ATOM 5301 N N . PHE B 1 229 ? -14.688 -16.688 26.031 1 64.94 229 PHE B N 1
ATOM 5302 C CA . PHE B 1 229 ? -15.18 -17.641 25.047 1 64.94 229 PHE B CA 1
ATOM 5303 C C . PHE B 1 229 ? -16.375 -17.078 24.281 1 64.94 229 PHE B C 1
ATOM 5305 O O . PHE B 1 229 ? -16.797 -17.656 23.281 1 64.94 229 PHE B O 1
ATOM 5312 N N . LEU B 1 230 ? -16.844 -15.953 24.766 1 67.5 230 LEU B N 1
ATOM 5313 C CA . LEU B 1 230 ? -18 -15.352 24.125 1 67.5 230 LEU B CA 1
ATOM 5314 C C . LEU B 1 230 ? -17.578 -14.391 23.016 1 67.5 230 LEU B C 1
ATOM 5316 O O . LEU B 1 230 ? -18.422 -13.859 22.281 1 67.5 230 LEU B O 1
ATOM 5320 N N . SER B 1 231 ? -16.312 -14.219 22.953 1 74.69 231 SER B N 1
ATOM 5321 C CA . SER B 1 231 ? -15.789 -13.289 21.953 1 74.69 231 SER B CA 1
ATOM 5322 C C . SER B 1 231 ? -14.828 -13.984 21 1 74.69 231 SER B C 1
ATOM 5324 O O . SER B 1 231 ? -13.906 -14.68 21.422 1 74.69 231 SER B O 1
ATOM 5326 N N . SER B 1 232 ? -15.211 -13.953 19.734 1 89 232 SER B N 1
ATOM 5327 C CA . SER B 1 232 ? -14.406 -14.602 18.703 1 89 232 SER B CA 1
ATOM 5328 C C . SER B 1 232 ? -13.891 -13.586 17.688 1 89 232 SER B C 1
ATOM 5330 O O . SER B 1 232 ? -14.219 -12.398 17.766 1 89 232 SER B O 1
ATOM 5332 N N . ASN B 1 233 ? -12.984 -13.969 16.969 1 94.06 233 ASN B N 1
ATOM 5333 C CA . ASN B 1 233 ? -12.531 -13.219 15.797 1 94.06 233 ASN B CA 1
ATOM 5334 C C . ASN B 1 233 ? -13 -13.867 14.5 1 94.06 233 ASN B C 1
ATOM 5336 O O . ASN B 1 233 ? -13.32 -15.055 14.477 1 94.06 233 ASN B O 1
ATOM 5340 N N . ILE B 1 234 ? -13.188 -13.078 13.516 1 95.75 234 ILE B N 1
ATOM 5341 C CA . ILE B 1 234 ? -13.477 -13.594 12.18 1 95.75 234 ILE B CA 1
ATOM 5342 C C . ILE B 1 234 ? -12.242 -13.453 11.289 1 95.75 234 ILE B C 1
ATOM 5344 O O . ILE B 1 234 ? -11.562 -12.422 11.328 1 95.75 234 ILE B O 1
ATOM 5348 N N . ILE B 1 235 ? -11.914 -14.484 10.594 1 96.38 235 ILE B N 1
ATOM 5349 C CA . ILE B 1 235 ? -10.914 -14.445 9.531 1 96.38 235 ILE B CA 1
ATOM 5350 C C . ILE B 1 235 ? -11.609 -14.562 8.172 1 96.38 235 ILE B C 1
ATOM 5352 O O . ILE B 1 235 ? -12.242 -15.578 7.875 1 96.38 235 ILE B O 1
ATOM 5356 N N . VAL B 1 236 ? -11.523 -13.547 7.375 1 97.81 236 VAL B N 1
ATOM 5357 C CA . VAL B 1 236 ? -12.062 -13.594 6.023 1 97.81 236 VAL B CA 1
ATOM 5358 C C . VAL B 1 236 ? -11.062 -14.266 5.09 1 97.81 236 VAL B C 1
ATOM 5360 O O . VAL B 1 236 ? -9.883 -13.891 5.051 1 97.81 236 VAL B O 1
ATOM 5363 N N . HIS B 1 237 ? -11.516 -15.25 4.344 1 96.94 237 HIS B N 1
ATOM 5364 C CA . HIS B 1 237 ? -10.664 -15.977 3.418 1 96.94 237 HIS B CA 1
ATOM 5365 C C . HIS B 1 237 ? -10.82 -15.453 1.994 1 96.94 237 HIS B C 1
ATOM 5367 O O . HIS B 1 237 ? -9.859 -15.453 1.219 1 96.94 237 HIS B O 1
ATOM 5373 N N . GLU B 1 238 ? -11.961 -15.094 1.651 1 97.75 238 GLU B N 1
ATOM 5374 C CA . GLU B 1 238 ? -12.266 -14.562 0.328 1 97.75 238 GLU B CA 1
ATOM 5375 C C . GLU B 1 238 ? -13.445 -13.594 0.382 1 97.75 238 GLU B C 1
ATOM 5377 O O . GLU B 1 238 ? -14.414 -13.828 1.104 1 97.75 238 GLU B O 1
ATOM 5382 N N . PHE B 1 239 ? -13.414 -12.508 -0.268 1 98.38 239 PHE B N 1
ATOM 5383 C CA . PHE B 1 239 ? -14.414 -11.445 -0.303 1 98.38 239 PHE B CA 1
ATOM 5384 C C . PHE B 1 239 ? -14.594 -10.914 -1.723 1 98.38 239 PHE B C 1
ATOM 5386 O O . PHE B 1 239 ? -13.719 -10.234 -2.254 1 98.38 239 PHE B O 1
ATOM 5393 N N . VAL B 1 240 ? -15.703 -11.266 -2.396 1 98.5 240 VAL B N 1
ATOM 5394 C CA . VAL B 1 240 ? -15.945 -10.969 -3.803 1 98.5 240 VAL B CA 1
ATOM 5395 C C . VAL B 1 240 ? -17.281 -10.242 -3.953 1 98.5 240 VAL B C 1
ATOM 5397 O O . VAL B 1 240 ? -18.266 -10.586 -3.297 1 98.5 240 VAL B O 1
ATOM 5400 N N . TYR B 1 241 ? -17.359 -9.18 -4.723 1 98.12 241 TYR B N 1
ATOM 5401 C CA . TYR B 1 241 ? -18.578 -8.477 -5.078 1 98.12 241 TYR B CA 1
ATOM 5402 C C . TYR B 1 241 ? -18.516 -7.969 -6.516 1 98.12 241 TYR B C 1
ATOM 5404 O O . TYR B 1 241 ? -17.5 -7.453 -6.957 1 98.12 241 TYR B O 1
ATOM 5412 N N . THR B 1 242 ? -19.562 -8.164 -7.297 1 96.81 242 THR B N 1
ATOM 5413 C CA . THR B 1 242 ? -19.609 -7.758 -8.695 1 96.81 242 THR B CA 1
ATOM 5414 C C . THR B 1 242 ? -20.359 -6.445 -8.859 1 96.81 242 THR B C 1
ATOM 5416 O O . THR B 1 242 ? -20.375 -5.859 -9.945 1 96.81 242 THR B O 1
ATOM 5419 N N . ASP B 1 243 ? -21 -5.953 -7.801 1 95 243 ASP B N 1
ATOM 5420 C CA . ASP B 1 243 ? -21.688 -4.668 -7.859 1 95 243 ASP B CA 1
ATOM 5421 C C . ASP B 1 243 ? -21.75 -4.008 -6.484 1 95 243 ASP B C 1
ATOM 5423 O O . ASP B 1 243 ? -21.375 -4.621 -5.48 1 95 243 ASP B O 1
ATOM 5427 N N . LYS B 1 244 ? -22.172 -2.781 -6.445 1 96.5 244 LYS B N 1
ATOM 5428 C CA . LYS B 1 244 ? -22.219 -1.945 -5.25 1 96.5 244 LYS B CA 1
ATOM 5429 C C . LYS B 1 244 ? -23.156 -2.531 -4.199 1 96.5 244 LYS B C 1
ATOM 5431 O O . LYS B 1 244 ? -22.828 -2.537 -3.008 1 96.5 244 LYS B O 1
ATOM 5436 N N . ASP B 1 245 ? -24.266 -3.014 -4.605 1 97.31 245 ASP B N 1
ATOM 5437 C CA . ASP B 1 245 ? -25.266 -3.57 -3.701 1 97.31 245 ASP B CA 1
ATOM 5438 C C . ASP B 1 245 ? -24.703 -4.77 -2.939 1 97.31 245 ASP B C 1
ATOM 5440 O O . ASP B 1 245 ? -24.938 -4.914 -1.737 1 97.31 245 ASP B O 1
ATOM 5444 N N . ALA B 1 246 ? -24.016 -5.684 -3.627 1 98.19 246 ALA B N 1
ATOM 5445 C CA . ALA B 1 246 ? -23.391 -6.84 -2.984 1 98.19 246 ALA B CA 1
ATOM 5446 C C . ALA B 1 246 ? -22.406 -6.41 -1.909 1 98.19 246 ALA B C 1
ATOM 5448 O O . ALA B 1 246 ? -22.406 -6.949 -0.8 1 98.19 246 ALA B O 1
ATOM 5449 N N . LEU B 1 247 ? -21.562 -5.41 -2.203 1 98.56 247 LEU B N 1
ATOM 5450 C CA . LEU B 1 247 ? -20.609 -4.883 -1.228 1 98.56 247 LEU B CA 1
ATOM 5451 C C . LEU B 1 247 ? -21.344 -4.34 -0.002 1 98.56 247 LEU B C 1
ATOM 5453 O O . LEU B 1 247 ? -20.953 -4.617 1.133 1 98.56 247 LEU B O 1
ATOM 5457 N N . GLN B 1 248 ? -22.422 -3.629 -0.209 1 98.62 248 GLN B N 1
ATOM 5458 C CA . GLN B 1 248 ? -23.172 -2.998 0.872 1 98.62 248 GLN B CA 1
ATOM 5459 C C . GLN B 1 248 ? -23.781 -4.043 1.797 1 98.62 248 GLN B C 1
ATOM 5461 O O . GLN B 1 248 ? -23.672 -3.939 3.02 1 98.62 248 GLN B O 1
ATOM 5466 N N . GLN B 1 249 ? -24.406 -5.047 1.195 1 98.62 249 GLN B N 1
ATOM 5467 C CA . GLN B 1 249 ? -25.062 -6.066 2 1 98.62 249 GLN B CA 1
ATOM 5468 C C . GLN B 1 249 ? -24.047 -6.898 2.781 1 98.62 249 GLN B C 1
ATOM 5470 O O . GLN B 1 249 ? -24.266 -7.219 3.951 1 98.62 249 GLN B O 1
ATOM 5475 N N . LEU B 1 250 ? -22.953 -7.242 2.148 1 98.75 250 LEU B N 1
ATOM 5476 C CA . LEU B 1 250 ? -21.906 -7.977 2.846 1 98.75 250 LEU B CA 1
ATOM 5477 C C . LEU B 1 250 ? -21.312 -7.137 3.975 1 98.75 250 LEU B C 1
ATOM 5479 O O . LEU B 1 250 ? -21.016 -7.66 5.051 1 98.75 250 LEU B O 1
ATOM 5483 N N . SER B 1 251 ? -21.156 -5.836 3.729 1 98.81 251 SER B N 1
ATOM 5484 C CA . SER B 1 251 ? -20.672 -4.93 4.766 1 98.81 251 SER B CA 1
ATOM 5485 C C . SER B 1 251 ? -21.609 -4.922 5.969 1 98.81 251 SER B C 1
ATOM 5487 O O . SER B 1 251 ? -21.156 -5.043 7.113 1 98.81 251 SER B O 1
ATOM 5489 N N . THR B 1 252 ? -22.875 -4.781 5.703 1 98.62 252 THR B N 1
ATOM 5490 C CA . THR B 1 252 ? -23.875 -4.781 6.766 1 98.62 252 THR B CA 1
ATOM 5491 C C . THR B 1 252 ? -23.828 -6.094 7.543 1 98.62 252 THR B C 1
ATOM 5493 O O . THR B 1 252 ? -23.969 -6.102 8.766 1 98.62 252 THR B O 1
ATOM 5496 N N . PHE B 1 253 ? -23.641 -7.207 6.859 1 98.31 253 PHE B N 1
ATOM 5497 C CA . PHE B 1 253 ? -23.516 -8.508 7.508 1 98.31 253 PHE B CA 1
ATOM 5498 C C . PHE B 1 253 ? -22.375 -8.5 8.516 1 98.31 253 PHE B C 1
ATOM 5500 O O . PHE B 1 253 ? -22.578 -8.844 9.68 1 98.31 253 PHE B O 1
ATOM 5507 N N . PHE B 1 254 ? -21.156 -8.07 8.117 1 98.44 254 PHE B N 1
ATOM 5508 C CA . PHE B 1 254 ? -20 -8.078 9.016 1 98.44 254 PHE B CA 1
ATOM 5509 C C . PHE B 1 254 ? -20.188 -7.066 10.141 1 98.44 254 PHE B C 1
ATOM 5511 O O . PHE B 1 254 ? -19.828 -7.332 11.289 1 98.44 254 PHE B O 1
ATOM 5518 N N . HIS B 1 255 ? -20.781 -5.922 9.82 1 98.5 255 HIS B N 1
AT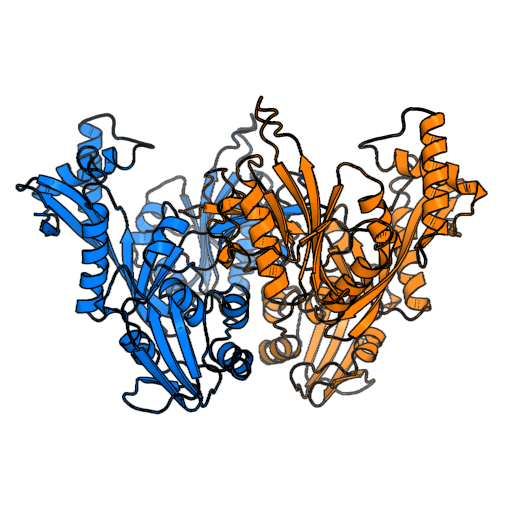OM 5519 C CA . HIS B 1 255 ? -21.109 -4.93 10.844 1 98.5 255 HIS B CA 1
ATOM 5520 C C . HIS B 1 255 ? -21.953 -5.539 11.953 1 98.5 255 HIS B C 1
ATOM 5522 O O . HIS B 1 255 ? -21.719 -5.273 13.133 1 98.5 255 HIS B O 1
ATOM 5528 N N . SER B 1 256 ? -22.875 -6.344 11.578 1 96.94 256 SER B N 1
ATOM 5529 C CA . SER B 1 256 ? -23.891 -6.867 12.492 1 96.94 256 SER B CA 1
ATOM 5530 C C . SER B 1 256 ? -23.312 -7.945 13.398 1 96.94 256 SER B C 1
ATOM 5532 O O . SER B 1 256 ? -23.984 -8.422 14.32 1 96.94 256 SER B O 1
ATOM 5534 N N . GLN B 1 257 ? -22.031 -8.32 13.148 1 95.38 257 GLN B N 1
ATOM 5535 C CA . GLN B 1 257 ? -21.422 -9.344 13.984 1 95.38 257 GLN B CA 1
ATOM 5536 C C . GLN B 1 257 ? -20.797 -8.734 15.234 1 95.38 257 GLN B C 1
ATOM 5538 O O . GLN B 1 257 ? -20.125 -9.43 16 1 95.38 257 GLN B O 1
ATOM 5543 N N . LYS B 1 258 ? -20.938 -7.492 15.531 1 93 258 LYS B N 1
ATOM 5544 C CA . LYS B 1 258 ? -20.203 -6.707 16.516 1 93 258 LYS B CA 1
ATOM 5545 C C . LYS B 1 258 ? -20.484 -7.199 17.938 1 93 258 LYS B C 1
ATOM 5547 O O . LYS B 1 258 ? -19.672 -6.992 18.844 1 93 258 LYS B O 1
ATOM 5552 N N . ASP B 1 259 ? -21.594 -7.844 18.188 1 89.44 259 ASP B N 1
ATOM 5553 C CA . ASP B 1 259 ? -21.953 -8.266 19.531 1 89.44 259 ASP B CA 1
ATOM 5554 C C . ASP B 1 259 ? -21.156 -9.5 19.953 1 89.44 259 ASP B C 1
ATOM 5556 O O . ASP B 1 259 ? -21 -9.758 21.156 1 89.44 259 ASP B O 1
ATOM 5560 N N . GLN B 1 260 ? -20.609 -10.242 18.969 1 88.69 260 GLN B N 1
ATOM 5561 C CA . GLN B 1 260 ? -19.969 -11.508 19.312 1 88.69 260 GLN B CA 1
ATOM 5562 C C . GLN B 1 260 ? -18.547 -11.562 18.75 1 88.69 260 GLN B C 1
ATOM 5564 O O . GLN B 1 260 ? -17.766 -12.445 19.125 1 88.69 260 GLN B O 1
ATOM 5569 N N . VAL B 1 261 ? -18.25 -10.719 17.859 1 93.44 261 VAL B N 1
ATOM 5570 C CA . VAL B 1 261 ? -16.953 -10.75 17.203 1 93.44 261 VAL B CA 1
ATOM 5571 C C . VAL B 1 261 ? -16.125 -9.547 17.656 1 93.44 261 VAL B C 1
ATOM 5573 O O . VAL B 1 261 ? -16.609 -8.422 17.672 1 93.44 261 VAL B O 1
ATOM 5576 N N . HIS B 1 262 ? -14.891 -9.781 18.062 1 93.94 262 HIS B N 1
ATOM 5577 C CA . HIS B 1 262 ? -13.992 -8.727 18.531 1 93.94 262 HIS B CA 1
ATOM 5578 C C . HIS B 1 262 ? -13.289 -8.055 17.359 1 93.94 262 HIS B C 1
ATOM 5580 O O . HIS B 1 262 ? -13.305 -6.824 17.234 1 93.94 262 HIS B O 1
ATOM 5586 N N . ARG B 1 263 ? -12.672 -8.844 16.5 1 96.31 263 ARG B N 1
ATOM 5587 C CA . ARG B 1 263 ? -11.961 -8.312 15.344 1 96.31 263 ARG B CA 1
ATOM 5588 C C . ARG B 1 263 ? -12.211 -9.164 14.102 1 96.31 263 ARG B C 1
ATOM 5590 O O . ARG B 1 263 ? -12.508 -10.359 14.211 1 96.31 263 ARG B O 1
ATOM 5597 N N . ILE B 1 264 ? -12.125 -8.555 12.992 1 97.62 264 ILE B N 1
ATOM 5598 C CA . ILE B 1 264 ? -12.203 -9.219 11.695 1 97.62 264 ILE B CA 1
ATOM 5599 C C . ILE B 1 264 ? -10.891 -9.023 10.938 1 97.62 264 ILE B C 1
ATOM 5601 O O . ILE B 1 264 ? -10.5 -7.891 10.648 1 97.62 264 ILE B O 1
ATOM 5605 N N . SER B 1 265 ? -10.18 -10.125 10.695 1 97.38 265 SER B N 1
ATOM 5606 C CA . SER B 1 265 ? -9.008 -10.125 9.828 1 97.38 265 SER B CA 1
ATOM 5607 C C . SER B 1 265 ? -9.406 -10.125 8.352 1 97.38 265 SER B C 1
ATOM 5609 O O . SER B 1 265 ? -10.133 -11.008 7.898 1 97.38 265 SER B O 1
ATOM 5611 N N . PHE B 1 266 ? -8.969 -9.164 7.59 1 97.88 266 PHE B N 1
ATOM 5612 C CA . PHE B 1 266 ? -9.438 -8.922 6.23 1 97.88 266 PHE B CA 1
ATOM 5613 C C . PHE B 1 266 ? -8.258 -8.766 5.273 1 97.88 266 PHE B C 1
ATOM 5615 O O . PHE B 1 266 ? -7.727 -7.668 5.109 1 97.88 266 PHE B O 1
ATOM 5622 N N . PRO B 1 267 ? -7.832 -9.828 4.555 1 97.75 267 PRO B N 1
ATOM 5623 C CA . PRO B 1 267 ? -6.797 -9.727 3.525 1 97.75 267 PRO B CA 1
ATOM 5624 C C . PRO B 1 267 ? -7.301 -9.07 2.242 1 97.75 267 PRO B C 1
ATOM 5626 O O . PRO B 1 267 ? -8.43 -9.328 1.815 1 97.75 267 PRO B O 1
ATOM 5629 N N . THR B 1 268 ? -6.504 -8.195 1.66 1 97.88 268 THR B N 1
ATOM 5630 C CA . THR B 1 268 ? -6.953 -7.512 0.451 1 97.88 268 THR B CA 1
ATOM 5631 C C . THR B 1 268 ? -5.762 -6.949 -0.32 1 97.88 268 THR B C 1
ATOM 5633 O O . THR B 1 268 ? -4.672 -6.793 0.235 1 97.88 268 THR B O 1
ATOM 5636 N N . GLN B 1 269 ? -5.895 -6.723 -1.592 1 97.56 269 GLN B N 1
ATOM 5637 C CA . GLN B 1 269 ? -4.938 -5.992 -2.416 1 97.56 269 GLN B CA 1
ATOM 5638 C C . GLN B 1 269 ? -5.559 -4.711 -2.975 1 97.56 269 GLN B C 1
ATOM 5640 O O . GLN B 1 269 ? -5.059 -4.148 -3.949 1 97.56 269 GLN B O 1
ATOM 5645 N N . ASP B 1 270 ? -6.754 -4.355 -2.383 1 96.75 270 ASP B N 1
ATOM 5646 C CA . ASP B 1 270 ? -7.293 -3.018 -2.604 1 96.75 270 ASP B CA 1
ATOM 5647 C C . ASP B 1 270 ? -6.559 -1.983 -1.755 1 96.75 270 ASP B C 1
ATOM 5649 O O . ASP B 1 270 ? -6.746 -1.927 -0.538 1 96.75 270 ASP B O 1
ATOM 5653 N N . GLU B 1 271 ? -5.809 -1.114 -2.373 1 95.19 271 GLU B N 1
ATOM 5654 C CA . GLU B 1 271 ? -4.91 -0.19 -1.687 1 95.19 271 GLU B CA 1
ATOM 5655 C C . GLU B 1 271 ? -5.691 0.911 -0.974 1 95.19 271 GLU B C 1
ATOM 5657 O O . GLU B 1 271 ? -5.125 1.66 -0.174 1 95.19 271 GLU B O 1
ATOM 5662 N N . THR B 1 272 ? -7 1.038 -1.193 1 97.12 272 THR B N 1
ATOM 5663 C CA . THR B 1 272 ? -7.746 2.17 -0.654 1 97.12 272 THR B CA 1
ATOM 5664 C C . THR B 1 272 ? -8.875 1.69 0.252 1 97.12 272 THR B C 1
ATOM 5666 O O . THR B 1 272 ? -9.773 2.461 0.592 1 97.12 272 THR B O 1
ATOM 5669 N N . ILE B 1 273 ? -8.852 0.396 0.668 1 98.25 273 ILE B N 1
ATOM 5670 C CA . ILE B 1 273 ? -9.953 -0.213 1.403 1 98.25 273 ILE B CA 1
ATOM 5671 C C . ILE B 1 273 ? -10.148 0.505 2.738 1 98.25 273 ILE B C 1
ATOM 5673 O O . ILE B 1 273 ? -11.234 0.486 3.311 1 98.25 273 ILE B O 1
ATOM 5677 N N . HIS B 1 274 ? -9.102 1.177 3.256 1 98.44 274 HIS B N 1
ATOM 5678 C CA . HIS B 1 274 ? -9.219 1.882 4.527 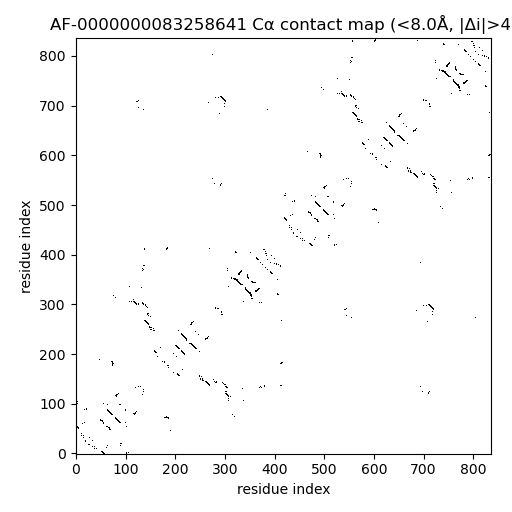1 98.44 274 HIS B CA 1
ATOM 5679 C C . HIS B 1 274 ? -10.18 3.061 4.418 1 98.44 274 HIS B C 1
ATOM 5681 O O . HIS B 1 274 ? -10.703 3.533 5.43 1 98.44 274 HIS B O 1
ATOM 5687 N N . HIS B 1 275 ? -10.461 3.59 3.227 1 98.44 275 HIS B N 1
ATOM 5688 C CA . HIS B 1 275 ? -11.461 4.629 3.021 1 98.44 275 HIS B CA 1
ATOM 5689 C C . HIS B 1 275 ? -12.875 4.074 3.166 1 98.44 275 HIS B C 1
ATOM 5691 O O . HIS B 1 275 ? -13.828 4.832 3.344 1 98.44 275 HIS B O 1
ATOM 5697 N N . PHE B 1 276 ? -13.039 2.736 2.979 1 98.44 276 PHE B N 1
ATOM 5698 C CA . PHE B 1 276 ? -14.336 2.076 3.109 1 98.44 276 PHE B CA 1
ATOM 5699 C C . PHE B 1 276 ? -14.719 1.923 4.574 1 98.44 276 PHE B C 1
ATOM 5701 O O . PHE B 1 276 ? -15.867 2.172 4.953 1 98.44 276 PHE B O 1
ATOM 5708 N N . PHE B 1 277 ? -13.719 1.536 5.422 1 98.5 277 PHE B N 1
ATOM 5709 C CA . PHE B 1 277 ? -13.961 1.316 6.844 1 98.5 277 PHE B CA 1
ATOM 5710 C C . PHE B 1 277 ? -14.242 2.635 7.555 1 98.5 277 PHE B C 1
ATOM 5712 O O . PHE B 1 277 ? -13.633 3.658 7.234 1 98.5 277 PHE B O 1
ATOM 5719 N N . THR B 1 278 ? -15.047 2.6 8.57 1 97.62 278 THR B N 1
ATOM 5720 C CA . THR B 1 278 ? -15.273 3.783 9.398 1 97.62 278 THR B CA 1
ATOM 5721 C C . THR B 1 278 ? -14.094 4.031 10.328 1 97.62 278 THR B C 1
ATOM 5723 O O . THR B 1 278 ? -13.859 5.168 10.75 1 97.62 278 THR B O 1
ATOM 5726 N N . ASP B 1 279 ? -13.422 3.006 10.656 1 97.44 279 ASP B N 1
ATOM 5727 C CA . ASP B 1 279 ? -12.203 3.033 11.461 1 97.44 279 ASP B CA 1
ATOM 5728 C C . ASP B 1 279 ? -11.266 1.887 11.078 1 97.44 279 ASP B C 1
ATOM 5730 O O . ASP B 1 279 ? -11.531 0.729 11.414 1 97.44 279 ASP B O 1
ATOM 5734 N N . ALA B 1 280 ? -10.148 2.178 10.461 1 97.62 280 ALA B N 1
ATOM 5735 C CA . ALA B 1 280 ? -9.273 1.14 9.922 1 97.62 280 ALA B CA 1
ATOM 5736 C C . ALA B 1 280 ? -8.195 0.748 10.93 1 97.62 280 ALA B C 1
ATOM 5738 O O . ALA B 1 280 ? -7.391 -0.148 10.664 1 97.62 280 ALA B O 1
ATOM 5739 N N . ARG B 1 281 ? -8.109 1.419 12.164 1 96.75 281 ARG B N 1
ATOM 5740 C CA . ARG B 1 281 ? -7.09 1.083 13.156 1 96.75 281 ARG B CA 1
ATOM 5741 C C . ARG B 1 281 ? -7.227 -0.366 13.609 1 96.75 281 ARG B C 1
ATOM 5743 O O . ARG B 1 281 ? -8.344 -0.862 13.789 1 96.75 281 ARG B O 1
ATOM 5750 N N . ASP B 1 282 ? -6.168 -1.037 13.82 1 95.19 282 ASP B N 1
ATOM 5751 C CA . ASP B 1 282 ? -6.184 -2.48 14.031 1 95.19 282 ASP B CA 1
ATOM 5752 C C . ASP B 1 282 ? -6.348 -2.814 15.516 1 95.19 282 ASP B C 1
ATOM 5754 O O . ASP B 1 282 ? -6.297 -3.982 15.906 1 95.19 282 ASP B O 1
ATOM 5758 N N . GLY B 1 283 ? -6.465 -1.847 16.375 1 91.12 283 GLY B N 1
ATOM 5759 C CA . GLY B 1 283 ? -6.699 -2.076 17.781 1 91.12 283 GLY B CA 1
ATOM 5760 C C . GLY B 1 283 ? -5.422 -2.199 18.594 1 91.12 283 GLY B C 1
ATOM 5761 O O . GLY B 1 283 ? -5.457 -2.246 19.828 1 91.12 283 GLY B O 1
ATOM 5762 N N . SER B 1 284 ? -4.215 -2.227 17.922 1 89.62 284 SER B N 1
ATOM 5763 C CA . SER B 1 284 ? -2.945 -2.379 18.609 1 89.62 284 SER B CA 1
ATOM 5764 C C . SER B 1 284 ? -2.531 -1.079 19.297 1 89.62 284 SER B C 1
ATOM 5766 O O . SER B 1 284 ? -1.692 -1.085 20.203 1 89.62 284 SER B O 1
ATOM 5768 N N . ASP B 1 285 ? -3.045 0.019 18.781 1 87.69 285 ASP B N 1
ATOM 5769 C CA . ASP B 1 285 ? -2.678 1.36 19.234 1 87.69 285 ASP B CA 1
ATOM 5770 C C . ASP B 1 285 ? -1.213 1.66 18.922 1 87.69 285 ASP B C 1
ATOM 5772 O O . ASP B 1 285 ? -0.632 2.592 19.484 1 87.69 285 ASP B O 1
ATOM 5776 N N . GLU B 1 286 ? -0.67 0.856 18.062 1 90.44 286 GLU B N 1
ATOM 5777 C CA . GLU B 1 286 ? 0.707 1.103 17.641 1 90.44 286 GLU B CA 1
ATOM 5778 C C . GLU B 1 286 ? 0.79 2.293 16.688 1 90.44 286 GLU B C 1
ATOM 5780 O O . GLU B 1 286 ? -0.064 2.459 15.812 1 90.44 286 GLU B O 1
ATOM 5785 N N . LEU B 1 287 ? 1.83 3.057 16.922 1 90.5 287 LEU B N 1
ATOM 5786 C CA . LEU B 1 287 ? 2.084 4.191 16.047 1 90.5 287 LEU B CA 1
ATOM 5787 C C . LEU B 1 287 ? 3.334 3.957 15.203 1 90.5 287 LEU B C 1
ATOM 5789 O O . LEU B 1 287 ? 4.363 3.523 15.719 1 90.5 287 LEU B O 1
ATOM 5793 N N . ILE B 1 288 ? 3.232 4.148 13.961 1 88.12 288 ILE B N 1
ATOM 5794 C CA . ILE B 1 288 ? 4.359 4.281 13.047 1 88.12 288 ILE B CA 1
ATOM 5795 C C . ILE B 1 288 ? 4.848 5.73 13.039 1 88.12 288 ILE B C 1
ATOM 5797 O O . ILE B 1 288 ? 4.059 6.656 12.828 1 88.12 288 ILE B O 1
ATOM 5801 N N . ASN B 1 289 ? 6.133 5.93 13.555 1 84.94 289 ASN B N 1
ATOM 5802 C CA . ASN B 1 289 ? 6.656 7.289 13.633 1 84.94 289 ASN B CA 1
ATOM 5803 C C . ASN B 1 289 ? 6.391 8.062 12.344 1 84.94 289 ASN B C 1
ATOM 5805 O O . ASN B 1 289 ? 6.582 7.539 11.25 1 84.94 289 ASN B O 1
ATOM 5809 N N . PHE B 1 290 ? 5.961 9.211 12.781 1 85 290 PHE B N 1
ATOM 5810 C CA . PHE B 1 290 ? 5.789 10.203 13.836 1 85 290 PHE B CA 1
ATOM 5811 C C . PHE B 1 290 ? 4.375 10.156 14.398 1 85 290 PHE B C 1
ATOM 5813 O O . PHE B 1 290 ? 4.184 10.039 15.609 1 85 290 PHE B O 1
ATOM 5820 N N . VAL B 1 291 ? 3.291 9.852 13.852 1 92 291 VAL B N 1
ATOM 5821 C CA . VAL B 1 291 ? 1.909 9.781 14.312 1 92 291 VAL B CA 1
ATOM 5822 C C . VAL B 1 291 ? 1.042 9.094 13.258 1 92 291 VAL B C 1
ATOM 5824 O O . VAL B 1 291 ? -0.007 9.617 12.875 1 92 291 VAL B O 1
ATOM 5827 N N . TYR B 1 292 ? 1.419 8.031 12.828 1 96.25 292 TYR B N 1
ATOM 5828 C CA . TYR B 1 292 ? 0.619 7.176 11.953 1 96.25 292 TYR B CA 1
ATOM 5829 C C . TYR B 1 292 ? 0.082 5.969 12.719 1 96.25 292 TYR B C 1
ATOM 5831 O O . TYR B 1 292 ? 0.854 5.18 13.266 1 96.25 292 TYR B O 1
ATOM 5839 N N . HIS B 1 293 ? -1.188 5.891 12.758 1 97 293 HIS B N 1
ATOM 5840 C CA . HIS B 1 293 ? -1.834 4.785 13.453 1 97 293 HIS B CA 1
ATOM 5841 C C . HIS B 1 293 ? -1.842 3.523 12.594 1 97 293 HIS B C 1
ATOM 5843 O O . HIS B 1 293 ? -2.34 3.537 11.469 1 97 293 HIS B O 1
ATOM 5849 N N . GLN B 1 294 ? -1.297 2.473 13.133 1 97.75 294 GLN B N 1
ATOM 5850 C CA . GLN B 1 294 ? -1.194 1.235 12.367 1 97.75 294 GLN B CA 1
ATOM 5851 C C . GLN B 1 294 ? -2.572 0.743 11.93 1 97.75 294 GLN B C 1
ATOM 5853 O O . GLN B 1 294 ? -3.502 0.69 12.734 1 97.75 294 GLN B O 1
ATOM 5858 N N . THR B 1 295 ? -2.701 0.408 10.633 1 98 295 THR B N 1
ATOM 5859 C CA . THR B 1 295 ? -3.969 -0.066 10.094 1 98 295 THR B CA 1
ATOM 5860 C C . THR B 1 295 ? -3.828 -1.484 9.547 1 98 295 THR B C 1
ATOM 5862 O O . THR B 1 295 ? -4.797 -2.248 9.531 1 98 295 THR B O 1
ATOM 5865 N N . ASN B 1 296 ? -2.701 -1.835 9.055 1 97.94 296 ASN B N 1
ATOM 5866 C CA . ASN B 1 296 ? -2.533 -3.135 8.422 1 97.94 296 ASN B CA 1
ATOM 5867 C C . ASN B 1 296 ? -1.063 -3.541 8.352 1 97.94 296 ASN B C 1
ATOM 5869 O O . ASN B 1 296 ? -0.178 -2.729 8.625 1 97.94 296 ASN B O 1
ATOM 5873 N N . ARG B 1 297 ? -0.862 -4.766 8.078 1 97.5 297 ARG B N 1
ATOM 5874 C CA . ARG B 1 297 ? 0.422 -5.348 7.703 1 97.5 297 ARG B CA 1
ATOM 5875 C C . ARG B 1 297 ? 0.428 -5.75 6.234 1 97.5 297 ARG B C 1
ATOM 5877 O O . ARG B 1 297 ? -0.624 -6.043 5.66 1 97.5 297 ARG B O 1
ATOM 5884 N N . SER B 1 298 ? 1.608 -5.734 5.645 1 97.5 298 SER B N 1
ATOM 5885 C CA . SER B 1 298 ? 1.727 -6.055 4.227 1 97.5 298 SER B CA 1
ATOM 5886 C C . SER B 1 298 ? 2.834 -7.074 3.98 1 97.5 298 SER B C 1
ATOM 5888 O O . SER B 1 298 ? 3.736 -7.227 4.805 1 97.5 298 SER B O 1
ATOM 5890 N N . GLY B 1 299 ? 2.725 -7.797 2.865 1 97.5 299 GLY B N 1
ATOM 5891 C CA . GLY B 1 299 ? 3.746 -8.781 2.553 1 97.5 299 GLY B CA 1
ATOM 5892 C C . GLY B 1 299 ? 3.807 -9.133 1.079 1 97.5 299 GLY B C 1
ATOM 5893 O O . GLY B 1 299 ? 2.9 -8.797 0.317 1 97.5 299 GLY B O 1
ATOM 5894 N N . LEU B 1 300 ? 4.887 -9.773 0.683 1 97.06 300 LEU B N 1
ATOM 5895 C CA . LEU B 1 300 ? 5.121 -10.312 -0.652 1 97.06 300 LEU B CA 1
ATOM 5896 C C . LEU B 1 300 ? 4.844 -11.812 -0.69 1 97.06 300 LEU B C 1
ATOM 5898 O O . LEU B 1 300 ? 5.18 -12.539 0.251 1 97.06 300 LEU B O 1
ATOM 5902 N N . GLY B 1 301 ? 4.184 -12.266 -1.744 1 95.88 301 GLY B N 1
ATOM 5903 C CA . GLY B 1 301 ? 3.883 -13.688 -1.821 1 95.88 301 GLY B CA 1
ATOM 5904 C C . GLY B 1 301 ? 3.941 -14.234 -3.236 1 95.88 301 GLY B C 1
ATOM 5905 O O . GLY B 1 301 ? 4.973 -14.75 -3.664 1 95.88 301 GLY B O 1
ATOM 5906 N N . LEU B 1 302 ? 2.943 -13.93 -4 1 97.81 302 LEU B N 1
ATOM 5907 C CA . LEU B 1 302 ? 2.861 -14.445 -5.363 1 97.81 302 LEU B CA 1
ATOM 5908 C C . LEU B 1 302 ? 3.879 -13.75 -6.266 1 97.81 302 LEU B C 1
ATOM 5910 O O . LEU B 1 302 ? 4.027 -12.531 -6.219 1 97.81 302 LEU B O 1
ATOM 5914 N N . MET B 1 303 ? 4.656 -14.516 -6.969 1 98.62 303 MET B N 1
ATOM 5915 C CA . MET B 1 303 ? 5.629 -14.023 -7.938 1 98.62 303 MET B CA 1
ATOM 5916 C C . MET B 1 303 ? 5.305 -14.539 -9.336 1 98.62 303 MET B C 1
ATOM 5918 O O . MET B 1 303 ? 4.688 -15.594 -9.492 1 98.62 303 MET B O 1
ATOM 5922 N N . TYR B 1 304 ? 5.656 -13.773 -10.312 1 98.75 304 TYR B N 1
ATOM 5923 C CA . TYR B 1 304 ? 5.398 -14.094 -11.711 1 98.75 304 TYR B CA 1
ATOM 5924 C C . TYR B 1 304 ? 6.703 -14.219 -12.492 1 98.75 304 TYR B C 1
ATOM 5926 O O . TYR B 1 304 ? 7.711 -13.602 -12.125 1 98.75 304 TYR B O 1
ATOM 5934 N N . ARG B 1 305 ? 6.621 -14.969 -13.531 1 98.69 305 ARG B N 1
ATOM 5935 C CA . ARG B 1 305 ? 7.773 -15.094 -14.422 1 98.69 305 ARG B CA 1
ATOM 5936 C C . ARG B 1 305 ? 7.328 -15.258 -15.875 1 98.69 305 ARG B C 1
ATOM 5938 O O . ARG B 1 305 ? 6.531 -16.141 -16.188 1 98.69 305 ARG B O 1
ATOM 5945 N N . ILE B 1 306 ? 7.805 -14.391 -16.703 1 98.81 306 ILE B N 1
ATOM 5946 C CA . ILE B 1 306 ? 7.691 -14.633 -18.141 1 98.81 306 ILE B CA 1
ATOM 5947 C C . ILE B 1 306 ? 8.688 -15.711 -18.562 1 98.81 306 ILE B C 1
ATOM 5949 O O . ILE B 1 306 ? 9.891 -15.57 -18.328 1 98.81 306 ILE B O 1
ATOM 5953 N N . ILE B 1 307 ? 8.219 -16.734 -19.125 1 98.31 307 ILE B N 1
ATOM 5954 C CA . ILE B 1 307 ? 9.133 -17.812 -19.453 1 98.31 307 ILE B CA 1
ATOM 5955 C C . ILE B 1 307 ? 9.43 -17.797 -20.953 1 98.31 307 ILE B C 1
ATOM 5957 O O . ILE B 1 307 ? 10.305 -18.516 -21.438 1 98.31 307 ILE B O 1
ATOM 5961 N N . ASN B 1 308 ? 8.734 -17.031 -21.719 1 98.62 308 ASN B N 1
ATOM 5962 C CA . ASN B 1 308 ? 8.938 -16.766 -23.141 1 98.62 308 ASN B CA 1
ATOM 5963 C C . ASN B 1 308 ? 8.516 -15.352 -23.516 1 98.62 308 ASN B C 1
ATOM 5965 O O . ASN B 1 308 ? 7.328 -15.094 -23.734 1 98.62 308 ASN B O 1
ATOM 5969 N N . VAL B 1 309 ? 9.477 -14.445 -23.641 1 98.69 309 VAL B N 1
ATOM 5970 C CA . VAL B 1 309 ? 9.203 -13.016 -23.797 1 98.69 309 VAL B CA 1
ATOM 5971 C C . VAL B 1 309 ? 8.523 -12.766 -25.141 1 98.69 309 VAL B C 1
ATOM 5973 O O . VAL B 1 309 ? 7.543 -12.023 -25.219 1 98.69 309 VAL B O 1
ATOM 5976 N N . LYS B 1 310 ? 9.023 -13.406 -26.203 1 98.19 310 LYS B N 1
ATOM 5977 C CA . LYS B 1 310 ? 8.43 -13.266 -27.531 1 98.19 310 LYS B CA 1
ATOM 5978 C C . LYS B 1 310 ? 6.957 -13.656 -27.516 1 98.19 310 LYS B C 1
ATOM 5980 O O . LYS B 1 310 ? 6.098 -12.875 -27.922 1 98.19 310 LYS B O 1
ATOM 5985 N N . ARG B 1 311 ? 6.715 -14.852 -27.062 1 98.5 311 ARG B N 1
ATOM 5986 C CA . ARG B 1 311 ? 5.355 -15.383 -27.016 1 98.5 311 ARG B CA 1
ATOM 5987 C C . ARG B 1 311 ? 4.453 -14.516 -26.141 1 98.5 311 ARG B C 1
ATOM 5989 O O . ARG B 1 311 ? 3.27 -14.352 -26.438 1 98.5 311 ARG B O 1
ATOM 5996 N N . PHE B 1 312 ? 4.977 -13.992 -25.062 1 98.5 312 PHE B N 1
ATOM 5997 C CA . PHE B 1 312 ? 4.195 -13.148 -24.156 1 98.5 312 PHE B CA 1
ATOM 5998 C C . PHE B 1 312 ? 3.615 -11.953 -24.906 1 98.5 312 PHE B C 1
ATOM 6000 O O . PHE B 1 312 ? 2.412 -11.695 -24.828 1 98.5 312 PHE B O 1
ATOM 6007 N N . PHE B 1 313 ? 4.469 -11.227 -25.609 1 98.44 313 PHE B N 1
ATOM 6008 C CA . PHE B 1 313 ? 4.008 -10.047 -26.328 1 98.44 313 PHE B CA 1
ATOM 6009 C C . PHE B 1 313 ? 3.096 -10.438 -27.484 1 98.44 313 PHE B C 1
ATOM 6011 O O . PHE B 1 313 ? 2.158 -9.711 -27.812 1 98.44 313 PHE B O 1
ATOM 6018 N N . GLU B 1 314 ? 3.359 -11.602 -28.078 1 98.06 314 GLU B N 1
ATOM 6019 C CA . GLU B 1 314 ? 2.479 -12.094 -29.125 1 98.06 314 GLU B CA 1
ATOM 6020 C C . GLU B 1 314 ? 1.082 -12.391 -28.594 1 98.06 314 GLU B C 1
ATOM 6022 O O . GLU B 1 314 ? 0.081 -12.078 -29.234 1 98.06 314 GLU B O 1
ATOM 6027 N N . GLN B 1 315 ? 1.045 -12.977 -27.422 1 97.75 315 GLN B N 1
ATOM 6028 C CA . GLN B 1 315 ? -0.231 -13.336 -26.812 1 97.75 315 GLN B CA 1
ATOM 6029 C C . GLN B 1 315 ? -0.98 -12.086 -26.344 1 97.75 315 GLN B C 1
ATOM 6031 O O . GLN B 1 315 ? -2.197 -12.133 -26.141 1 97.75 315 GLN B O 1
ATOM 6036 N N . LEU B 1 316 ? -0.293 -10.977 -26.172 1 97.19 316 LEU B N 1
ATOM 6037 C CA . LEU B 1 316 ? -0.918 -9.727 -25.75 1 97.19 316 LEU B CA 1
ATOM 6038 C C . LEU B 1 316 ? -1.135 -8.805 -26.953 1 97.19 316 LEU B C 1
ATOM 6040 O O . LEU B 1 316 ? -1.186 -7.586 -26.797 1 97.19 316 LEU B O 1
ATOM 6044 N N . SER B 1 317 ? -1.289 -9.352 -28.094 1 96.12 317 SER B N 1
ATOM 6045 C CA . SER B 1 317 ? -1.352 -8.586 -29.328 1 96.12 317 SER B CA 1
ATOM 6046 C C . SER B 1 317 ? -2.555 -7.648 -29.344 1 96.12 317 SER B C 1
ATOM 6048 O O . SER B 1 317 ? -2.553 -6.641 -30.062 1 96.12 317 SER B O 1
ATOM 6050 N N . LYS B 1 318 ? -3.584 -7.938 -28.531 1 95.44 318 LYS B N 1
ATOM 6051 C CA . LYS B 1 318 ? -4.797 -7.125 -28.531 1 95.44 318 LYS B CA 1
ATOM 6052 C C . LYS B 1 318 ? -4.738 -6.043 -27.453 1 95.44 318 LYS B C 1
ATOM 6054 O O . LYS B 1 318 ? -5.578 -5.145 -27.422 1 95.44 318 LYS B O 1
ATOM 6059 N N . HIS B 1 319 ? -3.803 -6.16 -26.562 1 96.88 319 HIS B N 1
ATOM 6060 C CA . HIS B 1 319 ? -3.682 -5.16 -25.516 1 96.88 319 HIS B CA 1
ATOM 6061 C C . HIS B 1 319 ? -3.113 -3.854 -26.047 1 96.88 319 HIS B C 1
ATOM 6063 O O . HIS B 1 319 ? -2.209 -3.865 -26.891 1 96.88 319 HIS B O 1
ATOM 6069 N N . ASN B 1 320 ? -3.676 -2.756 -25.625 1 98.12 320 ASN B N 1
ATOM 6070 C CA . ASN B 1 320 ? -3.191 -1.438 -26.031 1 98.12 320 ASN B CA 1
ATOM 6071 C C . ASN B 1 320 ? -2.217 -0.866 -25 1 98.12 320 ASN B C 1
ATOM 6073 O O . ASN B 1 320 ? -2.621 -0.476 -23.906 1 98.12 320 ASN B O 1
ATOM 6077 N N . PHE B 1 321 ? -0.982 -0.843 -25.328 1 98.25 321 PHE B N 1
ATOM 6078 C CA . PHE B 1 321 ? 0.054 -0.258 -24.484 1 98.25 321 PHE B CA 1
ATOM 6079 C C . PHE B 1 321 ? 0.104 1.255 -24.656 1 98.25 321 PHE B C 1
ATOM 6081 O O . PHE B 1 321 ? 1.1 1.796 -25.141 1 98.25 321 PHE B O 1
ATOM 6088 N N . ASN B 1 322 ? -0.969 1.948 -24.281 1 97.81 322 ASN B N 1
ATOM 6089 C CA . ASN B 1 322 ? -1.141 3.395 -24.188 1 97.81 322 ASN B CA 1
ATOM 6090 C C . ASN B 1 322 ? -0.88 4.078 -25.516 1 97.81 322 ASN B C 1
ATOM 6092 O O . ASN B 1 322 ? -0.165 5.082 -25.578 1 97.81 322 ASN B O 1
ATOM 6096 N N . ASN B 1 323 ? -1.327 3.494 -26.625 1 98.25 323 ASN B N 1
ATOM 6097 C CA . ASN B 1 323 ? -1.301 4.039 -27.969 1 98.25 323 ASN B CA 1
ATOM 6098 C C . ASN B 1 323 ? 0.123 4.352 -28.422 1 98.25 323 ASN B C 1
ATOM 6100 O O . ASN B 1 323 ? 0.341 5.277 -29.203 1 98.25 323 ASN B O 1
ATOM 6104 N N . ALA B 1 324 ? 1.084 3.631 -27.891 1 98.38 324 ALA B N 1
ATOM 6105 C CA . ALA B 1 324 ? 2.49 3.904 -28.156 1 98.38 324 ALA B CA 1
ATOM 6106 C C . ALA B 1 324 ? 2.83 3.604 -29.625 1 98.38 324 ALA B C 1
ATOM 6108 O O . ALA B 1 324 ? 2.289 2.666 -30.203 1 98.38 324 ALA B O 1
ATOM 6109 N N . ASN B 1 325 ? 3.572 4.453 -30.297 1 98.56 325 ASN B N 1
ATOM 6110 C CA . ASN B 1 325 ? 4.312 4.195 -31.531 1 98.56 325 ASN B CA 1
ATOM 6111 C C . ASN B 1 325 ? 5.82 4.219 -31.297 1 98.56 325 ASN B C 1
ATOM 6113 O O . ASN B 1 325 ? 6.445 5.277 -31.344 1 98.56 325 ASN B O 1
ATOM 6117 N N . TYR B 1 326 ? 6.285 3.045 -30.969 1 98.12 326 TYR B N 1
ATOM 6118 C CA . TYR B 1 326 ? 7.648 2.947 -30.453 1 98.12 326 TYR B CA 1
ATOM 6119 C C . TYR B 1 326 ? 8.195 1.533 -30.625 1 98.12 326 TYR B C 1
ATOM 6121 O O . TYR B 1 326 ? 7.426 0.566 -30.641 1 98.12 326 TYR B O 1
ATOM 6129 N N . THR B 1 327 ? 9.477 1.376 -30.828 1 98.44 327 THR B N 1
ATOM 6130 C CA . THR B 1 327 ? 10.117 0.069 -30.938 1 98.44 327 THR B CA 1
ATOM 6131 C C . THR B 1 327 ? 11.172 -0.104 -29.859 1 98.44 327 THR B C 1
ATOM 6133 O O . THR B 1 327 ? 12.086 0.719 -29.734 1 98.44 327 THR B O 1
ATOM 6136 N N . ILE B 1 328 ? 11.07 -1.137 -29.078 1 98.5 328 ILE B N 1
ATOM 6137 C CA . ILE B 1 328 ? 12.023 -1.426 -28.016 1 98.5 328 ILE B CA 1
ATOM 6138 C C . ILE B 1 328 ? 12.695 -2.773 -28.266 1 98.5 328 ILE B C 1
ATOM 6140 O O . ILE B 1 328 ? 12.016 -3.764 -28.547 1 98.5 328 ILE B O 1
ATOM 6144 N N . THR B 1 329 ? 13.992 -2.844 -28.203 1 98.62 329 THR B N 1
ATOM 6145 C CA . THR B 1 329 ? 14.695 -4.117 -28.078 1 98.62 329 THR B CA 1
ATOM 6146 C C . THR B 1 329 ? 15.008 -4.406 -26.609 1 98.62 329 THR B C 1
ATOM 6148 O O . THR B 1 329 ? 15.766 -3.67 -25.969 1 98.62 329 THR B O 1
ATOM 6151 N N . PHE B 1 330 ? 14.406 -5.449 -26.109 1 98.56 330 PHE B N 1
ATOM 6152 C CA . PHE B 1 330 ? 14.758 -5.926 -24.766 1 98.56 330 PHE B CA 1
ATOM 6153 C C . PHE B 1 330 ? 15.938 -6.895 -24.828 1 98.56 330 PHE B C 1
ATOM 6155 O O . PHE B 1 330 ? 15.859 -7.926 -25.5 1 98.56 330 PHE B O 1
ATOM 6162 N N . GLN B 1 331 ? 17 -6.527 -24.234 1 98.44 331 GLN B N 1
ATOM 6163 C CA . GLN B 1 331 ? 18.078 -7.469 -23.969 1 98.44 331 GLN B CA 1
ATOM 6164 C C . GLN B 1 331 ? 17.875 -8.172 -22.625 1 98.44 331 GLN B C 1
ATOM 6166 O O . GLN B 1 331 ? 18.297 -7.664 -21.594 1 98.44 331 GLN B O 1
ATOM 6171 N N . VAL B 1 332 ? 17.297 -9.344 -22.703 1 98.75 332 VAL B N 1
ATOM 6172 C CA . VAL B 1 332 ? 16.797 -10.031 -21.516 1 98.75 332 VAL B CA 1
ATOM 6173 C C . VAL B 1 332 ? 17.891 -10.938 -20.953 1 98.75 332 VAL B C 1
ATOM 6175 O O . VAL B 1 332 ? 18.438 -11.773 -21.672 1 98.75 332 VAL B O 1
ATOM 6178 N N . THR B 1 333 ? 18.219 -10.711 -19.719 1 98.44 333 THR B N 1
ATOM 6179 C CA . THR B 1 333 ? 19.047 -11.656 -18.984 1 98.44 333 THR B CA 1
ATOM 6180 C C . THR B 1 333 ? 18.172 -12.664 -18.234 1 98.44 333 THR B C 1
ATOM 6182 O O . THR B 1 333 ? 17.219 -12.281 -17.562 1 98.44 333 THR B O 1
ATOM 6185 N N . ASP B 1 334 ? 18.5 -13.914 -18.375 1 97.75 334 ASP B N 1
ATOM 6186 C CA . ASP B 1 334 ? 17.812 -15.023 -17.703 1 97.75 334 ASP B CA 1
ATOM 6187 C C . ASP B 1 334 ? 18.781 -16.141 -17.359 1 97.75 334 ASP B C 1
ATOM 6189 O O . ASP B 1 334 ? 19.031 -17.031 -18.188 1 97.75 334 ASP B O 1
ATOM 6193 N N . SER B 1 335 ? 19.25 -16.141 -16.156 1 94 335 SER B N 1
ATOM 6194 C CA . SER B 1 335 ? 20.297 -17.078 -15.773 1 94 335 SER B CA 1
ATOM 6195 C C . SER B 1 335 ? 19.719 -18.469 -15.492 1 94 335 SER B C 1
ATOM 6197 O O . SER B 1 335 ? 20.438 -19.469 -15.594 1 94 335 SER B O 1
ATOM 6199 N N . MET B 1 336 ? 18.484 -18.578 -15.172 1 95 336 MET B N 1
ATOM 6200 C CA . MET B 1 336 ? 17.875 -19.859 -14.812 1 95 336 MET B CA 1
ATOM 6201 C C . MET B 1 336 ? 17.375 -20.594 -16.062 1 95 336 MET B C 1
ATOM 6203 O O . MET B 1 336 ? 17.453 -21.812 -16.125 1 95 336 MET B O 1
ATOM 6207 N N . TYR B 1 337 ? 16.844 -19.875 -16.969 1 97 337 TYR B N 1
ATOM 6208 C CA . TYR B 1 337 ? 16.25 -20.453 -18.172 1 97 337 TYR B CA 1
ATOM 6209 C C . TYR B 1 337 ? 16.812 -19.781 -19.438 1 97 337 TYR B C 1
ATOM 6211 O O . TYR B 1 337 ? 16.188 -18.875 -20 1 97 337 TYR B O 1
ATOM 6219 N N . SER B 1 338 ? 17.859 -20.281 -19.938 1 95.81 338 SER B N 1
ATOM 6220 C CA . SER B 1 338 ? 18.656 -19.656 -21 1 95.81 338 SER B CA 1
ATOM 6221 C C . SER B 1 338 ? 17.859 -19.516 -22.281 1 95.81 338 SER B C 1
ATOM 6223 O O . SER B 1 338 ? 18.109 -18.609 -23.078 1 95.81 338 SER B O 1
ATOM 6225 N N . ASN B 1 339 ? 16.859 -20.391 -22.453 1 95.44 339 ASN B N 1
ATOM 6226 C CA . ASN B 1 339 ? 16.031 -20.328 -23.656 1 95.44 339 ASN B CA 1
ATOM 6227 C C . ASN B 1 339 ? 15.273 -19.016 -23.75 1 95.44 339 ASN B C 1
ATOM 6229 O O . ASN B 1 339 ? 14.812 -18.641 -24.828 1 95.44 339 ASN B O 1
ATOM 6233 N N . ASN B 1 340 ? 15.109 -18.375 -22.656 1 96.94 340 ASN B N 1
ATOM 6234 C CA . ASN B 1 340 ? 14.352 -17.141 -22.609 1 96.94 340 ASN B CA 1
ATOM 6235 C C . ASN B 1 340 ? 15.266 -15.914 -22.641 1 96.94 340 ASN B C 1
ATOM 6237 O O . ASN B 1 340 ? 14.789 -14.781 -22.703 1 96.94 340 ASN B O 1
ATOM 6241 N N . ALA B 1 341 ? 16.562 -16.078 -22.562 1 97.69 341 ALA B N 1
ATOM 6242 C CA . ALA B 1 341 ? 17.531 -14.984 -22.609 1 97.69 341 ALA B CA 1
ATOM 6243 C C . ALA B 1 341 ? 17.766 -14.523 -24.047 1 97.69 341 ALA B C 1
ATOM 6245 O O . ALA B 1 341 ? 17.562 -15.281 -25 1 97.69 341 ALA B O 1
ATOM 6246 N N . GLY B 1 342 ? 18.188 -13.266 -24.188 1 96.75 342 GLY B N 1
ATOM 6247 C CA . GLY B 1 342 ? 18.516 -12.75 -25.516 1 96.75 342 GLY B CA 1
ATOM 6248 C C . GLY B 1 342 ? 17.719 -11.516 -25.891 1 96.75 342 GLY B C 1
ATOM 6249 O O . GLY B 1 342 ? 17.062 -10.914 -25.031 1 96.75 342 GLY B O 1
ATOM 6250 N N . ASP B 1 343 ? 17.828 -11.172 -27.141 1 97.44 343 ASP B N 1
ATOM 6251 C CA . ASP B 1 343 ? 17.188 -9.953 -27.625 1 97.44 343 ASP B CA 1
ATOM 6252 C C . ASP B 1 343 ? 15.789 -10.234 -28.156 1 97.44 343 ASP B C 1
ATOM 6254 O O . ASP B 1 343 ? 15.594 -11.188 -28.922 1 97.44 343 ASP B O 1
ATOM 6258 N N . VAL B 1 344 ? 14.844 -9.539 -27.703 1 98.19 344 VAL B N 1
ATOM 6259 C CA . VAL B 1 344 ? 13.5 -9.523 -28.25 1 98.19 344 VAL B CA 1
ATOM 6260 C C . VAL B 1 344 ? 13.109 -8.102 -28.641 1 98.19 344 VAL B C 1
ATOM 6262 O O . VAL B 1 344 ? 13.094 -7.203 -27.781 1 98.19 344 VAL B O 1
ATOM 6265 N N . THR B 1 345 ? 12.828 -7.898 -29.859 1 98.5 345 THR B N 1
ATOM 6266 C CA . THR B 1 345 ? 12.422 -6.578 -30.328 1 98.5 345 THR B CA 1
ATOM 6267 C C . THR B 1 345 ? 10.914 -6.508 -30.5 1 98.5 345 THR B C 1
ATOM 6269 O O . THR B 1 345 ? 10.328 -7.32 -31.234 1 98.5 345 THR B O 1
ATOM 6272 N N . VAL B 1 346 ? 10.281 -5.582 -29.828 1 98.56 346 VAL B N 1
ATOM 6273 C CA . VAL B 1 346 ? 8.836 -5.398 -29.875 1 98.56 346 VAL B CA 1
ATOM 6274 C C . VAL B 1 346 ? 8.508 -4.023 -30.453 1 98.56 346 VAL B C 1
ATOM 6276 O O . VAL B 1 346 ? 8.969 -3 -29.953 1 98.56 346 VAL B O 1
ATOM 6279 N N . LYS B 1 347 ? 7.773 -4.004 -31.5 1 98.19 347 LYS B N 1
ATOM 6280 C CA . LYS B 1 347 ? 7.254 -2.775 -32.094 1 98.19 347 LYS B CA 1
ATOM 6281 C C . LYS B 1 347 ? 5.82 -2.516 -31.656 1 98.19 347 LYS B C 1
ATOM 6283 O O . LYS B 1 347 ? 4.949 -3.371 -31.812 1 98.19 347 LYS B O 1
ATOM 6288 N N . PHE B 1 348 ? 5.656 -1.401 -31.031 1 98.25 348 PHE B N 1
ATOM 6289 C CA . PHE B 1 348 ? 4.312 -0.953 -30.672 1 98.25 348 PHE B CA 1
ATOM 6290 C C . PHE B 1 348 ? 3.756 -0.024 -31.75 1 98.25 348 PHE B C 1
ATOM 6292 O O . PHE B 1 348 ? 4.379 0.984 -32.094 1 98.25 348 PHE B O 1
ATOM 6299 N N . THR B 1 349 ? 2.703 -0.386 -32.312 1 98.19 349 THR B N 1
ATOM 6300 C CA . THR B 1 349 ? 1.985 0.438 -33.281 1 98.19 349 THR B CA 1
ATOM 6301 C C . THR B 1 349 ? 0.596 0.793 -32.781 1 98.19 349 THR B C 1
ATOM 6303 O O . THR B 1 349 ? -0.277 -0.073 -32.688 1 98.19 349 THR B O 1
ATOM 6306 N N . ASN B 1 350 ? 0.351 2.045 -32.438 1 98.25 350 ASN B N 1
ATOM 6307 C CA . ASN B 1 350 ? -0.879 2.475 -31.797 1 98.25 350 ASN B CA 1
ATOM 6308 C C . ASN B 1 350 ? -1.184 1.628 -30.562 1 98.25 350 ASN B C 1
ATOM 6310 O O . ASN B 1 350 ? -2.314 1.173 -30.375 1 98.25 350 ASN B O 1
ATOM 6314 N N . GLY B 1 351 ? -0.146 1.27 -29.891 1 98.44 351 GLY B N 1
ATOM 6315 C CA . GLY B 1 351 ? -0.257 0.556 -28.641 1 98.44 351 GLY B CA 1
ATOM 6316 C C . GLY B 1 351 ? -0.191 -0.951 -28.797 1 98.44 351 GLY B C 1
ATOM 6317 O O . GLY B 1 351 ? 0.004 -1.677 -27.812 1 98.44 351 GLY B O 1
ATOM 6318 N N . LYS B 1 352 ? -0.328 -1.497 -30.031 1 98.44 352 LYS B N 1
ATOM 6319 C CA . LYS B 1 352 ? -0.365 -2.939 -30.25 1 98.44 352 LYS B CA 1
ATOM 6320 C C . LYS B 1 352 ? 1.041 -3.504 -30.438 1 98.44 352 LYS B C 1
ATOM 6322 O O . LYS B 1 352 ? 1.779 -3.062 -31.328 1 98.44 352 LYS B O 1
ATOM 6327 N N . PRO B 1 353 ? 1.377 -4.469 -29.625 1 98.38 353 PRO B N 1
ATOM 6328 C CA . PRO B 1 353 ? 2.734 -5.012 -29.719 1 98.38 353 PRO B CA 1
ATOM 6329 C C . PRO B 1 353 ? 2.881 -6.051 -30.828 1 98.38 353 PRO B C 1
ATOM 6331 O O . PRO B 1 353 ? 1.976 -6.859 -31.047 1 98.38 353 PRO B O 1
ATOM 6334 N N . THR B 1 354 ? 3.951 -6.008 -31.562 1 97.94 354 THR B N 1
ATOM 6335 C CA . THR B 1 354 ? 4.371 -7.023 -32.531 1 97.94 354 THR B CA 1
ATOM 6336 C C . THR B 1 354 ? 5.855 -7.336 -32.344 1 97.94 354 THR B C 1
ATOM 6338 O O . THR B 1 354 ? 6.688 -6.426 -32.312 1 97.94 354 THR B O 1
ATOM 6341 N N . VAL B 1 355 ? 6.141 -8.594 -32.25 1 98.19 355 VAL B N 1
ATOM 6342 C CA . VAL B 1 355 ? 7.543 -8.992 -32.188 1 98.19 355 VAL B CA 1
ATOM 6343 C C . VAL B 1 355 ? 8.141 -9 -33.594 1 98.19 355 VAL B C 1
ATOM 6345 O O . VAL B 1 355 ? 7.582 -9.602 -34.5 1 98.19 355 VAL B O 1
ATOM 6348 N N . ILE B 1 356 ? 9.227 -8.289 -33.688 1 96.25 356 ILE B N 1
ATOM 6349 C CA . ILE B 1 356 ? 9.82 -8.188 -35 1 96.25 356 ILE B CA 1
ATOM 6350 C C . ILE B 1 356 ? 11.305 -8.562 -34.938 1 96.25 356 ILE B C 1
ATOM 6352 O O . ILE B 1 356 ? 11.891 -8.586 -33.844 1 96.25 356 ILE B O 1
ATOM 6356 N N . GLN B 1 357 ? 11.828 -8.938 -36.062 1 90.62 357 GLN B N 1
ATOM 6357 C CA . GLN B 1 357 ? 13.242 -9.281 -36.188 1 90.62 357 GLN B CA 1
ATOM 6358 C C . GLN B 1 357 ? 13.984 -8.281 -37.062 1 90.62 357 GLN B C 1
ATOM 6360 O O . GLN B 1 357 ? 13.461 -7.824 -38.094 1 90.62 357 GLN B O 1
ATOM 6365 N N . GLY B 1 358 ? 15.133 -7.926 -36.688 1 81.75 358 GLY B N 1
ATOM 6366 C CA . GLY B 1 358 ? 16.062 -7.191 -37.531 1 81.75 358 GLY B CA 1
ATOM 6367 C C . GLY B 1 358 ? 15.773 -5.707 -37.594 1 81.75 358 GLY B C 1
ATOM 6368 O O . GLY B 1 358 ? 16.516 -4.945 -38.219 1 81.75 358 GLY B O 1
ATOM 6369 N N . ALA B 1 359 ? 14.664 -5.18 -37 1 81.31 359 ALA B N 1
ATOM 6370 C CA . ALA B 1 359 ? 14.336 -3.76 -37.094 1 81.31 359 ALA B CA 1
ATOM 6371 C C . ALA B 1 359 ? 15.18 -2.938 -36.125 1 81.31 359 ALA B C 1
ATOM 6373 O O . ALA B 1 359 ? 15.633 -3.451 -35.094 1 81.31 359 ALA B O 1
ATOM 6374 N N . LYS B 1 360 ? 15.469 -1.72 -36.625 1 91 360 LYS B N 1
ATOM 6375 C CA . LYS B 1 360 ? 16.156 -0.787 -35.719 1 91 360 LYS B CA 1
ATOM 6376 C C . LYS B 1 360 ? 15.242 -0.321 -34.594 1 91 360 LYS B C 1
ATOM 6378 O O . LYS B 1 360 ? 14.141 0.167 -34.844 1 91 360 LYS B O 1
ATOM 6383 N N . ALA B 1 361 ? 15.633 -0.548 -33.406 1 96.31 361 ALA B N 1
ATOM 6384 C CA . ALA B 1 361 ? 14.844 -0.15 -32.25 1 96.31 361 ALA B CA 1
ATOM 6385 C C . ALA B 1 361 ? 15.055 1.326 -31.906 1 96.31 361 ALA B C 1
ATOM 6387 O O . ALA B 1 361 ? 16.141 1.872 -32.156 1 96.31 361 ALA B O 1
ATOM 6388 N N . ASP B 1 362 ? 13.992 2.016 -31.453 1 97.88 362 ASP B N 1
ATOM 6389 C CA . ASP B 1 362 ? 14.117 3.365 -30.922 1 97.88 362 ASP B CA 1
ATOM 6390 C C . ASP B 1 362 ? 14.969 3.375 -29.656 1 97.88 362 ASP B C 1
ATOM 6392 O O . ASP B 1 362 ? 15.711 4.328 -29.406 1 97.88 362 ASP B O 1
ATOM 6396 N N . SER B 1 363 ? 14.852 2.342 -28.797 1 97.94 363 SER B N 1
ATOM 6397 C CA . SER B 1 363 ? 15.633 2.172 -27.578 1 97.94 363 SER B CA 1
ATOM 6398 C C . SER B 1 363 ? 15.938 0.701 -27.312 1 97.94 363 SER B C 1
ATOM 6400 O O . SER B 1 363 ? 15.172 -0.176 -27.719 1 97.94 363 SER B O 1
ATOM 6402 N N . THR B 1 364 ? 17.031 0.457 -26.766 1 98.31 364 THR B N 1
ATOM 6403 C CA . THR B 1 364 ? 17.391 -0.855 -26.25 1 98.31 364 THR B CA 1
ATOM 6404 C C . THR B 1 364 ? 17.406 -0.849 -24.719 1 98.31 364 THR B C 1
ATOM 6406 O O . THR B 1 364 ? 17.984 0.05 -24.109 1 98.31 364 THR B O 1
ATOM 6409 N N . VAL B 1 365 ? 16.75 -1.78 -24.156 1 98.69 365 VAL B N 1
ATOM 6410 C CA . VAL B 1 365 ? 16.672 -1.907 -22.703 1 98.69 365 VAL B CA 1
ATOM 6411 C C . VAL B 1 365 ? 17.297 -3.23 -22.266 1 98.69 365 VAL B C 1
ATOM 6413 O O . VAL B 1 365 ? 16.891 -4.301 -22.719 1 98.69 365 VAL B O 1
ATOM 6416 N N . THR B 1 366 ? 18.344 -3.188 -21.438 1 98.81 366 THR B N 1
ATOM 6417 C CA . THR B 1 366 ? 18.875 -4.371 -20.781 1 98.81 366 THR B CA 1
ATOM 6418 C C . THR B 1 366 ? 18.188 -4.621 -19.453 1 98.81 366 THR B C 1
ATOM 6420 O O . THR B 1 366 ? 18.156 -3.744 -18.578 1 98.81 366 THR B O 1
ATOM 6423 N N . ILE B 1 367 ? 17.609 -5.797 -19.297 1 98.81 367 ILE B N 1
ATOM 6424 C CA . ILE B 1 367 ? 16.75 -6.012 -18.125 1 98.81 367 ILE B CA 1
ATOM 6425 C C . ILE B 1 367 ? 16.75 -7.496 -17.766 1 98.81 367 ILE B C 1
ATOM 6427 O O . ILE B 1 367 ? 16.797 -8.359 -18.656 1 98.81 367 ILE B O 1
ATOM 6431 N N . ASP B 1 368 ? 16.734 -7.77 -16.469 1 98.81 368 ASP B N 1
ATOM 6432 C CA . ASP B 1 368 ? 16.562 -9.133 -15.984 1 98.81 368 ASP B CA 1
ATOM 6433 C C . ASP B 1 368 ? 15.109 -9.586 -16.109 1 98.81 368 ASP B C 1
ATOM 6435 O O . ASP B 1 368 ? 14.188 -8.773 -15.969 1 98.81 368 ASP B O 1
ATOM 6439 N N . ILE B 1 369 ? 14.883 -10.867 -16.312 1 98.88 369 ILE B N 1
ATOM 6440 C CA . ILE B 1 369 ? 13.555 -11.398 -16.578 1 98.88 369 ILE B CA 1
ATOM 6441 C C . ILE B 1 369 ? 12.648 -11.156 -15.367 1 98.88 369 ILE B C 1
ATOM 6443 O O . ILE B 1 369 ? 11.445 -10.922 -15.516 1 98.88 369 ILE B O 1
ATOM 6447 N N . SER B 1 370 ? 13.18 -11.18 -14.07 1 98.75 370 SER B N 1
ATOM 6448 C CA . SER B 1 370 ? 12.391 -10.898 -12.883 1 98.75 370 SER B CA 1
ATOM 6449 C C . SER B 1 370 ? 11.789 -9.5 -12.93 1 98.75 370 SER B C 1
ATOM 6451 O O . SER B 1 370 ? 10.578 -9.328 -12.742 1 98.75 370 SER B O 1
ATOM 6453 N N . ASP B 1 371 ? 12.609 -8.516 -13.258 1 98.81 371 ASP B N 1
ATOM 6454 C CA . ASP B 1 371 ? 12.164 -7.125 -13.32 1 98.81 371 ASP B CA 1
ATOM 6455 C C . ASP B 1 371 ? 11.258 -6.891 -14.523 1 98.81 371 ASP B C 1
ATOM 6457 O O . ASP B 1 371 ? 10.289 -6.137 -14.445 1 98.81 371 ASP B O 1
ATOM 6461 N N . LEU B 1 372 ? 11.602 -7.531 -15.656 1 98.94 372 LEU B N 1
ATOM 6462 C CA . LEU B 1 372 ? 10.75 -7.398 -16.828 1 98.94 372 LEU B CA 1
ATOM 6463 C C . LEU B 1 372 ? 9.344 -7.91 -16.562 1 98.94 372 LEU B C 1
ATOM 6465 O O . LEU B 1 372 ? 8.359 -7.285 -16.953 1 98.94 372 LEU B O 1
ATOM 6469 N N . SER B 1 373 ? 9.266 -9.062 -15.883 1 98.88 373 SER B N 1
ATOM 6470 C CA . SER B 1 373 ? 7.961 -9.641 -15.555 1 98.88 373 SER B CA 1
ATOM 6471 C C . SER B 1 373 ? 7.121 -8.672 -14.727 1 98.88 373 SER B C 1
ATOM 6473 O O . SER B 1 373 ? 5.953 -8.43 -15.039 1 98.88 373 SER B O 1
ATOM 6475 N N . SER B 1 374 ? 7.707 -8.094 -13.664 1 98.81 374 SER B N 1
ATOM 6476 C CA . SER B 1 374 ? 6.996 -7.145 -12.82 1 98.81 374 SER B CA 1
ATOM 6477 C C . SER B 1 374 ? 6.609 -5.891 -13.602 1 98.81 374 SER B C 1
ATOM 6479 O O . SER B 1 374 ? 5.52 -5.348 -13.406 1 98.81 374 SER B O 1
ATOM 6481 N N . LEU B 1 375 ? 7.488 -5.457 -14.5 1 98.81 375 LEU B N 1
ATOM 6482 C CA . LEU B 1 375 ? 7.258 -4.246 -15.281 1 98.81 375 LEU B CA 1
ATOM 6483 C C . LEU B 1 375 ? 6.066 -4.418 -16.219 1 98.81 375 LEU B C 1
ATOM 6485 O O . LEU B 1 375 ? 5.117 -3.629 -16.172 1 98.81 375 LEU B O 1
ATOM 6489 N N . VAL B 1 376 ? 6.051 -5.469 -17 1 98.5 376 VAL B N 1
ATOM 6490 C CA . VAL B 1 376 ? 5.078 -5.586 -18.078 1 98.5 376 VAL B CA 1
ATOM 6491 C C . VAL B 1 376 ? 3.715 -5.969 -17.516 1 98.5 376 VAL B C 1
ATOM 6493 O O . VAL B 1 376 ? 2.68 -5.719 -18.125 1 98.5 376 VAL B O 1
ATOM 6496 N N . LEU B 1 377 ? 3.744 -6.559 -16.312 1 98.56 377 LEU B N 1
ATOM 6497 C CA . LEU B 1 377 ? 2.477 -6.871 -15.664 1 98.56 377 LEU B CA 1
ATOM 6498 C C . LEU B 1 377 ? 1.951 -5.668 -14.891 1 98.56 377 LEU B C 1
ATOM 6500 O O . LEU B 1 377 ? 0.856 -5.715 -14.328 1 98.56 377 LEU B O 1
ATOM 6504 N N . GLY B 1 378 ? 2.676 -4.613 -14.82 1 98.12 378 GLY B N 1
ATOM 6505 C CA . GLY B 1 378 ? 2.195 -3.369 -14.234 1 98.12 378 GLY B CA 1
ATOM 6506 C C . GLY B 1 378 ? 2.438 -3.281 -12.742 1 98.12 378 GLY B C 1
ATOM 6507 O O . GLY B 1 378 ? 1.801 -2.482 -12.047 1 98.12 378 GLY B O 1
ATOM 6508 N N . VAL B 1 379 ? 3.363 -4.074 -12.18 1 98.5 379 VAL B N 1
ATOM 6509 C CA . VAL B 1 379 ? 3.611 -4.102 -10.742 1 98.5 379 VAL B CA 1
ATOM 6510 C C . VAL B 1 379 ? 4.48 -2.908 -10.344 1 98.5 379 VAL B C 1
ATOM 6512 O O . VAL B 1 379 ? 4.277 -2.309 -9.281 1 98.5 379 VAL B O 1
ATOM 6515 N N . ILE B 1 380 ? 5.41 -2.527 -11.211 1 98.38 380 ILE B N 1
ATOM 6516 C CA . ILE B 1 380 ? 6.344 -1.437 -10.945 1 98.38 380 ILE B CA 1
ATOM 6517 C C . ILE B 1 380 ? 6.582 -0.639 -12.227 1 98.38 380 ILE B C 1
ATOM 6519 O O . ILE B 1 380 ? 6.578 -1.199 -13.32 1 98.38 380 ILE B O 1
ATOM 6523 N N . ASP B 1 381 ? 6.844 0.625 -12.094 1 98.12 381 ASP B N 1
ATOM 6524 C CA . ASP B 1 381 ? 7.07 1.525 -13.219 1 98.12 381 ASP B CA 1
ATOM 6525 C C . ASP B 1 381 ? 8.508 1.428 -13.719 1 98.12 381 ASP B C 1
ATOM 6527 O O . ASP B 1 381 ? 9.43 1.178 -12.938 1 98.12 381 ASP B O 1
ATOM 6531 N N . PHE B 1 382 ? 8.68 1.726 -15 1 98.75 382 PHE B N 1
ATOM 6532 C CA . PHE B 1 382 ? 10.008 1.7 -15.609 1 98.75 382 PHE B CA 1
ATOM 6533 C C . PHE B 1 382 ? 10.914 2.738 -14.961 1 98.75 382 PHE B C 1
ATOM 6535 O O . PHE B 1 382 ? 12.102 2.482 -14.742 1 98.75 382 PHE B O 1
ATOM 6542 N N . LYS B 1 383 ? 10.406 3.895 -14.648 1 98.19 383 LYS B N 1
ATOM 6543 C CA . LYS B 1 383 ? 11.188 4.953 -14.023 1 98.19 383 LYS B CA 1
ATOM 6544 C C . LYS B 1 383 ? 11.773 4.492 -12.688 1 98.19 383 LYS B C 1
ATOM 6546 O O . LYS B 1 383 ? 12.914 4.816 -12.359 1 98.19 383 LYS B O 1
ATOM 6551 N N . LYS B 1 384 ? 10.992 3.746 -11.93 1 98.25 384 LYS B N 1
ATOM 6552 C CA . LYS B 1 384 ? 11.469 3.234 -10.648 1 98.25 384 LYS B CA 1
ATOM 6553 C C . LYS B 1 384 ? 12.547 2.174 -10.844 1 98.25 384 LYS B C 1
ATOM 6555 O O . LYS B 1 384 ? 13.555 2.172 -10.133 1 98.25 384 LYS B O 1
ATOM 6560 N N . LEU B 1 385 ? 12.305 1.293 -11.758 1 98.75 385 LEU B N 1
ATOM 6561 C CA . LEU B 1 385 ? 13.336 0.303 -12.055 1 98.75 385 LEU B CA 1
ATOM 6562 C C . LEU B 1 385 ? 14.641 0.979 -12.453 1 98.75 385 LEU B C 1
ATOM 6564 O O . LEU B 1 385 ? 15.719 0.553 -12.031 1 98.75 385 LEU B O 1
ATOM 6568 N N . HIS B 1 386 ? 14.5 2 -13.32 1 98.69 386 HIS B N 1
ATOM 6569 C CA . HIS B 1 386 ? 15.672 2.766 -13.742 1 98.69 386 HIS B CA 1
ATOM 6570 C C . HIS B 1 386 ? 16.359 3.418 -12.547 1 98.69 386 HIS B C 1
ATOM 6572 O O . HIS B 1 386 ? 17.578 3.309 -12.398 1 98.69 386 HIS B O 1
ATOM 6578 N N . LEU B 1 387 ? 15.562 4.012 -11.688 1 97.94 387 LEU B N 1
ATOM 6579 C CA . LEU B 1 387 ? 16.062 4.664 -10.484 1 97.94 387 LEU B CA 1
ATOM 6580 C C . LEU B 1 387 ? 16.797 3.666 -9.586 1 97.94 387 LEU B C 1
ATOM 6582 O O . LEU B 1 387 ? 17.828 3.99 -8.992 1 97.94 387 LEU B O 1
ATOM 6586 N N . TYR B 1 388 ? 16.266 2.453 -9.453 1 98.12 388 TYR B N 1
ATOM 6587 C CA . TYR B 1 388 ? 16.797 1.429 -8.57 1 98.12 388 TYR B CA 1
ATOM 6588 C C . TYR B 1 388 ? 17.953 0.685 -9.227 1 98.12 388 TYR B C 1
ATOM 6590 O O . TYR B 1 388 ? 18.469 -0.293 -8.68 1 98.12 388 TYR B O 1
ATOM 6598 N N . ASP B 1 389 ? 18.328 1.095 -10.453 1 97.75 389 ASP B N 1
ATOM 6599 C CA . ASP B 1 389 ? 19.453 0.538 -11.203 1 97.75 389 ASP B CA 1
ATOM 6600 C C . ASP B 1 389 ? 19.203 -0.919 -11.578 1 97.75 389 ASP B C 1
ATOM 6602 O O . ASP B 1 389 ? 20.109 -1.741 -11.562 1 97.75 389 ASP B O 1
ATOM 6606 N N . LYS B 1 390 ? 17.938 -1.19 -11.875 1 98.06 390 LYS B N 1
ATOM 6607 C CA . LYS B 1 390 ? 17.547 -2.549 -12.25 1 98.06 390 LYS B CA 1
ATOM 6608 C C . LYS B 1 390 ? 17.484 -2.705 -13.766 1 98.06 390 LYS B C 1
ATOM 6610 O O . LYS B 1 390 ? 17.344 -3.818 -14.273 1 98.06 390 LYS B O 1
ATOM 6615 N N . VAL B 1 391 ? 17.562 -1.587 -14.492 1 98.31 391 VAL B N 1
ATOM 6616 C CA . VAL B 1 391 ? 17.516 -1.612 -15.953 1 98.31 391 VAL B CA 1
ATOM 6617 C C . VAL B 1 391 ? 18.562 -0.648 -16.516 1 98.31 391 VAL B C 1
ATOM 6619 O O . VAL B 1 391 ? 18.953 0.313 -15.844 1 98.31 391 VAL B O 1
ATOM 6622 N N . ALA B 1 392 ? 19.047 -0.932 -17.656 1 98.12 392 ALA B N 1
ATOM 6623 C CA . ALA B 1 392 ? 19.859 -0.017 -18.453 1 98.12 392 ALA B CA 1
ATOM 6624 C C . ALA B 1 392 ? 19.172 0.303 -19.781 1 98.12 392 ALA B C 1
ATOM 6626 O O . ALA B 1 392 ? 18.5 -0.55 -20.375 1 98.12 392 ALA B O 1
ATOM 6627 N N . ILE B 1 393 ? 19.281 1.497 -20.25 1 98.38 393 ILE B N 1
ATOM 6628 C CA . ILE B 1 393 ? 18.641 1.938 -21.484 1 98.38 393 ILE B CA 1
ATOM 6629 C C . ILE B 1 393 ? 19.656 2.615 -22.391 1 98.38 393 ILE B C 1
ATOM 6631 O O . ILE B 1 393 ? 20.578 3.277 -21.906 1 98.38 393 ILE B O 1
ATOM 6635 N N . SER B 1 394 ? 19.516 2.459 -23.672 1 97.81 394 SER B N 1
ATOM 6636 C CA . SER B 1 394 ? 20.469 2.967 -24.641 1 97.81 394 SER B CA 1
ATOM 6637 C C . SER B 1 394 ? 20.453 4.492 -24.703 1 97.81 394 SER B C 1
ATOM 6639 O O . SER B 1 394 ? 21.453 5.117 -25.047 1 97.81 394 SER B O 1
ATOM 6641 N N . ASN B 1 395 ? 19.297 5.047 -24.406 1 96.88 395 ASN B N 1
ATOM 6642 C CA . ASN B 1 395 ? 19.156 6.5 -24.406 1 96.88 395 ASN B CA 1
ATOM 6643 C C . ASN B 1 395 ? 18.312 6.977 -23.219 1 96.88 395 ASN B C 1
ATOM 6645 O O . ASN B 1 395 ? 17.094 6.809 -23.203 1 96.88 395 ASN B O 1
ATOM 6649 N N . GLU B 1 396 ? 18.938 7.727 -22.312 1 96.69 396 GLU B N 1
ATOM 6650 C CA . GLU B 1 396 ? 18.328 8.18 -21.062 1 96.69 396 GLU B CA 1
ATOM 6651 C C . GLU B 1 396 ? 17.125 9.086 -21.328 1 96.69 396 GLU B C 1
ATOM 6653 O O . GLU B 1 396 ? 16.203 9.156 -20.516 1 96.69 396 GLU B O 1
ATOM 6658 N N . GLU B 1 397 ? 17.109 9.695 -22.453 1 97.06 397 GLU B N 1
ATOM 6659 C CA . GLU B 1 397 ? 16.047 10.633 -22.781 1 97.06 397 GLU B CA 1
ATOM 6660 C C . GLU B 1 397 ? 14.719 9.906 -23.031 1 97.06 397 GLU B C 1
ATOM 6662 O O . GLU B 1 397 ? 13.656 10.531 -23.062 1 97.06 397 GLU B O 1
ATOM 6667 N N . HIS B 1 398 ? 14.812 8.586 -23.203 1 98 398 HIS B N 1
ATOM 6668 C CA . HIS B 1 398 ? 13.625 7.824 -23.578 1 98 398 HIS B CA 1
ATOM 6669 C C . HIS B 1 398 ? 13.016 7.137 -22.359 1 98 398 HIS B C 1
ATOM 6671 O O . HIS B 1 398 ? 12.016 6.422 -22.484 1 98 398 HIS B O 1
ATOM 6677 N N . VAL B 1 399 ? 13.531 7.363 -21.141 1 98.44 399 VAL B N 1
ATOM 6678 C CA . VAL B 1 399 ? 13.039 6.734 -19.922 1 98.44 399 VAL B CA 1
ATOM 6679 C C . VAL B 1 399 ? 11.555 7.055 -19.734 1 98.44 399 VAL B C 1
ATOM 6681 O O . VAL B 1 399 ? 10.75 6.156 -19.469 1 98.44 399 VAL B O 1
ATOM 6684 N N . SER B 1 400 ? 11.195 8.281 -19.891 1 98 400 SER B N 1
ATOM 6685 C CA . SER B 1 400 ? 9.805 8.703 -19.703 1 98 400 SER B CA 1
ATOM 6686 C C . SER B 1 400 ? 8.891 8.055 -20.734 1 98 400 SER B C 1
ATOM 6688 O O . SER B 1 400 ? 7.758 7.688 -20.422 1 98 400 SER B O 1
ATOM 6690 N N . THR B 1 401 ? 9.414 7.953 -21.969 1 98.31 401 THR B N 1
ATOM 6691 C CA . THR B 1 401 ? 8.625 7.352 -23.031 1 98.31 401 THR B CA 1
ATOM 6692 C C . THR B 1 401 ? 8.312 5.891 -22.719 1 98.31 401 THR B C 1
ATOM 6694 O O . THR B 1 401 ? 7.16 5.465 -22.797 1 98.31 401 THR B O 1
ATOM 6697 N N . ILE B 1 402 ? 9.305 5.152 -22.328 1 98.69 402 ILE B N 1
ATOM 6698 C CA . ILE B 1 402 ? 9.117 3.74 -22.031 1 98.69 402 ILE B CA 1
ATOM 6699 C C . ILE B 1 402 ? 8.219 3.592 -20.797 1 98.69 402 ILE B C 1
ATOM 6701 O O . ILE B 1 402 ? 7.371 2.697 -20.75 1 98.69 402 ILE B O 1
ATOM 6705 N N . ASN B 1 403 ? 8.438 4.457 -19.828 1 98.62 403 ASN B N 1
ATOM 6706 C CA . ASN B 1 403 ? 7.566 4.453 -18.656 1 98.62 403 ASN B CA 1
ATOM 6707 C C . ASN B 1 403 ? 6.098 4.578 -19.047 1 98.62 403 ASN B C 1
ATOM 6709 O O . ASN B 1 403 ? 5.25 3.846 -18.547 1 98.62 403 ASN B O 1
ATOM 6713 N N . GLU B 1 404 ? 5.766 5.453 -19.969 1 98.25 404 GLU B N 1
ATOM 6714 C CA . GLU B 1 404 ? 4.391 5.68 -20.406 1 98.25 404 GLU B CA 1
ATOM 6715 C C . GLU B 1 404 ? 3.838 4.461 -21.141 1 98.25 404 GLU B C 1
ATOM 6717 O O . GLU B 1 404 ? 2.656 4.137 -21.016 1 98.25 404 GLU B O 1
ATOM 6722 N N . ILE B 1 405 ? 4.684 3.797 -21.844 1 98.69 405 ILE B N 1
ATOM 6723 C CA . ILE B 1 405 ? 4.254 2.643 -22.625 1 98.69 405 ILE B CA 1
ATOM 6724 C C . ILE B 1 405 ? 3.691 1.568 -21.703 1 98.69 405 ILE B C 1
ATOM 6726 O O . ILE B 1 405 ? 2.631 1 -21.969 1 98.69 405 ILE B O 1
ATOM 6730 N N . PHE B 1 406 ? 4.297 1.333 -20.547 1 98.38 406 PHE B N 1
ATOM 6731 C CA . PHE B 1 406 ? 3.939 0.189 -19.719 1 98.38 406 PHE B CA 1
ATOM 6732 C C . PHE B 1 406 ? 3.105 0.629 -18.516 1 98.38 406 PHE B C 1
ATOM 6734 O O . PHE B 1 406 ? 2.68 -0.202 -17.719 1 98.38 406 PHE B O 1
ATOM 6741 N N . TYR B 1 407 ? 2.863 1.916 -18.406 1 97.31 407 TYR B N 1
ATOM 6742 C CA . TYR B 1 407 ? 2.094 2.398 -17.266 1 97.31 407 TYR B CA 1
ATOM 6743 C C . TYR B 1 407 ? 0.675 1.844 -17.297 1 97.31 407 TYR B C 1
ATOM 6745 O O . TYR B 1 407 ? 0.049 1.773 -18.359 1 97.31 407 TYR B O 1
ATOM 6753 N N . THR B 1 408 ? 0.194 1.387 -16.172 1 96.31 408 THR B N 1
ATOM 6754 C CA . THR B 1 408 ? -1.19 0.954 -16.016 1 96.31 408 THR B CA 1
ATOM 6755 C C . THR B 1 408 ? -1.724 1.319 -14.633 1 96.31 408 THR B C 1
ATOM 6757 O O . THR B 1 408 ? -0.964 1.371 -13.664 1 96.31 408 THR B O 1
ATOM 6760 N N . ARG B 1 409 ? -3.037 1.614 -14.523 1 92.81 409 ARG B N 1
ATOM 6761 C CA . ARG B 1 409 ? -3.732 1.889 -13.273 1 92.81 409 ARG B CA 1
ATOM 6762 C C . ARG B 1 409 ? -4.188 0.596 -12.602 1 92.81 409 ARG B C 1
ATOM 6764 O O . ARG B 1 409 ? -4.566 0.597 -11.43 1 92.81 409 ARG B O 1
ATOM 6771 N N . HIS B 1 410 ? -4.105 -0.457 -13.352 1 93.31 410 HIS B N 1
ATOM 6772 C CA . HIS B 1 410 ? -4.613 -1.743 -12.891 1 93.31 410 HIS B CA 1
ATOM 6773 C C . HIS B 1 410 ? -3.471 -2.695 -12.555 1 93.31 410 HIS B C 1
ATOM 6775 O O . HIS B 1 410 ? -2.93 -3.359 -13.438 1 93.31 410 HIS B O 1
ATOM 6781 N N . LYS B 1 411 ? -3.17 -2.783 -11.297 1 97.12 411 LYS B N 1
ATOM 6782 C CA . LYS B 1 411 ? -2.141 -3.719 -10.859 1 97.12 411 LYS B CA 1
ATOM 6783 C C . LYS B 1 411 ? -2.705 -5.129 -10.719 1 97.12 411 LYS B C 1
ATOM 6785 O O . LYS B 1 411 ? -3.895 -5.305 -10.445 1 97.12 411 LYS B O 1
ATOM 6790 N N . PRO B 1 412 ? -1.888 -6.133 -10.922 1 98.31 412 PRO B N 1
ATOM 6791 C CA . PRO B 1 412 ? -2.398 -7.504 -10.828 1 98.31 412 PRO B CA 1
ATOM 6792 C C . PRO B 1 412 ? -2.688 -7.926 -9.383 1 98.31 412 PRO B C 1
ATOM 6794 O O . PRO B 1 412 ? -1.823 -7.797 -8.516 1 98.31 412 PRO B O 1
ATOM 6797 N N . ILE B 1 413 ? -3.895 -8.391 -9.141 1 98.12 413 ILE B N 1
ATOM 6798 C CA . ILE B 1 413 ? -4.227 -8.93 -7.832 1 98.12 413 ILE B CA 1
ATOM 6799 C C . ILE B 1 413 ? -4.355 -10.453 -7.922 1 98.12 413 ILE B C 1
ATOM 6801 O O . ILE B 1 413 ? -4.387 -11.016 -9.016 1 98.12 413 ILE B O 1
ATOM 6805 N N . SER B 1 414 ? -4.301 -11.133 -6.793 1 97.56 414 SER B N 1
ATOM 6806 C CA . SER B 1 414 ? -4.418 -12.586 -6.762 1 97.56 414 SER B CA 1
ATOM 6807 C C . SER B 1 414 ? -5.332 -13.047 -5.633 1 97.56 414 SER B C 1
ATOM 6809 O O . SER B 1 414 ? -5.301 -12.484 -4.531 1 97.56 414 SER B O 1
ATOM 6811 N N . MET B 1 415 ? -6.223 -14.023 -5.906 1 97.12 415 MET B N 1
ATOM 6812 C CA . MET B 1 415 ? -7.105 -14.641 -4.914 1 97.12 415 MET B CA 1
ATOM 6813 C C . MET B 1 415 ? -7.062 -16.156 -5.016 1 97.12 415 MET B C 1
ATOM 6815 O O . MET B 1 415 ? -7.988 -16.844 -4.574 1 97.12 415 MET B O 1
ATOM 6819 N N . THR B 1 416 ? -5.961 -16.656 -5.648 1 96.38 416 THR B N 1
ATOM 6820 C CA . THR B 1 416 ? -5.812 -18.094 -5.828 1 96.38 416 THR B CA 1
ATOM 6821 C C . THR B 1 416 ? -4.688 -18.641 -4.953 1 96.38 416 THR B C 1
ATOM 6823 O O . THR B 1 416 ? -3.527 -18.25 -5.117 1 96.38 416 THR B O 1
ATOM 6826 N N . ASN B 1 417 ? -5.121 -19.484 -4.086 1 94.06 417 ASN B N 1
ATOM 6827 C CA . ASN B 1 417 ? -4.152 -20.172 -3.25 1 94.06 417 ASN B CA 1
ATOM 6828 C C . ASN B 1 417 ? -3.824 -21.562 -3.809 1 94.06 417 ASN B C 1
ATOM 6830 O O . ASN B 1 417 ? -4.723 -22.359 -4.055 1 94.06 417 ASN B O 1
ATOM 6834 N N . PHE B 1 418 ? -2.566 -21.828 -4.039 1 93.38 418 PHE B N 1
ATOM 6835 C CA . PHE B 1 418 ? -2.193 -23.141 -4.535 1 93.38 418 PHE B CA 1
ATOM 6836 C C . PHE B 1 418 ? -0.809 -23.547 -4.035 1 93.38 418 PHE B C 1
ATOM 6838 O O . PHE B 1 418 ? -0.029 -22.688 -3.613 1 93.38 418 PHE B O 1
#

Foldseek 3Di:
DKDKDFDDLVCLLVVLQQLCQQVVPDHDDDPVVSVVVSVVVVVLVVPQPQKTKMAIDDPNHGFWIKIKGFWFADFQLGTFTEIEIGSTGGHPVCPPVCRSLVVVLCSLVVVVVVLGFKYKYWDPDPVVVVVQQWAFAFKKKKFKAFLLQQDAPPDQPQKDWDALVCLVLVQVQVVLQRSVAGAEIRDDSSLCVVLRVDPQWTKMFGDDPNHTFWIWIKGWADDPVDPDRQEIAIETQDTGGNDDVRSNNVSNVSSVCNVRYGIYIDMDSPPCCCVNTNHQANPPQDADPPRRGDRIDIDITMTMFGSAPQSVLVVCQVAALQQDQFKEWEQEDRPSRCVRGGIWIWGAHGRGTDTDPPDDGPKYKYAYRRVVGCQQSQNDFQLVCVVVVRMDMPDPVCSVVRRSRRHDPRGHDYSDDD/DKDKDFDDLVCLLVVLQQLLQQPVPDHDDDPVVSVVVSVVVVVLVVPQPQKTKMAIDDPNHGFWIKIKGFWFADFQLGTFTEIEIGSTGGHPVCPPVCRSLVVVQCSLVVVVVVLGFKYKYWDPDPVVVVLQQWAFAFKKKKFKAFLLQQDAPPDQPQKDWDALVCLVLVQVLVVLQRSVAGAEIRDDSSLCVVLRVDPQWTKMFGDDPNHTFWIWIKGWADDPVDPDRQEIAIETQDTGGNDDVRSNNVSNVSSVCNRRYGIYIDMDSPPCCCVNTNHQANPPQDADPPRHGDRIDIDITMTMFGSAPQSVLVVCQVAALQQDQFKEWEQEDRPSRCVRGGIWIWGAHGRGTDTDPPDDGPKYKYAYRRVVGCQQSQNDFQVVCVVVVRMDMPDPVCSVVRRSRRHDPRGHDYSDDD

InterPro domains:
  IPR000182 GNAT domain [PS51186] (2-157)
  IPR016181 Acyl-CoA N-acyltransferase [SSF55729] (3-286)
  IPR025559 Enhanced intracellular survival protein domain [PF13530] (309-413)
  IPR036527 SCP2 sterol-binding domain superfamily [G3DSA:3.30.1050.10] (297-410)
  IPR036527 SCP2 sterol-binding domain superfamily [SSF55718] (308-409)
  IPR041380 Eis-like, acetyltransferase domain [PF17668] (202-281)
  IPR051554 Acetyltransferase Eis [PTHR37817] (3-412)